Protein AF-0000000080322421 (afdb_homodimer)

Sequence (792 aa):
MDSGDTAWLLVSTAMVMLMVPGVGLFYAGMVRRKNAVSMLSLSFVALAVVSLQWVLLGYTLSFSSDVLGFVGDLSWLGLRGVSGDSGSIPSLLFVAFQLTFAAVTLAILSSGVAERVKLSSFMVFGLLWTTLVYDPLAHWVWGGGWLAKLGALDFAGGTVVHISSGFSALALAFVVGKRLGYEEHSITPHNIPMTMLGTALLWFGWFGFNAGSALSAGESAANALLVTNTAAASGAIAWLIASWLHDKPSALGMVSGAIAGLVAITPAAGYVDSISAMAIGGLAGALCYGAMLFRVRMRWDESLDAWAVHGIGGVWGALATGIFAMESVGGYSGLLYGNTDQFVAQVIATASAILYAFAVTLVLAKAVDMAMGLRVAQEEEYVGLDISQHGERAYAMDSGDTAWLLVSTAMVMLMVPGVGLFYAGMVRRKNAVSMLSLSFVALAVVSLQWVLLGYTLSFSSDVLGFVGDLSWLGLRGVSGDSGSIPSLLFVAFQLTFAAVTLAILSSGVAERVKLSSFMVFGLLWTTLVYDPLAHWVWGGGWLAKLGALDFAGGTVVHISSGFSALALAFVVGKRLGYEEHSITPHNIPMTMLGTALLWFGWFGFNAGSALSAGESAANALLVTNTAAASGAIAWLIASWLHDKPSALGMVSGAIAGLVAITPAAGYVDSISAMAIGGLAGALCYGAMLFRVRMRWDESLDAWAVHGIGGVWGALATGIFAMESVGGYSGLLYGNTDQFVAQVIATASAILYAFAVTLVLAKAVDMAMGLRVAQEEEYVGLDISQHGERAYA

Secondary structure (DSSP, 8-state):
--HHHHHHHHHHHHHHHHHHHHHHHHHHTTS-GGGHHHHHHHHHHHHHHHHHHIIIIIHHHHHSSEETTTEE-STTGGGTT--SEETTEEHHHHHHHHHHHHHHHHHHHGGGGTTTB-HHHHHHHHHHHIIIIIHHHHHHHHSS-HHHHHT---SSSIIIIIIHHHHHHHHHHHHH-PPTTBTTB----S-HHHHHHHHHHHHHHHHHHHHHTT-SSSHHHHHHHHHHHHHHHHHHHHHHHHHHHHSS--HHHHHHHHHHHHHHHGGGTTT--HHHHHHHHHHHHHHHHHHHHHHHHHT---TT-HIIIIIHHHHHHHHHHHHH--HHHHS---GGGT-HHHHHHHHHHHHHHHHHHHHHHHHHHHHHHHHH-SBPPHHHHHH-HIIIIIS--SB-/--HHHHHHHHHHHHHHHHHHHHHHHHHHTTS-GGGHHHHHHHHHHHHHHHHHHIIIIIHHHHHSSEETTTEE-STTGGGTT--SEETTEEHHHHHHHHHHHHHHHHHHHGGGGTTTB-HHHHHHHHHHHIIIIIHHHHHHHTSS-HHHHHT---SSSIIIIIIHHHHHHHHHHHHH-PPTTTTTS----SBHHHHHHHHHHHHHHHHHHHHHTT-SSSHHHHHHHHHHHHHHHHHHHHHHHHHHHHSS--HHHHHHHHHHHHHHHGGGTTT--HHHHHHHHHHHHHHHHHHHHHHHHHT---TT-HIIIIIHHHHHHHHHHHHH--HHHHS---GGGT-HHHHHHHHHHHHHHHHHHHHHHHHHHHHHHHHH-SBPPHHHHHH-HIIIIIS--S--

Organism: NCBI:txid113653

Radius of gyration: 25.95 Å; Cα contacts (8 Å, |Δi|>4): 1899; chains: 2; bounding box: 60×75×65 Å

Foldseek 3Di:
DDPQLAVLLVVLLVLLLLLLLLLLLLLLQFFPQLANVVSSVLSVLLLVLLLVLLQAAQVQQAAADDDQLFTGDCPCGNHPPQFDDDVPYTSVSVSSSVSSLLSSLLSLLCLLQGLWWAPVLSSVLSSVLSRQQLSRLSNNCPRRGDLVVLVAFFLQDLLNRQQLSQLLSLLLNVLQDAAVCLPPDDGGRPHVVSSVSSLVSNLRSLLSRQLVSVSGDDDLSVQLNLLLQLLLQLQLVLQQVVVVVVPNRDPSLSSLRSLLLNSLCRRQSQFAGNVLSSVSSNVSSVQLSVVVVVCVVVSRPSPSSSNSRRNRSSLSSLLSNQAGGDCVGRNDDHVVRPCPSNNVSSVVSSVVSSCRSNVVSNVSSVVSCVPPRTTDDPVCSVSTCQCSNPVHRPDD/DDPQLAVLLVVLLVLLLLLLLLLLLLLLQFFPQLANVVSSVLSVLLLVLLLVLLQAAQVQQQAADDDQLFTGDCPCGNHPPQFDDDVPYTSVSVSSSVSSLLSSLLSLLCLLQGLWWAPVLSSVLSSCLSRQQLSRLSNNCPRVGDLVVLVAFFLQDLLNRQQLSQLLSLLLNVLQDAADCLPPDDGGRPHVVSSVSSLVSNLRSLLSRQLVSVSGDDDLSVQLNLLLQLLLQLQLVLQQVVVVVVPNRDPSLSSLRSLLSNSLCRRQSQFAGNVLSNVSSNVSNVQLSVVVVVCVVVSRPSPSSSNSRRNRSSLSSLLSNQAGGDCVRRNDDHVVRPDPSNNVSSVVSSVVSSCRSNVVSNVSSVVSCVVPRTTDDPVCSVSTCCCSNPVHRPDD

Solvent-accessible surface area (backbone atoms only — not comparable to full-atom values): 34495 Å² total; per-residue (Å²): 113,37,34,48,26,28,21,46,41,55,52,15,32,41,30,30,45,43,24,22,53,13,50,12,32,33,51,21,12,53,34,52,64,50,25,28,50,43,45,33,41,50,14,53,46,26,43,22,53,38,44,53,44,30,50,46,46,33,50,13,26,17,57,32,63,67,45,92,34,49,30,22,40,70,82,27,46,59,48,42,89,68,60,64,64,51,78,44,24,41,31,50,36,53,52,43,39,53,42,30,52,55,16,35,26,53,32,49,25,47,28,15,43,64,71,39,52,28,69,70,39,48,54,53,47,50,56,48,44,46,57,69,42,44,20,28,44,36,4,18,53,73,25,66,9,52,42,30,74,64,56,37,74,55,49,48,29,6,53,54,31,25,22,25,20,5,35,24,9,43,29,39,10,67,72,66,43,68,57,92,54,67,84,76,52,87,84,57,55,62,31,62,70,45,21,53,50,12,46,53,39,34,60,58,10,44,41,21,44,36,13,34,50,53,68,36,72,47,69,54,16,54,48,8,35,53,21,39,53,40,3,17,54,29,0,15,52,32,15,23,51,53,34,32,74,73,65,57,67,35,71,68,41,22,54,50,8,22,51,9,1,38,32,12,31,25,15,23,28,50,20,44,54,57,70,57,22,34,53,45,1,25,49,21,5,44,52,20,50,50,40,44,53,47,36,56,73,69,64,53,51,40,71,67,43,31,34,22,28,28,16,48,8,6,49,50,10,30,45,46,30,14,35,57,21,28,46,93,62,48,69,40,50,2,40,83,71,71,27,55,67,39,31,52,28,21,50,52,49,48,52,50,38,44,52,49,26,25,52,52,36,39,52,51,50,51,52,47,30,74,72,71,38,40,50,51,54,71,69,38,43,71,70,11,37,12,46,64,57,27,68,42,61,40,63,95,115,36,71,19,24,38,52,33,41,55,52,16,31,55,31,30,44,48,25,22,57,14,50,12,34,33,52,21,13,54,34,52,58,51,27,28,51,43,44,34,44,49,15,52,47,25,42,53,55,38,54,53,44,30,49,47,47,33,49,14,24,18,58,31,63,65,45,95,34,49,29,22,39,70,80,24,46,59,49,40,89,69,61,64,64,51,80,41,24,49,32,64,54,52,52,54,39,52,44,31,51,56,17,36,27,53,31,50,24,48,28,13,44,63,72,41,53,28,69,70,38,48,55,52,48,49,56,50,43,46,56,70,42,43,18,28,42,38,4,18,53,72,24,66,8,50,40,29,74,64,56,36,75,55,52,49,30,5,55,51,31,24,23,27,21,6,36,24,9,44,29,39,12,66,71,65,43,69,60,91,53,69,88,77,47,86,85,56,40,20,27,44,63,45,21,53,50,12,44,46,41,33,58,43,10,44,41,21,44,36,14,32,52,54,66,38,32,48,59,57,16,27,46,9,34,38,22,39,54,32,4,17,20,27,0,16,52,31,15,21,51,52,35,32,74,74,65,42,36,27,61,68,41,20,54,50,8,21,50,10,1,40,34,12,32,25,14,22,28,50,19,44,53,57,70,57,22,32,51,47,2,25,50,20,5,44,52,22,51,51,40,43,53,48,36,58,75,69,65,54,51,42,71,69,41,31,32,22,30,27,16,49,8,7,49,50,10,30,46,45,27,15,36,57,22,28,46,93,62,48,70,39,52,1,41,80,68,70,27,58,65,39,31,51,28,20,50,52,48,48,52,51,38,45,52,49,26,25,52,52,37,38,53,52,48,50,51,48,29,72,73,71,38,40,51,51,53,70,69,38,42,72,71,12,38,12,44,66,75,67,72,45,73,75,70,134

InterPro domains:
  IPR001905 Ammonium transporter [PTHR43029] (1-396)
  IPR001905 Ammonium transporter [TIGR00836] (5-395)
  IPR018047 Ammonium transporter, conserved site [PS01219] (154-179)
  IPR024041 Ammonium transporter AmtB-like domain [PF00909] (7-395)
  IPR029020 Ammonium/urea transporter [G3DSA:1.10.3430.10] (1-396)

Nearest PDB structures (foldseek):
  2b2f-assembly1_A  TM=9.946E-01  e=7.815E-42  Archaeoglobus fulgidus
  1u77-assembly1_A  TM=9.416E-01  e=4.172E-27  Escherichia coli
  2npe-assembly1_A  TM=9.314E-01  e=6.016E-25  Escherichia coli
  4nh2-assembly2_E  TM=9.322E-01  e=4.218E-25  Escherichia coli BL21(DE3)
  6eu6-assembly1_A  TM=9.362E-01  e=1.470E-23  Candidatus Kuenenia stuttgartensis

Structure (mmCIF, N/CA/C/O backbone):
data_AF-0000000080322421-model_v1
#
loop_
_entity.id
_entity.type
_entity.pdbx_description
1 polymer 'Ammonium transporter'
#
loop_
_atom_site.group_PDB
_atom_site.id
_atom_site.type_symbol
_atom_site.label_atom_id
_atom_site.label_alt_id
_atom_site.label_comp_id
_atom_site.label_asym_id
_atom_site.label_entity_id
_atom_site.label_seq_id
_atom_site.pdbx_PDB_ins_code
_atom_site.Cartn_x
_atom_site.Cartn_y
_atom_site.Cartn_z
_atom_site.occupancy
_atom_site.B_iso_or_equiv
_atom_site.auth_seq_id
_atom_site.auth_comp_id
_atom_site.auth_asym_id
_atom_site.auth_atom_id
_atom_site.pdbx_PDB_model_num
ATOM 1 N N . MET A 1 1 ? 27.141 7.086 -2.131 1 92 1 MET A N 1
ATOM 2 C CA . MET A 1 1 ? 26.031 6.18 -1.84 1 92 1 MET A CA 1
ATOM 3 C C . MET A 1 1 ? 26.391 5.219 -0.714 1 92 1 MET A C 1
ATOM 5 O O . MET A 1 1 ? 27.484 4.66 -0.7 1 92 1 MET A O 1
ATOM 9 N N . ASP A 1 2 ? 25.594 5.199 0.322 1 96.5 2 ASP A N 1
ATOM 10 C CA . ASP A 1 2 ? 25.75 4.312 1.467 1 96.5 2 ASP A CA 1
ATOM 11 C C . ASP A 1 2 ? 24.641 3.271 1.521 1 96.5 2 ASP A C 1
ATOM 13 O O . ASP A 1 2 ? 23.453 3.621 1.532 1 96.5 2 ASP A O 1
ATOM 17 N N . SER A 1 3 ? 25.062 1.989 1.583 1 97.12 3 SER A N 1
ATOM 18 C CA . SER A 1 3 ? 24.078 0.919 1.509 1 97.12 3 SER A CA 1
ATOM 19 C C . SER A 1 3 ? 23.203 0.885 2.76 1 97.12 3 SER A C 1
ATOM 21 O O . SER A 1 3 ? 22.031 0.519 2.693 1 97.12 3 SER A O 1
ATOM 23 N N . GLY A 1 4 ? 23.75 1.218 3.893 1 98 4 GLY A N 1
ATOM 24 C CA . GLY A 1 4 ? 22.969 1.296 5.113 1 98 4 GLY A CA 1
ATOM 25 C C . GLY A 1 4 ? 21.906 2.379 5.07 1 98 4 GLY A C 1
ATOM 26 O O . GLY A 1 4 ? 20.75 2.139 5.426 1 98 4 GLY A O 1
ATOM 27 N N . ASP A 1 5 ? 22.312 3.598 4.66 1 98.5 5 ASP A N 1
ATOM 28 C CA . ASP A 1 5 ? 21.359 4.703 4.492 1 98.5 5 ASP A CA 1
ATOM 29 C C . ASP A 1 5 ? 20.266 4.34 3.494 1 98.5 5 ASP A C 1
ATOM 31 O O . ASP A 1 5 ? 19.094 4.605 3.738 1 98.5 5 ASP A O 1
ATOM 35 N N . THR A 1 6 ? 20.688 3.729 2.412 1 98.5 6 THR A N 1
ATOM 36 C CA . THR A 1 6 ? 19.766 3.352 1.355 1 98.5 6 THR A CA 1
ATOM 37 C C . THR A 1 6 ? 18.781 2.303 1.854 1 98.5 6 THR A C 1
ATOM 39 O O . THR A 1 6 ? 17.562 2.424 1.632 1 98.5 6 THR A O 1
ATOM 42 N N . ALA A 1 7 ? 19.188 1.301 2.564 1 98.5 7 ALA A N 1
ATOM 43 C CA . ALA A 1 7 ? 18.312 0.269 3.117 1 98.5 7 ALA A CA 1
ATOM 44 C C . ALA A 1 7 ? 17.266 0.874 4.055 1 98.5 7 ALA A C 1
ATOM 46 O O . ALA A 1 7 ? 16.078 0.54 3.975 1 98.5 7 ALA A O 1
ATOM 47 N N . TRP A 1 8 ? 17.672 1.772 4.883 1 98.38 8 TRP A N 1
ATOM 48 C CA . TRP A 1 8 ? 16.766 2.391 5.852 1 98.38 8 TRP A CA 1
ATOM 49 C C . TRP A 1 8 ? 15.68 3.191 5.145 1 98.38 8 TRP A C 1
ATOM 51 O O . TRP A 1 8 ? 14.5 3.102 5.504 1 98.38 8 TRP A O 1
ATOM 61 N N . LEU A 1 9 ? 16.078 3.912 4.125 1 98.69 9 LEU A N 1
ATOM 62 C CA . LEU A 1 9 ? 15.086 4.762 3.471 1 98.69 9 LEU A CA 1
ATOM 63 C C . LEU A 1 9 ? 14.133 3.932 2.619 1 98.69 9 LEU A C 1
ATOM 65 O O . LEU A 1 9 ? 12.961 4.281 2.473 1 98.69 9 LEU A O 1
ATOM 69 N N . LEU A 1 10 ? 14.641 2.787 2.025 1 98.75 10 LEU A N 1
ATOM 70 C CA . LEU A 1 10 ? 13.75 1.866 1.335 1 98.75 10 LEU A CA 1
ATOM 71 C C . LEU A 1 10 ? 12.656 1.362 2.273 1 98.75 10 LEU A C 1
ATOM 73 O O . LEU A 1 10 ? 11.469 1.412 1.936 1 98.75 10 LEU A O 1
ATOM 77 N N . VAL A 1 11 ? 13.039 0.981 3.467 1 98.62 11 VAL A N 1
ATOM 78 C CA . VAL A 1 11 ? 12.102 0.471 4.457 1 98.62 11 VAL A CA 1
ATOM 79 C C . VAL A 1 11 ? 11.156 1.587 4.895 1 98.62 11 VAL A C 1
ATOM 81 O O . VAL A 1 11 ? 9.945 1.378 4.992 1 98.62 11 VAL A O 1
ATOM 84 N N . SER A 1 12 ? 11.711 2.77 5.133 1 98.81 12 SER A N 1
ATOM 85 C CA . SER A 1 12 ? 10.914 3.914 5.57 1 98.81 12 SER A CA 1
ATOM 86 C C . SER A 1 12 ? 9.867 4.281 4.531 1 98.81 12 SER A C 1
ATOM 88 O O . SER A 1 12 ? 8.727 4.598 4.883 1 98.81 12 SER A O 1
ATOM 90 N N . THR A 1 13 ? 10.258 4.23 3.283 1 98.88 13 THR A N 1
ATOM 91 C CA . THR A 1 13 ? 9.328 4.551 2.205 1 98.88 13 THR A CA 1
ATOM 92 C C . THR A 1 13 ? 8.133 3.598 2.221 1 98.88 13 THR A C 1
ATOM 94 O O . THR A 1 13 ? 6.984 4.031 2.113 1 98.88 13 THR A O 1
ATOM 97 N N . ALA A 1 14 ? 8.359 2.357 2.387 1 98.81 14 ALA A N 1
ATOM 98 C CA . ALA A 1 14 ? 7.293 1.362 2.455 1 98.81 14 ALA A CA 1
ATOM 99 C C . ALA A 1 14 ? 6.395 1.603 3.666 1 98.81 14 ALA A C 1
ATOM 101 O O . ALA A 1 14 ? 5.168 1.488 3.572 1 98.81 14 ALA A O 1
ATOM 102 N N . MET A 1 15 ? 7.027 1.905 4.781 1 98.62 15 MET A N 1
ATOM 103 C CA . MET A 1 15 ? 6.281 2.162 6.012 1 98.62 15 MET A CA 1
ATOM 104 C C . MET A 1 15 ? 5.355 3.361 5.848 1 98.62 15 MET A C 1
ATOM 106 O O . MET A 1 15 ? 4.195 3.32 6.266 1 98.62 15 MET A O 1
ATOM 110 N N . VAL A 1 16 ? 5.832 4.414 5.219 1 98.81 16 VAL A N 1
ATOM 111 C CA . VAL A 1 16 ? 5.02 5.613 5.043 1 98.81 16 VAL A CA 1
ATOM 112 C C . VAL A 1 16 ? 3.9 5.336 4.043 1 98.81 16 VAL A C 1
ATOM 114 O O . VAL A 1 16 ? 2.777 5.82 4.211 1 98.81 16 VAL A O 1
ATOM 117 N N . MET A 1 17 ? 4.18 4.57 3.006 1 98.81 17 MET A N 1
ATOM 118 C CA . MET A 1 17 ? 3.115 4.203 2.078 1 98.81 17 MET A CA 1
ATOM 119 C C . MET A 1 17 ? 1.97 3.512 2.809 1 98.81 17 MET A C 1
ATOM 121 O O . MET A 1 17 ? 0.799 3.775 2.527 1 98.81 17 MET A O 1
ATOM 125 N N . LEU A 1 18 ? 2.262 2.693 3.752 1 98.56 18 LEU A N 1
ATOM 126 C CA . LEU A 1 18 ? 1.267 1.934 4.5 1 98.56 18 LEU A CA 1
ATOM 127 C C . LEU A 1 18 ? 0.397 2.859 5.344 1 98.56 18 LEU A C 1
ATOM 129 O O . LEU A 1 18 ? -0.725 2.5 5.711 1 98.56 18 LEU A O 1
ATOM 133 N N . MET A 1 19 ? 0.851 4.055 5.609 1 98.75 19 MET A N 1
ATOM 134 C CA . MET A 1 19 ? 0.07 5.031 6.363 1 98.75 19 MET A CA 1
ATOM 135 C C . MET A 1 19 ? -1.16 5.469 5.578 1 98.75 19 MET A C 1
ATOM 137 O O . MET A 1 19 ? -2.186 5.82 6.164 1 98.75 19 MET A O 1
ATOM 141 N N . VAL A 1 20 ? -1.08 5.438 4.262 1 98.81 20 VAL A N 1
ATOM 142 C CA . VAL A 1 20 ? -2.176 5.961 3.453 1 98.81 20 VAL A CA 1
ATOM 143 C C . VAL A 1 20 ? -3.416 5.09 3.637 1 98.81 20 VAL A C 1
ATOM 145 O O . VAL A 1 20 ? -4.477 5.582 4.031 1 98.81 20 VAL A O 1
ATOM 148 N N . PRO A 1 21 ? -3.301 3.773 3.406 1 98.62 21 PRO A N 1
ATOM 149 C CA . PRO A 1 21 ? -4.465 2.965 3.779 1 98.62 21 PRO A CA 1
ATOM 150 C C . PRO A 1 21 ? -4.719 2.961 5.285 1 98.62 21 PRO A C 1
ATOM 152 O O . PRO A 1 21 ? -5.855 2.754 5.723 1 98.62 21 PRO A O 1
ATOM 155 N N . GLY A 1 22 ? -3.707 3.197 6.133 1 98.69 22 GLY A N 1
ATOM 156 C CA . GLY A 1 22 ? -3.906 3.357 7.562 1 98.69 22 GLY A CA 1
ATOM 157 C C . GLY A 1 22 ? -4.863 4.48 7.91 1 98.69 22 GLY A C 1
ATOM 158 O O . GLY A 1 22 ? -5.754 4.309 8.75 1 98.69 22 GLY A O 1
ATOM 159 N N . VAL A 1 23 ? -4.707 5.609 7.219 1 98.75 23 VAL A N 1
ATOM 160 C CA . VAL A 1 23 ? -5.641 6.719 7.379 1 98.75 23 VAL A CA 1
ATOM 161 C C . VAL A 1 23 ? -7.043 6.285 6.957 1 98.75 23 VAL A C 1
ATOM 163 O O . VAL A 1 23 ? -8.023 6.609 7.625 1 98.75 23 VAL A O 1
ATOM 166 N N . GLY A 1 24 ? -7.105 5.539 5.852 1 98.69 24 GLY A N 1
ATOM 167 C CA . GLY A 1 24 ? -8.383 5.031 5.379 1 98.69 24 GLY A CA 1
ATOM 168 C C . GLY A 1 24 ? -9.117 4.207 6.418 1 98.69 24 GLY A C 1
ATOM 169 O O . GLY A 1 24 ? -10.312 4.406 6.641 1 98.69 24 GLY A O 1
ATOM 170 N N . LEU A 1 25 ? -8.398 3.283 7.062 1 98.56 25 LEU A N 1
ATOM 171 C CA . LEU A 1 25 ? -8.992 2.426 8.078 1 98.56 25 LEU A CA 1
ATOM 172 C C . LEU A 1 25 ? -9.398 3.238 9.305 1 98.56 25 LEU A C 1
ATOM 174 O O . LEU A 1 25 ? -10.484 3.035 9.859 1 98.56 25 LEU A O 1
ATOM 178 N N . PHE A 1 26 ? -8.555 4.176 9.695 1 98.5 26 PHE A N 1
ATOM 179 C CA . PHE A 1 26 ? -8.82 5.047 10.828 1 98.5 26 PHE A CA 1
ATOM 180 C C . PHE A 1 26 ? -10.109 5.832 10.617 1 98.5 26 PHE A C 1
ATOM 182 O O . PHE A 1 26 ? -10.961 5.906 11.508 1 98.5 26 PHE A O 1
ATOM 189 N N . TYR A 1 27 ? -10.32 6.387 9.422 1 98.56 27 TYR A N 1
ATOM 190 C CA . TYR A 1 27 ? -11.484 7.199 9.078 1 98.56 27 TYR A CA 1
ATOM 191 C C . TYR A 1 27 ? -12.711 6.324 8.859 1 98.56 27 TYR A C 1
ATOM 193 O O . TYR A 1 27 ? -13.805 6.652 9.328 1 98.56 27 TYR A O 1
ATOM 201 N N . ALA A 1 28 ? -12.516 5.199 8.18 1 98.5 28 ALA A N 1
ATOM 202 C CA . ALA A 1 28 ? -13.641 4.344 7.809 1 98.5 28 ALA A CA 1
ATOM 203 C C . ALA A 1 28 ? -14.344 3.797 9.047 1 98.5 28 ALA A C 1
ATOM 205 O O . ALA A 1 28 ? -15.57 3.666 9.07 1 98.5 28 ALA A O 1
ATOM 206 N N . GLY A 1 29 ? -13.586 3.48 10.07 1 97.62 29 GLY A N 1
ATOM 207 C CA . GLY A 1 29 ? -14.188 2.963 11.289 1 97.62 29 GLY A CA 1
ATOM 208 C C . GLY A 1 29 ? -15.07 3.973 11.992 1 97.62 29 GLY A C 1
ATOM 209 O O . GLY A 1 29 ? -15.984 3.598 12.734 1 97.62 29 GLY A O 1
ATOM 210 N N . MET A 1 30 ? -14.922 5.254 11.688 1 97 30 MET A N 1
ATOM 211 C CA . MET A 1 30 ? -15.586 6.32 12.438 1 97 30 MET A CA 1
ATOM 212 C C . MET A 1 30 ? -16.797 6.852 11.68 1 97 30 MET A C 1
ATOM 214 O O . MET A 1 30 ? -17.547 7.68 12.203 1 97 30 MET A O 1
ATOM 218 N N . VAL A 1 31 ? -17.031 6.391 10.43 1 97.44 31 VAL A N 1
ATOM 219 C CA . VAL A 1 31 ? -18.203 6.832 9.68 1 97.44 31 VAL A CA 1
ATOM 220 C C . VAL A 1 31 ? -19.328 5.805 9.82 1 97.44 31 VAL A C 1
ATOM 222 O O . VAL A 1 31 ? -19.125 4.723 10.375 1 97.44 31 VAL A O 1
ATOM 225 N N . ARG A 1 32 ? -20.609 6.203 9.328 1 96.5 32 ARG A N 1
ATOM 226 C CA . ARG A 1 32 ? -21.734 5.273 9.312 1 96.5 32 ARG A CA 1
ATOM 227 C C . ARG A 1 32 ? -21.438 4.078 8.414 1 96.5 32 ARG A C 1
ATOM 229 O O . ARG A 1 32 ? -20.781 4.219 7.375 1 96.5 32 ARG A O 1
ATOM 236 N N . ARG A 1 33 ? -21.938 3.023 8.719 1 97.06 33 ARG A N 1
ATOM 237 C CA . ARG A 1 33 ? -21.703 1.733 8.078 1 97.06 33 ARG A CA 1
ATOM 238 C C . ARG A 1 33 ? -21.906 1.83 6.57 1 97.06 33 ARG A C 1
ATOM 240 O O . ARG A 1 33 ? -21.141 1.237 5.801 1 97.06 33 ARG A O 1
ATOM 247 N N . LYS A 1 34 ? -22.828 2.582 6.09 1 97.06 34 LYS A N 1
ATOM 248 C CA . LYS A 1 34 ? -23.234 2.672 4.688 1 97.06 34 LYS A CA 1
ATOM 249 C C . LYS A 1 34 ? -22.219 3.484 3.879 1 97.06 34 LYS A C 1
ATOM 251 O O . LYS A 1 34 ? -22.391 3.66 2.67 1 97.06 34 LYS A O 1
ATOM 256 N N . ASN A 1 35 ? -21.078 3.977 4.57 1 98.12 35 ASN A N 1
ATOM 257 C CA . ASN A 1 35 ? -20.094 4.816 3.908 1 98.12 35 ASN A CA 1
ATOM 258 C C . ASN A 1 35 ? -18.672 4.262 4.086 1 98.12 35 ASN A C 1
ATOM 260 O O . ASN A 1 35 ? -17.703 4.93 3.752 1 98.12 35 ASN A O 1
ATOM 264 N N . ALA A 1 36 ? -18.547 3.055 4.609 1 97.88 36 ALA A N 1
ATOM 265 C CA . ALA A 1 36 ? -17.25 2.49 4.969 1 97.88 36 ALA A CA 1
ATOM 266 C C . ALA A 1 36 ? -16.391 2.268 3.73 1 97.88 36 ALA A C 1
ATOM 268 O O . ALA A 1 36 ? -15.219 2.666 3.701 1 97.88 36 ALA A O 1
ATOM 269 N N . VAL A 1 37 ? -16.938 1.709 2.705 1 98.19 37 VAL A N 1
ATOM 270 C CA . VAL A 1 37 ? -16.203 1.409 1.475 1 98.19 37 VAL A CA 1
ATOM 271 C C . VAL A 1 37 ? -15.781 2.709 0.796 1 98.19 37 VAL A C 1
ATOM 273 O O . VAL A 1 37 ? -14.633 2.84 0.352 1 98.19 37 VAL A O 1
ATOM 276 N N . SER A 1 38 ? -16.672 3.594 0.754 1 98.19 38 SER A N 1
ATOM 277 C CA . SER A 1 38 ? -16.391 4.875 0.118 1 98.19 38 SER A CA 1
ATOM 278 C C . SER A 1 38 ? -15.258 5.613 0.833 1 98.19 38 SER A C 1
ATOM 280 O O . SER A 1 38 ? -14.367 6.168 0.19 1 98.19 38 SER A O 1
ATOM 282 N N . MET A 1 39 ? -15.305 5.633 2.125 1 97.75 39 MET A N 1
ATOM 283 C CA . MET A 1 39 ? -14.281 6.332 2.895 1 97.75 39 MET A CA 1
ATOM 284 C C . MET A 1 39 ? -12.914 5.691 2.68 1 97.75 39 MET A C 1
ATOM 286 O O . MET A 1 39 ? -11.922 6.395 2.473 1 97.75 39 MET A O 1
ATOM 290 N N . LEU A 1 40 ? -12.859 4.379 2.727 1 98.12 40 LEU A N 1
ATOM 291 C CA . LEU A 1 40 ? -11.617 3.652 2.484 1 98.12 40 LEU A CA 1
ATOM 292 C C . LEU A 1 40 ? -11.117 3.895 1.066 1 98.12 40 LEU A C 1
ATOM 294 O O . LEU A 1 40 ? -9.914 4.039 0.847 1 98.12 40 LEU A O 1
ATOM 298 N N . SER A 1 41 ? -11.992 3.953 0.166 1 98.56 41 SER A N 1
ATOM 299 C CA . SER A 1 41 ? -11.656 4.148 -1.24 1 98.56 41 SER A CA 1
ATOM 300 C C . SER A 1 41 ? -10.977 5.492 -1.462 1 98.56 41 SER A C 1
ATOM 302 O O . SER A 1 41 ? -10.094 5.617 -2.316 1 98.56 41 SER A O 1
ATOM 304 N N . LEU A 1 42 ? -11.367 6.48 -0.729 1 98.69 42 LEU A N 1
ATOM 305 C CA . LEU A 1 42 ? -10.766 7.801 -0.899 1 98.69 42 LEU A CA 1
ATOM 306 C C . LEU A 1 42 ? -9.273 7.758 -0.586 1 98.69 42 LEU A C 1
ATOM 308 O O . LEU A 1 42 ? -8.484 8.484 -1.201 1 98.69 42 LEU A O 1
ATOM 312 N N . SER A 1 43 ? -8.844 6.926 0.376 1 98.62 43 SER A N 1
ATOM 313 C CA . SER A 1 43 ? -7.422 6.828 0.689 1 98.62 43 SER A CA 1
ATOM 314 C C . SER A 1 43 ? -6.648 6.164 -0.448 1 98.62 43 SER A C 1
ATOM 316 O O . SER A 1 43 ? -5.539 6.578 -0.777 1 98.62 43 SER A O 1
ATOM 318 N N . PHE A 1 44 ? -7.211 5.129 -1.066 1 98.56 44 PHE A N 1
ATOM 319 C CA . PHE A 1 44 ? -6.555 4.469 -2.189 1 98.56 44 PHE A CA 1
ATOM 320 C C . PHE A 1 44 ? -6.516 5.383 -3.408 1 98.56 44 PHE A C 1
ATOM 322 O O . PHE A 1 44 ? -5.539 5.379 -4.16 1 98.56 44 PHE A O 1
ATOM 329 N N . VAL A 1 45 ? -7.582 6.117 -3.57 1 98.69 45 VAL A N 1
ATOM 330 C CA . VAL A 1 45 ? -7.621 7.094 -4.652 1 98.69 45 VAL A CA 1
ATOM 331 C C . VAL A 1 45 ? -6.539 8.148 -4.438 1 98.69 45 VAL A C 1
ATOM 333 O O . VAL A 1 45 ? -5.848 8.539 -5.379 1 98.69 45 VAL A O 1
ATOM 336 N N . ALA A 1 46 ? -6.414 8.594 -3.209 1 98.81 46 ALA A N 1
ATOM 337 C CA . ALA A 1 46 ? -5.367 9.562 -2.891 1 98.81 46 ALA A CA 1
ATOM 338 C C . ALA A 1 46 ? -3.986 9.008 -3.24 1 98.81 46 ALA A C 1
ATOM 340 O O . ALA A 1 46 ? -3.178 9.695 -3.869 1 98.81 46 ALA A O 1
ATOM 341 N N . LEU A 1 47 ? -3.725 7.758 -2.861 1 98.81 47 LEU A N 1
ATOM 342 C CA . LEU A 1 47 ? -2.445 7.113 -3.135 1 98.81 47 LEU A CA 1
ATOM 343 C C . LEU A 1 47 ? -2.203 7.004 -4.637 1 98.81 47 LEU A C 1
ATOM 345 O O . LEU A 1 47 ? -1.114 7.316 -5.117 1 98.81 47 LEU A O 1
ATOM 349 N N . ALA A 1 48 ? -3.207 6.629 -5.359 1 98.81 48 ALA A N 1
ATOM 350 C CA . ALA A 1 48 ? -3.066 6.383 -6.789 1 98.81 48 ALA A CA 1
ATOM 351 C C . ALA A 1 48 ? -2.91 7.691 -7.559 1 98.81 48 ALA A C 1
ATOM 353 O O . ALA A 1 48 ? -1.98 7.844 -8.352 1 98.81 48 ALA A O 1
ATOM 354 N N . VAL A 1 49 ? -3.768 8.641 -7.281 1 98.75 49 VAL A N 1
ATOM 355 C CA . VAL A 1 49 ? -3.779 9.914 -8.008 1 98.75 49 VAL A CA 1
ATOM 356 C C . VAL A 1 49 ? -2.477 10.664 -7.746 1 98.75 49 VAL A C 1
ATOM 358 O O . VAL A 1 49 ? -1.845 11.164 -8.68 1 98.75 49 VAL A O 1
ATOM 361 N N . VAL A 1 50 ? -2.076 10.688 -6.52 1 98.88 50 VAL A N 1
ATOM 362 C CA . VAL A 1 50 ? -0.889 11.469 -6.176 1 98.88 50 VAL A CA 1
ATOM 363 C C . VAL A 1 50 ? 0.358 10.773 -6.719 1 98.88 50 VAL A C 1
ATOM 365 O O . VAL A 1 50 ? 1.311 11.43 -7.141 1 98.88 50 VAL A O 1
ATOM 368 N N . SER A 1 51 ? 0.373 9.438 -6.699 1 98.88 51 SER A N 1
ATOM 369 C CA . SER A 1 51 ? 1.517 8.711 -7.242 1 98.88 51 SER A CA 1
ATOM 370 C C . SER A 1 51 ? 1.777 9.094 -8.695 1 98.88 51 SER A C 1
ATOM 372 O O . SER A 1 51 ? 2.924 9.328 -9.086 1 98.88 51 SER A O 1
ATOM 374 N N . LEU A 1 52 ? 0.752 9.18 -9.453 1 98.81 52 LEU A N 1
ATOM 375 C CA . LEU A 1 52 ? 0.899 9.531 -10.859 1 98.81 52 LEU A CA 1
ATOM 376 C C . LEU A 1 52 ? 1.22 11.016 -11.016 1 98.81 52 LEU A C 1
ATOM 378 O O . LEU A 1 52 ? 2.1 11.383 -11.797 1 98.81 52 LEU A O 1
ATOM 382 N N . GLN A 1 53 ? 0.516 11.867 -10.234 1 98.88 53 GLN A N 1
ATOM 383 C CA . GLN A 1 53 ? 0.754 13.305 -10.242 1 98.88 53 GLN A CA 1
ATOM 384 C C . GLN A 1 53 ? 2.197 13.625 -9.875 1 98.88 53 GLN A C 1
ATOM 386 O O . GLN A 1 53 ? 2.82 14.508 -10.469 1 98.88 53 GLN A O 1
ATOM 391 N N . TRP A 1 54 ? 2.738 12.922 -8.906 1 98.81 54 TRP A N 1
ATOM 392 C CA . TRP A 1 54 ? 4.07 13.172 -8.367 1 98.81 54 TRP A CA 1
ATOM 393 C C . TRP A 1 54 ? 5.145 12.836 -9.398 1 98.81 54 TRP A C 1
ATOM 395 O O . TRP A 1 54 ? 6.09 13.609 -9.594 1 98.81 54 TRP A O 1
ATOM 405 N N . VAL A 1 55 ? 4.992 11.719 -10.102 1 98.5 55 VAL A N 1
ATOM 406 C CA . VAL A 1 55 ? 5.949 11.273 -11.102 1 98.5 55 VAL A CA 1
ATOM 407 C C . VAL A 1 55 ? 5.914 12.203 -12.305 1 98.5 55 VAL A C 1
ATOM 409 O O . VAL A 1 55 ? 6.961 12.57 -12.852 1 98.5 55 VAL A O 1
ATOM 412 N N . LEU A 1 56 ? 4.789 12.672 -12.672 1 98.56 56 LEU A N 1
ATOM 413 C CA . LEU A 1 56 ? 4.633 13.461 -13.891 1 98.56 56 LEU A CA 1
ATOM 414 C C . LEU A 1 56 ? 4.984 14.922 -13.648 1 98.56 56 LEU A C 1
ATOM 416 O O . LEU A 1 56 ? 5.617 15.562 -14.484 1 98.56 56 LEU A O 1
ATOM 420 N N . LEU A 1 57 ? 4.562 15.43 -12.422 1 98.5 57 LEU A N 1
ATOM 421 C CA . LEU A 1 57 ? 4.59 16.891 -12.297 1 98.5 57 LEU A CA 1
ATOM 422 C C . LEU A 1 57 ? 5.027 17.297 -10.891 1 98.5 57 LEU A C 1
ATOM 424 O O . LEU A 1 57 ? 5.715 18.312 -10.727 1 98.5 57 LEU A O 1
ATOM 428 N N . GLY A 1 58 ? 4.68 16.641 -9.875 1 98.81 58 GLY A N 1
ATOM 429 C CA . GLY A 1 58 ? 4.793 17.078 -8.492 1 98.81 58 GLY A CA 1
ATOM 430 C C . GLY A 1 58 ? 6.23 17.234 -8.031 1 98.81 58 GLY A C 1
ATOM 431 O O . GLY A 1 58 ? 6.582 18.234 -7.398 1 98.81 58 GLY A O 1
ATOM 432 N N . TYR A 1 59 ? 7.059 16.234 -8.406 1 98.75 59 TYR A N 1
ATOM 433 C CA . TYR A 1 59 ? 8.43 16.266 -7.918 1 98.75 59 TYR A CA 1
ATOM 434 C C . TYR A 1 59 ? 9.172 17.484 -8.453 1 98.75 59 TYR A C 1
ATOM 436 O O . TYR A 1 59 ? 9.883 18.172 -7.711 1 98.75 59 TYR A O 1
ATOM 444 N N . THR A 1 60 ? 9.023 17.781 -9.75 1 98.69 60 THR A N 1
ATOM 445 C CA . THR A 1 60 ? 9.734 18.906 -10.344 1 98.69 60 THR A CA 1
ATOM 446 C C . THR A 1 60 ? 9.25 20.234 -9.758 1 98.69 60 THR A C 1
ATOM 448 O O . THR A 1 60 ? 10.047 21.141 -9.531 1 98.69 60 THR A O 1
ATOM 451 N N . LEU A 1 61 ? 8.016 20.328 -9.398 1 98.75 61 LEU A N 1
ATOM 452 C CA . LEU A 1 61 ? 7.465 21.562 -8.836 1 98.75 61 LEU A CA 1
ATOM 453 C C . LEU A 1 61 ? 7.922 21.766 -7.398 1 98.75 61 LEU A C 1
ATOM 455 O O . LEU A 1 61 ? 7.98 22.891 -6.91 1 98.75 61 LEU A O 1
ATOM 459 N N . SER A 1 62 ? 8.273 20.719 -6.754 1 98.69 62 SER A N 1
ATOM 460 C CA . SER A 1 62 ? 8.625 20.781 -5.34 1 98.69 62 SER A CA 1
ATOM 461 C C . SER A 1 62 ? 10.133 20.938 -5.152 1 98.69 62 SER A C 1
ATOM 463 O O . SER A 1 62 ? 10.578 21.594 -4.215 1 98.69 62 SER A O 1
ATOM 465 N N . PHE A 1 63 ? 11.016 20.312 -6.078 1 98.06 63 PHE A N 1
ATOM 466 C CA . PHE A 1 63 ? 12.398 20.156 -5.664 1 98.06 63 PHE A CA 1
ATOM 467 C C . PHE A 1 63 ? 13.352 20.609 -6.766 1 98.06 63 PHE A C 1
ATOM 469 O O . PHE A 1 63 ? 14.57 20.609 -6.578 1 98.06 63 PHE A O 1
ATOM 476 N N . SER A 1 64 ? 12.789 20.953 -7.977 1 97.81 64 SER A N 1
ATOM 477 C CA . SER A 1 64 ? 13.688 21.453 -9.023 1 97.81 64 SER A CA 1
ATOM 478 C C . SER A 1 64 ? 14.141 22.875 -8.742 1 97.81 64 SER A C 1
ATOM 480 O O . SER A 1 64 ? 13.992 23.375 -7.621 1 97.81 64 SER A O 1
ATOM 482 N N . SER A 1 65 ? 14.773 23.531 -9.703 1 97.19 65 SER A N 1
ATOM 483 C CA . SER A 1 65 ? 15.328 24.875 -9.516 1 97.19 65 SER A CA 1
ATOM 484 C C . SER A 1 65 ? 14.25 25.859 -9.109 1 97.19 65 SER A C 1
ATOM 486 O O . SER A 1 65 ? 13.133 25.828 -9.633 1 97.19 65 SER A O 1
ATOM 488 N N . ASP A 1 66 ? 14.57 26.781 -8.195 1 97.06 66 ASP A N 1
ATOM 489 C CA . ASP A 1 66 ? 13.648 27.719 -7.562 1 97.06 66 ASP A CA 1
ATOM 490 C C . ASP A 1 66 ? 13.195 28.797 -8.547 1 97.06 66 ASP A C 1
ATOM 492 O O . ASP A 1 66 ? 14.016 29.375 -9.273 1 97.06 66 ASP A O 1
ATOM 496 N N . VAL A 1 67 ? 11.93 29.016 -8.594 1 97 67 VAL A N 1
ATOM 497 C CA . VAL A 1 67 ? 11.344 30.125 -9.352 1 97 67 VAL A CA 1
ATOM 498 C C . VAL A 1 67 ? 10.75 31.156 -8.391 1 97 67 VAL A C 1
ATOM 500 O O . VAL A 1 67 ? 9.664 30.953 -7.844 1 97 67 VAL A O 1
ATOM 503 N N . LEU A 1 68 ? 11.391 32.312 -8.164 1 96 68 LEU A N 1
ATOM 504 C CA . LEU A 1 68 ? 10.953 33.438 -7.379 1 96 68 LEU A CA 1
ATOM 505 C C . LEU A 1 68 ? 10.672 33.031 -5.938 1 96 68 LEU A C 1
ATOM 507 O O . LEU A 1 68 ? 9.805 33.625 -5.281 1 96 68 LEU A O 1
ATOM 511 N N . GLY A 1 69 ? 11.203 31.906 -5.457 1 95.69 69 GLY A N 1
ATOM 512 C CA . GLY A 1 69 ? 11.008 31.453 -4.09 1 95.69 69 GLY A CA 1
ATOM 513 C C . GLY A 1 69 ? 9.68 30.75 -3.881 1 95.69 69 GLY A C 1
ATOM 514 O O . GLY A 1 69 ? 9.391 30.281 -2.779 1 95.69 69 GLY A O 1
ATOM 515 N N . PHE A 1 70 ? 8.953 30.5 -4.859 1 97.06 70 PHE A N 1
ATOM 516 C CA . PHE A 1 70 ? 7.555 30.125 -4.676 1 97.06 70 PHE A CA 1
ATOM 517 C C . PHE A 1 70 ? 7.32 28.688 -5.145 1 97.06 70 PHE A C 1
ATOM 519 O O . PHE A 1 70 ? 6.492 27.969 -4.578 1 97.06 70 PHE A O 1
ATOM 526 N N . VAL A 1 71 ? 7.973 28.219 -6.219 1 97.81 71 VAL A N 1
ATOM 527 C CA . VAL A 1 71 ? 7.742 26.891 -6.777 1 97.81 71 VAL A CA 1
ATOM 528 C C . VAL A 1 71 ? 8.961 26.453 -7.578 1 97.81 71 VAL A C 1
ATOM 530 O O . VAL A 1 71 ? 9.82 27.266 -7.922 1 97.81 71 VAL A O 1
ATOM 533 N N . GLY A 1 72 ? 9.109 25.156 -7.77 1 98 72 GLY A N 1
ATOM 534 C CA . GLY A 1 72 ? 10.141 24.641 -8.664 1 98 72 GLY A CA 1
ATOM 535 C C . GLY A 1 72 ? 9.781 24.797 -10.133 1 98 72 GLY A C 1
ATOM 536 O O . GLY A 1 72 ? 8.609 24.953 -10.477 1 98 72 GLY A O 1
ATOM 537 N N . ASP A 1 73 ? 10.766 24.734 -11.008 1 97.56 73 ASP A N 1
ATOM 538 C CA . ASP A 1 73 ? 10.5 24.828 -12.438 1 97.56 73 ASP A CA 1
ATOM 539 C C . ASP A 1 73 ? 10.125 23.469 -13.031 1 97.56 73 ASP A C 1
ATOM 541 O O . ASP A 1 73 ? 9.75 22.562 -12.297 1 97.56 73 ASP A O 1
ATOM 545 N N . LEU A 1 74 ? 10.117 23.328 -14.344 1 97.62 74 LEU A N 1
ATOM 546 C CA . LEU A 1 74 ? 9.586 22.125 -14.992 1 97.62 74 LEU A CA 1
ATOM 547 C C . LEU A 1 74 ? 10.711 21.312 -15.625 1 97.62 74 LEU A C 1
ATOM 549 O O . LEU A 1 74 ? 10.461 20.5 -16.516 1 97.62 74 LEU A O 1
ATOM 553 N N . SER A 1 75 ? 11.992 21.469 -15.172 1 97.56 75 SER A N 1
ATOM 554 C CA . SER A 1 75 ? 13.156 20.828 -15.789 1 97.56 75 SER A CA 1
ATOM 555 C C . SER A 1 75 ? 13.133 19.312 -15.578 1 97.56 75 SER A C 1
ATOM 557 O O . SER A 1 75 ? 13.719 18.562 -16.359 1 97.56 75 SER A O 1
ATOM 559 N N . TRP A 1 76 ? 12.445 18.859 -14.5 1 97.94 76 TRP A N 1
ATOM 560 C CA . TRP A 1 76 ? 12.414 17.422 -14.188 1 97.94 76 TRP A CA 1
ATOM 561 C C . TRP A 1 76 ? 11.039 16.844 -14.477 1 97.94 76 TRP A C 1
ATOM 563 O O . TRP A 1 76 ? 10.641 15.859 -13.844 1 97.94 76 TRP A O 1
ATOM 573 N N . LEU A 1 77 ? 10.297 17.422 -15.477 1 97.88 77 LEU A N 1
ATOM 574 C CA . LEU A 1 77 ? 8.992 16.906 -15.883 1 97.88 77 LEU A CA 1
ATOM 575 C C . LEU A 1 77 ? 9.086 15.422 -16.234 1 97.88 77 LEU A C 1
ATOM 577 O O . LEU A 1 77 ? 9.977 15.008 -16.984 1 97.88 77 LEU A O 1
ATOM 581 N N . GLY A 1 78 ? 8.227 14.586 -15.633 1 97.56 78 GLY A N 1
ATOM 582 C CA . GLY A 1 78 ? 8.273 13.148 -15.883 1 97.56 78 GLY A CA 1
ATOM 583 C C . GLY A 1 78 ? 9.516 12.484 -15.328 1 97.56 78 GLY A C 1
ATOM 584 O O . GLY A 1 78 ? 9.961 11.461 -15.844 1 97.56 78 GLY A O 1
ATOM 585 N N . LEU A 1 79 ? 10.234 13.156 -14.375 1 97.94 79 LEU A N 1
ATOM 586 C CA . LEU A 1 79 ? 11.453 12.711 -13.711 1 97.94 79 LEU A CA 1
ATOM 587 C C . LEU A 1 79 ? 12.617 12.656 -14.695 1 97.94 79 LEU A C 1
ATOM 589 O O . LEU A 1 79 ? 13.578 11.922 -14.484 1 97.94 79 LEU A O 1
ATOM 593 N N . ARG A 1 80 ? 12.453 13.383 -15.805 1 95.06 80 ARG A N 1
ATOM 594 C CA . ARG A 1 80 ? 13.555 13.492 -16.75 1 95.06 80 ARG A CA 1
ATOM 595 C C . ARG A 1 80 ? 14.789 14.094 -16.094 1 95.06 80 ARG A C 1
ATOM 597 O O . ARG A 1 80 ? 14.695 15.125 -15.43 1 95.06 80 ARG A O 1
ATOM 604 N N . GLY A 1 81 ? 15.898 13.391 -16.266 1 93.31 81 GLY A N 1
ATOM 605 C CA . GLY A 1 81 ? 17.156 13.938 -15.773 1 93.31 81 GLY A CA 1
ATOM 606 C C . GLY A 1 81 ? 17.391 13.633 -14.305 1 93.31 81 GLY A C 1
ATOM 607 O O . GLY A 1 81 ? 18.453 13.977 -13.758 1 93.31 81 GLY A O 1
ATOM 608 N N . VAL A 1 82 ? 16.453 13.055 -13.594 1 95.69 82 VAL A N 1
ATOM 609 C CA . VAL A 1 82 ? 16.641 12.703 -12.195 1 95.69 82 VAL A CA 1
ATOM 610 C C . VAL A 1 82 ? 17.406 11.383 -12.086 1 95.69 82 VAL A C 1
ATOM 612 O O . VAL A 1 82 ? 16.875 10.32 -12.398 1 95.69 82 VAL A O 1
ATOM 615 N N . SER A 1 83 ? 18.656 11.422 -11.742 1 91.75 83 SER A N 1
ATOM 616 C CA . SER A 1 83 ? 19.531 10.258 -11.633 1 91.75 83 SER A CA 1
ATOM 617 C C . SER A 1 83 ? 20.672 10.523 -10.656 1 91.75 83 SER A C 1
ATOM 619 O O . SER A 1 83 ? 20.797 11.625 -10.125 1 91.75 83 SER A O 1
ATOM 621 N N . GLY A 1 84 ? 21.344 9.523 -10.344 1 92.62 84 GLY A N 1
ATOM 622 C CA . GLY A 1 84 ? 22.484 9.672 -9.445 1 92.62 84 GLY A CA 1
ATOM 623 C C . GLY A 1 84 ? 22.078 9.703 -7.98 1 92.62 84 GLY A C 1
ATOM 624 O O . GLY A 1 84 ? 21.141 9.023 -7.578 1 92.62 84 GLY A O 1
ATOM 625 N N . ASP A 1 85 ? 22.875 10.414 -7.199 1 92.69 85 ASP A N 1
ATOM 626 C CA . ASP A 1 85 ? 22.703 10.344 -5.75 1 92.69 85 ASP A CA 1
ATOM 627 C C . ASP A 1 85 ? 22.141 11.656 -5.203 1 92.69 85 ASP A C 1
ATOM 629 O O . ASP A 1 85 ? 22.375 12.727 -5.777 1 92.69 85 ASP A O 1
ATOM 633 N N . SER A 1 86 ? 21.359 11.594 -4.281 1 93.62 86 SER A N 1
ATOM 634 C CA . SER A 1 86 ? 20.953 12.672 -3.377 1 93.62 86 SER A CA 1
ATOM 635 C C . SER A 1 86 ? 21.562 12.477 -1.987 1 93.62 86 SER A C 1
ATOM 637 O O . SER A 1 86 ? 20.969 11.789 -1.146 1 93.62 86 SER A O 1
ATOM 639 N N . GLY A 1 87 ? 22.766 13.133 -1.745 1 95.19 87 GLY A N 1
ATOM 640 C CA . GLY A 1 87 ? 23.516 12.797 -0.541 1 95.19 87 GLY A CA 1
ATOM 641 C C . GLY A 1 87 ? 24.062 11.391 -0.552 1 95.19 87 GLY A C 1
ATOM 642 O O . GLY A 1 87 ? 24.75 10.992 -1.493 1 95.19 87 GLY A O 1
ATOM 643 N N . SER A 1 88 ? 23.641 10.641 0.467 1 97.12 88 SER A N 1
ATOM 644 C CA . SER A 1 88 ? 24.172 9.289 0.599 1 97.12 88 SER A CA 1
ATOM 645 C C . SER A 1 88 ? 23.188 8.25 0.06 1 97.12 88 SER A C 1
ATOM 647 O O . SER A 1 88 ? 23.422 7.047 0.204 1 97.12 88 SER A O 1
ATOM 649 N N . ILE A 1 89 ? 22.031 8.703 -0.572 1 97.88 89 ILE A N 1
ATOM 650 C CA . ILE A 1 89 ? 21.031 7.762 -1.081 1 97.88 89 ILE A CA 1
ATOM 651 C C . ILE A 1 89 ? 20.766 8.047 -2.559 1 97.88 89 ILE A C 1
ATOM 653 O O . ILE A 1 89 ? 21.047 9.141 -3.047 1 97.88 89 ILE A O 1
ATOM 657 N N . PRO A 1 90 ? 20.188 7.023 -3.316 1 97.81 90 PRO A N 1
ATOM 658 C CA . PRO A 1 90 ? 19.812 7.293 -4.707 1 97.81 90 PRO A CA 1
ATOM 659 C C . PRO A 1 90 ? 18.734 8.375 -4.828 1 97.81 90 PRO A C 1
ATOM 661 O O . PRO A 1 90 ? 17.797 8.414 -4.031 1 97.81 90 PRO A O 1
ATOM 664 N N . SER A 1 91 ? 18.844 9.258 -5.859 1 98.06 91 SER A N 1
ATOM 665 C CA . SER A 1 91 ? 17.875 10.336 -6.074 1 98.06 91 SER A CA 1
ATOM 666 C C . SER A 1 91 ? 16.469 9.789 -6.266 1 98.06 91 SER A C 1
ATOM 668 O O . SER A 1 91 ? 15.5 10.367 -5.766 1 98.06 91 SER A O 1
ATOM 670 N N . LEU A 1 92 ? 16.328 8.656 -6.945 1 98.25 92 LEU A N 1
ATOM 671 C CA . LEU A 1 92 ? 15.016 8.086 -7.215 1 98.25 92 LEU A CA 1
ATOM 672 C C . LEU A 1 92 ? 14.359 7.609 -5.926 1 98.25 92 LEU A C 1
ATOM 674 O O . LEU A 1 92 ? 13.133 7.574 -5.828 1 98.25 92 LEU A O 1
ATOM 678 N N . LEU A 1 93 ? 15.195 7.223 -5.012 1 98.62 93 LEU A N 1
ATOM 679 C CA . LEU A 1 93 ? 14.641 6.816 -3.727 1 98.62 93 LEU A CA 1
ATOM 680 C C . LEU A 1 93 ? 14.062 8.016 -2.98 1 98.62 93 LEU A C 1
ATOM 682 O O . LEU A 1 93 ? 13.031 7.898 -2.32 1 98.62 93 LEU A O 1
ATOM 686 N N . PHE A 1 94 ? 14.734 9.148 -3.051 1 98.69 94 PHE A N 1
ATOM 687 C CA . PHE A 1 94 ? 14.203 10.367 -2.455 1 98.69 94 PHE A CA 1
ATOM 688 C C . PHE A 1 94 ? 12.875 10.75 -3.104 1 98.69 94 PHE A C 1
ATOM 690 O O . PHE A 1 94 ? 11.945 11.188 -2.418 1 98.69 94 PHE A O 1
ATOM 697 N N . VAL A 1 95 ? 12.766 10.555 -4.398 1 98.75 95 VAL A N 1
ATOM 698 C CA . VAL A 1 95 ? 11.516 10.789 -5.117 1 98.75 95 VAL A CA 1
ATOM 699 C C . VAL A 1 95 ? 10.398 9.938 -4.516 1 98.75 95 VAL A C 1
ATOM 701 O O . VAL A 1 95 ? 9.328 10.453 -4.195 1 98.75 95 VAL A O 1
ATOM 704 N N . ALA A 1 96 ? 10.688 8.672 -4.359 1 98.88 96 ALA A N 1
ATOM 705 C CA . ALA A 1 96 ? 9.688 7.734 -3.857 1 98.88 96 ALA A CA 1
ATOM 706 C C . ALA A 1 96 ? 9.289 8.07 -2.424 1 98.88 96 ALA A C 1
ATOM 708 O O . ALA A 1 96 ? 8.109 8.008 -2.068 1 98.88 96 ALA A O 1
ATOM 709 N N . PHE A 1 97 ? 10.312 8.383 -1.626 1 98.81 97 PHE A N 1
ATOM 710 C CA . PHE A 1 97 ? 10.062 8.711 -0.227 1 98.81 97 PHE A CA 1
ATOM 711 C C . PHE A 1 97 ? 9.156 9.922 -0.106 1 98.81 97 PHE A C 1
ATOM 713 O O . PHE A 1 97 ? 8.148 9.883 0.608 1 98.81 97 PHE A O 1
ATOM 720 N N . GLN A 1 98 ? 9.406 10.984 -0.821 1 98.81 98 GLN A N 1
ATOM 721 C CA . GLN A 1 98 ? 8.641 12.219 -0.764 1 98.81 98 GLN A CA 1
ATOM 722 C C . GLN A 1 98 ? 7.262 12.047 -1.386 1 98.81 98 GLN A C 1
ATOM 724 O O . GLN A 1 98 ? 6.301 12.703 -0.977 1 98.81 98 GLN A O 1
ATOM 729 N N . LEU A 1 99 ? 7.164 11.141 -2.318 1 98.88 99 LEU A N 1
ATOM 730 C CA . LEU A 1 99 ? 5.871 10.805 -2.91 1 98.88 99 LEU A CA 1
ATOM 731 C C . LEU A 1 99 ? 4.883 10.359 -1.839 1 98.88 99 LEU A C 1
ATOM 733 O O . LEU A 1 99 ? 3.715 10.766 -1.862 1 98.88 99 LEU A O 1
ATOM 737 N N . THR A 1 100 ? 5.348 9.547 -0.938 1 98.81 100 THR A N 1
ATOM 738 C CA . THR A 1 100 ? 4.461 9 0.083 1 98.81 100 THR A CA 1
ATOM 739 C C . THR A 1 100 ? 3.971 10.102 1.02 1 98.81 100 THR A C 1
ATOM 741 O O . THR A 1 100 ? 2.844 10.039 1.518 1 98.81 100 THR A O 1
ATOM 744 N N . PHE A 1 101 ? 4.777 11.18 1.226 1 98.88 101 PHE A N 1
ATOM 745 C CA . PHE A 1 101 ? 4.352 12.32 2.029 1 98.88 101 PHE A CA 1
ATOM 746 C C . PHE A 1 101 ? 3.184 13.039 1.368 1 98.88 101 PHE A C 1
ATOM 748 O O . PHE A 1 101 ? 2.186 13.352 2.023 1 98.88 101 PHE A O 1
ATOM 755 N N . ALA A 1 102 ? 3.348 13.242 0.12 1 98.88 102 ALA A N 1
ATOM 756 C CA . ALA A 1 102 ? 2.287 13.922 -0.619 1 98.88 102 ALA A CA 1
ATOM 757 C C . ALA A 1 102 ? 0.997 13.109 -0.602 1 98.88 102 ALA A C 1
ATOM 759 O O . ALA A 1 102 ? -0.09 13.656 -0.419 1 98.88 102 ALA A O 1
ATOM 760 N N . ALA A 1 103 ? 1.115 11.805 -0.773 1 98.88 103 ALA A N 1
ATOM 761 C CA . ALA A 1 103 ? -0.052 10.93 -0.833 1 98.88 103 ALA A CA 1
ATOM 762 C C . ALA A 1 103 ? -0.789 10.906 0.503 1 98.88 103 ALA A C 1
ATOM 764 O O . ALA A 1 103 ? -2.018 11.016 0.544 1 98.88 103 ALA A O 1
ATOM 765 N N . VAL A 1 104 ? -0.032 10.781 1.585 1 98.81 104 VAL A N 1
ATOM 766 C CA . VAL A 1 104 ? -0.676 10.703 2.893 1 98.81 104 VAL A CA 1
ATOM 767 C C . VAL A 1 104 ? -1.347 12.039 3.213 1 98.81 104 VAL A C 1
ATOM 769 O O . VAL A 1 104 ? -2.41 12.078 3.836 1 98.81 104 VAL A O 1
ATOM 772 N N . THR A 1 105 ? -0.782 13.125 2.725 1 98.88 105 THR A N 1
ATOM 773 C CA . THR A 1 105 ? -1.333 14.445 2.99 1 98.88 105 THR A CA 1
ATOM 774 C C . THR A 1 105 ? -2.719 14.594 2.367 1 98.88 105 THR A C 1
ATOM 776 O O . THR A 1 105 ? -3.65 15.078 3.018 1 98.88 105 THR A O 1
ATOM 779 N N . LEU A 1 106 ? -2.84 14.156 1.15 1 98.88 106 LEU A N 1
ATOM 780 C CA . LEU A 1 106 ? -4.148 14.211 0.506 1 98.88 106 LEU A CA 1
ATOM 781 C C . LEU A 1 106 ? -5.137 13.289 1.208 1 98.88 106 LEU A C 1
ATOM 783 O O . LEU A 1 106 ? -6.32 13.617 1.331 1 98.88 106 LEU A O 1
ATOM 787 N N . ALA A 1 107 ? -4.68 12.148 1.617 1 98.88 107 ALA A N 1
ATOM 788 C CA . ALA A 1 107 ? -5.566 11.219 2.312 1 98.88 107 ALA A CA 1
ATOM 789 C C . ALA A 1 107 ? -6.121 11.836 3.592 1 98.88 107 ALA A C 1
ATOM 791 O O . ALA A 1 107 ? -7.297 11.656 3.92 1 98.88 107 ALA A O 1
ATOM 792 N N . ILE A 1 108 ? -5.305 12.625 4.309 1 98.81 108 ILE A N 1
ATOM 793 C CA . ILE A 1 108 ? -5.695 13.242 5.574 1 98.81 108 ILE A CA 1
ATOM 794 C C . ILE A 1 108 ? -6.832 14.234 5.336 1 98.81 108 ILE A C 1
ATOM 796 O O . ILE A 1 108 ? -7.809 14.258 6.086 1 98.81 108 ILE A O 1
ATOM 800 N N . LEU A 1 109 ? -6.801 14.977 4.32 1 97.94 109 LEU A N 1
ATOM 801 C CA . LEU A 1 109 ? -7.77 16.047 4.176 1 97.94 109 LEU A CA 1
ATOM 802 C C . LEU A 1 109 ? -9.125 15.508 3.748 1 97.94 109 LEU A C 1
ATOM 804 O O . LEU A 1 109 ? -10.133 16.234 3.787 1 97.94 109 LEU A O 1
ATOM 808 N N . SER A 1 110 ? -9.227 14.148 3.412 1 98.5 110 SER A N 1
ATOM 809 C CA . SER A 1 110 ? -10.508 13.562 3.055 1 98.5 110 SER A CA 1
ATOM 810 C C . SER A 1 110 ? -11.484 13.602 4.227 1 98.5 110 SER A C 1
ATOM 812 O O . SER A 1 110 ? -12.688 13.422 4.051 1 98.5 110 SER A O 1
ATOM 814 N N . SER A 1 111 ? -11.008 13.875 5.441 1 98.31 111 SER A N 1
ATOM 815 C CA . SER A 1 111 ? -11.828 14.062 6.637 1 98.31 111 SER A CA 1
ATOM 816 C C . SER A 1 111 ? -12.914 15.102 6.398 1 98.31 111 SER A C 1
ATOM 818 O O . SER A 1 111 ? -14.047 14.945 6.859 1 98.31 111 SER A O 1
ATOM 820 N N . GLY A 1 112 ? -12.625 16.094 5.656 1 98.12 112 GLY A N 1
ATOM 821 C CA . GLY A 1 112 ? -13.508 17.234 5.484 1 98.12 112 GLY A CA 1
ATOM 822 C C . GLY A 1 112 ? -14.688 16.953 4.574 1 98.12 112 GLY A C 1
ATOM 823 O O . GLY A 1 112 ? -15.672 17.688 4.566 1 98.12 112 GLY A O 1
ATOM 824 N N . VAL A 1 113 ? -14.625 15.797 3.846 1 98.12 113 VAL A N 1
ATOM 825 C CA . VAL A 1 113 ? -15.672 15.547 2.863 1 98.12 113 VAL A CA 1
ATOM 826 C C . VAL A 1 113 ? -16.312 14.188 3.131 1 98.12 113 VAL A C 1
ATOM 828 O O . VAL A 1 113 ? -17.047 13.656 2.289 1 98.12 113 VAL A O 1
ATOM 831 N N . ALA A 1 114 ? -16.125 13.648 4.266 1 97.69 114 ALA A N 1
ATOM 832 C CA . ALA A 1 114 ? -16.594 12.312 4.617 1 97.69 114 ALA A CA 1
ATOM 833 C C . ALA A 1 114 ? -18.109 12.195 4.445 1 97.69 114 ALA A C 1
ATOM 835 O O . ALA A 1 114 ? -18.859 13.078 4.867 1 97.69 114 ALA A O 1
ATOM 836 N N . GLU A 1 115 ? -18.578 11.164 3.791 1 97.75 115 GLU A N 1
ATOM 837 C CA . GLU A 1 115 ? -19.953 10.672 3.699 1 97.75 115 GLU A CA 1
ATOM 838 C C . GLU A 1 115 ? -20.781 11.5 2.715 1 97.75 115 GLU A C 1
ATOM 840 O O . GLU A 1 115 ? -21.969 11.266 2.541 1 97.75 115 GLU A O 1
ATOM 845 N N . ARG A 1 116 ? -20.109 12.492 1.994 1 97.81 116 ARG A N 1
ATOM 846 C CA . ARG A 1 116 ? -21.031 13.266 1.16 1 97.81 116 ARG A CA 1
ATOM 847 C C . ARG A 1 116 ? -20.328 13.773 -0.096 1 97.81 116 ARG A C 1
ATOM 849 O O . ARG A 1 116 ? -20.922 14.5 -0.895 1 97.81 116 ARG A O 1
ATOM 856 N N . VAL A 1 117 ? -19.109 13.359 -0.357 1 98.5 117 VAL A N 1
ATOM 857 C CA . VAL A 1 117 ? -18.375 13.867 -1.514 1 98.5 117 VAL A CA 1
ATOM 858 C C . VAL A 1 117 ? -18.625 12.961 -2.717 1 98.5 117 VAL A C 1
ATOM 860 O O . VAL A 1 117 ? -18.75 11.742 -2.57 1 98.5 117 VAL A O 1
ATOM 863 N N . LYS A 1 118 ? -18.656 13.617 -3.891 1 98.31 118 LYS A N 1
ATOM 864 C CA . LYS A 1 118 ? -18.625 12.859 -5.141 1 98.31 118 LYS A CA 1
ATOM 865 C C . LYS A 1 118 ? -17.234 12.328 -5.434 1 98.31 118 LYS A C 1
ATOM 867 O O . LYS A 1 118 ? -16.25 13.078 -5.363 1 98.31 118 LYS A O 1
ATOM 872 N N . LEU A 1 119 ? -17.156 11.039 -5.801 1 98.12 119 LEU A N 1
ATOM 873 C CA . LEU A 1 119 ? -15.867 10.414 -6.059 1 98.12 119 LEU A CA 1
ATOM 874 C C . LEU A 1 119 ? -15.125 11.141 -7.176 1 98.12 119 LEU A C 1
ATOM 876 O O . LEU A 1 119 ? -13.938 11.445 -7.043 1 98.12 119 LEU A O 1
ATOM 880 N N . SER A 1 120 ? -15.766 11.406 -8.281 1 98 120 SER A N 1
ATOM 881 C CA . SER A 1 120 ? -15.164 12.078 -9.43 1 98 120 SER A CA 1
ATOM 882 C C . SER A 1 120 ? -14.633 13.453 -9.039 1 98 120 SER A C 1
ATOM 884 O O . SER A 1 120 ? -13.539 13.844 -9.453 1 98 120 SER A O 1
ATOM 886 N N . SER A 1 121 ? -15.398 14.18 -8.273 1 98.62 121 SER A N 1
ATOM 887 C CA . SER A 1 121 ? -15.008 15.523 -7.852 1 98.62 121 SER A CA 1
ATOM 888 C C . SER A 1 121 ? -13.789 15.477 -6.934 1 98.62 121 SER A C 1
ATOM 890 O O . SER A 1 121 ? -12.914 16.344 -7.016 1 98.62 121 SER A O 1
ATOM 892 N N . PHE A 1 122 ? -13.758 14.445 -6.055 1 98.62 122 PHE A N 1
ATOM 893 C CA . PHE A 1 122 ? -12.602 14.312 -5.172 1 98.62 122 PHE A CA 1
ATOM 894 C C . PHE A 1 122 ? -11.344 14.023 -5.973 1 98.62 122 PHE A C 1
ATOM 896 O O . PHE A 1 122 ? -10.266 14.523 -5.645 1 98.62 122 PHE A O 1
ATOM 903 N N . MET A 1 123 ? -11.383 13.195 -6.969 1 98.62 123 MET A N 1
ATOM 904 C CA . MET A 1 123 ? -10.227 12.875 -7.801 1 98.62 123 MET A CA 1
ATOM 905 C C . MET A 1 123 ? -9.68 14.125 -8.477 1 98.62 123 MET A C 1
ATOM 907 O O . MET A 1 123 ? -8.469 14.375 -8.438 1 98.62 123 MET A O 1
ATOM 911 N N . VAL A 1 124 ? -10.547 14.914 -9.031 1 98.69 124 VAL A N 1
ATOM 912 C CA . VAL A 1 124 ? -10.125 16.141 -9.711 1 98.69 124 VAL A CA 1
ATOM 913 C C . VAL A 1 124 ? -9.586 17.141 -8.695 1 98.69 124 VAL A C 1
ATOM 915 O O . VAL A 1 124 ? -8.531 17.734 -8.906 1 98.69 124 VAL A O 1
ATOM 918 N N . PHE A 1 125 ? -10.336 17.344 -7.625 1 98.81 125 PHE A N 1
ATOM 919 C CA . PHE A 1 125 ? -9.891 18.219 -6.555 1 98.81 125 PHE A CA 1
ATOM 920 C C . PHE A 1 125 ? -8.516 17.797 -6.047 1 98.81 125 PHE A C 1
ATOM 922 O O . PHE A 1 125 ? -7.641 18.641 -5.836 1 98.81 125 PHE A O 1
ATOM 929 N N . GLY A 1 126 ? -8.344 16.484 -5.754 1 98.75 126 GLY A N 1
ATOM 930 C CA . GLY A 1 126 ? -7.082 15.977 -5.242 1 98.75 126 GLY A CA 1
ATOM 931 C C . GLY A 1 126 ? -5.902 16.297 -6.145 1 98.75 126 GLY A C 1
ATOM 932 O O . GLY A 1 126 ? -4.832 16.672 -5.664 1 98.75 126 GLY A O 1
ATOM 933 N N . LEU A 1 127 ? -6.129 16.062 -7.453 1 98.75 127 LEU A N 1
ATOM 934 C CA . LEU A 1 127 ? -5.094 16.375 -8.43 1 98.75 127 LEU A CA 1
ATOM 935 C C . LEU A 1 127 ? -4.73 17.859 -8.375 1 98.75 127 LEU A C 1
ATOM 937 O O . LEU A 1 127 ? -3.549 18.203 -8.344 1 98.75 127 LEU A O 1
ATOM 941 N N . LEU A 1 128 ? -5.695 18.703 -8.312 1 98.88 128 LEU A N 1
ATOM 942 C CA . LEU A 1 128 ? -5.473 20.141 -8.289 1 98.88 128 LEU A CA 1
ATOM 943 C C . LEU A 1 128 ? -4.848 20.562 -6.969 1 98.88 128 LEU A C 1
ATOM 945 O O . LEU A 1 128 ? -3.914 21.375 -6.949 1 98.88 128 LEU A O 1
ATOM 949 N N . TRP A 1 129 ? -5.383 20.062 -5.895 1 98.88 129 TRP A N 1
ATOM 950 C CA . TRP A 1 129 ? -4.926 20.469 -4.562 1 98.88 129 TRP A CA 1
ATOM 951 C C . TRP A 1 129 ? -3.465 20.078 -4.352 1 98.88 129 TRP A C 1
ATOM 953 O O . TRP A 1 129 ? -2.676 20.875 -3.842 1 98.88 129 TRP A O 1
ATOM 963 N N . THR A 1 130 ? -3.07 18.828 -4.73 1 98.88 130 THR A N 1
ATOM 964 C CA . THR A 1 130 ? -1.685 18.391 -4.57 1 98.88 130 THR A CA 1
ATOM 965 C C . THR A 1 130 ? -0.751 19.266 -5.398 1 98.88 130 THR A C 1
ATOM 967 O O . THR A 1 130 ? 0.347 19.609 -4.953 1 98.88 130 THR A O 1
ATOM 970 N N . THR A 1 131 ? -1.189 19.703 -6.535 1 98.88 131 THR A N 1
ATOM 971 C CA . THR A 1 131 ? -0.373 20.484 -7.461 1 98.88 131 THR A CA 1
ATOM 972 C C . THR A 1 131 ? -0.254 21.938 -6.996 1 98.88 131 THR A C 1
ATOM 974 O O . THR A 1 131 ? 0.829 22.516 -7.051 1 98.88 131 THR A O 1
ATOM 977 N N . LEU A 1 132 ? -1.354 22.453 -6.457 1 98.88 132 LEU A N 1
ATOM 978 C CA . LEU A 1 132 ? -1.398 23.906 -6.266 1 98.88 132 LEU A CA 1
ATOM 979 C C . LEU A 1 132 ? -1.228 24.266 -4.793 1 98.88 132 LEU A C 1
ATOM 981 O O . LEU A 1 132 ? -0.959 25.422 -4.457 1 98.88 132 LEU A O 1
ATOM 985 N N . VAL A 1 133 ? -1.379 23.328 -3.939 1 98.88 133 VAL A N 1
ATOM 986 C CA . VAL A 1 133 ? -1.229 23.625 -2.518 1 98.88 133 VAL A CA 1
ATOM 987 C C . VAL A 1 133 ? -0.022 22.875 -1.958 1 98.88 133 VAL A C 1
ATOM 989 O O . VAL A 1 133 ? 0.927 23.484 -1.467 1 98.88 133 VAL A O 1
ATOM 992 N N . TYR A 1 134 ? 0.025 21.578 -2.102 1 98.88 134 TYR A N 1
ATOM 993 C CA . TYR A 1 134 ? 1.081 20.781 -1.478 1 98.88 134 TYR A CA 1
ATOM 994 C C . TYR A 1 134 ? 2.438 21.094 -2.096 1 98.88 134 TYR A C 1
ATOM 996 O O . TYR A 1 134 ? 3.41 21.344 -1.379 1 98.88 134 TYR A O 1
ATOM 1004 N N . ASP A 1 135 ? 2.537 21.047 -3.473 1 98.88 135 ASP A N 1
ATOM 1005 C CA . ASP A 1 135 ? 3.82 21.172 -4.156 1 98.88 135 ASP A CA 1
ATOM 1006 C C . ASP A 1 135 ? 4.484 22.5 -3.842 1 98.88 135 ASP A C 1
ATOM 1008 O O . ASP A 1 135 ? 5.668 22.547 -3.498 1 98.88 135 ASP A O 1
ATOM 1012 N N . PRO A 1 136 ? 3.729 23.625 -3.885 1 98.81 136 PRO A N 1
ATOM 1013 C CA . PRO A 1 136 ? 4.359 24.891 -3.514 1 98.81 136 PRO A CA 1
ATOM 1014 C C . PRO A 1 136 ? 4.816 24.922 -2.057 1 98.81 136 PRO A C 1
ATOM 1016 O O . PRO A 1 136 ? 5.918 25.391 -1.763 1 98.81 136 PRO A O 1
ATOM 1019 N N . LEU A 1 137 ? 4.008 24.422 -1.153 1 98.88 137 LEU A N 1
ATOM 1020 C CA . LEU A 1 137 ? 4.383 24.422 0.257 1 98.88 137 LEU A CA 1
ATOM 1021 C C . LEU A 1 137 ? 5.637 23.594 0.487 1 98.88 137 LEU A C 1
ATOM 1023 O O . LEU A 1 137 ? 6.512 23.984 1.267 1 98.88 137 LEU A O 1
ATOM 1027 N N . ALA A 1 138 ? 5.684 22.422 -0.171 1 98.81 138 ALA A N 1
ATOM 1028 C CA . ALA A 1 138 ? 6.883 21.594 -0.087 1 98.81 138 ALA A CA 1
ATOM 1029 C C . ALA A 1 138 ? 8.109 22.359 -0.59 1 98.81 138 ALA A C 1
ATOM 1031 O O . ALA A 1 138 ? 9.188 22.266 -0 1 98.81 138 ALA A O 1
ATOM 1032 N N . HIS A 1 139 ? 7.961 23.094 -1.657 1 98.81 139 HIS A N 1
ATOM 1033 C CA . HIS A 1 139 ? 9.062 23.891 -2.195 1 98.81 139 HIS A CA 1
ATOM 1034 C C . HIS A 1 139 ? 9.469 25 -1.227 1 98.81 139 HIS A C 1
ATOM 1036 O O . HIS A 1 139 ? 10.664 25.234 -1.021 1 98.81 139 HIS A O 1
ATOM 1042 N N . TRP A 1 140 ? 8.484 25.688 -0.612 1 98.75 140 TRP A N 1
ATOM 1043 C CA . TRP A 1 140 ? 8.766 26.781 0.311 1 98.75 140 TRP A CA 1
ATOM 1044 C C . TRP A 1 140 ? 9.672 26.312 1.448 1 98.75 140 TRP A C 1
ATOM 1046 O O . TRP A 1 140 ? 10.602 27.031 1.839 1 98.75 140 TRP A O 1
ATOM 1056 N N . VAL A 1 141 ? 9.367 25.109 1.888 1 98.44 141 VAL A N 1
ATOM 1057 C CA . VAL A 1 141 ? 9.953 24.672 3.152 1 98.44 141 VAL A CA 1
ATOM 1058 C C . VAL A 1 141 ? 11.172 23.797 2.883 1 98.44 141 VAL A C 1
ATOM 10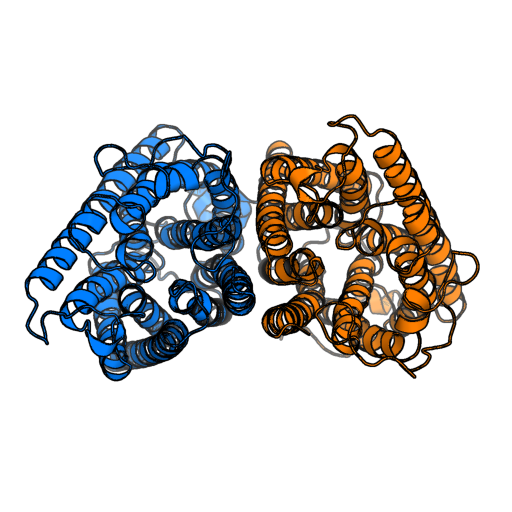60 O O . VAL A 1 141 ? 12.195 23.922 3.555 1 98.44 141 VAL A O 1
ATOM 1063 N N . TRP A 1 142 ? 11.07 22.922 1.857 1 98.12 142 TRP A N 1
ATOM 1064 C CA . TRP A 1 142 ? 12.086 21.875 1.705 1 98.12 142 TRP A CA 1
ATOM 1065 C C . TRP A 1 142 ? 12.828 22.031 0.384 1 98.12 142 TRP A C 1
ATOM 1067 O O . TRP A 1 142 ? 13.93 21.5 0.215 1 98.12 142 TRP A O 1
ATOM 1077 N N . GLY A 1 143 ? 12.25 22.75 -0.558 1 97.81 143 GLY A N 1
ATOM 1078 C CA . GLY A 1 143 ? 12.766 22.766 -1.917 1 97.81 143 GLY A CA 1
ATOM 1079 C C . GLY A 1 143 ? 13.602 23.984 -2.232 1 97.81 143 GLY A C 1
ATOM 1080 O O . GLY A 1 143 ? 13.797 24.328 -3.4 1 97.81 143 GLY A O 1
ATOM 1081 N N . GLY A 1 144 ? 13.992 24.719 -1.156 1 97.25 144 GLY A N 1
ATOM 1082 C CA . GLY A 1 144 ? 14.828 25.906 -1.366 1 97.25 144 GLY A CA 1
ATOM 1083 C C . GLY A 1 144 ? 14.023 27.172 -1.536 1 97.25 144 GLY A C 1
ATOM 1084 O O . GLY A 1 144 ? 14.555 28.188 -1.994 1 97.25 144 GLY A O 1
ATOM 1085 N N . GLY A 1 145 ? 12.789 27.188 -1.167 1 98.25 145 GLY A N 1
ATOM 1086 C CA . GLY A 1 145 ? 11.922 28.344 -1.28 1 98.25 145 GLY A CA 1
ATOM 1087 C C . GLY A 1 145 ? 12.156 29.375 -0.188 1 98.25 145 GLY A C 1
ATOM 1088 O O . GLY A 1 145 ? 13.18 29.344 0.501 1 98.25 145 GLY A O 1
ATOM 1089 N N . TRP A 1 146 ? 11.281 30.297 -0.117 1 98.31 146 TRP A N 1
ATOM 1090 C CA . TRP A 1 146 ? 11.492 31.5 0.692 1 98.31 146 TRP A CA 1
ATOM 1091 C C . TRP A 1 146 ? 11.438 31.156 2.18 1 98.31 146 TRP A C 1
ATOM 1093 O O . TRP A 1 146 ? 12.125 31.797 2.988 1 98.31 146 TRP A O 1
ATOM 1103 N N . LEU A 1 147 ? 10.648 30.203 2.586 1 98.44 147 LEU A N 1
ATOM 1104 C CA . LEU A 1 147 ? 10.609 29.828 3.996 1 98.44 147 LEU A CA 1
ATOM 1105 C C . LEU A 1 147 ? 11.891 29.109 4.406 1 98.44 147 LEU A C 1
ATOM 1107 O O . LEU A 1 147 ? 12.359 29.266 5.535 1 98.44 147 LEU A O 1
ATOM 1111 N N . ALA A 1 148 ? 12.328 28.266 3.506 1 97.31 148 ALA A N 1
ATOM 1112 C CA . ALA A 1 148 ? 13.625 27.641 3.758 1 97.31 148 ALA A CA 1
ATOM 1113 C C . ALA A 1 148 ? 14.711 28.703 3.945 1 97.31 148 ALA A C 1
ATOM 1115 O O . ALA A 1 148 ? 15.539 28.594 4.855 1 97.31 148 ALA A O 1
ATOM 1116 N N . LYS A 1 149 ? 14.766 29.688 3.119 1 97.06 149 LYS A N 1
ATOM 1117 C CA . LYS A 1 149 ? 15.75 30.766 3.172 1 97.06 149 LYS A CA 1
ATOM 1118 C C . LYS A 1 149 ? 15.586 31.594 4.438 1 97.06 149 LYS A C 1
ATOM 1120 O O . LYS A 1 149 ? 16.562 32.125 4.98 1 97.06 149 LYS A O 1
ATOM 1125 N N . LEU A 1 150 ? 14.352 31.641 4.918 1 97.62 150 LEU A N 1
ATOM 1126 C CA . LEU A 1 150 ? 14.062 32.375 6.148 1 97.62 150 LEU A CA 1
ATOM 1127 C C . LEU A 1 150 ? 14.586 31.609 7.363 1 97.62 150 LEU A C 1
ATOM 1129 O O . LEU A 1 150 ? 14.766 32.188 8.438 1 97.62 150 LEU A O 1
ATOM 1133 N N . GLY A 1 151 ? 14.805 30.297 7.168 1 97 151 GLY A N 1
ATOM 1134 C CA . GLY A 1 151 ? 15.344 29.484 8.242 1 97 151 GLY A CA 1
ATOM 1135 C C . GLY A 1 151 ? 14.281 28.703 8.992 1 97 151 GLY A C 1
ATOM 1136 O O . GLY A 1 151 ? 14.523 28.234 10.102 1 97 151 GLY A O 1
ATOM 1137 N N . ALA A 1 152 ? 13.133 28.578 8.43 1 97.44 152 ALA A N 1
ATOM 1138 C CA . ALA A 1 152 ? 12.078 27.797 9.062 1 97.44 152 ALA A CA 1
ATOM 1139 C C . ALA A 1 152 ? 12.461 26.312 9.117 1 97.44 152 ALA A C 1
ATOM 1141 O O . ALA A 1 152 ? 13.031 25.781 8.164 1 97.44 152 ALA A O 1
ATOM 1142 N N . LEU A 1 153 ? 12.164 25.734 10.281 1 98.12 153 LEU A N 1
ATOM 1143 C CA . LEU A 1 153 ? 12.492 24.312 10.484 1 98.12 153 LEU A CA 1
ATOM 1144 C C . LEU A 1 153 ? 11.234 23.453 10.391 1 98.12 153 LEU A C 1
ATOM 1146 O O . LEU A 1 153 ? 10.219 23.766 11.008 1 98.12 153 LEU A O 1
ATOM 1150 N N . ASP A 1 154 ? 11.305 22.453 9.641 1 98.69 154 ASP A N 1
ATOM 1151 C CA . ASP A 1 154 ? 10.289 21.406 9.508 1 98.69 154 ASP A CA 1
ATOM 1152 C C . ASP A 1 154 ? 10.922 20.062 9.141 1 98.69 154 ASP A C 1
ATOM 1154 O O . ASP A 1 154 ? 11.062 19.75 7.961 1 98.69 154 ASP A O 1
ATOM 1158 N N . PHE A 1 155 ? 11.211 19.281 10.117 1 98.62 155 PHE A N 1
ATOM 1159 C CA . PHE A 1 155 ? 12.031 18.078 9.953 1 98.62 155 PHE A CA 1
ATOM 1160 C C . PHE A 1 155 ? 11.344 17.062 9.055 1 98.62 155 PHE A C 1
ATOM 1162 O O . PHE A 1 155 ? 11.992 16.438 8.219 1 98.62 155 PHE A O 1
ATOM 1169 N N . ALA A 1 156 ? 9.992 16.891 9.273 1 98.56 156 ALA A N 1
ATOM 1170 C CA . ALA A 1 156 ? 9.336 15.789 8.562 1 98.56 156 ALA A CA 1
ATOM 1171 C C . ALA A 1 156 ? 7.941 16.203 8.086 1 98.56 156 ALA A C 1
ATOM 1173 O O . ALA A 1 156 ? 7.191 15.383 7.559 1 98.56 156 ALA A O 1
ATOM 1174 N N . GLY A 1 157 ? 7.477 17.391 8.352 1 98.44 157 GLY A N 1
ATOM 1175 C CA . GLY A 1 157 ? 6.262 17.797 7.66 1 98.44 157 GLY A CA 1
ATOM 1176 C C . GLY A 1 157 ? 5.168 18.25 8.602 1 98.44 157 GLY A C 1
ATOM 1177 O O . GLY A 1 157 ? 3.994 17.922 8.398 1 98.44 157 GLY A O 1
ATOM 1178 N N . GLY A 1 158 ? 5.496 18.969 9.664 1 98.12 158 GLY A N 1
ATOM 1179 C CA . GLY A 1 158 ? 4.473 19.641 10.453 1 98.12 158 GLY A CA 1
ATOM 1180 C C . GLY A 1 158 ? 3.734 20.719 9.688 1 98.12 158 GLY A C 1
ATOM 1181 O O . GLY A 1 158 ? 2.502 20.766 9.695 1 98.12 158 GLY A O 1
ATOM 1182 N N . THR A 1 159 ? 4.457 21.516 9.008 1 98 159 THR A N 1
ATOM 1183 C CA . THR A 1 159 ? 3.918 22.609 8.203 1 98 159 THR A CA 1
ATOM 1184 C C . THR A 1 159 ? 3.416 22.094 6.859 1 98 159 THR A C 1
ATOM 1186 O O . THR A 1 159 ? 2.25 22.281 6.512 1 98 159 THR A O 1
ATOM 1189 N N . VAL A 1 160 ? 4.215 21.344 6.156 1 98.75 160 VAL A N 1
ATOM 1190 C CA . VAL A 1 160 ? 3.945 20.953 4.777 1 98.75 160 VAL A CA 1
ATOM 1191 C C . VAL A 1 160 ? 2.818 19.922 4.742 1 98.75 160 VAL A C 1
ATOM 1193 O O . VAL A 1 160 ? 1.963 19.953 3.855 1 98.75 160 VAL A O 1
ATOM 1196 N N . VAL A 1 161 ? 2.766 19.016 5.734 1 98.88 161 VAL A N 1
ATOM 1197 C CA . VAL A 1 161 ? 1.829 17.891 5.68 1 98.88 161 VAL A CA 1
ATOM 1198 C C . VAL A 1 161 ? 0.638 18.172 6.594 1 98.88 161 VAL A C 1
ATOM 1200 O O . VAL A 1 161 ? -0.504 18.234 6.133 1 98.88 161 VAL A O 1
ATOM 1203 N N . HIS A 1 162 ? 0.879 18.453 7.887 1 98.94 162 HIS A N 1
ATOM 1204 C CA . HIS A 1 162 ? -0.192 18.406 8.875 1 98.94 162 HIS A CA 1
ATOM 1205 C C . HIS A 1 162 ? -0.973 19.719 8.898 1 98.94 162 HIS A C 1
ATOM 1207 O O . HIS A 1 162 ? -2.203 19.719 8.805 1 98.94 162 HIS A O 1
ATOM 1213 N N . ILE A 1 163 ? -0.301 20.859 8.93 1 98.94 163 ILE A N 1
ATOM 1214 C CA . ILE A 1 163 ? -1.016 22.125 8.914 1 98.94 163 ILE A CA 1
ATOM 1215 C C . ILE A 1 163 ? -1.786 22.266 7.605 1 98.94 163 ILE A C 1
ATOM 1217 O O . ILE A 1 163 ? -2.967 22.625 7.609 1 98.94 163 ILE A O 1
ATOM 1221 N N . SER A 1 164 ? -1.144 21.953 6.508 1 98.88 164 SER A N 1
ATOM 1222 C CA . SER A 1 164 ? -1.781 22.109 5.207 1 98.88 164 SER A CA 1
ATOM 1223 C C . SER A 1 164 ? -3.016 21.234 5.078 1 98.88 164 SER A C 1
ATOM 1225 O O . SER A 1 164 ? -4.082 21.703 4.676 1 98.88 164 SER A O 1
ATOM 1227 N N . SER A 1 165 ? -2.916 19.969 5.43 1 98.88 165 SER A N 1
ATOM 1228 C CA . SER A 1 165 ? -4.047 19.062 5.277 1 98.88 165 SER A CA 1
ATOM 1229 C C . SER A 1 165 ? -5.152 19.391 6.273 1 98.88 165 SER A C 1
ATOM 1231 O O . SER A 1 165 ? -6.336 19.359 5.93 1 98.88 165 SER A O 1
ATOM 1233 N N . GLY A 1 166 ? -4.801 19.703 7.535 1 98.88 166 GLY A N 1
ATOM 1234 C CA . GLY A 1 166 ? -5.793 20.016 8.555 1 98.88 166 GLY A CA 1
ATOM 1235 C C . GLY A 1 166 ? -6.648 21.219 8.211 1 98.88 166 GLY A C 1
ATOM 1236 O O . GLY A 1 166 ? -7.879 21.156 8.266 1 98.88 166 GLY A O 1
ATOM 1237 N N . PHE A 1 167 ? -6.031 22.25 7.824 1 98.94 167 PHE A N 1
ATOM 1238 C CA . PHE A 1 167 ? -6.773 23.469 7.535 1 98.94 167 PHE A CA 1
ATOM 1239 C C . PHE A 1 167 ? -7.477 23.375 6.188 1 98.94 167 PHE A C 1
ATOM 1241 O O . PHE A 1 167 ? -8.516 24 5.977 1 98.94 167 PHE A O 1
ATOM 1248 N N . SER A 1 168 ? -6.914 22.609 5.258 1 98.94 168 SER A N 1
ATOM 1249 C CA . SER A 1 168 ? -7.621 22.344 4.012 1 98.94 168 SER A CA 1
ATOM 1250 C C . SER A 1 168 ? -8.883 21.516 4.262 1 98.94 168 SER A C 1
ATOM 1252 O O . SER A 1 168 ? -9.906 21.719 3.613 1 98.94 168 SER A O 1
ATOM 1254 N N . ALA A 1 169 ? -8.789 20.547 5.164 1 98.88 169 ALA A N 1
ATOM 1255 C CA . ALA A 1 169 ? -9.969 19.766 5.527 1 98.88 169 ALA A CA 1
ATOM 1256 C C . ALA A 1 169 ? -11.078 20.672 6.059 1 98.88 169 ALA A C 1
ATOM 1258 O O . ALA A 1 169 ? -12.25 20.484 5.734 1 98.88 169 ALA A O 1
ATOM 1259 N N . LEU A 1 170 ? -10.719 21.625 6.883 1 98.75 170 LEU A N 1
ATOM 1260 C CA . LEU A 1 170 ? -11.688 22.562 7.418 1 98.75 170 LEU A CA 1
ATOM 1261 C C . LEU A 1 170 ? -12.32 23.391 6.297 1 98.75 170 LEU A C 1
ATOM 1263 O O . LEU A 1 170 ? -13.539 23.578 6.266 1 98.75 170 LEU A O 1
ATOM 1267 N N . ALA A 1 171 ? -11.477 23.906 5.383 1 98.81 171 ALA A N 1
ATOM 1268 C CA . ALA A 1 171 ? -11.977 24.656 4.238 1 98.81 171 ALA A CA 1
ATOM 1269 C C . ALA A 1 171 ? -12.953 23.828 3.412 1 98.81 171 ALA A C 1
ATOM 1271 O O . ALA A 1 171 ? -14.016 24.328 3.018 1 98.81 171 ALA A O 1
ATOM 1272 N N . LEU A 1 172 ? -12.625 22.625 3.15 1 98.69 172 LEU A N 1
ATOM 1273 C CA . LEU A 1 172 ? -13.484 21.719 2.387 1 98.69 172 LEU A CA 1
ATOM 1274 C C . LEU A 1 172 ? -14.812 21.516 3.096 1 98.69 172 LEU A C 1
ATOM 1276 O O . LEU A 1 172 ? -15.867 21.484 2.453 1 98.69 172 LEU A O 1
ATOM 1280 N N . ALA A 1 173 ? -14.758 21.328 4.418 1 98.38 173 ALA A N 1
ATOM 1281 C CA . ALA A 1 173 ? -15.969 21.109 5.207 1 98.38 173 ALA A CA 1
ATOM 1282 C C . ALA A 1 173 ? -16.906 22.312 5.098 1 98.38 173 ALA A C 1
ATOM 1284 O O . ALA A 1 173 ? -18.125 22.141 5.031 1 98.38 173 ALA A O 1
ATOM 1285 N N . PHE A 1 174 ? -16.391 23.469 5.039 1 98.19 174 PHE A N 1
ATOM 1286 C CA . PHE A 1 174 ? -17.203 24.688 4.949 1 98.19 174 PHE A CA 1
ATOM 1287 C C . PHE A 1 174 ? -17.859 24.797 3.58 1 98.19 174 PHE A C 1
ATOM 1289 O O . PHE A 1 174 ? -18.969 25.297 3.463 1 98.19 174 PHE A O 1
ATOM 1296 N N . VAL A 1 175 ? -17.203 24.297 2.568 1 98.44 175 VAL A N 1
ATOM 1297 C CA . VAL A 1 175 ? -17.734 24.422 1.215 1 98.44 175 VAL A CA 1
ATOM 1298 C C . VAL A 1 175 ? -18.75 23.328 0.961 1 98.44 175 VAL A C 1
ATOM 1300 O O . VAL A 1 175 ? -19.828 23.578 0.412 1 98.44 175 VAL A O 1
ATOM 1303 N N . VAL A 1 176 ? -18.453 22.094 1.418 1 97.88 176 VAL A N 1
ATOM 1304 C CA . VAL A 1 176 ? -19.312 20.953 1.113 1 97.88 176 VAL A CA 1
ATOM 1305 C C . VAL A 1 176 ? -20.547 20.984 2.014 1 97.88 176 VAL A C 1
ATOM 1307 O O . VAL A 1 176 ? -21.609 20.453 1.651 1 97.88 176 VAL A O 1
ATOM 1310 N N . GLY A 1 177 ? -20.453 21.656 3.221 1 97.19 177 GLY A N 1
ATOM 1311 C CA . GLY A 1 177 ? -21.578 21.781 4.129 1 97.19 177 GLY A CA 1
ATOM 1312 C C . GLY A 1 177 ? -21.719 20.609 5.082 1 97.19 177 GLY A C 1
ATOM 1313 O O . GLY A 1 177 ? -20.938 19.656 5.02 1 97.19 177 GLY A O 1
ATOM 1314 N N . LYS A 1 178 ? -22.766 20.672 5.859 1 96.81 178 LYS A N 1
ATOM 1315 C CA . LYS A 1 178 ? -22.953 19.688 6.918 1 96.81 178 LYS A CA 1
ATOM 1316 C C . LYS A 1 178 ? -23.594 18.406 6.371 1 96.81 178 LYS A C 1
ATOM 1318 O O . LYS A 1 178 ? -24.438 18.469 5.469 1 96.81 178 LYS A O 1
ATOM 1323 N N . ARG A 1 179 ? -23.281 17.312 6.992 1 96.62 179 ARG A N 1
ATOM 1324 C CA . ARG A 1 179 ? -23.891 16.031 6.652 1 96.62 179 ARG A CA 1
ATOM 1325 C C . ARG A 1 179 ? -25.375 16.031 6.996 1 96.62 179 ARG A C 1
ATO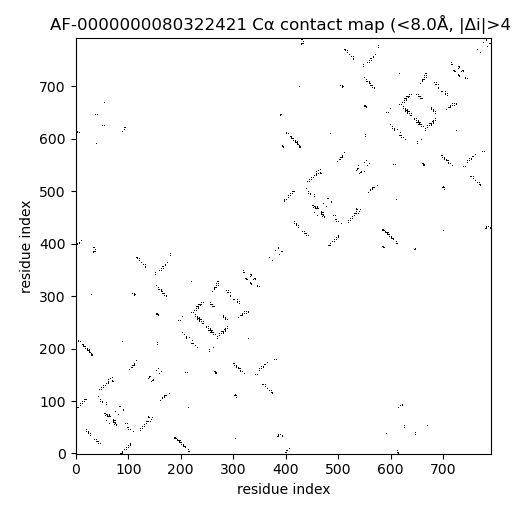M 1327 O O . ARG A 1 179 ? -25.797 16.688 7.949 1 96.62 179 ARG A O 1
ATOM 1334 N N . LEU A 1 180 ? -26 15.195 6.18 1 92.81 180 LEU A N 1
ATOM 1335 C CA . LEU A 1 180 ? -27.406 14.984 6.488 1 92.81 180 LEU A CA 1
ATOM 1336 C C . LEU A 1 180 ? -27.578 14.391 7.883 1 92.81 180 LEU A C 1
ATOM 1338 O O . LEU A 1 180 ? -26.953 13.367 8.203 1 92.81 180 LEU A O 1
ATOM 1342 N N . GLY A 1 181 ? -28.344 15.188 8.672 1 90.06 181 GLY A N 1
ATOM 1343 C CA . GLY A 1 181 ? -28.625 14.688 10.008 1 90.06 181 GLY A CA 1
ATOM 1344 C C . GLY A 1 181 ? -27.625 15.156 11.039 1 90.06 181 GLY A C 1
ATOM 1345 O O . GLY A 1 181 ? -27.766 14.859 12.227 1 90.06 181 GLY A O 1
ATOM 1346 N N . TYR A 1 182 ? -26.719 16.016 10.477 1 87.31 182 TYR A N 1
ATOM 1347 C CA . TYR A 1 182 ? -25.688 16.531 11.383 1 87.31 182 TYR A CA 1
ATOM 1348 C C . TYR A 1 182 ? -26.312 17.438 12.445 1 87.31 182 TYR A C 1
ATOM 1350 O O . TYR A 1 182 ? -27.109 18.312 12.125 1 87.31 182 TYR A O 1
ATOM 1358 N N . GLU A 1 183 ? -26.859 17.281 13.547 1 84.62 183 GLU A N 1
ATOM 1359 C CA . GLU A 1 183 ? -27.375 18 14.703 1 84.62 183 GLU A CA 1
ATOM 1360 C C . GLU A 1 183 ? -28.688 17.391 15.195 1 84.62 183 GLU A C 1
ATOM 1362 O O . GLU A 1 183 ? -29.188 17.75 16.266 1 84.62 183 GLU A O 1
ATOM 1367 N N . GLU A 1 184 ? -29.141 16.578 14.328 1 85.19 184 GLU A N 1
ATOM 1368 C CA . GLU A 1 184 ? -30.422 15.953 14.695 1 85.19 184 GLU A CA 1
ATOM 1369 C C . GLU A 1 184 ? -30.188 14.641 15.43 1 85.19 184 GLU A C 1
ATOM 1371 O O . GLU A 1 184 ? -30.906 14.328 16.391 1 85.19 184 GLU A O 1
ATOM 1376 N N . HIS A 1 185 ? -29.219 13.906 14.922 1 81.5 185 HIS A N 1
ATOM 1377 C CA . HIS A 1 185 ? -28.891 12.625 15.539 1 81.5 185 HIS A CA 1
ATOM 1378 C C . HIS A 1 185 ? -27.391 12.484 15.75 1 81.5 185 HIS A C 1
ATOM 1380 O O . HIS A 1 185 ? -26.594 13.148 15.078 1 81.5 185 HIS A O 1
ATOM 1386 N N . SER A 1 186 ? -27.141 11.68 16.703 1 81.5 186 SER A N 1
ATOM 1387 C CA . SER A 1 186 ? -25.734 11.391 16.938 1 81.5 186 SER A CA 1
ATOM 1388 C C . SER A 1 186 ? -25.172 10.422 15.898 1 81.5 186 SER A C 1
ATOM 1390 O O . SER A 1 186 ? -25.75 9.352 15.68 1 81.5 186 SER A O 1
ATOM 1392 N N . ILE A 1 187 ? -24.188 10.828 15.188 1 85.5 187 ILE A N 1
ATOM 1393 C CA . ILE A 1 187 ? -23.484 9.961 14.242 1 85.5 187 ILE A CA 1
ATOM 1394 C C . ILE A 1 187 ? -22.406 9.164 14.969 1 85.5 187 ILE A C 1
ATOM 1396 O O . ILE A 1 187 ? -21.438 9.734 15.469 1 85.5 187 ILE A O 1
ATOM 1400 N N . THR A 1 188 ? -22.641 7.848 15.062 1 89 188 THR A N 1
ATOM 1401 C CA . THR A 1 188 ? -21.766 6.992 15.852 1 89 188 THR A CA 1
ATOM 1402 C C . THR A 1 188 ? -20.844 6.18 14.953 1 89 188 THR A C 1
ATOM 1404 O O . THR A 1 188 ? -21.25 5.746 13.867 1 89 188 THR A O 1
ATOM 1407 N N . PRO A 1 189 ? -19.547 5.996 15.406 1 93.94 189 PRO A N 1
ATOM 1408 C CA . PRO A 1 189 ? -18.641 5.109 14.68 1 93.94 189 PRO A CA 1
ATOM 1409 C C . PRO A 1 189 ? -19.172 3.689 14.547 1 93.94 189 PRO A C 1
ATOM 1411 O O . PRO A 1 189 ? -19.672 3.119 15.531 1 93.94 189 PRO A O 1
ATOM 1414 N N . HIS A 1 190 ? -19.094 3.096 13.359 1 95.81 190 HIS A N 1
ATOM 1415 C CA . HIS A 1 190 ? -19.719 1.786 13.164 1 95.81 190 HIS A CA 1
ATOM 1416 C C . HIS A 1 190 ? -18.75 0.667 13.539 1 95.81 190 HIS A C 1
ATOM 1418 O O . HIS A 1 190 ? -19.156 -0.469 13.766 1 95.81 190 HIS A O 1
ATOM 1424 N N . ASN A 1 191 ? -17.391 0.932 13.625 1 97.38 191 ASN A N 1
ATOM 1425 C CA . ASN A 1 191 ? -16.406 -0.116 13.828 1 97.38 191 ASN A CA 1
ATOM 1426 C C . ASN A 1 191 ? -15.141 0.426 14.5 1 97.38 191 ASN A C 1
ATOM 1428 O O . ASN A 1 191 ? -14.117 0.634 13.844 1 97.38 191 ASN A O 1
ATOM 1432 N N . ILE A 1 192 ? -15.133 0.554 15.797 1 95.69 192 ILE A N 1
ATOM 1433 C CA . ILE A 1 192 ? -14.062 1.157 16.578 1 95.69 192 ILE A CA 1
ATOM 1434 C C . ILE A 1 192 ? -12.797 0.305 16.469 1 95.69 192 ILE A C 1
ATOM 1436 O O . ILE A 1 192 ? -11.695 0.835 16.328 1 95.69 192 ILE A O 1
ATOM 1440 N N . PRO A 1 193 ? -12.914 -1.058 16.484 1 95.94 193 PRO A N 1
ATOM 1441 C CA . PRO A 1 193 ? -11.719 -1.881 16.281 1 95.94 193 PRO A CA 1
ATOM 1442 C C . PRO A 1 193 ? -11 -1.564 14.969 1 95.94 193 PRO A C 1
ATOM 1444 O O . PRO A 1 193 ? -9.766 -1.581 14.922 1 95.94 193 PRO A O 1
ATOM 1447 N N . MET A 1 194 ? -11.695 -1.254 13.906 1 97.44 194 MET A N 1
ATOM 1448 C CA . MET A 1 194 ? -11.094 -0.862 12.641 1 97.44 194 MET A CA 1
ATOM 1449 C C . MET A 1 194 ? -10.305 0.435 12.789 1 97.44 194 MET A C 1
ATOM 1451 O O . MET A 1 194 ? -9.188 0.552 12.281 1 97.44 194 MET A O 1
ATOM 1455 N N . THR A 1 195 ? -10.844 1.397 13.516 1 97.69 195 THR A N 1
ATOM 1456 C CA . THR A 1 195 ? -10.156 2.654 13.797 1 97.69 195 THR A CA 1
ATOM 1457 C C . THR A 1 195 ? -8.875 2.404 14.586 1 97.69 195 THR A C 1
ATOM 1459 O O . THR A 1 195 ? -7.836 2.994 14.289 1 97.69 195 THR A O 1
ATOM 1462 N N . MET A 1 196 ? -8.93 1.525 15.516 1 96.81 196 MET A N 1
ATOM 1463 C CA . MET A 1 196 ? -7.766 1.213 16.328 1 96.81 196 MET A CA 1
ATOM 1464 C C . MET A 1 196 ? -6.695 0.5 15.516 1 96.81 196 MET A C 1
ATOM 1466 O O . MET A 1 196 ? -5.504 0.718 15.719 1 96.81 196 MET A O 1
ATOM 1470 N N . LEU A 1 197 ? -7.117 -0.325 14.555 1 97.19 197 LEU A N 1
ATOM 1471 C CA . LEU A 1 197 ? -6.172 -0.936 13.625 1 97.19 197 LEU A CA 1
ATOM 1472 C C . LEU A 1 197 ? -5.5 0.124 12.758 1 97.19 197 LEU A C 1
ATOM 1474 O O . LEU A 1 197 ? -4.281 0.088 12.562 1 97.19 197 LEU A O 1
ATOM 1478 N N . GLY A 1 198 ? -6.309 1.027 12.25 1 98.44 198 GLY A N 1
ATOM 1479 C CA . GLY A 1 198 ? -5.738 2.141 11.508 1 98.44 198 GLY A CA 1
ATOM 1480 C C . GLY A 1 198 ? -4.715 2.928 12.305 1 98.44 198 GLY A C 1
ATOM 1481 O O . GLY A 1 198 ? -3.658 3.289 11.781 1 98.44 198 GLY A O 1
ATOM 1482 N N . THR A 1 199 ? -4.98 3.117 13.57 1 98.19 199 THR A N 1
ATOM 1483 C CA . THR A 1 199 ? -4.062 3.826 14.453 1 98.19 199 THR A CA 1
ATOM 1484 C C . THR A 1 199 ? -2.75 3.061 14.602 1 98.19 199 THR A C 1
ATOM 1486 O O . THR A 1 199 ? -1.672 3.654 14.57 1 98.19 199 THR A O 1
ATOM 1489 N N . ALA A 1 200 ? -2.838 1.758 14.773 1 98.06 200 ALA A N 1
ATOM 1490 C CA . ALA A 1 200 ? -1.646 0.921 14.898 1 98.06 200 ALA A CA 1
ATOM 1491 C C . ALA A 1 200 ? -0.768 1.028 13.656 1 98.06 200 ALA A C 1
ATOM 1493 O O . ALA A 1 200 ? 0.454 1.153 13.758 1 98.06 200 ALA A O 1
ATOM 1494 N N . LEU A 1 201 ? -1.361 1.01 12.477 1 98.38 201 LEU A N 1
ATOM 1495 C CA . LEU A 1 201 ? -0.614 1.111 11.234 1 98.38 201 LEU A CA 1
ATOM 1496 C C . LEU A 1 201 ? -0.013 2.504 11.07 1 98.38 201 LEU A C 1
ATOM 1498 O O . LEU A 1 201 ? 1.092 2.648 10.539 1 98.38 201 LEU A O 1
ATOM 1502 N N . LEU A 1 202 ? -0.727 3.514 11.523 1 98.69 202 LEU A N 1
ATOM 1503 C CA . LEU A 1 202 ? -0.21 4.879 11.469 1 98.69 202 LEU A CA 1
ATOM 1504 C C . LEU A 1 202 ? 0.979 5.043 12.406 1 98.69 202 LEU A C 1
ATOM 1506 O O . LEU A 1 202 ? 2.006 5.609 12.023 1 98.69 202 LEU A O 1
ATOM 1510 N N . TRP A 1 203 ? 0.878 4.52 13.648 1 98.25 203 TRP A N 1
ATOM 1511 C CA . TRP A 1 203 ? 1.974 4.578 14.609 1 98.25 203 TRP A CA 1
ATOM 1512 C C . TRP A 1 203 ? 3.211 3.871 14.07 1 98.25 203 TRP A C 1
ATOM 1514 O O . TRP A 1 203 ? 4.309 4.43 14.078 1 98.25 203 TRP A O 1
ATOM 1524 N N . PHE A 1 204 ? 3.016 2.738 13.438 1 98.44 204 PHE A N 1
ATOM 1525 C CA . PHE A 1 204 ? 4.078 1.97 12.797 1 98.44 204 PHE A CA 1
ATOM 1526 C C . PHE A 1 204 ? 4.707 2.76 11.656 1 98.44 204 PHE A C 1
ATOM 1528 O O . PHE A 1 204 ? 5.93 2.906 11.594 1 98.44 204 PHE A O 1
ATOM 1535 N N . GLY A 1 205 ? 3.875 3.301 10.797 1 98.75 205 GLY A N 1
ATOM 1536 C CA . GLY A 1 205 ? 4.359 4.043 9.641 1 98.75 205 GLY A CA 1
ATOM 1537 C C . GLY A 1 205 ? 5.059 5.336 10.023 1 98.75 205 GLY A C 1
ATOM 1538 O O . GLY A 1 205 ? 5.973 5.781 9.328 1 98.75 205 GLY A O 1
ATOM 1539 N N . TRP A 1 206 ? 4.719 5.93 11.164 1 98.81 206 TRP A N 1
ATOM 1540 C CA . TRP A 1 206 ? 5.258 7.223 11.578 1 98.81 206 TRP A CA 1
ATOM 1541 C C . TRP A 1 206 ? 6.734 7.105 11.945 1 98.81 206 TRP A C 1
ATOM 1543 O O . TRP A 1 206 ? 7.465 8.094 11.922 1 98.81 206 TRP A O 1
ATOM 1553 N N . PHE A 1 207 ? 7.18 5.879 12.328 1 98.62 207 PHE A N 1
ATOM 1554 C CA . PHE A 1 207 ? 8.609 5.68 12.555 1 98.62 207 PHE A CA 1
ATOM 1555 C C . PHE A 1 207 ? 9.398 5.934 11.273 1 98.62 207 PHE A C 1
ATOM 1557 O O . PHE A 1 207 ? 10.445 6.59 11.305 1 98.62 207 PHE A O 1
ATOM 1564 N N . GLY A 1 208 ? 8.883 5.387 10.172 1 98.75 208 GLY A N 1
ATOM 1565 C CA . GLY A 1 208 ? 9.523 5.68 8.898 1 98.75 208 GLY A CA 1
ATOM 1566 C C . GLY A 1 208 ? 9.359 7.125 8.469 1 98.75 208 GLY A C 1
ATOM 1567 O O . GLY A 1 208 ? 10.266 7.703 7.871 1 98.75 208 GLY A O 1
ATOM 1568 N N . PHE A 1 209 ? 8.242 7.707 8.805 1 98.75 209 PHE A N 1
ATOM 1569 C CA . PHE A 1 209 ? 7.902 9.078 8.445 1 98.75 209 PHE A CA 1
ATOM 1570 C C . PHE A 1 209 ? 8.891 10.062 9.07 1 98.75 209 PHE A C 1
ATOM 1572 O O . PHE A 1 209 ? 9.555 10.812 8.367 1 98.75 209 PHE A O 1
ATOM 1579 N N . ASN A 1 210 ? 9.047 9.984 10.391 1 98.88 210 ASN A N 1
ATOM 1580 C CA . ASN A 1 210 ? 9.914 10.922 11.102 1 98.88 210 ASN A CA 1
ATOM 1581 C C . ASN A 1 210 ? 11.375 10.492 11.031 1 98.88 210 ASN A C 1
ATOM 1583 O O . ASN A 1 210 ? 12.234 11.258 10.586 1 98.88 210 ASN A O 1
ATOM 1587 N N . ALA A 1 211 ? 11.719 9.266 11.398 1 98.81 211 ALA A N 1
ATOM 1588 C CA . ALA A 1 211 ? 13.109 8.812 11.43 1 98.81 211 ALA A CA 1
ATOM 1589 C C . ALA A 1 211 ? 13.68 8.688 10.023 1 98.81 211 ALA A C 1
ATOM 1591 O O . ALA A 1 211 ? 14.867 8.914 9.805 1 98.81 211 ALA A O 1
ATOM 1592 N N . GLY A 1 212 ? 12.82 8.352 9.078 1 98.81 212 GLY A N 1
ATOM 1593 C CA . GLY A 1 212 ? 13.266 8.32 7.691 1 98.81 212 GLY A CA 1
ATOM 1594 C C . GLY A 1 212 ? 13.664 9.688 7.168 1 98.81 212 GLY A C 1
ATOM 1595 O O . GLY A 1 212 ? 14.516 9.797 6.281 1 98.81 212 GLY A O 1
ATOM 1596 N N . SER A 1 213 ? 13.133 10.734 7.754 1 98.75 213 SER A N 1
ATOM 1597 C CA . SER A 1 213 ? 13.406 12.094 7.301 1 98.75 213 SER A CA 1
ATOM 1598 C C . SER A 1 213 ? 14.797 12.547 7.719 1 98.75 213 SER A C 1
ATOM 1600 O O . SER A 1 213 ? 15.258 13.617 7.312 1 98.75 213 SER A O 1
ATOM 1602 N N . ALA A 1 214 ? 15.516 11.711 8.477 1 98.25 214 ALA A N 1
ATOM 1603 C CA . ALA A 1 214 ? 16.938 11.93 8.703 1 98.25 214 ALA A CA 1
ATOM 1604 C C . ALA A 1 214 ? 17.75 11.641 7.441 1 98.25 214 ALA A C 1
ATOM 1606 O O . ALA A 1 214 ? 18.906 12.031 7.336 1 98.25 214 ALA A O 1
ATOM 1607 N N . LEU A 1 215 ? 17.203 10.844 6.516 1 97.5 215 LEU A N 1
ATOM 1608 C CA . LEU A 1 215 ? 17.766 10.461 5.23 1 97.5 215 LEU A CA 1
ATOM 1609 C C . LEU A 1 215 ? 19.094 9.719 5.422 1 97.5 215 LEU A C 1
ATOM 1611 O O . LEU A 1 215 ? 19.969 9.781 4.562 1 97.5 215 LEU A O 1
ATOM 1615 N N . SER A 1 216 ? 19.312 9.203 6.598 1 97.12 216 SER A N 1
ATOM 1616 C CA . SER A 1 216 ? 20.484 8.391 6.957 1 97.12 216 SER A CA 1
ATOM 1617 C C . SER A 1 216 ? 20.156 7.449 8.109 1 97.12 216 SER A C 1
ATOM 1619 O O . SER A 1 216 ? 19.188 7.664 8.844 1 97.12 216 SER A O 1
ATOM 1621 N N . ALA A 1 217 ? 20.891 6.438 8.18 1 97.75 217 ALA A N 1
ATOM 1622 C CA . ALA A 1 217 ? 20.766 5.488 9.281 1 97.75 217 ALA A CA 1
ATOM 1623 C C . ALA A 1 217 ? 21.75 5.793 10.398 1 97.75 217 ALA A C 1
ATOM 1625 O O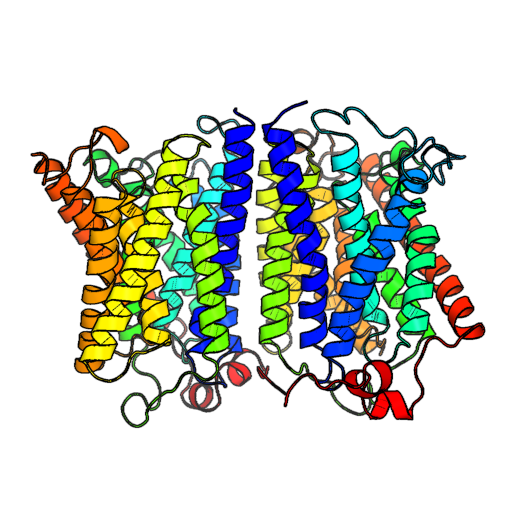 . ALA A 1 217 ? 22.625 4.973 10.703 1 97.75 217 ALA A O 1
ATOM 1626 N N . GLY A 1 218 ? 21.656 6.93 11.07 1 97.25 218 GLY A N 1
ATOM 1627 C CA . GLY A 1 218 ? 22.594 7.387 12.086 1 97.25 218 GLY A CA 1
ATOM 1628 C C . GLY A 1 218 ? 21.922 7.887 13.344 1 97.25 218 GLY A C 1
ATOM 1629 O O . GLY A 1 218 ? 20.812 7.453 13.672 1 97.25 218 GLY A O 1
ATOM 1630 N N . GLU A 1 219 ? 22.594 8.672 13.992 1 96.19 219 GLU A N 1
ATOM 1631 C CA . GLU A 1 219 ? 22.156 9.164 15.297 1 96.19 219 GLU A CA 1
ATOM 1632 C C . GLU A 1 219 ? 20.875 9.984 15.172 1 96.19 219 GLU A C 1
ATOM 1634 O O . GLU A 1 219 ? 19.984 9.891 16.031 1 96.19 219 GLU A O 1
ATOM 1639 N N . SER A 1 220 ? 20.781 10.789 14.164 1 97.44 220 SER A N 1
ATOM 1640 C CA . SER A 1 220 ? 19.594 11.609 13.961 1 97.44 220 SER A CA 1
ATOM 1641 C C . SER A 1 220 ? 18.359 10.742 13.758 1 97.44 220 SER A C 1
ATOM 1643 O O . SER A 1 220 ? 17.281 11.055 14.289 1 97.44 220 SER A O 1
ATOM 1645 N N . ALA A 1 221 ? 18.469 9.703 12.992 1 98.5 221 ALA A N 1
ATOM 1646 C CA . ALA A 1 221 ? 17.359 8.773 12.789 1 98.5 221 ALA A CA 1
ATOM 1647 C C . ALA A 1 221 ? 16.969 8.094 14.094 1 98.5 221 ALA A C 1
ATOM 1649 O O . ALA A 1 221 ? 15.781 7.949 14.398 1 98.5 221 ALA A O 1
ATOM 1650 N N . ALA A 1 222 ? 17.984 7.68 14.883 1 98 222 ALA A N 1
ATOM 1651 C CA . ALA A 1 222 ? 17.734 7.016 16.156 1 98 222 ALA A CA 1
ATOM 1652 C C . ALA A 1 222 ? 16.984 7.938 17.125 1 98 222 ALA A C 1
ATOM 1654 O O . ALA A 1 222 ? 16 7.523 17.75 1 98 222 ALA A O 1
ATOM 1655 N N . ASN A 1 223 ? 17.406 9.125 17.172 1 98.12 223 ASN A N 1
ATOM 1656 C CA . ASN A 1 223 ? 16.75 10.102 18.016 1 98.12 223 ASN A CA 1
ATOM 1657 C C . ASN A 1 223 ? 15.312 10.359 17.562 1 98.12 223 ASN A C 1
ATOM 1659 O O . ASN A 1 223 ? 14.383 10.383 18.375 1 98.12 223 ASN A O 1
ATOM 1663 N N . ALA A 1 224 ? 15.133 10.594 16.266 1 98.75 224 ALA A N 1
ATOM 1664 C CA . ALA A 1 224 ? 13.812 10.883 15.719 1 98.75 224 ALA A CA 1
ATOM 1665 C C . ALA A 1 224 ? 12.836 9.742 16 1 98.75 224 ALA A C 1
ATOM 1667 O O . ALA A 1 224 ? 11.664 9.977 16.297 1 98.75 224 ALA A O 1
ATOM 1668 N N . LEU A 1 225 ? 13.312 8.516 15.922 1 98.69 225 LEU A N 1
ATOM 1669 C CA . LEU A 1 225 ? 12.469 7.359 16.219 1 98.69 225 LEU A CA 1
ATOM 1670 C C . LEU A 1 225 ? 12.016 7.371 17.672 1 98.69 225 LEU A C 1
ATOM 1672 O O . LEU A 1 225 ? 10.828 7.195 17.953 1 98.69 225 LEU A O 1
ATOM 1676 N N . LEU A 1 226 ? 12.938 7.617 18.578 1 98.5 226 LEU A N 1
ATOM 1677 C CA . LEU A 1 226 ? 12.641 7.574 20 1 98.5 226 LEU A CA 1
ATOM 1678 C C . LEU A 1 226 ? 11.672 8.688 20.391 1 98.5 226 LEU A C 1
ATOM 1680 O O . LEU A 1 226 ? 10.688 8.445 21.094 1 98.5 226 LEU A O 1
ATOM 1684 N N . VAL A 1 227 ? 11.898 9.883 19.891 1 98.81 227 VAL A N 1
ATOM 1685 C CA . VAL A 1 227 ? 11.055 11.008 20.297 1 98.81 227 VAL A CA 1
ATOM 1686 C C . VAL A 1 227 ? 9.664 10.852 19.672 1 98.81 227 VAL A C 1
ATOM 1688 O O . VAL A 1 227 ? 8.672 11.273 20.266 1 98.81 227 VAL A O 1
ATOM 1691 N N . THR A 1 228 ? 9.586 10.258 18.5 1 98.81 228 THR A N 1
ATOM 1692 C CA . THR A 1 228 ? 8.305 9.969 17.859 1 98.81 228 THR A CA 1
ATOM 1693 C C . THR A 1 228 ? 7.445 9.078 18.75 1 98.81 228 THR A C 1
ATOM 1695 O O . THR A 1 228 ? 6.289 9.391 19.031 1 98.81 228 THR A O 1
ATOM 1698 N N . ASN A 1 229 ? 8.039 8.016 19.234 1 98.75 229 ASN A N 1
ATOM 1699 C CA . ASN A 1 229 ? 7.324 7.102 20.109 1 98.75 229 ASN A CA 1
ATOM 1700 C C . ASN A 1 229 ? 6.93 7.773 21.422 1 98.75 229 ASN A C 1
ATOM 1702 O O . ASN A 1 229 ? 5.816 7.586 21.906 1 98.75 229 ASN A O 1
ATOM 1706 N N . THR A 1 230 ? 7.824 8.508 21.922 1 98.81 230 THR A N 1
ATOM 1707 C CA . THR A 1 230 ? 7.621 9.172 23.203 1 98.81 230 THR A CA 1
ATOM 1708 C C . THR A 1 230 ? 6.488 10.188 23.109 1 98.81 230 THR A C 1
ATOM 1710 O O . THR A 1 230 ? 5.629 10.25 24 1 98.81 230 THR A O 1
ATOM 1713 N N . ALA A 1 231 ? 6.461 10.945 22.094 1 98.94 231 ALA A N 1
ATOM 1714 C CA . ALA A 1 231 ? 5.418 11.953 21.906 1 98.94 231 ALA A CA 1
ATOM 1715 C C . ALA A 1 231 ? 4.055 11.297 21.703 1 98.94 231 ALA A C 1
ATOM 1717 O O . ALA A 1 231 ? 3.041 11.789 22.203 1 98.94 231 ALA A O 1
ATOM 1718 N N . ALA A 1 232 ? 4.012 10.242 20.938 1 98.81 232 ALA A N 1
ATOM 1719 C CA . ALA A 1 232 ? 2.764 9.516 20.719 1 98.81 232 ALA A CA 1
ATOM 1720 C C . ALA A 1 232 ? 2.176 9.039 22.047 1 98.81 232 ALA A C 1
ATOM 1722 O O . ALA A 1 232 ? 0.978 9.195 22.297 1 98.81 232 ALA A O 1
ATOM 1723 N N . ALA A 1 233 ? 3.002 8.445 22.875 1 98.75 233 ALA A N 1
ATOM 1724 C CA . ALA A 1 233 ? 2.578 7.922 24.172 1 98.75 233 ALA A CA 1
ATOM 1725 C C . ALA A 1 233 ? 2.061 9.039 25.078 1 98.75 233 ALA A C 1
ATOM 1727 O O . ALA A 1 233 ? 1.016 8.898 25.719 1 98.75 233 ALA A O 1
ATOM 1728 N N . SER A 1 234 ? 2.768 10.086 25.047 1 98.75 234 SER A N 1
ATOM 1729 C CA . SER A 1 234 ? 2.387 11.219 25.891 1 98.75 234 SER A CA 1
ATOM 1730 C C . SER A 1 234 ? 1.067 11.828 25.422 1 98.75 234 SER A C 1
ATOM 1732 O O . SER A 1 234 ? 0.224 12.188 26.25 1 98.75 234 SER A O 1
ATOM 1734 N N . GLY A 1 235 ? 0.922 12 24.156 1 98.88 235 GLY A N 1
ATOM 1735 C CA . GLY A 1 235 ? -0.33 12.508 23.609 1 98.88 235 GLY A CA 1
ATOM 1736 C C . GLY A 1 235 ? -1.517 11.609 23.906 1 98.88 235 GLY A C 1
ATOM 1737 O O . GLY A 1 235 ? -2.596 12.094 24.25 1 98.88 235 GLY A O 1
ATOM 1738 N N . ALA A 1 236 ? -1.325 10.297 23.812 1 98.69 236 ALA A N 1
ATOM 1739 C CA . ALA A 1 236 ? -2.375 9.32 24.094 1 98.69 236 ALA A CA 1
ATOM 1740 C C . ALA A 1 236 ? -2.873 9.438 25.531 1 98.69 236 ALA A C 1
ATOM 1742 O O . ALA A 1 236 ? -4.082 9.5 25.766 1 98.69 236 ALA A O 1
ATOM 1743 N N . ILE A 1 237 ? -1.954 9.508 26.438 1 98.25 237 ILE A N 1
ATOM 1744 C CA . ILE A 1 237 ? -2.299 9.57 27.859 1 98.25 237 ILE A CA 1
ATOM 1745 C C . ILE A 1 237 ? -2.963 10.906 28.172 1 98.25 237 ILE A C 1
ATOM 1747 O O . ILE A 1 237 ? -3.961 10.953 28.891 1 98.25 237 ILE A O 1
ATOM 1751 N N . ALA A 1 238 ? -2.453 11.969 27.609 1 98.56 238 ALA A N 1
ATOM 1752 C CA . ALA A 1 238 ? -2.996 13.297 27.875 1 98.56 238 ALA A CA 1
ATOM 1753 C C . ALA A 1 238 ? -4.445 13.398 27.406 1 98.56 238 ALA A C 1
ATOM 1755 O O . ALA A 1 238 ? -5.301 13.93 28.125 1 98.56 238 ALA A O 1
ATOM 1756 N N . TRP A 1 239 ? -4.738 12.953 26.234 1 98.31 239 TRP A N 1
ATOM 1757 C CA . TRP A 1 239 ? -6.105 12.977 25.734 1 98.31 239 TRP A CA 1
ATOM 1758 C C . TRP A 1 239 ? -7.008 12.062 26.562 1 98.31 239 TRP A C 1
ATOM 1760 O O . TRP A 1 239 ? -8.156 12.406 26.844 1 98.31 239 TRP A O 1
ATOM 1770 N N . LEU A 1 240 ? -6.512 10.875 26.891 1 96.75 240 LEU A N 1
ATOM 1771 C CA . LEU A 1 240 ? -7.273 9.953 27.719 1 96.75 240 LEU A CA 1
ATOM 1772 C C . LEU A 1 240 ? -7.676 10.609 29.031 1 96.75 240 LEU A C 1
ATOM 1774 O O . LEU A 1 240 ? -8.828 10.516 29.453 1 96.75 240 LEU A O 1
ATOM 1778 N N . ILE A 1 241 ? -6.777 11.289 29.672 1 97.56 241 ILE A N 1
ATOM 1779 C CA . ILE A 1 241 ? -7.035 11.953 30.938 1 97.56 241 ILE A CA 1
ATOM 1780 C C . ILE A 1 241 ? -8.008 13.109 30.734 1 97.56 241 ILE A C 1
ATOM 1782 O O . ILE A 1 241 ? -8.945 13.289 31.516 1 97.56 241 ILE A O 1
ATOM 1786 N N . ALA A 1 242 ? -7.848 13.875 29.703 1 96.94 242 ALA A N 1
ATOM 1787 C CA . ALA A 1 242 ? -8.742 14.992 29.406 1 96.94 242 ALA A CA 1
ATOM 1788 C C . ALA A 1 242 ? -10.18 14.516 29.219 1 96.94 242 ALA A C 1
ATOM 1790 O O . ALA A 1 242 ? -11.117 15.117 29.75 1 96.94 242 ALA A O 1
ATOM 1791 N N . SER A 1 243 ? -10.336 13.477 28.469 1 95.44 243 SER A N 1
ATOM 1792 C CA . SER A 1 243 ? -11.672 12.93 28.25 1 95.44 243 SER A CA 1
ATOM 1793 C C . SER A 1 243 ? -12.242 12.336 29.531 1 95.44 243 SER A C 1
ATOM 1795 O O . SER A 1 243 ? -13.445 12.414 29.781 1 95.44 243 SER A O 1
ATOM 1797 N N . TRP A 1 244 ? -11.344 11.742 30.312 1 94.94 244 TRP A N 1
ATOM 1798 C CA . TRP A 1 244 ? -11.734 11.148 31.594 1 94.94 244 TRP A CA 1
ATOM 1799 C C . TRP A 1 244 ? -12.281 12.211 32.531 1 94.94 244 TRP A C 1
ATOM 1801 O O . TRP A 1 244 ? -13.266 11.984 33.219 1 94.94 244 TRP A O 1
ATOM 1811 N N . LEU A 1 245 ? -11.711 13.336 32.5 1 95.75 245 LEU A N 1
ATOM 1812 C CA . LEU A 1 245 ? -12.117 14.438 33.375 1 95.75 245 LEU A CA 1
ATOM 1813 C C . LEU A 1 245 ? -13.422 15.062 32.875 1 95.75 245 LEU A C 1
ATOM 1815 O O . LEU A 1 245 ? -14.195 15.609 33.656 1 95.75 245 LEU A O 1
ATOM 1819 N N . HIS A 1 246 ? -13.555 15.023 31.656 1 92.5 246 HIS A N 1
ATOM 1820 C CA . HIS A 1 246 ? -14.75 15.609 31.062 1 92.5 246 HIS A CA 1
ATOM 1821 C C . HIS A 1 246 ? -15.953 14.688 31.234 1 92.5 246 HIS A C 1
ATOM 1823 O O . HIS A 1 246 ? -17.062 15.148 31.469 1 92.5 246 HIS A O 1
ATOM 1829 N N . ASP A 1 247 ? -15.75 13.406 31.047 1 92.19 247 ASP A N 1
ATOM 1830 C CA . ASP A 1 247 ? -16.844 12.438 31.156 1 92.19 247 ASP A CA 1
ATOM 1831 C C . ASP A 1 247 ? -16.297 11.047 31.5 1 92.19 247 ASP A C 1
ATOM 1833 O O . ASP A 1 247 ? -16.047 10.742 32.656 1 92.19 247 ASP A O 1
ATOM 1837 N N . LYS A 1 248 ? -15.969 10.188 30.5 1 94.31 248 LYS A N 1
ATOM 1838 C CA . LYS A 1 248 ? -15.367 8.859 30.609 1 94.31 248 LYS A CA 1
ATOM 1839 C C . LYS A 1 248 ? -14.102 8.75 29.766 1 94.31 248 LYS A C 1
ATOM 1841 O O . LYS A 1 248 ? -13.953 9.453 28.766 1 94.31 248 LYS A O 1
ATOM 1846 N N . PRO A 1 249 ? -13.227 7.918 30.266 1 93.38 249 PRO A N 1
ATOM 1847 C CA . PRO A 1 249 ? -12.07 7.699 29.406 1 93.38 249 PRO A CA 1
ATOM 1848 C C . PRO A 1 249 ? -12.445 7.098 28.047 1 93.38 249 PRO A C 1
ATOM 1850 O O . PRO A 1 249 ? -13.078 6.039 28 1 93.38 249 PRO A O 1
ATOM 1853 N N . SER A 1 250 ? -12.102 7.711 27.078 1 93.12 250 SER A N 1
ATOM 1854 C CA . SER A 1 250 ? -12.508 7.344 25.734 1 93.12 250 SER A CA 1
ATOM 1855 C C . SER A 1 250 ? -11.398 6.586 25.016 1 93.12 250 SER A C 1
ATOM 1857 O O . SER A 1 250 ? -10.281 7.086 24.875 1 93.12 250 SER A O 1
ATOM 1859 N N . ALA A 1 251 ? -11.648 5.383 24.516 1 93.81 251 ALA A N 1
ATOM 1860 C CA . ALA A 1 251 ? -10.688 4.637 23.703 1 93.81 251 ALA A CA 1
ATOM 1861 C C . ALA A 1 251 ? -10.375 5.371 22.406 1 93.81 251 ALA A C 1
ATOM 1863 O O . ALA A 1 251 ? -9.219 5.441 21.984 1 93.81 251 ALA A O 1
ATOM 1864 N N . LEU A 1 252 ? -11.375 5.895 21.828 1 93.5 252 LEU A N 1
ATOM 1865 C CA . LEU A 1 252 ? -11.188 6.684 20.625 1 93.5 252 LEU A CA 1
ATOM 1866 C C . LEU A 1 252 ? -10.375 7.941 20.906 1 93.5 252 LEU A C 1
ATOM 1868 O O . LEU A 1 252 ? -9.57 8.367 20.078 1 93.5 252 LEU A O 1
ATOM 1872 N N . GLY A 1 253 ? -10.664 8.508 22.016 1 94.75 253 GLY A N 1
ATOM 1873 C CA . GLY A 1 253 ? -9.875 9.656 22.438 1 94.75 253 GLY A CA 1
ATOM 1874 C C . GLY A 1 253 ? -8.398 9.328 22.609 1 94.75 253 GLY A C 1
ATOM 1875 O O . GLY A 1 253 ? -7.539 10.102 22.188 1 94.75 253 GLY A O 1
ATOM 1876 N N . MET A 1 254 ? -8.117 8.25 23.234 1 95.94 254 MET A N 1
ATOM 1877 C CA . MET A 1 254 ? -6.746 7.82 23.469 1 95.94 254 MET A CA 1
ATOM 1878 C C . MET A 1 254 ? -5.992 7.668 22.156 1 95.94 254 MET A C 1
ATOM 1880 O O . MET A 1 254 ? -4.871 8.164 22.016 1 95.94 254 MET A O 1
ATOM 1884 N N . VAL A 1 255 ? -6.605 7.035 21.125 1 97.81 255 VAL A N 1
ATOM 1885 C CA . VAL A 1 255 ? -5.898 6.797 19.875 1 97.81 255 VAL A CA 1
ATOM 1886 C C . VAL A 1 255 ? -5.777 8.102 19.094 1 97.81 255 VAL A C 1
ATOM 1888 O O . VAL A 1 255 ? -4.781 8.328 18.406 1 97.81 255 VAL A O 1
ATOM 1891 N N . SER A 1 256 ? -6.73 8.984 19.203 1 98.06 256 SER A N 1
ATOM 1892 C CA . SER A 1 256 ? -6.613 10.312 18.609 1 98.06 256 SER A CA 1
ATOM 1893 C C . SER A 1 256 ? -5.496 11.117 19.266 1 98.06 256 SER A C 1
ATOM 1895 O O . SER A 1 256 ? -4.793 11.875 18.594 1 98.06 256 SER A O 1
ATOM 1897 N N . GLY A 1 257 ? -5.41 10.938 20.547 1 98.69 257 GLY A N 1
ATOM 1898 C CA . GLY A 1 257 ? -4.328 11.578 21.266 1 98.69 257 GLY A CA 1
ATOM 1899 C C . GLY A 1 257 ? -2.953 11.109 20.828 1 98.69 257 GLY A C 1
ATOM 1900 O O . GLY A 1 257 ? -2.016 11.906 20.75 1 98.69 257 GLY A O 1
ATOM 1901 N N . ALA A 1 258 ? -2.824 9.805 20.609 1 98.81 258 ALA A N 1
ATOM 1902 C CA . ALA A 1 258 ? -1.571 9.281 20.062 1 98.81 258 ALA A CA 1
ATOM 1903 C C . ALA A 1 258 ? -1.22 9.945 18.734 1 98.81 258 ALA A C 1
ATOM 1905 O O . ALA A 1 258 ? -0.076 10.359 18.531 1 98.81 258 ALA A O 1
ATOM 1906 N N . ILE A 1 259 ? -2.217 10.078 17.859 1 98.81 259 ILE A N 1
ATOM 1907 C CA . ILE A 1 259 ? -2 10.711 16.562 1 98.81 259 ILE A CA 1
ATOM 1908 C C . ILE A 1 259 ? -1.634 12.18 16.75 1 98.81 259 ILE A C 1
ATOM 1910 O O . ILE A 1 259 ? -0.743 12.703 16.078 1 98.81 259 ILE A O 1
ATOM 1914 N N . ALA A 1 260 ? -2.273 12.82 17.688 1 98.88 260 ALA A N 1
ATOM 1915 C CA . ALA A 1 260 ? -1.95 14.211 17.984 1 98.88 260 ALA A CA 1
ATOM 1916 C C . ALA A 1 260 ? -0.489 14.359 18.406 1 98.88 260 ALA A C 1
ATOM 1918 O O . ALA A 1 260 ? 0.197 15.289 17.953 1 98.88 260 ALA A O 1
ATOM 1919 N N . GLY A 1 261 ? -0.055 13.516 19.297 1 98.94 261 GLY A N 1
ATOM 1920 C CA . GLY A 1 261 ? 1.345 13.523 19.703 1 98.94 261 GLY A CA 1
ATOM 1921 C C . GLY A 1 261 ? 2.295 13.297 18.531 1 98.94 261 GLY A C 1
ATOM 1922 O O . GLY A 1 261 ? 3.316 13.977 18.422 1 98.94 261 GLY A O 1
ATOM 1923 N N . LEU A 1 262 ? 1.994 12.305 17.688 1 98.94 262 LEU A N 1
ATOM 1924 C CA . LEU A 1 262 ? 2.785 12.008 16.5 1 98.94 262 LEU A CA 1
ATOM 1925 C C . LEU A 1 262 ? 2.852 13.219 15.57 1 98.94 262 LEU A C 1
ATOM 1927 O O . LEU A 1 262 ? 3.92 13.562 15.062 1 98.94 262 LEU A O 1
ATOM 1931 N N . VAL A 1 263 ? 1.708 13.898 15.367 1 98.88 263 VAL A N 1
ATOM 1932 C CA . VAL A 1 263 ? 1.605 15.086 14.516 1 98.88 263 VAL A CA 1
ATOM 1933 C C . VAL A 1 263 ? 2.482 16.203 15.078 1 98.88 263 VAL A C 1
ATOM 1935 O O . VAL A 1 263 ? 3.283 16.797 14.344 1 98.88 263 VAL A O 1
ATOM 1938 N N . ALA A 1 264 ? 2.436 16.406 16.312 1 98.94 264 ALA A N 1
ATOM 1939 C CA . ALA A 1 264 ? 3.078 17.562 16.938 1 98.94 264 ALA A CA 1
ATOM 1940 C C . ALA A 1 264 ? 4.594 17.391 16.953 1 98.94 264 ALA A C 1
ATOM 1942 O O . ALA A 1 264 ? 5.328 18.375 16.828 1 98.94 264 ALA A O 1
ATOM 1943 N N . ILE A 1 265 ? 5.082 16.188 17.062 1 98.94 265 ILE A N 1
ATOM 1944 C CA . ILE A 1 265 ? 6.523 15.977 17.203 1 98.94 265 ILE A CA 1
ATOM 1945 C C . ILE A 1 265 ? 7.168 15.984 15.812 1 98.94 265 ILE A C 1
ATOM 1947 O O . ILE A 1 265 ? 8.391 16.109 15.688 1 98.94 265 ILE A O 1
ATOM 1951 N N . THR A 1 266 ? 6.41 15.875 14.773 1 98.88 266 THR A N 1
ATOM 1952 C CA . THR A 1 266 ? 6.863 15.633 13.406 1 98.88 266 THR A CA 1
ATOM 1953 C C . THR A 1 266 ? 7.805 16.734 12.945 1 98.88 266 THR A C 1
ATOM 1955 O O . THR A 1 266 ? 8.906 16.469 12.469 1 98.88 266 THR A O 1
ATOM 1958 N N . PRO A 1 267 ? 7.492 18.031 13.109 1 98.81 267 PRO A N 1
ATOM 1959 C CA . PRO A 1 267 ? 8.43 19.062 12.656 1 98.81 267 PRO A CA 1
ATOM 1960 C C . PRO A 1 267 ? 9.656 19.188 13.555 1 98.81 267 PRO A C 1
ATOM 1962 O O . PRO A 1 267 ? 10.68 19.734 13.133 1 98.81 267 PRO A O 1
ATOM 1965 N N . ALA A 1 268 ? 9.664 18.641 14.742 1 98.81 268 ALA A N 1
ATOM 1966 C CA . ALA A 1 268 ? 10.719 18.844 15.727 1 98.81 268 ALA A CA 1
ATOM 1967 C C . ALA A 1 268 ? 11.555 17.578 15.914 1 98.81 268 ALA A C 1
ATOM 1969 O O . ALA A 1 268 ? 12.57 17.594 16.609 1 98.81 268 ALA A O 1
ATOM 1970 N N . ALA A 1 269 ? 11.203 16.484 15.273 1 98.81 269 ALA A N 1
ATOM 1971 C CA . ALA A 1 269 ? 11.711 15.148 15.594 1 98.81 269 ALA A CA 1
ATOM 1972 C C . ALA A 1 269 ? 13.227 15.094 15.453 1 98.81 269 ALA A C 1
ATOM 1974 O O . ALA A 1 269 ? 13.891 14.312 16.141 1 98.81 269 ALA A O 1
ATOM 1975 N N . GLY A 1 270 ? 13.797 15.914 14.656 1 98.44 270 GLY A N 1
ATOM 1976 C CA . GLY A 1 270 ? 15.234 15.93 14.461 1 98.44 270 GLY A CA 1
ATOM 1977 C C . GLY A 1 270 ? 15.938 17 15.266 1 98.44 270 GLY A C 1
ATOM 1978 O O . GLY A 1 270 ? 17.156 17.172 15.164 1 98.44 270 GLY A O 1
ATOM 1979 N N . TYR A 1 271 ? 15.195 17.719 16.141 1 98.56 271 TYR A N 1
ATOM 1980 C CA . TYR A 1 271 ? 15.781 18.938 16.719 1 98.56 271 TYR A CA 1
ATOM 1981 C C . TYR A 1 271 ? 15.656 18.938 18.234 1 98.56 271 TYR A C 1
ATOM 1983 O O . TYR A 1 271 ? 16.203 19.812 18.906 1 98.56 271 TYR A O 1
ATOM 1991 N N . VAL A 1 272 ? 14.945 17.953 18.797 1 98.62 272 VAL A N 1
ATOM 1992 C CA . VAL A 1 272 ? 14.672 18.031 20.219 1 98.62 272 VAL A CA 1
ATOM 1993 C C . VAL A 1 272 ? 14.984 16.688 20.875 1 98.62 272 VAL A C 1
ATOM 1995 O O . VAL A 1 272 ? 15.102 15.664 20.188 1 98.62 272 VAL A O 1
ATOM 1998 N N . ASP A 1 273 ? 15.078 16.656 22.219 1 97.56 273 ASP A N 1
ATOM 1999 C CA . ASP A 1 273 ? 15.344 15.43 22.953 1 97.56 273 ASP A CA 1
ATOM 2000 C C . ASP A 1 273 ? 14.055 14.805 23.469 1 97.56 273 ASP A C 1
ATOM 2002 O O . ASP A 1 273 ? 12.961 15.281 23.156 1 97.56 273 ASP A O 1
ATOM 2006 N N . SER A 1 274 ? 14.148 13.711 24.188 1 98 274 SER A N 1
ATOM 2007 C CA . SER A 1 274 ? 13 12.906 24.609 1 98 274 SER A CA 1
ATOM 2008 C C . SER A 1 274 ? 12.156 13.641 25.641 1 98 274 SER A C 1
ATOM 2010 O O . SER A 1 274 ? 10.938 13.5 25.672 1 98 274 SER A O 1
ATOM 2012 N N . ILE A 1 275 ? 12.758 14.406 26.484 1 98.12 275 ILE A N 1
ATOM 2013 C CA . ILE A 1 275 ? 12.016 15.133 27.5 1 98.12 275 ILE A CA 1
ATOM 2014 C C . ILE A 1 275 ? 11.156 16.219 26.844 1 98.12 275 ILE A C 1
ATOM 2016 O O . ILE A 1 275 ? 9.984 16.375 27.188 1 98.12 275 ILE A O 1
ATOM 2020 N N . SER A 1 276 ? 11.773 16.938 25.938 1 98.62 276 SER A N 1
ATOM 2021 C CA . SER A 1 276 ? 11.008 17.922 25.172 1 98.62 276 SER A CA 1
ATOM 2022 C C . SER A 1 276 ? 9.867 17.25 24.406 1 98.62 276 SER A C 1
ATOM 2024 O O . SER A 1 276 ? 8.773 17.812 24.297 1 98.62 276 SER A O 1
ATOM 2026 N N . ALA A 1 277 ? 10.117 16.047 23.875 1 98.81 277 ALA A N 1
ATOM 2027 C CA . ALA A 1 277 ? 9.102 15.32 23.109 1 98.81 277 ALA A CA 1
ATOM 2028 C C . ALA A 1 277 ? 7.91 14.969 24 1 98.81 277 ALA A C 1
ATOM 2030 O O . ALA A 1 277 ? 6.766 14.961 23.531 1 98.81 277 ALA A O 1
ATOM 2031 N N . MET A 1 278 ? 8.148 14.594 25.266 1 98.5 278 MET A N 1
ATOM 2032 C CA . MET A 1 278 ? 7.07 14.312 26.203 1 98.5 278 MET A CA 1
ATOM 2033 C C . MET A 1 278 ? 6.164 15.523 26.375 1 98.5 278 MET A C 1
ATOM 2035 O O . MET A 1 278 ? 4.941 15.398 26.359 1 98.5 278 MET A O 1
ATOM 2039 N N . ALA A 1 279 ? 6.777 16.672 26.5 1 98.75 279 ALA A N 1
ATOM 2040 C CA . ALA A 1 279 ? 6.02 17.906 26.672 1 98.75 279 ALA A CA 1
ATOM 2041 C C . ALA A 1 279 ? 5.242 18.25 25.406 1 98.75 279 ALA A C 1
ATOM 2043 O O . ALA A 1 279 ? 4.07 18.625 25.469 1 98.75 279 ALA A O 1
ATOM 2044 N N . ILE A 1 280 ? 5.906 18.141 24.297 1 98.88 280 ILE A N 1
ATOM 2045 C CA . ILE A 1 280 ? 5.297 18.484 23.016 1 98.88 280 ILE A CA 1
ATOM 2046 C C . ILE A 1 280 ? 4.098 17.578 22.75 1 98.88 280 ILE A C 1
ATOM 2048 O O . ILE A 1 280 ? 3.012 18.047 22.406 1 98.88 280 ILE A O 1
ATOM 2052 N N . GLY A 1 281 ? 4.266 16.266 22.953 1 98.88 281 GLY A N 1
ATOM 2053 C CA . GLY A 1 281 ? 3.189 15.305 22.75 1 98.88 281 GLY A CA 1
ATOM 2054 C C . GLY A 1 281 ? 2.055 15.461 23.75 1 98.88 281 GLY A C 1
ATOM 2055 O O . GLY A 1 281 ? 0.882 15.422 23.375 1 98.88 281 GLY A O 1
ATOM 2056 N N . GLY A 1 282 ? 2.383 15.609 25.016 1 98.81 282 GLY A N 1
ATOM 2057 C CA . GLY A 1 282 ? 1.372 15.758 26.047 1 98.81 282 GLY A CA 1
ATOM 2058 C C . GLY A 1 282 ? 0.494 16.984 25.844 1 98.81 282 GLY A C 1
ATOM 2059 O O . GLY A 1 282 ? -0.733 16.891 25.922 1 98.81 282 GLY A O 1
ATOM 2060 N N . LEU A 1 283 ? 1.092 18.094 25.547 1 98.88 283 LEU A N 1
ATOM 2061 C CA . LEU A 1 283 ? 0.324 19.312 25.328 1 98.88 283 LEU A CA 1
ATOM 2062 C C . LEU A 1 283 ? -0.512 19.203 24.047 1 98.88 283 LEU A C 1
ATOM 2064 O O . LEU A 1 283 ? -1.612 19.766 23.984 1 98.88 283 LEU A O 1
ATOM 2068 N N . ALA A 1 284 ? 0.038 18.516 23.078 1 98.88 284 ALA A N 1
ATOM 2069 C CA . ALA A 1 284 ? -0.73 18.297 21.859 1 98.88 284 ALA A CA 1
ATOM 2070 C C . ALA A 1 284 ? -2.029 17.547 22.156 1 98.88 284 ALA A C 1
ATOM 2072 O O . ALA A 1 284 ? -3.088 17.906 21.625 1 98.88 284 ALA A O 1
ATOM 2073 N N . GLY A 1 285 ? -1.922 16.469 23 1 98.56 285 GLY A N 1
ATOM 2074 C CA . GLY A 1 285 ? -3.121 15.727 23.375 1 98.56 285 GLY A CA 1
ATOM 2075 C C . GLY A 1 285 ? -4.195 16.594 23.984 1 98.56 285 GLY A C 1
ATOM 2076 O O . GLY A 1 285 ? -5.367 16.516 23.625 1 98.56 285 GLY A O 1
ATOM 2077 N N . ALA A 1 286 ? -3.83 17.484 24.828 1 98.19 286 ALA A N 1
ATOM 2078 C CA . ALA A 1 286 ? -4.762 18.375 25.516 1 98.19 286 ALA A CA 1
ATOM 2079 C C . ALA A 1 286 ? -5.305 19.438 24.578 1 98.19 286 ALA A C 1
ATOM 2081 O O . ALA A 1 286 ? -6.512 19.688 24.547 1 98.19 286 ALA A O 1
ATOM 2082 N N . LEU A 1 287 ? -4.438 20.062 23.812 1 98.62 287 LEU A N 1
ATOM 2083 C CA . LEU A 1 287 ? -4.828 21.141 22.906 1 98.62 287 LEU A CA 1
ATOM 2084 C C . LEU A 1 287 ? -5.777 20.625 21.828 1 98.62 287 LEU A C 1
ATOM 2086 O O . LEU A 1 287 ? -6.762 21.297 21.5 1 98.62 287 LEU A O 1
ATOM 2090 N N . CYS A 1 288 ? -5.441 19.484 21.266 1 98.69 288 CYS A N 1
ATOM 2091 C CA . CYS A 1 288 ? -6.273 18.922 20.203 1 98.69 288 CYS A CA 1
ATOM 2092 C C . CYS A 1 288 ? -7.629 18.484 20.75 1 98.69 288 CYS A C 1
ATOM 2094 O O . CYS A 1 288 ? -8.648 18.609 20.062 1 98.69 288 CYS A O 1
ATOM 2096 N N . TYR A 1 289 ? -7.66 17.922 21.984 1 98.12 289 TYR A N 1
ATOM 2097 C CA . TYR A 1 289 ? -8.93 17.625 22.641 1 98.12 289 TYR A CA 1
ATOM 2098 C C . TYR A 1 289 ? -9.781 18.891 22.766 1 98.12 289 TYR A C 1
ATOM 2100 O O . TYR A 1 289 ? -10.977 18.875 22.438 1 98.12 289 TYR A O 1
ATOM 2108 N N . GLY A 1 290 ? -9.172 19.953 23.234 1 97.94 290 GLY A N 1
ATOM 2109 C CA . GLY A 1 290 ? -9.859 21.234 23.328 1 97.94 290 GLY A CA 1
ATOM 2110 C C . GLY A 1 290 ? -10.352 21.75 21.984 1 97.94 290 GLY A C 1
ATOM 2111 O O . GLY A 1 290 ? -11.453 22.281 21.875 1 97.94 290 GLY A O 1
ATOM 2112 N N . ALA A 1 291 ? -9.531 21.594 20.984 1 98.5 291 ALA A N 1
ATOM 2113 C CA . ALA A 1 291 ? -9.914 22.016 19.641 1 98.5 291 ALA A CA 1
ATOM 2114 C C . ALA A 1 291 ? -11.109 21.203 19.125 1 98.5 291 ALA A C 1
ATOM 2116 O O . ALA A 1 291 ? -11.984 21.75 18.453 1 98.5 291 ALA A O 1
ATOM 2117 N N . MET A 1 292 ? -11.055 19.922 19.391 1 97.25 292 MET A N 1
ATOM 2118 C CA . MET A 1 292 ? -12.188 19.078 19.016 1 97.25 292 MET A CA 1
ATOM 2119 C C . MET A 1 292 ? -13.469 19.562 19.672 1 97.25 292 MET A C 1
ATOM 2121 O O . MET A 1 292 ? -14.5 19.703 19.016 1 97.25 292 MET A O 1
ATOM 2125 N N . LEU A 1 293 ? -13.453 19.844 21 1 96.69 293 LEU A N 1
ATOM 2126 C CA . LEU A 1 293 ? -14.617 20.344 21.734 1 96.69 293 LEU A CA 1
ATOM 2127 C C . LEU A 1 293 ? -15.078 21.672 21.156 1 96.69 293 LEU A C 1
ATOM 2129 O O . LEU A 1 293 ? -16.281 21.922 21.062 1 96.69 293 LEU A O 1
ATOM 2133 N N . PHE A 1 294 ? -14.133 22.469 20.828 1 97.62 294 PHE A N 1
ATOM 2134 C CA . PHE A 1 294 ? -14.453 23.781 20.25 1 97.62 294 PHE A CA 1
ATOM 2135 C C . PHE A 1 294 ? -15.203 23.609 18.922 1 97.62 294 PHE A C 1
ATOM 2137 O O . PHE A 1 294 ? -16.219 24.266 18.703 1 97.62 294 PHE A O 1
ATOM 2144 N N . ARG A 1 295 ? -14.695 22.812 18.047 1 95.94 295 ARG A N 1
ATOM 2145 C CA . ARG A 1 295 ? -15.336 22.578 16.75 1 95.94 295 ARG A CA 1
ATOM 2146 C C . ARG A 1 295 ? -16.75 22.062 16.922 1 95.94 295 ARG A C 1
ATOM 2148 O O . ARG A 1 295 ? -17.656 22.438 16.188 1 95.94 295 ARG A O 1
ATOM 2155 N N . VAL A 1 296 ? -16.906 21.172 17.938 1 93.81 296 VAL A N 1
ATOM 2156 C CA . VAL A 1 296 ? -18.234 20.625 18.219 1 93.81 296 VAL A CA 1
ATOM 2157 C C . VAL A 1 296 ? -19.156 21.734 18.703 1 93.81 296 VAL A C 1
ATOM 2159 O O . VAL A 1 296 ? -20.312 21.812 18.281 1 93.81 296 VAL A O 1
ATOM 2162 N N . ARG A 1 297 ? -18.656 22.562 19.531 1 95.5 297 ARG A N 1
ATOM 2163 C CA . ARG A 1 297 ? -19.438 23.688 20.047 1 95.5 297 ARG A CA 1
ATOM 2164 C C . ARG A 1 297 ? -19.828 24.641 18.938 1 95.5 297 ARG A C 1
ATOM 2166 O O . ARG A 1 297 ? -20.953 25.172 18.922 1 95.5 297 ARG A O 1
ATOM 2173 N N . MET A 1 298 ? -18.953 24.812 17.984 1 96.69 298 MET A N 1
ATOM 2174 C CA . MET A 1 298 ? -19.219 25.719 16.875 1 96.69 298 MET A CA 1
ATOM 2175 C C . MET A 1 298 ? -20.078 25.047 15.812 1 96.69 298 MET A C 1
ATOM 2177 O O . MET A 1 298 ? -20.5 25.703 14.852 1 96.69 298 MET A O 1
ATOM 2181 N N . ARG A 1 299 ? -20.25 23.797 15.914 1 95.38 299 ARG A N 1
ATOM 2182 C CA . ARG A 1 299 ? -21.078 22.984 15.039 1 95.38 299 ARG A CA 1
ATOM 2183 C C . ARG A 1 299 ? -20.484 22.891 13.641 1 95.38 299 ARG A C 1
ATOM 2185 O O . ARG A 1 299 ? -21.203 22.953 12.641 1 95.38 299 ARG A O 1
ATOM 2192 N N . TRP A 1 300 ? -19.109 22.922 13.617 1 96.5 300 TRP A N 1
ATOM 2193 C CA . TRP A 1 300 ? -18.422 22.641 12.359 1 96.5 300 TRP A CA 1
ATOM 2194 C C . TRP A 1 300 ? -18.406 21.156 12.055 1 96.5 300 TRP A C 1
ATOM 2196 O O . TRP A 1 300 ? -17.938 20.344 12.867 1 96.5 300 TRP A O 1
ATOM 2206 N N . ASP A 1 301 ? -18.938 20.766 10.883 1 96.25 301 ASP A N 1
ATOM 2207 C CA . ASP A 1 301 ? -18.953 19.359 10.523 1 96.25 301 ASP A CA 1
ATOM 2208 C C . ASP A 1 301 ? -17.703 18.969 9.727 1 96.25 301 ASP A C 1
ATOM 2210 O O . ASP A 1 301 ? -17.812 18.469 8.609 1 96.25 301 ASP A O 1
ATOM 2214 N N . GLU A 1 302 ? -16.562 19.312 10.273 1 94.88 302 GLU A N 1
ATOM 2215 C CA . GLU A 1 302 ? -15.328 18.641 9.875 1 94.88 302 GLU A CA 1
ATOM 2216 C C . GLU A 1 302 ? -15.234 17.25 10.484 1 94.88 302 GLU A C 1
ATOM 2218 O O . GLU A 1 302 ? -14.781 17.094 11.617 1 94.88 302 GLU A O 1
ATOM 2223 N N . SER A 1 303 ? -15.656 16.281 9.914 1 92.88 303 SER A N 1
ATOM 2224 C CA . SER A 1 303 ? -16.328 15.047 10.32 1 92.88 303 SER A CA 1
ATOM 2225 C C . SER A 1 303 ? -15.414 14.172 11.172 1 92.88 303 SER A C 1
ATOM 2227 O O . SER A 1 303 ? -15.883 13.438 12.039 1 92.88 303 SER A O 1
ATOM 2229 N N . LEU A 1 304 ? -14.109 14.188 10.844 1 96.69 304 LEU A N 1
ATOM 2230 C CA . LEU A 1 304 ? -13.273 13.18 11.484 1 96.69 304 LEU A CA 1
ATOM 2231 C C . LEU A 1 304 ? -12.086 13.828 12.195 1 96.69 304 LEU A C 1
ATOM 2233 O O . LEU A 1 304 ? -11.07 13.172 12.445 1 96.69 304 LEU A O 1
ATOM 2237 N N . ASP A 1 305 ? -12.117 15.164 12.391 1 97.38 305 ASP A N 1
ATOM 2238 C CA . ASP A 1 305 ? -11.289 15.945 13.305 1 97.38 305 ASP A CA 1
ATOM 2239 C C . ASP A 1 305 ? -9.891 16.156 12.734 1 97.38 305 ASP A C 1
ATOM 2241 O O . ASP A 1 305 ? -8.906 16.172 13.477 1 97.38 305 ASP A O 1
ATOM 2245 N N . ALA A 1 306 ? -9.711 16.156 11.406 1 98.62 306 ALA A N 1
ATOM 2246 C CA . ALA A 1 306 ? -8.406 16.453 10.812 1 98.62 306 ALA A CA 1
ATOM 2247 C C . ALA A 1 306 ? -7.926 17.844 11.211 1 98.62 306 ALA A C 1
ATOM 2249 O O . ALA A 1 306 ? -6.734 18.062 11.461 1 98.62 306 ALA A O 1
ATOM 2250 N N . TRP A 1 307 ? -8.852 18.797 11.297 1 98.81 307 TRP A N 1
ATOM 2251 C CA . TRP A 1 307 ? -8.453 20.141 11.695 1 98.81 307 TRP A CA 1
ATOM 2252 C C . TRP A 1 307 ? -7.961 20.156 13.133 1 98.81 307 TRP A C 1
ATOM 2254 O O . TRP A 1 307 ? -6.91 20.734 13.43 1 98.81 307 TRP A O 1
ATOM 2264 N N . ALA A 1 308 ? -8.672 19.562 14.023 1 98.75 308 ALA A N 1
ATOM 2265 C CA . ALA A 1 308 ? -8.328 19.562 15.445 1 98.75 308 ALA A CA 1
ATOM 2266 C C . ALA A 1 308 ? -7.016 18.828 15.688 1 98.75 308 ALA A C 1
ATOM 2268 O O . ALA A 1 308 ? -6.18 19.281 16.484 1 98.75 308 ALA A O 1
ATOM 2269 N N . VAL A 1 309 ? -6.828 17.703 15.008 1 98.75 309 VAL A N 1
ATOM 2270 C CA . VAL A 1 309 ? -5.711 16.812 15.32 1 98.75 309 VAL A CA 1
ATOM 2271 C C . VAL A 1 309 ? -4.5 17.203 14.469 1 98.75 309 VAL A C 1
ATOM 2273 O O . VAL A 1 309 ? -3.428 17.5 15 1 98.75 309 VAL A O 1
ATOM 2276 N N . HIS A 1 310 ? -4.641 17.25 13.141 1 98.88 310 HIS A N 1
ATOM 2277 C CA . HIS A 1 310 ? -3.523 17.562 12.258 1 98.88 310 HIS A CA 1
ATOM 2278 C C . HIS A 1 310 ? -3.316 19.078 12.141 1 98.88 310 HIS A C 1
ATOM 2280 O O . HIS A 1 310 ? -2.18 19.547 12.156 1 98.88 310 HIS A O 1
ATOM 2286 N N . GLY A 1 311 ? -4.402 19.844 12.016 1 98.88 311 GLY A N 1
ATOM 2287 C CA . GLY A 1 311 ? -4.277 21.297 11.922 1 98.88 311 GLY A CA 1
ATOM 2288 C C . GLY A 1 311 ? -3.707 21.938 13.172 1 98.88 311 GLY A C 1
ATOM 2289 O O . GLY A 1 311 ? -2.578 22.422 13.164 1 98.88 311 GLY A O 1
ATOM 2290 N N . ILE A 1 312 ? -4.453 21.797 14.219 1 98.88 312 ILE A N 1
ATOM 2291 C CA . ILE A 1 312 ? -4.059 22.422 15.469 1 98.88 312 ILE A CA 1
ATOM 2292 C C . ILE A 1 312 ? -2.832 21.719 16.047 1 98.88 312 ILE A C 1
ATOM 2294 O O . ILE A 1 312 ? -1.938 22.359 16.594 1 98.88 312 ILE A O 1
ATOM 2298 N N . GLY A 1 313 ? -2.77 20.406 15.93 1 98.88 313 GLY A N 1
ATOM 2299 C CA . GLY A 1 313 ? -1.569 19.688 16.312 1 98.88 313 GLY A CA 1
ATOM 2300 C C . GLY A 1 313 ? -0.335 20.125 15.555 1 98.88 313 GLY A C 1
ATOM 2301 O O . GLY A 1 313 ? 0.739 20.281 16.141 1 98.88 313 GLY A O 1
ATOM 2302 N N . GLY A 1 314 ? -0.503 20.312 14.242 1 98.88 314 GLY A N 1
ATOM 2303 C CA . GLY A 1 314 ? 0.581 20.812 13.414 1 98.88 314 GLY A CA 1
ATOM 2304 C C . GLY A 1 314 ? 1.035 22.203 13.805 1 98.88 314 GLY A C 1
ATOM 2305 O O . GLY A 1 314 ? 2.234 22.484 13.812 1 98.88 314 GLY A O 1
ATOM 2306 N N . VAL A 1 315 ? 0.069 23.062 14.125 1 98.88 315 VAL A N 1
ATOM 2307 C CA . VAL A 1 315 ? 0.379 24.422 14.562 1 98.88 315 VAL A CA 1
ATOM 2308 C C . VAL A 1 315 ? 1.21 24.375 15.844 1 98.88 315 VAL A C 1
ATOM 2310 O O . VAL A 1 315 ? 2.273 25 15.922 1 98.88 315 VAL A O 1
ATOM 2313 N N . TRP A 1 316 ? 0.736 23.656 16.766 1 98.88 316 TRP A N 1
ATOM 2314 C CA . TRP A 1 316 ? 1.482 23.516 18.016 1 98.88 316 TRP A CA 1
ATOM 2315 C C . TRP A 1 316 ? 2.869 22.938 17.75 1 98.88 316 TRP A C 1
ATOM 2317 O O . TRP A 1 316 ? 3.865 23.438 18.281 1 98.88 316 TRP A O 1
ATOM 2327 N N . GLY A 1 317 ? 2.969 21.875 16.969 1 98.88 317 GLY A N 1
ATOM 2328 C CA . GLY A 1 317 ? 4.246 21.25 16.656 1 98.88 317 GLY A CA 1
ATOM 2329 C C . GLY A 1 317 ? 5.242 22.203 16.031 1 98.88 317 GLY A C 1
ATOM 2330 O O . GLY A 1 317 ? 6.414 22.219 16.406 1 98.88 317 GLY A O 1
ATOM 2331 N N . ALA A 1 318 ? 4.789 23 15.078 1 98.81 318 ALA A N 1
ATOM 2332 C CA . ALA A 1 318 ? 5.652 23.953 14.383 1 98.81 318 ALA A CA 1
ATOM 2333 C C 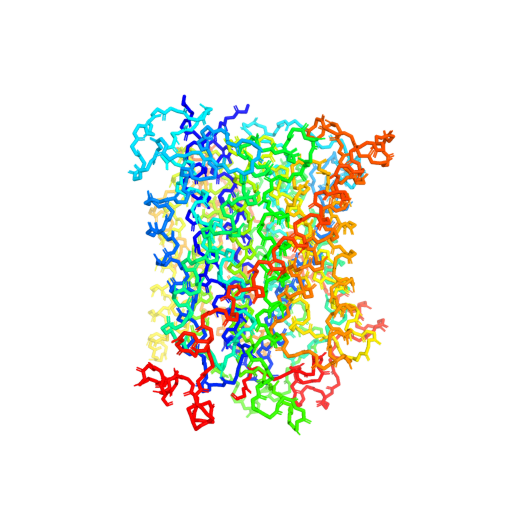. ALA A 1 318 ? 6.168 25.016 15.344 1 98.81 318 ALA A C 1
ATOM 2335 O O . ALA A 1 318 ? 7.359 25.344 15.352 1 98.81 318 ALA A O 1
ATOM 2336 N N . LEU A 1 319 ? 5.289 25.547 16.141 1 98.81 319 LEU A N 1
ATOM 2337 C CA . LEU A 1 319 ? 5.695 26.562 17.109 1 98.81 319 LEU A CA 1
ATOM 2338 C C . LEU A 1 319 ? 6.609 25.969 18.172 1 98.81 319 LEU A C 1
ATOM 2340 O O . LEU A 1 319 ? 7.602 26.594 18.562 1 98.81 319 LEU A O 1
ATOM 2344 N N . ALA A 1 320 ? 6.277 24.766 18.641 1 98.88 320 ALA A N 1
ATOM 2345 C CA . ALA A 1 320 ? 7.09 24.078 19.641 1 98.88 320 ALA A CA 1
ATOM 2346 C C . ALA A 1 320 ? 8.492 23.812 19.109 1 98.88 320 ALA A C 1
ATOM 2348 O O . ALA A 1 320 ? 9.469 23.828 19.875 1 98.88 320 ALA A O 1
ATOM 2349 N N . THR A 1 321 ? 8.633 23.531 17.828 1 98.75 321 THR A N 1
ATOM 2350 C CA . THR A 1 321 ? 9.953 23.375 17.219 1 98.75 321 THR A CA 1
ATOM 2351 C C . THR A 1 321 ? 10.812 24.609 17.438 1 98.75 321 THR A C 1
ATOM 2353 O O . THR A 1 321 ? 11.977 24.5 17.828 1 98.75 321 THR A O 1
ATOM 2356 N N . GLY A 1 322 ? 10.242 25.812 17.266 1 98.56 322 GLY A N 1
ATOM 2357 C CA . GLY A 1 322 ? 10.961 27.062 17.469 1 98.56 322 GLY A CA 1
ATOM 2358 C C . GLY A 1 322 ? 11.258 27.344 18.938 1 98.56 322 GLY A C 1
ATOM 2359 O O . GLY A 1 322 ? 12.172 28.109 19.25 1 98.56 322 GLY A O 1
ATOM 2360 N N . ILE A 1 323 ? 10.5 26.703 19.781 1 98.62 323 ILE A N 1
ATOM 2361 C CA . ILE A 1 323 ? 10.664 26.938 21.219 1 98.62 323 ILE A CA 1
ATOM 2362 C C . ILE A 1 323 ? 11.711 25.969 21.781 1 98.62 323 ILE A C 1
ATOM 2364 O O . ILE A 1 323 ? 12.617 26.375 22.5 1 98.62 323 ILE A O 1
ATOM 2368 N N . PHE A 1 324 ? 11.727 24.641 21.359 1 98.62 324 PHE A N 1
ATOM 2369 C CA . PHE A 1 324 ? 12.422 23.594 22.094 1 98.62 324 PHE A CA 1
ATOM 2370 C C . PHE A 1 324 ? 13.648 23.125 21.328 1 98.62 324 PHE A C 1
ATOM 2372 O O . PHE A 1 324 ? 14.438 22.328 21.844 1 98.62 324 PHE A O 1
ATOM 2379 N N . ALA A 1 325 ? 13.836 23.578 20.094 1 98.44 325 ALA A N 1
ATOM 2380 C CA . ALA A 1 325 ? 14.984 23.109 19.312 1 98.44 325 ALA A CA 1
ATOM 2381 C C . ALA A 1 325 ? 16.281 23.266 20.094 1 98.44 325 ALA A C 1
ATOM 2383 O O . ALA A 1 325 ? 16.484 24.281 20.781 1 98.44 325 ALA A O 1
ATOM 2384 N N . MET A 1 326 ? 17.156 22.219 19.906 1 97.31 326 MET A N 1
ATOM 2385 C CA . MET A 1 326 ? 18.422 22.188 20.641 1 97.31 326 MET A CA 1
ATOM 2386 C C . MET A 1 326 ? 19.609 22.047 19.688 1 97.31 326 MET A C 1
ATOM 2388 O O . MET A 1 326 ? 19.625 21.125 18.859 1 97.31 326 MET A O 1
ATOM 2392 N N . GLU A 1 327 ? 20.594 22.828 19.875 1 96.5 327 GLU A N 1
ATOM 2393 C CA . GLU A 1 327 ? 21.781 22.766 19.047 1 96.5 327 GLU A CA 1
ATOM 2394 C C . GLU A 1 327 ? 22.469 21.406 19.156 1 96.5 327 GLU A C 1
ATOM 2396 O O . GLU A 1 327 ? 23.031 20.906 18.172 1 96.5 327 GLU A O 1
ATOM 2401 N N . SER A 1 328 ? 22.469 20.828 20.266 1 95.44 328 SER A N 1
ATOM 2402 C CA . SER A 1 328 ? 23.156 19.562 20.516 1 95.44 328 SER A CA 1
ATOM 2403 C C . SER A 1 328 ? 22.484 18.406 19.781 1 95.44 328 SER A C 1
ATOM 2405 O O . SER A 1 328 ? 23.078 17.344 19.594 1 95.44 328 SER A O 1
ATOM 2407 N N . VAL A 1 329 ? 21.266 18.625 19.344 1 95.06 329 VAL A N 1
ATOM 2408 C CA . VAL A 1 329 ? 20.531 17.547 18.703 1 95.06 329 VAL A CA 1
ATOM 2409 C C . VAL A 1 329 ? 20.5 17.766 17.188 1 95.06 329 VAL A C 1
ATOM 2411 O O . VAL A 1 329 ? 20.875 16.875 16.422 1 95.06 329 VAL A O 1
ATOM 2414 N N . GLY A 1 330 ? 20.078 18.969 16.844 1 95.19 330 GLY A N 1
ATOM 2415 C CA . GLY A 1 330 ? 19.844 19.188 15.43 1 95.19 330 GLY A CA 1
ATOM 2416 C C . GLY A 1 330 ? 20.609 20.375 14.875 1 95.19 330 GLY A C 1
ATOM 2417 O O . GLY A 1 330 ? 20.438 20.75 13.711 1 95.19 330 GLY A O 1
ATOM 2418 N N . GLY A 1 331 ? 21.406 21 15.727 1 94.56 331 GLY A N 1
ATOM 2419 C CA . GLY A 1 331 ? 22.266 22.078 15.242 1 94.56 331 GLY A CA 1
ATOM 2420 C C . GLY A 1 331 ? 21.578 23.438 15.258 1 94.56 331 GLY A C 1
ATOM 2421 O O . GLY A 1 331 ? 22.125 24.422 14.75 1 94.56 331 GLY A O 1
ATOM 2422 N N . TYR A 1 332 ? 20.344 23.484 15.781 1 95.75 332 TYR A N 1
ATOM 2423 C CA . TYR A 1 332 ? 19.578 24.734 15.883 1 95.75 332 TYR A CA 1
ATOM 2424 C C . TYR A 1 332 ? 19.109 24.969 17.312 1 95.75 332 TYR A C 1
ATOM 2426 O O . TYR A 1 332 ? 18.781 24.016 18.031 1 95.75 332 TYR A O 1
ATOM 2434 N N . SER A 1 333 ? 19.094 26.266 17.703 1 97.12 333 SER A N 1
ATOM 2435 C CA . SER A 1 333 ? 18.578 26.625 19.016 1 97.12 333 SER A CA 1
ATOM 2436 C C . SER A 1 333 ? 17.234 27.312 18.922 1 97.12 333 SER A C 1
ATOM 2438 O O . SER A 1 333 ? 17 28.125 18 1 97.12 333 SER A O 1
ATOM 2440 N N . GLY A 1 334 ? 16.359 26.969 19.906 1 97.56 334 GLY A N 1
ATOM 2441 C CA . GLY A 1 334 ? 15.039 27.578 19.969 1 97.56 334 GLY A CA 1
ATOM 2442 C C . GLY A 1 334 ? 14.953 28.703 20.984 1 97.56 334 GLY A C 1
ATOM 2443 O O . GLY A 1 334 ? 15.977 29.172 21.5 1 97.56 334 GLY A O 1
ATOM 2444 N N . LEU A 1 335 ? 13.781 29.094 21.234 1 97.56 335 LEU A N 1
ATOM 2445 C CA . LEU A 1 335 ? 13.484 30.219 22.109 1 97.56 335 LEU A CA 1
ATOM 2446 C C . LEU A 1 335 ? 13.984 29.969 23.531 1 97.56 335 LEU A C 1
ATOM 2448 O O . LEU A 1 335 ? 14.539 30.859 24.172 1 97.56 335 LEU A O 1
ATOM 2452 N N . LEU A 1 336 ? 13.812 28.734 24.047 1 97.25 336 LEU A N 1
ATOM 2453 C CA . LEU A 1 336 ? 14.203 28.375 25.406 1 97.25 336 LEU A CA 1
ATOM 2454 C C . LEU A 1 336 ? 15.711 28.438 25.578 1 97.25 336 LEU A C 1
ATOM 2456 O O . LEU A 1 336 ? 16.219 28.531 26.688 1 97.25 336 LEU A O 1
ATOM 2460 N N . TYR A 1 337 ? 16.375 28.469 24.5 1 96.62 337 TYR A N 1
ATOM 2461 C CA . TYR A 1 337 ? 17.828 28.5 24.547 1 96.62 337 TYR A CA 1
ATOM 2462 C C . TYR A 1 337 ? 18.375 29.797 23.969 1 96.62 337 TYR A C 1
ATOM 2464 O O . TYR A 1 337 ? 19.531 29.875 23.531 1 96.62 337 TYR A O 1
ATOM 2472 N N . GLY A 1 338 ? 17.5 30.781 23.75 1 95.94 338 GLY A N 1
ATOM 2473 C CA . GLY A 1 338 ? 17.938 32.156 23.5 1 95.94 338 GLY A CA 1
ATOM 2474 C C . GLY A 1 338 ? 17.781 32.594 22.062 1 95.94 338 GLY A C 1
ATOM 2475 O O . GLY A 1 338 ? 18.141 33.719 21.703 1 95.94 338 GLY A O 1
ATOM 2476 N N . ASN A 1 339 ? 17.312 31.812 21.172 1 97.19 339 ASN A N 1
ATOM 2477 C CA . ASN A 1 339 ? 17.203 32.156 19.75 1 97.19 339 ASN A CA 1
ATOM 2478 C C . ASN A 1 339 ? 15.781 32.594 19.391 1 97.19 339 ASN A C 1
ATOM 2480 O O . ASN A 1 339 ? 14.992 31.797 18.891 1 97.19 339 ASN A O 1
ATOM 2484 N N . THR A 1 340 ? 15.484 33.812 19.5 1 97.38 340 THR A N 1
ATOM 2485 C CA . THR A 1 340 ? 14.172 34.375 19.234 1 97.38 340 THR A CA 1
ATOM 2486 C C . THR A 1 340 ? 13.875 34.375 17.734 1 97.38 340 THR A C 1
ATOM 2488 O O . THR A 1 340 ? 12.727 34.219 17.328 1 97.38 340 THR A O 1
ATOM 2491 N N . ASP A 1 341 ? 14.875 34.531 16.953 1 97.06 341 ASP A N 1
ATOM 2492 C CA . ASP A 1 341 ? 14.711 34.594 15.5 1 97.06 341 ASP A CA 1
ATOM 2493 C C . ASP A 1 341 ? 14.141 33.281 14.961 1 97.06 341 ASP A C 1
ATOM 2495 O O . ASP A 1 341 ? 13.336 33.281 14.023 1 97.06 341 ASP A O 1
ATOM 2499 N N . GLN A 1 342 ? 14.609 32.219 15.547 1 97.69 342 GLN A N 1
ATOM 2500 C CA . GLN A 1 342 ? 14.078 30.922 15.117 1 97.69 342 GLN A CA 1
ATOM 2501 C C . GLN A 1 342 ? 12.578 30.828 15.383 1 97.69 342 GLN A C 1
ATOM 2503 O O . GLN A 1 342 ? 11.828 30.312 14.562 1 97.69 342 GLN A O 1
ATOM 2508 N N . PHE A 1 343 ? 12.141 31.234 16.5 1 98.25 343 PHE A N 1
ATOM 2509 C CA . PHE A 1 343 ? 10.727 31.203 16.844 1 98.25 343 PHE A CA 1
ATOM 2510 C C . PHE A 1 343 ? 9.922 32.094 15.906 1 98.25 343 PHE A C 1
ATOM 2512 O O . PHE A 1 343 ? 8.828 31.734 15.477 1 98.25 343 PHE A O 1
ATOM 2519 N N . VAL A 1 344 ? 10.406 33.281 15.602 1 98.38 344 VAL A N 1
ATOM 2520 C CA . VAL A 1 344 ? 9.734 34.188 14.688 1 98.38 344 VAL A CA 1
ATOM 2521 C C . VAL A 1 344 ? 9.586 33.562 13.312 1 98.38 344 VAL A C 1
ATOM 2523 O O . VAL A 1 344 ? 8.531 33.656 12.68 1 98.38 344 VAL A O 1
ATOM 2526 N N . ALA A 1 345 ? 10.672 32.906 12.828 1 98.38 345 ALA A N 1
ATOM 2527 C CA . ALA A 1 345 ? 10.602 32.188 11.555 1 98.38 345 ALA A CA 1
ATOM 2528 C C . ALA A 1 345 ? 9.492 31.156 11.57 1 98.38 345 ALA A C 1
ATOM 2530 O O . ALA A 1 345 ? 8.766 31 10.578 1 98.38 345 ALA A O 1
ATOM 2531 N N . GLN A 1 346 ? 9.391 30.438 12.703 1 98.75 346 GLN A N 1
ATOM 2532 C CA . GLN A 1 346 ? 8.344 29.422 12.836 1 98.75 346 GLN A CA 1
ATOM 2533 C C . GLN A 1 346 ? 6.957 30.062 12.805 1 98.75 346 GLN A C 1
ATOM 2535 O O . GLN A 1 346 ? 6.027 29.5 12.219 1 98.75 346 GLN A O 1
ATOM 2540 N N . VAL A 1 347 ? 6.758 31.141 13.445 1 98.75 347 VAL A N 1
ATOM 2541 C CA . VAL A 1 347 ? 5.48 31.844 13.461 1 98.75 347 VAL A CA 1
ATOM 2542 C C . VAL A 1 347 ? 5.094 32.25 12.039 1 98.75 347 VAL A C 1
ATOM 2544 O O . VAL A 1 347 ? 3.949 32.062 11.617 1 98.75 347 VAL A O 1
ATOM 2547 N N . ILE A 1 348 ? 6.027 32.812 11.305 1 98.75 348 ILE A N 1
ATOM 2548 C CA . ILE A 1 348 ? 5.781 33.25 9.938 1 98.75 348 ILE A CA 1
ATOM 2549 C C . ILE A 1 348 ? 5.438 32.062 9.055 1 98.75 348 ILE A C 1
ATOM 2551 O O . ILE A 1 348 ? 4.48 32.094 8.281 1 98.75 348 ILE A O 1
ATOM 2555 N N . ALA A 1 349 ? 6.223 30.984 9.211 1 98.81 349 ALA A N 1
ATOM 2556 C CA . ALA A 1 349 ? 5.98 29.781 8.422 1 98.81 349 ALA A CA 1
ATOM 2557 C C . ALA A 1 349 ? 4.594 29.219 8.703 1 98.81 349 ALA A C 1
ATOM 2559 O O . ALA A 1 349 ? 3.861 28.859 7.777 1 98.81 349 ALA A O 1
ATOM 2560 N N . THR A 1 350 ? 4.254 29.141 9.961 1 98.81 350 THR A N 1
ATOM 2561 C CA . THR A 1 350 ? 2.969 28.609 10.383 1 98.81 350 THR A CA 1
ATOM 2562 C C . THR A 1 350 ? 1.819 29.453 9.852 1 98.81 350 THR A C 1
ATOM 2564 O O . THR A 1 350 ? 0.879 28.922 9.25 1 98.81 350 THR A O 1
ATOM 2567 N N . ALA A 1 351 ? 1.878 30.719 10.016 1 98.88 351 ALA A N 1
ATOM 2568 C CA . ALA A 1 351 ? 0.825 31.625 9.57 1 98.88 351 ALA A CA 1
ATOM 2569 C C . ALA A 1 351 ? 0.669 31.578 8.055 1 98.88 351 ALA A C 1
ATOM 2571 O O . ALA A 1 351 ? -0.451 31.562 7.535 1 98.88 351 ALA A O 1
ATOM 2572 N N . SER A 1 352 ? 1.762 31.594 7.344 1 98.81 352 SER A N 1
ATOM 2573 C CA . SER A 1 352 ? 1.727 31.562 5.887 1 98.81 352 SER A CA 1
ATOM 2574 C C . SER A 1 352 ? 1.117 30.266 5.375 1 98.81 352 SER A C 1
ATOM 2576 O O . SER A 1 352 ? 0.345 30.266 4.414 1 98.81 352 SER A O 1
ATOM 2578 N N . ALA A 1 353 ? 1.521 29.125 6.012 1 98.81 353 ALA A N 1
ATOM 2579 C CA . ALA A 1 353 ? 0.981 27.828 5.602 1 98.81 353 ALA A CA 1
ATOM 2580 C C . ALA A 1 353 ? -0.524 27.766 5.844 1 98.81 353 ALA A C 1
ATOM 2582 O O . ALA A 1 353 ? -1.271 27.25 5.004 1 98.81 353 ALA A O 1
ATOM 2583 N N . ILE A 1 354 ? -0.99 28.25 7.012 1 98.88 354 ILE A N 1
ATOM 2584 C CA . ILE A 1 354 ? -2.41 28.266 7.344 1 98.88 354 ILE A CA 1
ATOM 2585 C C . ILE A 1 354 ? -3.174 29.078 6.301 1 98.88 354 ILE A C 1
ATOM 2587 O O . ILE A 1 354 ? -4.145 28.594 5.715 1 98.88 354 ILE A O 1
ATOM 2591 N N . LEU A 1 355 ? -2.709 30.266 6.082 1 98.88 355 LEU A N 1
ATOM 2592 C CA . LEU A 1 355 ? -3.404 31.188 5.195 1 98.88 355 LEU A CA 1
ATOM 2593 C C . LEU A 1 355 ? -3.432 30.656 3.766 1 98.88 355 LEU A C 1
ATOM 2595 O O . LEU A 1 355 ? -4.477 30.672 3.109 1 98.88 355 LEU A O 1
ATOM 2599 N N . TYR A 1 356 ? -2.334 30.172 3.309 1 98.81 356 TYR A N 1
ATOM 2600 C CA . TYR A 1 356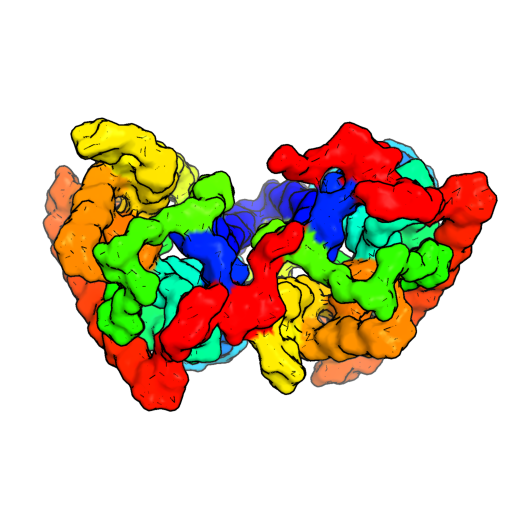 ? -2.221 29.688 1.939 1 98.81 356 TYR A CA 1
ATOM 2601 C C . TYR A 1 356 ? -3.07 28.438 1.734 1 98.81 356 TYR A C 1
ATOM 2603 O O . TYR A 1 356 ? -3.883 28.375 0.809 1 98.81 356 TYR A O 1
ATOM 2611 N N . ALA A 1 357 ? -2.869 27.422 2.613 1 98.88 357 ALA A N 1
ATOM 2612 C CA . ALA A 1 357 ? -3.588 26.156 2.467 1 98.88 357 ALA A CA 1
ATOM 2613 C C . ALA A 1 357 ? -5.094 26.375 2.578 1 98.88 357 ALA A C 1
ATOM 2615 O O . ALA A 1 357 ? -5.863 25.828 1.777 1 98.88 357 ALA A O 1
ATOM 2616 N N . PHE A 1 358 ? -5.527 27.188 3.559 1 98.88 358 PHE A N 1
ATOM 2617 C CA . PHE A 1 358 ? -6.949 27.422 3.768 1 98.88 358 PHE A CA 1
ATOM 2618 C C . PHE A 1 358 ? -7.551 28.188 2.6 1 98.88 358 PHE A C 1
ATOM 2620 O O . PHE A 1 358 ? -8.57 27.781 2.037 1 98.88 358 PHE A O 1
ATOM 2627 N N . ALA A 1 359 ? -6.93 29.266 2.174 1 98.88 359 ALA A N 1
ATOM 2628 C CA . ALA A 1 359 ? -7.477 30.156 1.151 1 98.88 359 ALA A CA 1
ATOM 2629 C C . ALA A 1 359 ? -7.504 29.469 -0.212 1 98.88 359 ALA A C 1
ATOM 2631 O O . ALA A 1 359 ? -8.516 29.516 -0.918 1 98.88 359 ALA A O 1
ATOM 2632 N N . VAL A 1 360 ? -6.395 28.859 -0.606 1 98.88 360 VAL A N 1
ATOM 2633 C CA . VAL A 1 360 ? -6.332 28.219 -1.921 1 98.88 360 VAL A CA 1
ATOM 2634 C C . VAL A 1 360 ? -7.277 27.031 -1.966 1 98.88 360 VAL A C 1
ATOM 2636 O O . VAL A 1 360 ? -7.906 26.766 -2.992 1 98.88 360 VAL A O 1
ATOM 2639 N N . THR A 1 361 ? -7.375 26.281 -0.854 1 98.88 361 THR A N 1
ATOM 2640 C CA . THR A 1 361 ? -8.305 25.156 -0.81 1 98.88 361 THR A CA 1
ATOM 2641 C C . THR A 1 361 ? -9.742 25.641 -0.971 1 98.88 361 THR A C 1
ATOM 2643 O O . THR A 1 361 ? -10.539 25.016 -1.67 1 98.88 361 THR A O 1
ATOM 2646 N N . LEU A 1 362 ? -10.094 26.797 -0.289 1 98.75 362 LEU A N 1
ATOM 2647 C CA . LEU A 1 362 ? -11.43 27.375 -0.432 1 98.75 362 LEU A CA 1
ATOM 2648 C C . LEU A 1 362 ? -11.734 27.688 -1.894 1 98.75 362 LEU A C 1
ATOM 2650 O O . LEU A 1 362 ? -12.812 27.359 -2.391 1 98.75 362 LEU A O 1
ATOM 2654 N N . VAL A 1 363 ? -10.797 28.25 -2.58 1 98.88 363 VAL A N 1
ATOM 2655 C CA . VAL A 1 363 ? -10.977 28.641 -3.975 1 98.88 363 VAL A CA 1
ATOM 2656 C C . VAL A 1 363 ? -11.117 27.406 -4.848 1 98.88 363 VAL A C 1
ATOM 2658 O O . VAL A 1 363 ? -12 27.328 -5.703 1 98.88 363 VAL A O 1
ATOM 2661 N N . LEU A 1 364 ? -10.242 26.406 -4.648 1 98.88 364 LEU A N 1
ATOM 2662 C CA . LEU A 1 364 ? -10.266 25.188 -5.445 1 98.88 364 LEU A CA 1
ATOM 2663 C C . LEU A 1 364 ? -11.562 24.406 -5.223 1 98.88 364 LEU A C 1
ATOM 2665 O O . LEU A 1 364 ? -12.156 23.906 -6.172 1 98.88 364 LEU A O 1
ATOM 2669 N N . ALA A 1 365 ? -11.961 24.312 -3.951 1 98.81 365 ALA A N 1
ATOM 2670 C CA . ALA A 1 365 ? -13.195 23.594 -3.625 1 98.81 365 ALA A CA 1
ATOM 2671 C C . ALA A 1 365 ? -14.398 24.25 -4.285 1 98.81 365 ALA A C 1
ATOM 2673 O O . ALA A 1 365 ? -15.258 23.562 -4.844 1 98.81 365 ALA A O 1
ATOM 2674 N N . LYS A 1 366 ? -14.5 25.562 -4.242 1 98.75 366 LYS A N 1
ATOM 2675 C CA . LYS A 1 366 ? -15.602 26.297 -4.863 1 98.75 366 LYS A CA 1
ATOM 2676 C C . LYS A 1 366 ? -15.57 26.141 -6.383 1 98.75 366 LYS A C 1
ATOM 2678 O O . LYS A 1 366 ? -16.625 26.016 -7.02 1 98.75 366 LYS A O 1
ATOM 2683 N N . ALA A 1 367 ? -14.398 26.188 -6.969 1 98.75 367 ALA A N 1
ATOM 2684 C CA . ALA A 1 367 ? -14.25 26.031 -8.414 1 98.75 367 ALA A CA 1
ATOM 2685 C C . ALA A 1 367 ? -14.742 24.656 -8.867 1 98.75 367 ALA A C 1
ATOM 2687 O O . ALA A 1 367 ? -15.461 24.531 -9.859 1 98.75 367 ALA A O 1
ATOM 2688 N N . VAL A 1 368 ? -14.352 23.578 -8.172 1 98.75 368 VAL A N 1
ATOM 2689 C CA . VAL A 1 368 ? -14.773 22.219 -8.508 1 98.75 368 VAL A CA 1
ATOM 2690 C C . VAL A 1 368 ? -16.281 22.078 -8.297 1 98.75 368 VAL A C 1
ATOM 2692 O O . VAL A 1 368 ? -16.969 21.453 -9.102 1 98.75 368 VAL A O 1
ATOM 2695 N N . ASP A 1 369 ? -16.781 22.688 -7.215 1 98.56 369 ASP A N 1
ATOM 2696 C CA . ASP A 1 369 ? -18.203 22.641 -6.934 1 98.56 369 ASP A CA 1
ATOM 2697 C C . ASP A 1 369 ? -19 23.297 -8.062 1 98.56 369 ASP A C 1
ATOM 2699 O O . ASP A 1 369 ? -20.031 22.75 -8.492 1 98.56 369 ASP A O 1
ATOM 2703 N N . MET A 1 370 ? -18.578 24.406 -8.539 1 98.44 370 MET A N 1
ATOM 2704 C CA . MET A 1 370 ? -19.266 25.141 -9.602 1 98.44 370 MET A CA 1
ATOM 2705 C C . MET A 1 370 ? -19.203 24.375 -10.914 1 98.44 370 MET A C 1
ATOM 2707 O O . MET A 1 370 ? -20.172 24.375 -11.688 1 98.44 370 MET A O 1
ATOM 2711 N N . ALA A 1 371 ? -18.094 23.672 -11.133 1 98.38 371 ALA A N 1
ATOM 2712 C CA . ALA A 1 371 ? -17.859 23.031 -12.422 1 98.38 371 ALA A CA 1
ATOM 2713 C C . ALA A 1 371 ? -18.578 21.688 -12.5 1 98.38 371 ALA A C 1
ATOM 2715 O O . ALA A 1 371 ? -19.125 21.328 -13.547 1 98.38 371 ALA A O 1
ATOM 2716 N N . MET A 1 372 ? -18.578 20.922 -11.367 1 97.56 372 MET A N 1
ATOM 2717 C CA . MET A 1 372 ? -19.078 19.562 -11.516 1 97.56 372 MET A CA 1
ATOM 2718 C C . MET A 1 372 ? -19.828 19.109 -10.258 1 97.56 372 MET A C 1
ATOM 2720 O O . MET A 1 372 ? -20.281 17.969 -10.172 1 97.56 372 MET A O 1
ATOM 2724 N N . GLY A 1 373 ? -20.016 20.031 -9.328 1 98.19 373 GLY A N 1
ATOM 2725 C CA . GLY A 1 373 ? -20.594 19.625 -8.055 1 98.19 373 GLY A CA 1
ATOM 2726 C C . GLY A 1 373 ? -19.625 18.875 -7.164 1 98.19 373 GLY A C 1
ATOM 2727 O O . GLY A 1 373 ? -18.953 17.938 -7.613 1 98.19 373 GLY A O 1
ATOM 2728 N N . LEU A 1 374 ? -19.5 19.234 -5.949 1 98.31 374 LEU A N 1
ATOM 2729 C CA . LEU A 1 374 ? -18.594 18.609 -4.996 1 98.31 374 LEU A CA 1
ATOM 2730 C C . LEU A 1 374 ? -19.328 17.578 -4.148 1 98.31 374 LEU A C 1
ATOM 2732 O O . LEU A 1 374 ? -18.781 16.516 -3.861 1 98.31 374 LEU A O 1
ATOM 2736 N N . ARG A 1 375 ? -20.578 17.875 -3.764 1 98.44 375 ARG A N 1
ATOM 2737 C CA . ARG A 1 375 ? -21.406 17.062 -2.891 1 98.44 375 ARG A CA 1
ATOM 2738 C C . ARG A 1 375 ? -22.344 16.172 -3.703 1 98.44 375 ARG A C 1
ATOM 2740 O O . ARG A 1 375 ? -22.828 16.562 -4.766 1 98.44 375 ARG A O 1
ATOM 2747 N N . VAL A 1 376 ? -22.625 15.008 -3.236 1 98.31 376 VAL A N 1
ATOM 2748 C CA . VAL A 1 376 ? -23.594 14.117 -3.871 1 98.31 376 VAL A CA 1
ATOM 2749 C C . VAL A 1 376 ? -25 14.641 -3.641 1 98.31 376 VAL A C 1
ATOM 2751 O O . VAL A 1 376 ? -25.219 15.5 -2.779 1 98.31 376 VAL A O 1
ATOM 2754 N N . ALA A 1 377 ? -25.984 14.047 -4.375 1 97.75 377 ALA A N 1
ATOM 2755 C CA . ALA A 1 377 ? -27.391 14.398 -4.172 1 97.75 377 ALA A CA 1
ATOM 2756 C C . ALA A 1 377 ? -27.891 13.891 -2.824 1 97.75 377 ALA A C 1
ATOM 2758 O O . ALA A 1 377 ? -27.359 12.914 -2.287 1 97.75 377 ALA A O 1
ATOM 2759 N N . GLN A 1 378 ? -28.859 14.539 -2.326 1 97 378 GLN A N 1
ATOM 2760 C CA . GLN A 1 378 ? -29.391 14.203 -1.01 1 97 378 GLN A CA 1
ATOM 2761 C C . GLN A 1 378 ? -29.828 12.742 -0.949 1 97 378 GLN A C 1
ATOM 2763 O O . GLN A 1 378 ? -29.625 12.07 0.062 1 97 378 GLN A O 1
ATOM 2768 N N . GLU A 1 379 ? -30.406 12.297 -1.998 1 97.44 379 GLU A N 1
ATOM 2769 C CA . GLU A 1 379 ? -30.875 10.914 -2.045 1 97.44 379 GLU A CA 1
ATOM 2770 C C . GLU A 1 379 ? -29.703 9.938 -1.99 1 97.44 379 GLU A C 1
ATOM 2772 O O . GLU A 1 379 ? -29.797 8.898 -1.334 1 97.44 379 GLU A O 1
ATOM 2777 N N . GLU A 1 380 ? -28.672 10.281 -2.625 1 97.62 380 GLU A N 1
ATOM 2778 C CA . GLU A 1 380 ? -27.469 9.453 -2.627 1 97.62 380 GLU A CA 1
ATOM 2779 C C . GLU A 1 380 ? -26.812 9.438 -1.253 1 97.62 380 GLU A C 1
ATOM 2781 O O . GLU A 1 380 ? -26.328 8.391 -0.805 1 97.62 380 GLU A O 1
ATOM 2786 N N . GLU A 1 381 ? -26.797 10.578 -0.648 1 97.38 381 GLU A N 1
ATOM 2787 C CA . GLU A 1 381 ? -26.234 10.672 0.7 1 97.38 381 GLU A CA 1
ATOM 2788 C C . GLU A 1 381 ? -27.062 9.852 1.691 1 97.38 381 GLU A C 1
ATOM 2790 O O . GLU A 1 381 ? -26.5 9.211 2.588 1 97.38 381 GLU A O 1
ATOM 2795 N N . TYR A 1 382 ? -28.359 9.844 1.512 1 95.94 382 TYR A N 1
ATOM 2796 C CA . TYR A 1 382 ? -29.266 9.125 2.396 1 95.94 382 TYR A CA 1
ATOM 2797 C C . TYR A 1 382 ? -29.047 7.621 2.291 1 95.94 382 TYR A C 1
ATOM 2799 O O . TYR A 1 382 ? -29.016 6.922 3.305 1 95.94 382 TYR A O 1
ATOM 2807 N N . VAL A 1 383 ? -28.891 7.168 1.118 1 96.5 383 VAL A N 1
ATOM 2808 C CA . VAL A 1 383 ? -28.734 5.734 0.891 1 96.5 383 VAL A CA 1
ATOM 2809 C C . VAL A 1 383 ? -27.344 5.293 1.316 1 96.5 383 VAL A C 1
ATOM 2811 O O . VAL A 1 383 ? -27.141 4.156 1.748 1 96.5 383 VAL A O 1
ATOM 2814 N N . GLY A 1 384 ? -26.375 6.199 1.172 1 97.12 384 GLY A N 1
ATOM 2815 C CA . GLY A 1 384 ? -24.984 5.902 1.472 1 97.12 384 GLY A CA 1
ATOM 2816 C C . GLY A 1 384 ? -24.094 5.871 0.239 1 97.12 384 GLY A C 1
ATOM 2817 O O . GLY A 1 384 ? -24.531 5.426 -0.827 1 97.12 384 GLY A O 1
ATOM 2818 N N . LEU A 1 385 ? -22.938 6.242 0.418 1 98.12 385 LEU A N 1
ATOM 2819 C CA . LEU A 1 385 ? -22.047 6.41 -0.726 1 98.12 385 LEU A CA 1
ATOM 2820 C C . LEU A 1 385 ? -21.5 5.066 -1.19 1 98.12 385 LEU A C 1
ATOM 2822 O O . LEU A 1 385 ? -21.047 4.934 -2.33 1 98.12 385 LEU A O 1
ATOM 2826 N N . ASP A 1 386 ? -21.5 4.055 -0.298 1 97.94 386 ASP A N 1
ATOM 2827 C CA . ASP A 1 386 ? -21.078 2.725 -0.725 1 97.94 386 ASP A CA 1
ATOM 2828 C C . ASP A 1 386 ? -21.906 2.238 -1.911 1 97.94 386 ASP A C 1
ATOM 2830 O O . ASP A 1 386 ? -21.359 1.875 -2.953 1 97.94 386 ASP A O 1
ATOM 2834 N N . ILE A 1 387 ? -23.172 2.355 -1.753 1 96.62 387 ILE A N 1
ATOM 2835 C CA . ILE A 1 387 ? -24.078 1.885 -2.795 1 96.62 387 ILE A CA 1
ATOM 2836 C C . ILE A 1 387 ? -24.172 2.93 -3.902 1 96.62 387 ILE A C 1
ATOM 2838 O O . ILE A 1 387 ? -24.062 2.604 -5.086 1 96.62 387 ILE A O 1
ATOM 2842 N N . SER A 1 388 ? -24.328 4.133 -3.549 1 96.88 388 SER A N 1
ATOM 2843 C CA . SER A 1 388 ? -24.641 5.156 -4.539 1 96.88 388 SER A CA 1
ATOM 2844 C C . SER A 1 388 ? -23.438 5.449 -5.434 1 96.88 388 SER A C 1
ATOM 2846 O O . SER A 1 388 ? -23.594 5.715 -6.625 1 96.88 388 SER A O 1
ATOM 2848 N N . GLN A 1 389 ? -22.219 5.43 -4.883 1 96.44 389 GLN A N 1
ATOM 2849 C CA . GLN A 1 389 ? -21.047 5.805 -5.656 1 96.44 389 GLN A CA 1
ATOM 2850 C C . GLN A 1 389 ? -20.328 4.57 -6.199 1 96.44 389 GLN A C 1
ATOM 2852 O O . GLN A 1 389 ? -19.719 4.621 -7.27 1 96.44 389 GLN A O 1
ATOM 2857 N N . HIS A 1 390 ? -20.422 3.416 -5.488 1 96.56 390 HIS A N 1
ATOM 2858 C CA . HIS A 1 390 ? -19.578 2.277 -5.852 1 96.56 390 HIS A CA 1
ATOM 2859 C C . HIS A 1 390 ? -20.422 1.065 -6.223 1 96.56 390 HIS A C 1
ATOM 2861 O O . HIS A 1 390 ? -19.922 0.115 -6.828 1 96.56 390 HIS A O 1
ATOM 2867 N N . GLY A 1 391 ? -21.688 1.056 -5.836 1 95.31 391 GLY A N 1
ATOM 2868 C CA . GLY A 1 391 ? -22.531 -0.097 -6.082 1 95.31 391 GLY A CA 1
ATOM 2869 C C . GLY A 1 391 ? -22.172 -1.304 -5.242 1 95.31 391 GLY A C 1
ATOM 2870 O O . GLY A 1 391 ? -22.391 -2.445 -5.652 1 95.31 391 GLY A O 1
ATOM 2871 N N . GLU A 1 392 ? -21.531 -1.066 -4.156 1 95.25 392 GLU A N 1
ATOM 2872 C CA . GLU A 1 392 ? -21.031 -2.129 -3.291 1 95.25 392 GLU A CA 1
ATOM 2873 C C . GLU A 1 392 ? -21.422 -1.896 -1.838 1 95.25 392 GLU A C 1
ATOM 2875 O O . GLU A 1 392 ? -21.594 -0.753 -1.407 1 95.25 392 GLU A O 1
ATOM 2880 N N . ARG A 1 393 ? -21.625 -3.016 -1.053 1 94.81 393 ARG A N 1
ATOM 2881 C CA . ARG A 1 393 ? -21.891 -2.949 0.381 1 94.81 393 ARG A CA 1
ATOM 2882 C C . ARG A 1 393 ? -20.688 -3.449 1.183 1 94.81 393 ARG A C 1
ATOM 2884 O O . ARG A 1 393 ? -20.094 -4.477 0.843 1 94.81 393 ARG A O 1
ATOM 2891 N N . ALA A 1 394 ? -20.438 -2.805 2.221 1 95.56 394 ALA A N 1
ATOM 2892 C CA . ALA A 1 394 ? -19.266 -3.125 3.02 1 95.56 394 ALA A CA 1
ATOM 2893 C C . ALA A 1 394 ? -19.344 -4.543 3.576 1 95.56 394 ALA A C 1
ATOM 2895 O O . ALA A 1 394 ? -18.328 -5.242 3.664 1 95.56 394 ALA A O 1
ATOM 2896 N N . TYR A 1 395 ? -20.562 -4.922 4.016 1 94.19 395 TYR A N 1
ATOM 2897 C CA . TYR A 1 395 ? -20.766 -6.191 4.703 1 94.19 395 TYR A CA 1
ATOM 2898 C C . TYR A 1 395 ? -22 -6.902 4.184 1 94.19 395 TYR A C 1
ATOM 2900 O O . TYR A 1 395 ? -23 -6.254 3.84 1 94.19 395 TYR A O 1
ATOM 2908 N N . ALA A 1 396 ? -21.828 -8.25 4.07 1 88.88 396 ALA A N 1
ATOM 2909 C CA . ALA A 1 396 ? -22.984 -9.086 3.723 1 88.88 396 ALA A CA 1
ATOM 2910 C C . ALA A 1 396 ? -23.078 -10.297 4.648 1 88.88 396 ALA A C 1
ATOM 2912 O O . ALA A 1 396 ? -22.062 -10.758 5.191 1 88.88 396 ALA A O 1
ATOM 2913 N N . MET B 1 1 ? 30.438 -9.555 1.675 1 90.62 1 MET B N 1
ATOM 2914 C CA . MET B 1 1 ? 29.188 -9.336 2.379 1 90.62 1 MET B CA 1
ATOM 2915 C C . MET B 1 1 ? 29 -7.859 2.723 1 90.62 1 MET B C 1
ATOM 2917 O O . MET B 1 1 ? 29.953 -7.199 3.152 1 90.62 1 MET B O 1
ATOM 2921 N N . ASP B 1 2 ? 27.875 -7.301 2.389 1 96.62 2 ASP B N 1
ATOM 2922 C CA . ASP B 1 2 ? 27.531 -5.918 2.705 1 96.62 2 ASP B CA 1
ATOM 2923 C C . ASP B 1 2 ? 26.391 -5.852 3.705 1 96.62 2 ASP B C 1
ATOM 2925 O O . ASP B 1 2 ? 25.312 -6.414 3.465 1 96.62 2 ASP B O 1
ATOM 2929 N N . SER B 1 3 ? 26.641 -5.141 4.82 1 96.25 3 SER B N 1
ATOM 2930 C CA . SER B 1 3 ? 25.656 -5.117 5.895 1 96.25 3 SER B CA 1
ATOM 2931 C C . SER B 1 3 ? 24.391 -4.387 5.465 1 96.25 3 SER B C 1
ATOM 2933 O O . SER B 1 3 ? 23.281 -4.727 5.91 1 96.25 3 SER B O 1
ATOM 2935 N N . GLY B 1 4 ? 24.469 -3.334 4.691 1 98 4 GLY B N 1
ATOM 2936 C CA . GLY B 1 4 ? 23.297 -2.639 4.172 1 98 4 GLY B CA 1
ATOM 2937 C C . GLY B 1 4 ? 22.453 -3.496 3.246 1 98 4 GLY B C 1
ATOM 2938 O O . GLY B 1 4 ? 21.234 -3.525 3.363 1 98 4 GLY B O 1
ATOM 2939 N N . ASP B 1 5 ? 23.156 -4.246 2.352 1 98.12 5 ASP B N 1
ATOM 2940 C CA . ASP B 1 5 ? 22.469 -5.188 1.471 1 98.12 5 ASP B CA 1
ATOM 2941 C C . ASP B 1 5 ? 21.766 -6.277 2.275 1 98.12 5 ASP B C 1
ATOM 2943 O O . ASP B 1 5 ? 20.609 -6.609 1.999 1 98.12 5 ASP B O 1
ATOM 2947 N N . THR B 1 6 ? 22.469 -6.77 3.256 1 97.75 6 THR B N 1
ATOM 2948 C CA . THR B 1 6 ? 21.938 -7.836 4.098 1 97.75 6 THR B CA 1
ATOM 2949 C C . THR B 1 6 ? 20.734 -7.352 4.891 1 97.75 6 THR B C 1
ATOM 2951 O O . THR B 1 6 ? 19.703 -8.031 4.949 1 97.75 6 THR B O 1
ATOM 2954 N N . ALA B 1 7 ? 20.797 -6.133 5.457 1 97.88 7 ALA B N 1
ATOM 2955 C CA . ALA B 1 7 ? 19.688 -5.57 6.227 1 97.88 7 ALA B CA 1
ATOM 2956 C C . ALA B 1 7 ? 18.453 -5.379 5.348 1 97.88 7 ALA B C 1
ATOM 2958 O O . ALA B 1 7 ? 17.328 -5.73 5.746 1 97.88 7 ALA B O 1
ATOM 2959 N N . TRP B 1 8 ? 18.609 -4.871 4.184 1 98.38 8 TRP B N 1
ATOM 2960 C CA . TRP B 1 8 ? 17.5 -4.641 3.266 1 98.38 8 TRP B CA 1
ATOM 2961 C C . TRP B 1 8 ? 16.812 -5.953 2.908 1 98.38 8 TRP B C 1
ATOM 2963 O O . TRP B 1 8 ? 15.586 -6.035 2.926 1 98.38 8 TRP B O 1
ATOM 2973 N N . LEU B 1 9 ? 17.578 -7.004 2.633 1 98.38 9 LEU B N 1
ATOM 2974 C CA . LEU B 1 9 ? 16.984 -8.258 2.205 1 98.38 9 LEU B CA 1
ATOM 2975 C C . LEU B 1 9 ? 16.297 -8.961 3.377 1 98.38 9 LEU B C 1
ATOM 2977 O O . LEU B 1 9 ? 15.289 -9.641 3.197 1 98.38 9 LEU B O 1
ATOM 2981 N N . LEU B 1 10 ? 16.875 -8.82 4.637 1 98.06 10 LEU B N 1
ATOM 2982 C CA . LEU B 1 10 ? 16.203 -9.344 5.812 1 98.06 10 LEU B CA 1
ATOM 2983 C C . LEU B 1 10 ? 14.797 -8.75 5.941 1 98.06 10 LEU B C 1
ATOM 2985 O O . LEU B 1 10 ? 13.82 -9.477 6.125 1 98.06 10 LEU B O 1
ATOM 2989 N N . VAL B 1 11 ? 14.68 -7.43 5.754 1 98.5 11 VAL B N 1
ATOM 2990 C CA . VAL B 1 11 ? 13.391 -6.754 5.887 1 98.5 11 VAL B CA 1
ATOM 2991 C C . VAL B 1 11 ? 12.492 -7.133 4.715 1 98.5 11 VAL B C 1
ATOM 2993 O O . VAL B 1 11 ? 11.297 -7.371 4.895 1 98.5 11 VAL B O 1
ATOM 2996 N N . SER B 1 12 ? 13.094 -7.188 3.516 1 98.75 12 SER B N 1
ATOM 2997 C CA . SER B 1 12 ? 12.328 -7.586 2.342 1 98.75 12 SER B CA 1
ATOM 2998 C C . SER B 1 12 ? 11.727 -8.977 2.521 1 98.75 12 SER B C 1
ATOM 3000 O O . SER B 1 12 ? 10.57 -9.211 2.152 1 98.75 12 SER B O 1
ATOM 3002 N N . THR B 1 13 ? 12.484 -9.891 3.064 1 98.62 13 THR B N 1
ATOM 3003 C CA . THR B 1 13 ? 12.008 -11.242 3.312 1 98.62 13 THR B CA 1
ATOM 3004 C C . THR B 1 13 ? 10.781 -11.227 4.23 1 98.62 13 THR B C 1
ATOM 3006 O O . THR B 1 13 ? 9.781 -11.891 3.951 1 98.62 13 THR B O 1
ATOM 3009 N N . ALA B 1 14 ? 10.883 -10.445 5.273 1 98.5 14 ALA B N 1
ATOM 3010 C CA . ALA B 1 14 ? 9.766 -10.32 6.207 1 98.5 14 ALA B CA 1
ATOM 3011 C C . ALA B 1 14 ? 8.547 -9.711 5.523 1 98.5 14 ALA B C 1
ATOM 3013 O O . ALA B 1 14 ? 7.414 -10.141 5.754 1 98.5 14 ALA B O 1
ATOM 3014 N N . MET B 1 15 ? 8.734 -8.688 4.695 1 98.69 15 MET B N 1
ATOM 3015 C CA . MET B 1 15 ? 7.652 -8.023 3.975 1 98.69 15 MET B CA 1
ATOM 3016 C C . MET B 1 15 ? 6.965 -8.984 3.012 1 98.69 15 MET B C 1
ATOM 3018 O O . MET B 1 15 ? 5.738 -9.008 2.922 1 98.69 15 MET B O 1
ATOM 3022 N N . VAL B 1 16 ? 7.734 -9.797 2.27 1 98.69 16 VAL B N 1
ATOM 3023 C CA . VAL B 1 16 ? 7.156 -10.742 1.324 1 98.69 16 VAL B CA 1
ATOM 3024 C C . VAL B 1 16 ? 6.406 -11.836 2.084 1 98.69 16 VAL B C 1
ATOM 3026 O O . VAL B 1 16 ? 5.34 -12.281 1.65 1 98.69 16 VAL B O 1
ATOM 3029 N N . MET B 1 17 ? 6.941 -12.312 3.223 1 98.44 17 MET B N 1
ATOM 3030 C CA . MET B 1 17 ? 6.227 -13.289 4.039 1 98.44 17 MET B CA 1
ATOM 3031 C C . MET B 1 17 ? 4.844 -12.766 4.426 1 98.44 17 MET B C 1
ATOM 3033 O O . MET B 1 17 ? 3.867 -13.523 4.406 1 98.44 17 MET B O 1
ATOM 3037 N N . LEU B 1 18 ? 4.719 -11.492 4.695 1 98.44 18 LEU B N 1
ATOM 3038 C CA . LEU B 1 18 ? 3.463 -10.867 5.098 1 98.44 18 LEU B CA 1
ATOM 3039 C C . LEU B 1 18 ? 2.455 -10.891 3.953 1 98.44 18 LEU B C 1
ATOM 3041 O O . LEU B 1 18 ? 1.246 -10.844 4.184 1 98.44 18 LEU B O 1
ATOM 3045 N N . MET B 1 19 ? 2.904 -11.023 2.754 1 98.69 19 MET B N 1
ATOM 3046 C CA . MET B 1 19 ? 2.016 -11.086 1.597 1 98.69 19 MET B CA 1
ATOM 3047 C C . MET B 1 19 ? 1.171 -12.352 1.628 1 98.69 19 MET B C 1
ATOM 3049 O O . MET B 1 19 ? 0.051 -12.375 1.112 1 98.69 19 MET B O 1
ATOM 3053 N N . VAL B 1 20 ? 1.689 -13.406 2.24 1 98.5 20 VAL B N 1
ATOM 3054 C CA . VAL B 1 20 ? 0.972 -14.68 2.223 1 98.5 20 VAL B CA 1
ATOM 3055 C C . VAL B 1 20 ? -0.336 -14.547 3 1 98.5 20 VAL B C 1
ATOM 3057 O O . VAL B 1 20 ? -1.418 -14.766 2.449 1 98.5 20 VAL B O 1
ATOM 3060 N N . PRO B 1 21 ? -0.293 -14.117 4.27 1 98 21 PRO B N 1
ATOM 3061 C CA . PRO B 1 21 ? -1.583 -13.836 4.902 1 98 21 PRO B CA 1
ATOM 3062 C C . PRO B 1 21 ? -2.314 -12.664 4.258 1 98 21 PRO B C 1
ATOM 3064 O O . PRO B 1 21 ? -3.543 -12.578 4.336 1 98 21 PRO B O 1
ATOM 3067 N N . GLY B 1 22 ? -1.624 -11.688 3.594 1 98.62 22 GLY B N 1
ATOM 3068 C CA . GLY B 1 22 ? -2.266 -10.633 2.824 1 98.62 22 GLY B CA 1
ATOM 3069 C C . GLY B 1 22 ? -3.172 -11.164 1.728 1 98.62 22 GLY B C 1
ATOM 3070 O O . GLY B 1 22 ? -4.301 -10.695 1.565 1 98.62 22 GLY B O 1
ATOM 3071 N N . VAL B 1 23 ? -2.668 -12.211 1.03 1 98.62 23 VAL B N 1
ATOM 3072 C CA . VAL B 1 23 ? -3.49 -12.891 0.035 1 98.62 23 VAL B CA 1
ATOM 3073 C C . VAL B 1 23 ? -4.707 -13.516 0.711 1 98.62 23 VAL B C 1
ATOM 3075 O O . VAL B 1 23 ? -5.824 -13.438 0.196 1 98.62 23 VAL B O 1
ATOM 3078 N N . GLY B 1 24 ? -4.477 -14.117 1.864 1 98.5 24 GLY B N 1
ATOM 3079 C CA . GLY B 1 24 ? -5.566 -14.711 2.629 1 98.5 24 GLY B CA 1
ATOM 3080 C C . GLY B 1 24 ? -6.672 -13.719 2.947 1 98.5 24 GLY B C 1
ATOM 3081 O O . GLY B 1 24 ? -7.852 -14.016 2.748 1 98.5 24 GLY B O 1
ATOM 3082 N N . LEU B 1 25 ? -6.316 -12.531 3.408 1 98.5 25 LEU B N 1
ATOM 3083 C CA . LEU B 1 25 ? -7.289 -11.492 3.748 1 98.5 25 LEU B CA 1
ATOM 3084 C C . LEU B 1 25 ? -7.992 -10.984 2.498 1 98.5 25 LEU B C 1
ATOM 3086 O O . LEU B 1 25 ? -9.211 -10.805 2.498 1 98.5 25 LEU B O 1
ATOM 3090 N N . PHE B 1 26 ? -7.27 -10.805 1.438 1 98.62 26 PHE B N 1
ATOM 3091 C CA . PHE B 1 26 ? -7.812 -10.344 0.167 1 98.62 26 PHE B CA 1
ATOM 3092 C C . PHE B 1 26 ? -8.867 -11.312 -0.354 1 98.62 26 PHE B C 1
ATOM 3094 O O . PHE B 1 26 ? -9.945 -10.891 -0.788 1 98.62 26 PHE B O 1
ATOM 3101 N N . TYR B 1 27 ? -8.578 -12.609 -0.268 1 98.56 27 TYR B N 1
ATOM 3102 C CA . TYR B 1 27 ? -9.477 -13.648 -0.75 1 98.56 27 TYR B CA 1
ATOM 3103 C C . TYR B 1 27 ? -10.633 -13.859 0.218 1 98.56 27 TYR B C 1
ATOM 3105 O O . TYR B 1 27 ? -11.789 -13.977 -0.201 1 98.56 27 TYR B O 1
ATOM 3113 N N . ALA B 1 28 ? -10.367 -13.836 1.512 1 98.31 28 ALA B N 1
ATOM 3114 C CA . ALA B 1 28 ? -11.383 -14.133 2.52 1 98.31 28 ALA B CA 1
ATOM 3115 C C . ALA B 1 28 ? -12.508 -13.102 2.494 1 98.31 28 ALA B C 1
ATOM 3117 O O . ALA B 1 28 ? -13.68 -13.445 2.678 1 98.31 28 ALA B O 1
ATOM 3118 N N . GLY B 1 29 ? -12.156 -11.859 2.26 1 97.94 29 GLY B N 1
ATOM 3119 C CA . GLY B 1 29 ? -13.172 -10.828 2.215 1 97.94 29 GLY B CA 1
ATOM 3120 C C . GLY B 1 29 ? -14.148 -11 1.061 1 97.94 29 GLY B C 1
ATOM 3121 O O . GLY B 1 29 ? -15.281 -10.531 1.126 1 97.94 29 GLY B O 1
ATOM 3122 N N . MET B 1 30 ? -13.789 -11.766 0.042 1 97.25 30 MET B N 1
ATOM 3123 C CA . MET B 1 30 ? -14.555 -11.836 -1.199 1 97.25 30 MET B CA 1
ATOM 3124 C C . MET B 1 30 ? -15.398 -13.109 -1.248 1 97.25 30 MET B C 1
ATOM 3126 O O . MET B 1 30 ? -16.188 -13.305 -2.174 1 97.25 30 MET B O 1
ATOM 3130 N N . VAL B 1 31 ? -15.258 -14 -0.26 1 97.25 31 VAL B N 1
ATOM 3131 C CA . VAL B 1 31 ? -16.062 -15.219 -0.235 1 97.25 31 VAL B CA 1
ATOM 3132 C C . VAL B 1 31 ? -17.266 -15.023 0.694 1 97.25 31 VAL B C 1
ATOM 3134 O O . VAL B 1 31 ? -17.359 -14.008 1.392 1 97.25 31 VAL B O 1
ATOM 3137 N N . ARG B 1 32 ? -18.25 -16.078 0.67 1 96.44 32 ARG B N 1
ATOM 3138 C CA . ARG B 1 32 ? -19.391 -16.062 1.584 1 96.44 32 ARG B CA 1
ATOM 3139 C C . ARG B 1 32 ? -18.922 -16.172 3.033 1 96.44 32 ARG B C 1
ATOM 3141 O O . ARG B 1 32 ? -17.922 -16.828 3.326 1 96.44 32 ARG B O 1
ATOM 3148 N N . ARG B 1 33 ? -19.562 -15.578 3.875 1 96.62 33 ARG B N 1
ATOM 3149 C CA . ARG B 1 33 ? -19.25 -15.461 5.293 1 96.62 33 ARG B CA 1
ATOM 3150 C C . ARG B 1 33 ? -18.906 -16.812 5.898 1 96.62 33 ARG B C 1
ATOM 3152 O O . ARG B 1 33 ? -18 -16.922 6.727 1 96.62 33 ARG B O 1
ATOM 3159 N N . LYS B 1 34 ? -19.578 -17.875 5.48 1 96.19 34 LYS B N 1
ATOM 3160 C CA . LYS B 1 34 ? -19.469 -19.219 6.062 1 96.19 34 LYS B CA 1
ATOM 3161 C C . LYS B 1 34 ? -18.188 -19.891 5.629 1 96.19 34 LYS B C 1
ATOM 3163 O O . LYS B 1 34 ? -17.906 -21.031 6.023 1 96.19 34 LYS B O 1
ATOM 3168 N N . ASN B 1 35 ? -17.281 -19.172 4.836 1 97.81 35 ASN B N 1
ATOM 3169 C CA . ASN B 1 35 ? -16.047 -19.766 4.312 1 97.81 35 ASN B CA 1
ATOM 3170 C C . ASN B 1 35 ? -14.836 -18.906 4.625 1 97.81 35 ASN B C 1
ATOM 3172 O O . ASN B 1 35 ? -13.742 -19.156 4.113 1 97.81 35 ASN B O 1
ATOM 3176 N N . ALA B 1 36 ? -14.984 -17.859 5.426 1 97.38 36 ALA B N 1
ATOM 3177 C CA . ALA B 1 36 ? -13.938 -16.875 5.684 1 97.38 36 ALA B CA 1
ATOM 3178 C C . ALA B 1 36 ? -12.742 -17.531 6.379 1 97.38 36 ALA B C 1
ATOM 3180 O O . ALA B 1 36 ? -11.594 -17.328 5.965 1 97.38 36 ALA B O 1
ATOM 3181 N N . VAL B 1 37 ? -12.969 -18.328 7.375 1 96.75 37 VAL B N 1
ATOM 3182 C CA . VAL B 1 37 ? -11.914 -18.984 8.148 1 96.75 37 VAL B CA 1
ATOM 3183 C C . VAL B 1 37 ? -11.156 -19.969 7.258 1 96.75 37 VAL B C 1
ATOM 3185 O O . VAL B 1 37 ? -9.922 -19.984 7.262 1 96.75 37 VAL B O 1
ATOM 3188 N N . SER B 1 38 ? -11.883 -20.703 6.566 1 97.5 38 SER B N 1
ATOM 3189 C CA . SER B 1 38 ? -11.281 -21.703 5.691 1 97.5 38 SER B CA 1
ATOM 3190 C C . SER B 1 38 ? -10.398 -21.047 4.633 1 97.5 38 SER B C 1
ATOM 3192 O O . SER B 1 38 ? -9.289 -21.516 4.367 1 97.5 38 SER B O 1
ATOM 3194 N N . MET B 1 39 ? -10.875 -20.016 4.055 1 97.25 39 MET B N 1
ATOM 3195 C CA . MET B 1 39 ? -10.094 -19.344 3.018 1 97.25 39 MET B CA 1
ATOM 3196 C C . MET B 1 39 ? -8.805 -18.766 3.594 1 97.25 39 MET B C 1
ATOM 3198 O O . MET B 1 39 ? -7.738 -18.906 2.986 1 97.25 39 MET B O 1
ATOM 3202 N N . LEU B 1 40 ? -8.867 -18.109 4.75 1 97.56 40 LEU B N 1
ATOM 3203 C CA . LEU B 1 40 ? -7.691 -17.578 5.422 1 97.56 40 LEU B CA 1
ATOM 3204 C C . LEU B 1 40 ? -6.719 -18.688 5.785 1 97.56 40 LEU B C 1
ATOM 3206 O O . LEU B 1 40 ? -5.504 -18.531 5.652 1 97.56 40 LEU B O 1
ATOM 3210 N N . SER B 1 41 ? -7.25 -19.797 6.188 1 97.31 41 SER B N 1
ATOM 3211 C CA . SER B 1 41 ? -6.438 -20.922 6.613 1 97.31 41 SER B CA 1
ATOM 3212 C C . SER B 1 41 ? -5.613 -21.484 5.453 1 97.31 41 SER B C 1
ATOM 3214 O O . SER B 1 41 ? -4.488 -21.938 5.652 1 97.31 41 SER B O 1
ATOM 3216 N N . LEU B 1 42 ? -6.117 -21.484 4.262 1 98.12 42 LEU B N 1
ATOM 3217 C CA . LEU B 1 42 ? -5.387 -22 3.111 1 98.12 42 LEU B CA 1
ATOM 3218 C C . LEU B 1 42 ? -4.094 -21.219 2.893 1 98.12 42 LEU B C 1
ATOM 3220 O O . LEU B 1 42 ? -3.086 -21.797 2.465 1 98.12 42 LEU B O 1
ATOM 3224 N N . SER B 1 43 ? -4.086 -19.922 3.141 1 98.31 43 SER B N 1
ATOM 3225 C CA . SER B 1 43 ? -2.867 -19.125 2.992 1 98.31 43 SER B CA 1
ATOM 3226 C C . SER B 1 43 ? -1.824 -19.531 4.031 1 98.31 43 SER B C 1
ATOM 3228 O O . SER B 1 43 ? -0.633 -19.609 3.727 1 98.31 43 SER B O 1
ATOM 3230 N N . PHE B 1 44 ? -2.273 -19.797 5.285 1 97.06 44 PHE B N 1
ATOM 3231 C CA . PHE B 1 44 ? -1.345 -20.219 6.328 1 97.06 44 PHE B CA 1
ATOM 3232 C C . PHE B 1 44 ? -0.826 -21.625 6.059 1 97.06 44 PHE B C 1
ATOM 3234 O O . PHE B 1 44 ? 0.336 -21.922 6.34 1 97.06 44 PHE B O 1
ATOM 3241 N N . VAL B 1 45 ? -1.658 -22.422 5.531 1 97.62 45 VAL B N 1
ATOM 3242 C CA . VAL B 1 45 ? -1.247 -23.766 5.137 1 97.62 45 VAL B CA 1
ATOM 3243 C C . VAL B 1 45 ? -0.209 -23.688 4.023 1 97.62 45 VAL B C 1
ATOM 3245 O O . VAL B 1 45 ? 0.798 -24.391 4.047 1 97.62 45 VAL B O 1
ATOM 3248 N N . ALA B 1 46 ? -0.467 -22.859 3.055 1 98.62 46 ALA B N 1
ATOM 3249 C CA . ALA B 1 46 ? 0.502 -22.656 1.979 1 98.62 46 ALA B CA 1
ATOM 3250 C C . ALA B 1 46 ? 1.862 -22.25 2.535 1 98.62 46 ALA B C 1
ATOM 3252 O O . ALA B 1 46 ? 2.895 -22.781 2.133 1 98.62 46 ALA B O 1
ATOM 3253 N N . LEU B 1 47 ? 1.881 -21.297 3.488 1 98.44 47 LEU B N 1
ATOM 3254 C CA . LEU B 1 47 ? 3.115 -20.812 4.094 1 98.44 47 LEU B CA 1
ATOM 3255 C C . LEU B 1 47 ? 3.834 -21.938 4.84 1 98.44 47 LEU B C 1
ATOM 3257 O O . LEU B 1 47 ? 5.043 -22.109 4.688 1 98.44 47 LEU B O 1
ATOM 3261 N N . ALA B 1 48 ? 3.078 -22.703 5.582 1 98.06 48 ALA B N 1
ATOM 3262 C CA . ALA B 1 48 ? 3.662 -23.766 6.406 1 98.06 48 ALA B CA 1
ATOM 3263 C C . ALA B 1 48 ? 4.195 -24.906 5.547 1 98.06 48 ALA B C 1
ATOM 3265 O O . ALA B 1 48 ? 5.34 -25.328 5.703 1 98.06 48 ALA B O 1
ATOM 3266 N N . VAL B 1 49 ? 3.387 -25.375 4.59 1 98.19 49 VAL B N 1
ATOM 3267 C CA . VAL B 1 49 ? 3.736 -26.516 3.754 1 98.19 49 VAL B CA 1
ATOM 3268 C C . VAL B 1 49 ? 4.941 -26.172 2.883 1 98.19 49 VAL B C 1
ATOM 3270 O O . VAL B 1 49 ? 5.898 -26.953 2.805 1 98.19 49 VAL B O 1
ATOM 3273 N N . VAL B 1 50 ? 4.938 -25.047 2.289 1 98.75 50 VAL B N 1
ATOM 3274 C CA . VAL B 1 50 ? 6.004 -24.672 1.365 1 98.75 50 VAL B CA 1
ATOM 3275 C C . VAL B 1 50 ? 7.293 -24.406 2.143 1 98.75 50 VAL B C 1
ATOM 3277 O O . VAL B 1 50 ? 8.391 -24.703 1.664 1 98.75 50 VAL B O 1
ATOM 3280 N N . SER B 1 51 ? 7.176 -23.828 3.379 1 98.56 51 SER B N 1
ATOM 3281 C CA . SER B 1 51 ? 8.359 -23.562 4.188 1 98.56 51 SER B CA 1
ATOM 3282 C C . SER B 1 51 ? 9.141 -24.859 4.453 1 98.56 51 SER B C 1
ATOM 3284 O O . SER B 1 51 ? 10.367 -24.875 4.348 1 98.56 51 SER B O 1
ATOM 3286 N N . LEU B 1 52 ? 8.422 -25.891 4.75 1 98.25 52 LEU B N 1
ATOM 3287 C CA . LEU B 1 52 ? 9.078 -27.172 5.004 1 98.25 52 LEU B CA 1
ATOM 3288 C C . LEU B 1 52 ? 9.555 -27.797 3.703 1 98.25 52 LEU B C 1
ATOM 3290 O O . LEU B 1 52 ? 10.68 -28.297 3.627 1 98.25 52 LEU B O 1
ATOM 3294 N N . GLN B 1 53 ? 8.742 -27.797 2.682 1 98.75 53 GLN B N 1
ATOM 3295 C CA . GLN B 1 53 ? 9.078 -28.344 1.372 1 98.75 53 GLN B CA 1
ATOM 3296 C C . GLN B 1 53 ? 10.328 -27.672 0.801 1 98.75 53 GLN B C 1
ATOM 3298 O O . GLN B 1 53 ? 11.188 -28.328 0.219 1 98.75 53 GLN B O 1
ATOM 3303 N N . TRP B 1 54 ? 10.43 -26.359 0.957 1 98.69 54 TRP B N 1
ATOM 3304 C CA . TRP B 1 54 ? 11.516 -25.562 0.392 1 98.69 54 TRP B CA 1
A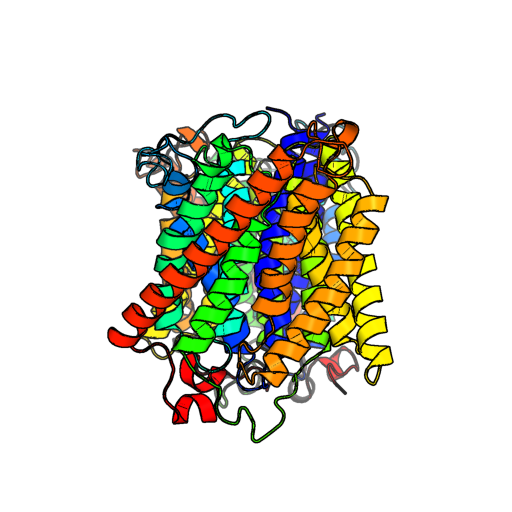TOM 3305 C C . TRP B 1 54 ? 12.852 -25.938 1.031 1 98.69 54 TRP B C 1
ATOM 3307 O O . TRP B 1 54 ? 13.852 -26.094 0.335 1 98.69 54 TRP B O 1
ATOM 3317 N N . VAL B 1 55 ? 12.844 -26.141 2.361 1 97.75 55 VAL B N 1
ATOM 3318 C CA . VAL B 1 55 ? 14.055 -26.469 3.105 1 97.75 55 VAL B CA 1
ATOM 3319 C C . VAL B 1 55 ? 14.5 -27.891 2.768 1 97.75 55 VAL B C 1
ATOM 3321 O O . VAL B 1 55 ? 15.688 -28.156 2.582 1 97.75 55 VAL B O 1
ATOM 3324 N N . LEU B 1 56 ? 13.602 -28.75 2.586 1 97.88 56 LEU B N 1
ATOM 3325 C CA . LEU B 1 56 ? 13.922 -30.156 2.398 1 97.88 56 LEU B CA 1
ATOM 3326 C C . LEU B 1 56 ? 14.273 -30.453 0.944 1 97.88 56 LEU B C 1
ATOM 3328 O O . LEU B 1 56 ? 15.211 -31.203 0.667 1 97.88 56 LEU B O 1
ATOM 3332 N N . LEU B 1 57 ? 13.547 -29.797 -0.009 1 98.19 57 LEU B N 1
ATOM 3333 C CA . LEU B 1 57 ? 13.648 -30.281 -1.381 1 98.19 57 LEU B CA 1
ATOM 3334 C C . LEU B 1 57 ? 13.617 -29.125 -2.371 1 98.19 57 LEU B C 1
ATOM 3336 O O . LEU B 1 57 ? 14.289 -29.172 -3.404 1 98.19 57 LEU B O 1
ATOM 3340 N N . GLY B 1 58 ? 12.898 -28.094 -2.154 1 98.75 58 GLY B N 1
ATOM 3341 C CA . GLY B 1 58 ? 12.578 -27.062 -3.129 1 98.75 58 GLY B CA 1
ATOM 3342 C C . GLY B 1 58 ? 13.781 -26.25 -3.568 1 98.75 58 GLY B C 1
ATOM 3343 O O . GLY B 1 58 ? 13.977 -26.016 -4.762 1 98.75 58 GLY B O 1
ATOM 3344 N N . TYR B 1 59 ? 14.578 -25.875 -2.561 1 98.56 59 TYR B N 1
ATOM 3345 C CA . TYR B 1 59 ? 15.703 -25 -2.895 1 98.56 59 TYR B CA 1
ATOM 3346 C C . TYR B 1 59 ? 16.688 -25.734 -3.809 1 98.56 59 TYR B C 1
ATOM 3348 O O . TYR B 1 59 ? 17.172 -25.156 -4.793 1 98.56 59 TYR B O 1
ATOM 3356 N N . THR B 1 60 ? 17.031 -27 -3.496 1 98.38 60 THR B N 1
ATOM 3357 C CA . THR B 1 60 ? 18 -27.734 -4.297 1 98.38 60 THR B CA 1
ATOM 3358 C C . THR B 1 60 ? 17.453 -27.984 -5.703 1 98.38 60 THR B C 1
ATOM 3360 O O . THR B 1 60 ? 18.203 -27.922 -6.68 1 98.38 60 THR B O 1
ATOM 3363 N N . LEU B 1 61 ? 16.172 -28.141 -5.891 1 98.62 61 LEU B N 1
ATOM 3364 C CA . LEU B 1 61 ? 15.578 -28.406 -7.199 1 98.62 61 LEU B CA 1
ATOM 3365 C C . LEU B 1 61 ? 15.531 -27.125 -8.031 1 98.62 61 LEU B C 1
ATOM 3367 O O . LEU B 1 61 ? 15.516 -27.172 -9.258 1 98.62 61 LEU B O 1
ATOM 3371 N N . SER B 1 62 ? 15.547 -26.016 -7.391 1 98.62 62 SER B N 1
ATOM 3372 C CA . SER B 1 62 ? 15.406 -24.734 -8.078 1 98.62 62 SER B CA 1
ATOM 3373 C C . SER B 1 62 ? 16.766 -24.125 -8.406 1 98.62 62 SER B C 1
ATOM 3375 O O . SER B 1 62 ? 16.938 -23.469 -9.438 1 98.62 62 SER B O 1
ATOM 3377 N N . PHE B 1 63 ? 17.844 -24.328 -7.508 1 97.75 63 PHE B N 1
ATOM 3378 C CA . PHE B 1 63 ? 18.984 -23.438 -7.648 1 97.75 63 PHE B CA 1
ATOM 3379 C C . PHE B 1 63 ? 20.297 -24.234 -7.645 1 97.75 63 PHE B C 1
ATOM 3381 O O . PHE B 1 63 ? 21.375 -23.672 -7.84 1 97.75 63 PHE B O 1
ATOM 3388 N N . SER B 1 64 ? 20.234 -25.594 -7.398 1 97.38 64 SER B N 1
ATOM 3389 C CA . SER B 1 64 ? 21.469 -26.375 -7.449 1 97.38 64 SER B CA 1
ATOM 3390 C C . SER B 1 64 ? 21.922 -26.609 -8.891 1 97.38 64 SER B C 1
ATOM 3392 O O . SER B 1 64 ? 21.453 -25.938 -9.805 1 97.38 64 SER B O 1
ATOM 3394 N N . SER B 1 65 ? 22.875 -27.469 -9.07 1 96.94 65 SER B N 1
ATOM 3395 C CA . SER B 1 65 ? 23.438 -27.688 -10.391 1 96.94 65 SER B CA 1
ATOM 3396 C C . SER B 1 65 ? 22.375 -28.172 -11.375 1 96.94 65 SER B C 1
ATOM 3398 O O . SER B 1 65 ? 21.516 -28.969 -11.031 1 96.94 65 SER B O 1
ATOM 3400 N N . ASP B 1 66 ? 22.469 -27.703 -12.609 1 96.69 66 ASP B N 1
ATOM 3401 C CA . ASP B 1 66 ? 21.469 -27.891 -13.656 1 96.69 66 ASP B CA 1
ATOM 3402 C C . ASP B 1 66 ? 21.469 -29.344 -14.164 1 96.69 66 ASP B C 1
ATOM 3404 O O . ASP B 1 66 ? 22.531 -29.922 -14.406 1 96.69 66 ASP B O 1
ATOM 3408 N N . VAL B 1 67 ? 20.312 -29.891 -14.258 1 96.56 67 VAL B N 1
ATOM 3409 C CA . VAL B 1 67 ? 20.125 -31.203 -14.875 1 96.56 67 VAL B CA 1
ATOM 3410 C C . VAL B 1 67 ? 19.328 -31.031 -16.172 1 96.56 67 VAL B C 1
ATOM 3412 O O . VAL B 1 67 ? 18.109 -30.875 -16.156 1 96.56 67 VAL B O 1
ATOM 3415 N N . LEU B 1 68 ? 19.953 -31.141 -17.344 1 95.69 68 LEU B N 1
ATOM 3416 C CA . LEU B 1 68 ? 19.391 -31.125 -18.688 1 95.69 68 LEU B CA 1
ATOM 3417 C C . LEU B 1 68 ? 18.594 -29.844 -18.938 1 95.69 68 LEU B C 1
ATOM 3419 O O . LEU B 1 68 ? 17.625 -29.844 -19.688 1 95.69 68 LEU B O 1
ATOM 3423 N N . GLY B 1 69 ? 18.844 -28.781 -18.141 1 95.31 69 GLY B N 1
ATOM 3424 C CA . GLY B 1 69 ? 18.156 -27.5 -18.312 1 95.31 69 GLY B CA 1
ATOM 3425 C C . GLY B 1 69 ? 16.781 -27.484 -17.672 1 95.31 69 GLY B C 1
ATOM 3426 O O . GLY B 1 69 ? 16.094 -26.453 -17.719 1 95.31 69 GLY B O 1
ATOM 3427 N N . PHE B 1 70 ? 16.406 -28.453 -17 1 96.81 70 PHE B N 1
ATOM 3428 C CA . PHE B 1 70 ? 15 -28.609 -16.641 1 96.81 70 PHE B CA 1
ATOM 3429 C C . PHE B 1 70 ? 14.82 -28.453 -15.125 1 96.81 70 PHE B C 1
ATOM 3431 O O . PHE B 1 70 ? 13.789 -27.953 -14.672 1 96.81 70 PHE B O 1
ATOM 3438 N N . VAL B 1 71 ? 15.758 -28.922 -14.328 1 97.69 71 VAL B N 1
ATOM 3439 C CA . VAL B 1 71 ? 15.617 -28.891 -12.875 1 97.69 71 VAL B CA 1
ATOM 3440 C C . VAL B 1 71 ? 17 -28.953 -12.219 1 97.69 71 VAL B C 1
ATOM 3442 O O . VAL B 1 71 ? 17.984 -29.297 -12.867 1 97.69 71 VAL B O 1
ATOM 3445 N N . GLY B 1 72 ? 17.078 -28.484 -11 1 97.62 72 GLY B N 1
ATOM 3446 C CA . GLY B 1 72 ? 18.312 -28.672 -10.234 1 97.62 72 GLY B CA 1
ATOM 3447 C C . GLY B 1 72 ? 18.484 -30.078 -9.711 1 97.62 72 GLY B C 1
ATOM 3448 O O . GLY B 1 72 ? 17.516 -30.828 -9.617 1 97.62 72 GLY B O 1
ATOM 3449 N N . ASP B 1 73 ? 19.688 -30.422 -9.359 1 97 73 ASP B N 1
ATOM 3450 C CA . ASP B 1 73 ? 19.922 -31.75 -8.82 1 97 73 ASP B CA 1
ATOM 3451 C C . ASP B 1 73 ? 19.672 -31.797 -7.312 1 97 73 ASP B C 1
ATOM 3453 O O . ASP B 1 73 ? 19.016 -30.906 -6.77 1 97 73 ASP B O 1
ATOM 3457 N N . LEU B 1 74 ? 20.062 -32.875 -6.652 1 97.31 74 LEU B N 1
ATOM 3458 C CA . LEU B 1 74 ? 19.703 -33.062 -5.254 1 97.31 74 LEU B CA 1
ATOM 3459 C C . LEU B 1 74 ? 20.906 -32.875 -4.34 1 97.31 74 LEU B C 1
ATOM 3461 O O . LEU B 1 74 ? 20.906 -33.344 -3.199 1 97.31 74 LEU B O 1
ATOM 3465 N N . SER B 1 75 ? 21.953 -32.094 -4.781 1 96.94 75 SER B N 1
ATOM 3466 C CA . SER B 1 75 ? 23.188 -31.938 -4.035 1 96.94 75 SER B CA 1
ATOM 3467 C C . SER B 1 75 ? 22.969 -31.141 -2.762 1 96.94 75 SER B C 1
ATOM 3469 O O . SER B 1 75 ? 23.734 -31.266 -1.798 1 96.94 75 SER B O 1
ATOM 3471 N N . TRP B 1 76 ? 21.953 -30.281 -2.762 1 97.69 76 TRP B N 1
ATOM 3472 C CA . TRP B 1 76 ? 21.719 -29.438 -1.603 1 97.69 76 TRP B CA 1
ATOM 3473 C C . TRP B 1 76 ? 20.469 -29.891 -0.841 1 97.69 76 TRP B C 1
ATOM 3475 O O . TRP B 1 76 ? 19.797 -29.094 -0.19 1 97.69 76 TRP B O 1
ATOM 3485 N N . LEU B 1 77 ? 20.156 -31.219 -0.933 1 97.38 77 LEU B N 1
ATOM 3486 C CA . LEU B 1 77 ? 19.031 -31.781 -0.196 1 97.38 77 LEU B CA 1
ATOM 3487 C C . LEU B 1 77 ? 19.109 -31.422 1.282 1 97.38 77 LEU B C 1
ATOM 3489 O O . LEU B 1 77 ? 20.172 -31.562 1.908 1 97.38 77 LEU B O 1
ATOM 3493 N N . GLY B 1 78 ? 18.031 -30.844 1.869 1 96.81 78 GLY B N 1
ATOM 3494 C CA . GLY B 1 78 ? 18.031 -30.406 3.258 1 96.81 78 GLY B CA 1
ATOM 3495 C C . GLY B 1 78 ? 18.969 -29.234 3.52 1 96.81 78 GLY B C 1
ATOM 3496 O O . GLY B 1 78 ? 19.484 -29.094 4.625 1 96.81 78 GLY B O 1
ATOM 3497 N N . LEU B 1 79 ? 19.391 -28.484 2.465 1 97.44 79 LEU B N 1
ATOM 3498 C CA . LEU B 1 79 ? 20.266 -27.328 2.482 1 97.44 79 LEU B CA 1
ATOM 3499 C C . LEU B 1 79 ? 21.703 -27.734 2.838 1 97.44 79 LEU B C 1
ATOM 3501 O O . LEU B 1 79 ? 22.469 -26.906 3.332 1 97.44 79 LEU B O 1
ATOM 3505 N N . ARG B 1 80 ? 21.938 -28.984 2.646 1 95.69 80 ARG B N 1
ATOM 3506 C CA . ARG B 1 80 ? 23.312 -29.453 2.863 1 95.69 80 ARG B CA 1
ATOM 3507 C C . ARG B 1 80 ? 24.281 -28.734 1.935 1 95.69 80 ARG B C 1
ATOM 3509 O O . ARG B 1 80 ? 24.047 -28.656 0.728 1 95.69 80 ARG B O 1
ATOM 3516 N N . GLY B 1 81 ? 25.328 -28.188 2.584 1 93.69 81 GLY B N 1
ATOM 3517 C CA . GLY B 1 81 ? 26.391 -27.578 1.788 1 93.69 81 GLY B CA 1
ATOM 3518 C C . GLY B 1 81 ? 26.094 -26.141 1.421 1 93.69 81 GLY B C 1
ATOM 3519 O O . GLY B 1 81 ? 26.922 -25.469 0.804 1 93.69 81 GLY B O 1
ATOM 3520 N N . VAL B 1 82 ? 24.922 -25.625 1.669 1 95.12 82 VAL B N 1
ATOM 3521 C CA . VAL B 1 82 ? 24.594 -24.234 1.379 1 95.12 82 VAL B CA 1
ATOM 3522 C C . VAL B 1 82 ? 25.172 -23.328 2.455 1 95.12 82 VAL B C 1
ATOM 3524 O O . VAL B 1 82 ? 24.734 -23.344 3.605 1 95.12 82 VAL B O 1
ATOM 3527 N N . SER B 1 83 ? 26.188 -22.641 2.215 1 91.81 83 SER B N 1
ATOM 3528 C CA . SER B 1 83 ? 26.891 -21.75 3.146 1 91.81 83 SER B CA 1
ATOM 3529 C C . SER B 1 83 ? 27.625 -20.641 2.408 1 91.81 83 SER B C 1
ATOM 3531 O O . SER B 1 83 ? 27.594 -20.578 1.178 1 91.81 83 SER B O 1
ATOM 3533 N N . GLY B 1 84 ? 28.078 -19.703 3.154 1 92.56 84 GLY B N 1
ATOM 3534 C CA . GLY B 1 84 ? 28.844 -18.609 2.557 1 92.56 84 GLY B CA 1
ATOM 3535 C C . GLY B 1 84 ? 27.969 -17.5 2.006 1 92.56 84 GLY B C 1
ATOM 3536 O O . GLY B 1 84 ? 26.906 -17.219 2.557 1 92.56 84 GLY B O 1
ATOM 3537 N N . ASP B 1 85 ? 28.531 -16.844 0.977 1 90.69 85 ASP B N 1
ATOM 3538 C CA . ASP B 1 85 ? 27.859 -15.656 0.465 1 90.69 85 ASP B CA 1
ATOM 3539 C C . ASP B 1 85 ? 27.281 -15.914 -0.923 1 90.69 85 ASP B C 1
ATOM 3541 O O . ASP B 1 85 ? 27.781 -16.75 -1.674 1 90.69 85 ASP B O 1
ATOM 3545 N N . SER B 1 86 ? 26.219 -15.391 -1.215 1 91.62 86 SER B N 1
ATOM 3546 C CA . SER B 1 86 ? 25.625 -15.219 -2.537 1 91.62 86 SER B CA 1
ATOM 3547 C C . SER B 1 86 ? 25.672 -13.758 -2.979 1 91.62 86 SER B C 1
ATOM 3549 O O . SER B 1 86 ? 24.766 -12.977 -2.67 1 91.62 86 SER B O 1
ATOM 3551 N N . GLY B 1 87 ? 26.75 -13.398 -3.717 1 94.12 87 GLY B N 1
ATOM 3552 C CA . GLY B 1 87 ? 26.984 -11.984 -3.973 1 94.12 87 GLY B CA 1
ATOM 3553 C C . GLY B 1 87 ? 27.359 -11.203 -2.725 1 94.12 87 GLY B C 1
ATOM 3554 O O . GLY B 1 87 ? 28.281 -11.578 -2.002 1 94.12 87 GLY B O 1
ATOM 3555 N N . SER B 1 88 ? 26.531 -10.203 -2.441 1 96.62 88 SER B N 1
ATOM 3556 C CA . SER B 1 88 ? 26.844 -9.336 -1.308 1 96.62 88 SER B CA 1
ATOM 3557 C C . SER B 1 88 ? 26 -9.711 -0.084 1 96.62 88 SER B C 1
ATOM 3559 O O . SER B 1 88 ? 26.031 -9 0.926 1 96.62 88 SER B O 1
ATOM 3561 N N . ILE B 1 89 ? 25.219 -10.906 -0.151 1 97.44 89 ILE B N 1
ATOM 3562 C CA . ILE B 1 89 ? 24.375 -11.312 0.971 1 97.44 89 ILE B CA 1
ATOM 3563 C C . ILE B 1 89 ? 24.688 -12.758 1.351 1 97.44 89 ILE B C 1
ATOM 3565 O O . ILE B 1 89 ? 25.234 -13.516 0.546 1 97.44 89 ILE B O 1
ATOM 3569 N N . PRO B 1 90 ? 24.328 -13.203 2.623 1 96.31 90 PRO B N 1
ATOM 3570 C CA . PRO B 1 90 ? 24.5 -14.609 2.982 1 96.31 90 PRO B CA 1
ATOM 3571 C C . PRO B 1 90 ? 23.625 -15.547 2.143 1 96.31 90 PRO B C 1
ATOM 3573 O O . PRO B 1 90 ? 22.469 -15.227 1.868 1 96.31 90 PRO B O 1
ATOM 3576 N N . SER B 1 91 ? 24.172 -16.688 1.774 1 96.62 91 SER B N 1
ATOM 3577 C CA . SER B 1 91 ? 23.438 -17.656 0.963 1 96.62 91 SER B CA 1
ATOM 3578 C C . SER B 1 91 ? 22.141 -18.078 1.646 1 96.62 91 SER B C 1
ATOM 3580 O O . SER B 1 91 ? 21.125 -18.266 0.984 1 96.62 91 SER B O 1
ATOM 3582 N N . LEU B 1 92 ? 22.156 -18.219 2.945 1 96.88 92 LEU B N 1
ATOM 3583 C CA . LEU B 1 92 ? 20.984 -18.672 3.686 1 96.88 92 LEU B CA 1
ATOM 3584 C C . LEU B 1 92 ? 19.875 -17.625 3.637 1 96.88 92 LEU B C 1
ATOM 3586 O O . LEU B 1 92 ? 18.688 -17.953 3.715 1 96.88 92 LEU B O 1
ATOM 3590 N N . LEU B 1 93 ? 20.281 -16.344 3.523 1 98.06 93 LEU B N 1
ATOM 3591 C CA . LEU B 1 93 ? 19.281 -15.297 3.379 1 98.06 93 LEU B CA 1
ATOM 3592 C C . LEU B 1 93 ? 18.609 -15.375 2.02 1 98.06 93 LEU B C 1
ATOM 3594 O O . LEU B 1 93 ? 17.391 -15.148 1.914 1 98.06 93 LEU B O 1
ATOM 3598 N N . PHE B 1 94 ? 19.344 -15.711 1.013 1 98.19 94 PHE B N 1
ATOM 3599 C CA . PHE B 1 94 ? 18.75 -15.914 -0.302 1 98.19 94 PHE B CA 1
ATOM 3600 C C . PHE B 1 94 ? 17.766 -17.078 -0.277 1 98.19 94 PHE B C 1
ATOM 3602 O O . PHE B 1 94 ? 16.703 -17.016 -0.89 1 98.19 94 PHE B O 1
ATOM 3609 N N . VAL B 1 95 ? 18.078 -18.125 0.457 1 98.38 95 VAL B N 1
ATOM 3610 C CA . VAL B 1 95 ? 17.188 -19.266 0.634 1 98.38 95 VAL B CA 1
ATOM 3611 C C . VAL B 1 95 ? 15.859 -18.797 1.232 1 98.38 95 VAL B C 1
ATOM 3613 O O . VAL B 1 95 ? 14.789 -19.109 0.709 1 98.38 95 VAL B O 1
ATOM 3616 N N . ALA B 1 96 ? 15.969 -18.031 2.297 1 98.5 96 ALA B N 1
ATOM 3617 C CA . ALA B 1 96 ? 14.781 -17.562 3.01 1 98.5 96 ALA B CA 1
ATOM 3618 C C . ALA B 1 96 ? 13.945 -16.641 2.131 1 98.5 96 ALA B C 1
ATOM 3620 O O . ALA B 1 96 ? 12.719 -16.719 2.121 1 98.5 96 ALA B O 1
ATOM 3621 N N . PHE B 1 97 ? 14.641 -15.734 1.436 1 98.62 97 PHE B N 1
ATOM 3622 C CA . PHE B 1 97 ? 13.961 -14.789 0.562 1 98.62 97 PHE B CA 1
ATOM 3623 C C . PHE B 1 97 ? 13.18 -15.523 -0.524 1 98.62 97 PHE B C 1
ATOM 3625 O O . PHE B 1 97 ? 11.992 -15.25 -0.731 1 98.62 97 PHE B O 1
ATOM 3632 N N . GLN B 1 98 ? 13.758 -16.469 -1.205 1 98.69 98 GLN B N 1
ATOM 3633 C CA . GLN B 1 98 ? 13.133 -17.219 -2.295 1 98.69 98 GLN B CA 1
ATOM 3634 C C . GLN B 1 98 ? 12.039 -18.141 -1.774 1 98.69 98 GLN B C 1
ATOM 3636 O O . GLN B 1 98 ? 11.055 -18.391 -2.475 1 98.69 98 GLN B O 1
ATOM 3641 N N . LEU B 1 99 ? 12.148 -18.562 -0.559 1 98.69 99 LEU B N 1
ATOM 3642 C CA . LEU B 1 99 ? 11.117 -19.359 0.088 1 98.69 99 LEU B CA 1
ATOM 3643 C C . LEU B 1 99 ? 9.781 -18.625 0.098 1 98.69 99 LEU B C 1
ATOM 3645 O O . LEU B 1 99 ? 8.734 -19.203 -0.179 1 98.69 99 LEU B O 1
ATOM 3649 N N . THR B 1 100 ? 9.859 -17.328 0.4 1 98.75 100 THR B N 1
ATOM 3650 C CA . THR B 1 100 ? 8.641 -16.547 0.512 1 98.75 100 THR B CA 1
ATOM 3651 C C . THR B 1 100 ? 7.965 -16.391 -0.849 1 98.75 100 THR B C 1
ATOM 3653 O O . THR B 1 100 ? 6.734 -16.344 -0.936 1 98.75 100 THR B O 1
ATOM 3656 N N . PHE B 1 101 ? 8.742 -16.438 -1.946 1 98.81 101 PHE B N 1
ATOM 3657 C CA . PHE B 1 101 ? 8.18 -16.406 -3.291 1 98.81 101 PHE B CA 1
ATOM 3658 C C . PHE B 1 101 ? 7.371 -17.672 -3.576 1 98.81 101 PHE B C 1
ATOM 3660 O O . PHE B 1 101 ? 6.246 -17.594 -4.078 1 98.81 101 PHE B O 1
ATOM 3667 N N . ALA B 1 102 ? 7.965 -18.734 -3.23 1 98.81 102 ALA B N 1
ATOM 3668 C CA . ALA B 1 102 ? 7.281 -20.016 -3.449 1 98.81 102 ALA B CA 1
ATOM 3669 C C . ALA B 1 102 ? 5.992 -20.078 -2.639 1 98.81 102 ALA B C 1
ATOM 3671 O O . ALA B 1 102 ? 4.961 -20.531 -3.145 1 98.81 102 ALA B O 1
ATOM 3672 N N . ALA B 1 103 ? 6.047 -19.641 -1.401 1 98.81 103 ALA B N 1
ATOM 3673 C CA . ALA B 1 103 ? 4.895 -19.703 -0.507 1 98.81 103 ALA B CA 1
ATOM 3674 C C . ALA B 1 103 ? 3.75 -18.828 -1.015 1 98.81 103 ALA B C 1
ATOM 3676 O O . ALA B 1 103 ? 2.596 -19.266 -1.045 1 98.81 103 ALA B O 1
ATOM 3677 N N . VAL B 1 104 ? 4.09 -17.625 -1.404 1 98.75 104 VAL B N 1
ATOM 3678 C CA . VAL B 1 104 ? 3.037 -16.719 -1.868 1 98.75 104 VAL B CA 1
ATOM 3679 C C . VAL B 1 104 ? 2.436 -17.266 -3.164 1 98.75 104 VAL B C 1
ATOM 3681 O O . VAL B 1 104 ? 1.232 -17.125 -3.4 1 98.75 104 VAL B O 1
ATOM 3684 N N . THR B 1 105 ? 3.211 -17.906 -3.965 1 98.88 105 THR B N 1
ATOM 3685 C CA . THR B 1 105 ? 2.734 -18.453 -5.23 1 98.88 105 THR B CA 1
ATOM 3686 C C . THR B 1 105 ? 1.655 -19.5 -4.992 1 98.88 105 THR B C 1
ATOM 3688 O O . THR B 1 105 ? 0.613 -19.484 -5.652 1 98.88 105 THR B O 1
ATOM 3691 N N . LEU B 1 106 ? 1.905 -20.375 -4.066 1 98.88 106 LEU B N 1
ATOM 3692 C CA . LEU B 1 106 ? 0.903 -21.391 -3.748 1 98.88 106 LEU B CA 1
ATOM 3693 C C . LEU B 1 106 ? -0.348 -20.75 -3.158 1 98.88 106 LEU B C 1
ATOM 3695 O O . LEU B 1 106 ? -1.467 -21.188 -3.434 1 98.88 106 LEU B O 1
ATOM 3699 N N . ALA B 1 107 ? -0.149 -19.75 -2.336 1 98.81 107 ALA B N 1
ATOM 3700 C CA . ALA B 1 107 ? -1.299 -19.078 -1.75 1 98.81 107 ALA B CA 1
ATOM 3701 C C . ALA B 1 107 ? -2.186 -18.469 -2.834 1 98.81 107 ALA B C 1
ATOM 3703 O O . ALA B 1 107 ? -3.414 -18.516 -2.736 1 98.81 107 ALA B O 1
ATOM 3704 N N . ILE B 1 108 ? -1.607 -17.922 -3.898 1 98.81 108 ILE B N 1
ATOM 3705 C CA . ILE B 1 108 ? -2.338 -17.266 -4.98 1 98.81 108 ILE B CA 1
ATOM 3706 C C . ILE B 1 108 ? -3.23 -18.281 -5.688 1 98.81 108 ILE B C 1
ATOM 3708 O O . ILE B 1 108 ? -4.395 -18 -5.98 1 98.81 108 ILE B O 1
ATOM 3712 N N . LEU B 1 109 ? -2.814 -19.438 -5.938 1 97.62 109 LEU B N 1
ATOM 3713 C CA . LEU B 1 109 ? -3.578 -20.375 -6.766 1 97.62 109 LEU B CA 1
ATOM 3714 C C . LEU B 1 109 ? -4.754 -20.953 -5.992 1 97.62 109 LEU B C 1
ATOM 3716 O O . LEU B 1 109 ? -5.641 -21.578 -6.578 1 97.62 109 LEU B O 1
ATOM 3720 N N . SER B 1 110 ? -4.848 -20.672 -4.613 1 98.44 110 SER B N 1
ATOM 3721 C CA . SER B 1 110 ? -5.988 -21.156 -3.834 1 98.44 110 SER B CA 1
ATOM 3722 C C . SER B 1 110 ? -7.289 -20.516 -4.32 1 98.44 110 SER B C 1
ATOM 3724 O O . SER B 1 110 ? -8.375 -21 -3.984 1 98.44 110 SER B O 1
ATOM 3726 N N . SER B 1 111 ? -7.211 -19.453 -5.098 1 98.25 111 SER B N 1
ATOM 3727 C CA . SER B 1 111 ? -8.359 -18.828 -5.738 1 98.25 111 SER B CA 1
ATOM 3728 C C . SER B 1 111 ? -9.203 -19.844 -6.488 1 98.25 111 SER B C 1
ATOM 3730 O O . SER B 1 111 ? -10.438 -19.781 -6.473 1 98.25 111 SER B O 1
ATOM 3732 N N . GLY B 1 112 ? -8.594 -20.812 -7.066 1 98.06 112 GLY B N 1
ATOM 3733 C CA . GLY B 1 112 ? -9.25 -21.766 -7.945 1 98.06 112 GLY B CA 1
ATOM 3734 C C . GLY B 1 112 ? -10.086 -22.781 -7.199 1 98.06 112 GLY B C 1
ATOM 3735 O O . GLY B 1 112 ? -10.938 -23.453 -7.793 1 98.06 112 GLY B O 1
ATOM 3736 N N . VAL B 1 113 ? -9.922 -22.875 -5.875 1 98 113 VAL B N 1
ATOM 3737 C CA . VAL B 1 113 ? -10.609 -23.938 -5.137 1 98 113 VAL B CA 1
ATOM 3738 C C . VAL B 1 113 ? -11.422 -23.328 -3.994 1 98 113 VAL B C 1
ATOM 3740 O O . VAL B 1 113 ? -11.875 -24.047 -3.1 1 98 113 VAL B O 1
ATOM 3743 N N . ALA B 1 114 ? -11.648 -22.078 -4.02 1 97.56 114 ALA B N 1
ATOM 3744 C CA . ALA B 1 114 ? -12.32 -21.359 -2.947 1 97.56 114 ALA B CA 1
ATOM 3745 C C . ALA B 1 114 ? -13.695 -21.953 -2.662 1 97.56 114 ALA B C 1
ATOM 3747 O O . ALA B 1 114 ? -14.461 -22.234 -3.586 1 97.56 114 ALA B O 1
ATOM 3748 N N . GLU B 1 115 ? -14.016 -22.203 -1.407 1 97.44 115 GLU B N 1
ATOM 3749 C CA . GLU B 1 115 ? -15.312 -22.516 -0.824 1 97.44 115 GLU B CA 1
ATOM 3750 C C . GLU B 1 115 ? -15.68 -23.969 -1.067 1 97.44 115 GLU B C 1
ATOM 3752 O O . GLU B 1 115 ? -16.781 -24.406 -0.697 1 97.44 115 GLU B O 1
ATOM 3757 N N . ARG B 1 116 ? -14.75 -24.781 -1.684 1 97.62 116 ARG B N 1
ATOM 3758 C CA . ARG B 1 116 ? -15.258 -26.125 -1.932 1 97.62 116 ARG B CA 1
ATOM 3759 C C . ARG B 1 116 ? -14.133 -27.156 -1.882 1 97.62 116 ARG B C 1
ATOM 3761 O O . ARG B 1 116 ? -14.359 -28.344 -2.145 1 97.62 116 ARG B O 1
ATOM 3768 N N . VAL B 1 117 ? -12.922 -26.812 -1.53 1 98.38 117 VAL B N 1
ATOM 3769 C CA . VAL B 1 117 ? -11.797 -27.75 -1.529 1 98.38 117 VAL B CA 1
ATOM 3770 C C . VAL B 1 117 ? -11.711 -28.438 -0.173 1 98.38 117 VAL B C 1
ATOM 3772 O O . VAL B 1 117 ? -11.977 -27.828 0.864 1 98.38 117 VAL B O 1
ATOM 3775 N N . LYS B 1 118 ? -11.312 -29.719 -0.223 1 98.19 118 LYS B N 1
ATOM 3776 C CA . LYS B 1 118 ? -10.945 -30.438 0.995 1 98.19 118 LYS B CA 1
ATOM 3777 C C . LYS B 1 118 ? -9.578 -29.984 1.501 1 98.19 118 LYS B C 1
ATOM 3779 O O . LYS B 1 118 ? -8.609 -29.938 0.736 1 98.19 118 LYS B O 1
ATOM 3784 N N . LEU B 1 119 ? -9.477 -29.688 2.814 1 97.75 119 LEU B N 1
ATOM 3785 C CA . LEU B 1 119 ? -8.242 -29.188 3.393 1 97.75 119 LEU B CA 1
ATOM 3786 C C . LEU B 1 119 ? -7.102 -30.188 3.201 1 97.75 119 LEU B C 1
ATOM 3788 O O . LEU B 1 119 ? -6 -29.812 2.797 1 97.75 119 LEU B O 1
ATOM 3792 N N . SER B 1 120 ? -7.316 -31.422 3.475 1 98.12 120 SER B N 1
ATOM 3793 C CA . SER B 1 120 ? -6.305 -32.469 3.342 1 98.12 120 SER B CA 1
ATOM 3794 C C . SER B 1 120 ? -5.816 -32.594 1.903 1 98.12 120 SER B C 1
ATOM 3796 O O . SER B 1 120 ? -4.617 -32.719 1.661 1 98.12 120 SER B O 1
ATOM 3798 N N . SER B 1 121 ? -6.723 -32.531 0.978 1 98.44 121 SER B N 1
ATOM 3799 C CA . SER B 1 121 ? -6.375 -32.625 -0.436 1 98.44 121 SER B CA 1
ATOM 3800 C C . SER B 1 121 ? -5.539 -31.453 -0.895 1 98.44 121 SER B C 1
ATOM 3802 O O . SER B 1 121 ? -4.617 -31.594 -1.694 1 98.44 121 SER B O 1
ATOM 3804 N N . PHE B 1 122 ? -5.852 -30.25 -0.375 1 98.38 122 PHE B N 1
ATOM 3805 C CA . PHE B 1 122 ? -5.082 -29.078 -0.731 1 98.38 122 PHE B CA 1
ATOM 3806 C C . PHE B 1 122 ? -3.65 -29.172 -0.217 1 98.38 122 PHE B C 1
ATOM 3808 O O . PHE B 1 122 ? -2.711 -28.75 -0.887 1 98.38 122 PHE B O 1
ATOM 3815 N N . MET B 1 123 ? -3.447 -29.688 0.979 1 98.31 123 MET B N 1
ATOM 3816 C CA . MET B 1 123 ? -2.111 -29.844 1.545 1 98.31 123 MET B CA 1
ATOM 3817 C C . MET B 1 123 ? -1.257 -30.75 0.669 1 98.31 123 MET B C 1
ATOM 3819 O O . MET B 1 123 ? -0.117 -30.422 0.344 1 98.31 123 MET B O 1
ATOM 3823 N N . VAL B 1 124 ? -1.837 -31.828 0.249 1 98.62 124 VAL B N 1
ATOM 3824 C CA . VAL B 1 124 ? -1.112 -32.781 -0.583 1 98.62 124 VAL B CA 1
ATOM 3825 C C . VAL B 1 124 ? -0.862 -32.188 -1.963 1 98.62 124 VAL B C 1
ATOM 3827 O O . VAL B 1 124 ? 0.252 -32.25 -2.486 1 98.62 124 VAL B O 1
ATOM 3830 N N . PHE B 1 125 ? -1.883 -31.672 -2.553 1 98.69 125 PHE B N 1
ATOM 3831 C CA . PHE B 1 125 ? -1.747 -31 -3.846 1 98.69 125 PHE B CA 1
ATOM 3832 C C . PHE B 1 125 ? -0.669 -29.922 -3.793 1 98.69 125 PHE B C 1
ATOM 3834 O O . PHE B 1 125 ? 0.159 -29.828 -4.699 1 98.69 125 PHE B O 1
ATOM 3841 N N . GLY B 1 126 ? -0.712 -29.047 -2.754 1 98.69 126 GLY B N 1
ATOM 3842 C CA . GLY B 1 126 ? 0.251 -27.969 -2.611 1 98.69 126 GLY B CA 1
ATOM 3843 C C . GLY B 1 126 ? 1.688 -28.453 -2.582 1 98.69 126 GLY B C 1
ATOM 3844 O O . GLY B 1 126 ? 2.564 -27.844 -3.203 1 98.69 126 GLY B O 1
ATOM 3845 N N . LEU B 1 127 ? 1.893 -29.516 -1.796 1 98.62 127 LEU B N 1
ATOM 3846 C CA . LEU B 1 127 ? 3.221 -30.125 -1.733 1 98.62 127 LEU B CA 1
ATOM 3847 C C . LEU B 1 127 ? 3.672 -30.578 -3.113 1 98.62 127 LEU B C 1
ATOM 3849 O O . LEU B 1 127 ? 4.797 -30.297 -3.533 1 98.62 127 LEU B O 1
ATOM 3853 N N . LEU B 1 128 ? 2.83 -31.234 -3.84 1 98.88 128 LEU B N 1
ATOM 3854 C CA . LEU B 1 128 ? 3.156 -31.766 -5.16 1 98.88 128 LEU B CA 1
ATOM 3855 C C . LEU B 1 128 ? 3.334 -30.625 -6.168 1 98.88 128 LEU B C 1
ATOM 3857 O O . LEU B 1 128 ? 4.27 -30.641 -6.973 1 98.88 128 LEU B O 1
ATOM 3861 N N . TRP B 1 129 ? 2.441 -29.703 -6.117 1 98.88 129 TRP B N 1
ATOM 3862 C CA . TRP B 1 129 ? 2.453 -28.609 -7.082 1 98.88 129 TRP B CA 1
ATOM 3863 C C . TRP B 1 129 ? 3.715 -27.766 -6.934 1 98.88 129 TRP B C 1
ATOM 3865 O O . TRP B 1 129 ? 4.355 -27.406 -7.93 1 98.88 129 TRP B O 1
ATOM 3875 N N . THR B 1 130 ? 4.094 -27.391 -5.676 1 98.88 130 THR B N 1
ATOM 3876 C CA . THR B 1 130 ? 5.297 -26.594 -5.465 1 98.88 130 THR B CA 1
ATOM 3877 C C . THR B 1 130 ? 6.531 -27.344 -5.961 1 98.88 130 THR B C 1
ATOM 3879 O O . THR B 1 130 ? 7.441 -26.75 -6.539 1 98.88 130 THR B O 1
ATOM 3882 N N . THR B 1 131 ? 6.523 -28.625 -5.844 1 98.81 131 THR B N 1
ATOM 3883 C CA . THR B 1 131 ? 7.672 -29.453 -6.199 1 98.81 131 THR B CA 1
ATOM 3884 C C . THR B 1 131 ? 7.746 -29.641 -7.711 1 98.81 131 THR B C 1
ATOM 3886 O O . THR B 1 131 ? 8.828 -29.562 -8.305 1 98.81 131 THR B O 1
ATOM 3889 N N . LEU B 1 132 ? 6.621 -29.812 -8.32 1 98.88 132 LEU B N 1
ATOM 3890 C CA . LEU B 1 132 ? 6.641 -30.297 -9.695 1 98.88 132 LEU B CA 1
ATOM 3891 C C . LEU B 1 132 ? 6.332 -29.172 -10.672 1 98.88 132 LEU B C 1
ATOM 3893 O O . LEU B 1 132 ? 6.574 -29.297 -11.875 1 98.88 132 LEU B O 1
ATOM 3897 N N . VAL B 1 133 ? 5.82 -28.109 -10.195 1 98.88 133 VAL B N 1
ATOM 3898 C CA . VAL B 1 133 ? 5.504 -27 -11.086 1 98.88 133 VAL B CA 1
ATOM 3899 C C . VAL B 1 133 ? 6.375 -25.797 -10.742 1 98.88 133 VAL B C 1
ATOM 3901 O O . VAL B 1 133 ? 7.148 -25.328 -11.578 1 98.88 133 VAL B O 1
ATOM 3904 N N . TYR B 1 134 ? 6.336 -25.328 -9.5 1 98.88 134 TYR B N 1
ATOM 3905 C CA . TYR B 1 134 ? 7.043 -24.094 -9.133 1 98.88 134 TYR B CA 1
ATOM 3906 C C . TYR B 1 134 ? 8.555 -24.297 -9.25 1 98.88 134 TYR B C 1
ATOM 3908 O O . TYR B 1 134 ? 9.242 -23.469 -9.859 1 98.88 134 TYR B O 1
ATOM 3916 N N . ASP B 1 135 ? 9.109 -25.391 -8.633 1 98.88 135 ASP B N 1
ATOM 3917 C CA . ASP B 1 135 ? 10.555 -25.578 -8.547 1 98.88 135 ASP B CA 1
ATOM 3918 C C . ASP B 1 135 ? 11.18 -25.672 -9.93 1 98.88 135 ASP B C 1
ATOM 3920 O O . ASP B 1 135 ? 12.18 -25 -10.219 1 98.88 135 ASP B O 1
ATOM 3924 N N . PRO B 1 136 ? 10.594 -26.453 -10.852 1 98.75 136 PRO B N 1
ATOM 3925 C CA . PRO B 1 136 ? 11.164 -26.484 -12.203 1 98.75 136 PRO B CA 1
ATOM 3926 C C . PRO B 1 136 ? 11.109 -25.125 -12.891 1 98.75 136 PRO B C 1
ATOM 3928 O O . PRO B 1 136 ? 12.078 -24.703 -13.531 1 98.75 136 PRO B O 1
ATOM 3931 N N . LEU B 1 137 ? 10.016 -24.422 -12.789 1 98.81 137 LEU B N 1
ATOM 3932 C CA . LEU B 1 137 ? 9.891 -23.109 -13.422 1 98.81 137 LEU B CA 1
ATOM 3933 C C . LEU B 1 137 ? 10.914 -22.141 -12.859 1 98.81 137 LEU B C 1
ATOM 3935 O O . LEU B 1 137 ? 11.5 -21.344 -13.609 1 98.81 137 LEU B O 1
ATOM 3939 N N . ALA B 1 138 ? 11.062 -22.156 -11.516 1 98.81 138 ALA B N 1
ATOM 3940 C CA . ALA B 1 138 ? 12.078 -21.328 -10.898 1 98.81 138 ALA B CA 1
ATOM 3941 C C . ALA B 1 138 ? 13.469 -21.641 -11.445 1 98.81 138 ALA B C 1
ATOM 3943 O O . ALA B 1 138 ? 14.266 -20.75 -11.703 1 98.81 138 ALA B O 1
ATOM 3944 N N . HIS B 1 139 ? 13.766 -22.922 -11.672 1 98.81 139 HIS B N 1
ATOM 3945 C CA . HIS B 1 139 ? 15.047 -23.344 -12.227 1 98.81 139 HIS B CA 1
ATOM 3946 C C . HIS B 1 139 ? 15.195 -22.859 -13.672 1 98.81 139 HIS B C 1
ATOM 3948 O O . HIS B 1 139 ? 16.266 -22.391 -14.07 1 98.81 139 HIS B O 1
ATOM 3954 N N . TRP B 1 140 ? 14.133 -23.016 -14.453 1 98.75 140 TRP B N 1
ATOM 3955 C CA . TRP B 1 140 ? 14.172 -22.625 -15.859 1 98.75 140 TRP B CA 1
ATOM 3956 C C . TRP B 1 140 ? 14.594 -21.156 -16 1 98.75 140 TRP B C 1
ATOM 3958 O O . TRP B 1 140 ? 15.383 -20.828 -16.891 1 98.75 140 TRP B O 1
ATOM 3968 N N . VAL B 1 141 ? 14.062 -20.328 -15.094 1 98.44 141 VAL B N 1
ATOM 3969 C CA . VAL B 1 141 ? 14.141 -18.891 -15.297 1 98.44 141 VAL B CA 1
ATOM 3970 C C . VAL B 1 141 ? 15.297 -18.312 -14.477 1 98.44 141 VAL B C 1
ATOM 3972 O O . VAL B 1 141 ? 16.031 -17.453 -14.961 1 98.44 141 VAL B O 1
ATOM 3975 N N . TRP B 1 142 ? 15.453 -18.828 -13.227 1 98 142 TRP B N 1
ATOM 3976 C CA . TRP B 1 142 ? 16.359 -18.156 -12.312 1 98 142 TRP B CA 1
ATOM 3977 C C . TRP B 1 142 ? 17.531 -19.062 -11.93 1 98 142 TRP B C 1
ATOM 3979 O O . TRP B 1 142 ? 18.562 -18.594 -11.453 1 98 142 TRP B O 1
ATOM 3989 N N . GLY B 1 143 ? 17.359 -20.359 -12.117 1 97.75 143 GLY B N 1
ATOM 3990 C CA . GLY B 1 143 ? 18.312 -21.328 -11.578 1 97.75 143 GLY B CA 1
ATOM 3991 C C . GLY B 1 143 ? 19.297 -21.828 -12.609 1 97.75 143 GLY B C 1
ATOM 3992 O O . GLY B 1 143 ? 19.906 -22.891 -12.438 1 97.75 143 GLY B O 1
ATOM 3993 N N . GLY B 1 144 ? 19.391 -21.125 -13.75 1 97.19 144 GLY B N 1
ATOM 3994 C CA . GLY B 1 144 ? 20.344 -21.531 -14.773 1 97.19 144 GLY B CA 1
ATOM 3995 C C . GLY B 1 144 ? 19.766 -22.5 -15.789 1 97.19 144 GLY B C 1
ATOM 3996 O O . GLY B 1 144 ? 20.5 -23.125 -16.531 1 97.19 144 GLY B O 1
ATOM 3997 N N . GLY B 1 145 ? 18.5 -22.609 -15.852 1 98.25 145 GLY B N 1
ATOM 3998 C CA . GLY B 1 145 ? 17.828 -23.5 -16.781 1 98.25 145 GLY B CA 1
ATOM 3999 C C . GLY B 1 145 ? 17.766 -22.969 -18.188 1 98.25 145 GLY B C 1
ATOM 4000 O O . GLY B 1 145 ? 18.484 -22.031 -18.531 1 98.25 145 GLY B O 1
ATOM 4001 N N . TRP B 1 146 ? 16.984 -23.594 -18.969 1 98.25 146 TRP B N 1
ATOM 4002 C CA . TRP B 1 146 ? 17.016 -23.375 -20.406 1 98.25 146 TRP B CA 1
ATOM 4003 C C . TRP B 1 146 ? 16.438 -22.016 -20.766 1 98.25 146 TRP B C 1
ATOM 4005 O O . TRP B 1 146 ? 16.859 -21.375 -21.734 1 98.25 146 TRP B O 1
ATOM 4015 N N . LEU B 1 147 ? 15.477 -21.516 -20.047 1 98.44 147 LEU B N 1
ATOM 4016 C CA . LEU B 1 147 ? 14.938 -20.188 -20.328 1 98.44 147 LEU B CA 1
ATOM 4017 C C . LEU B 1 147 ? 15.93 -19.094 -19.938 1 98.44 147 LEU B C 1
ATOM 4019 O O . LEU B 1 147 ? 16.016 -18.062 -20.609 1 98.44 147 LEU B O 1
ATOM 4023 N N . ALA B 1 148 ? 16.594 -19.344 -18.828 1 97.5 148 ALA B N 1
ATOM 4024 C CA . ALA B 1 148 ? 17.672 -18.422 -18.469 1 97.5 148 ALA B CA 1
ATOM 4025 C C . ALA B 1 148 ? 18.719 -18.344 -19.578 1 97.5 148 ALA B C 1
ATOM 4027 O O . ALA B 1 148 ? 19.172 -17.266 -19.938 1 97.5 148 ALA B O 1
ATOM 4028 N N . LYS B 1 149 ? 19.109 -19.453 -20.109 1 97.19 149 LYS B N 1
ATOM 4029 C CA . LYS B 1 149 ? 20.109 -19.531 -21.156 1 97.19 149 LYS B CA 1
ATOM 4030 C C . LYS B 1 149 ? 19.609 -18.891 -22.453 1 97.19 149 LYS B C 1
ATOM 4032 O O . LYS B 1 149 ? 20.391 -18.328 -23.219 1 97.19 149 LYS B O 1
ATOM 4037 N N . LEU B 1 150 ? 18.312 -18.938 -22.625 1 97.75 150 LEU B N 1
ATOM 4038 C CA . LEU B 1 150 ? 17.688 -18.312 -23.781 1 97.75 150 LEU B CA 1
ATOM 4039 C C . LEU B 1 150 ? 17.703 -16.797 -23.672 1 97.75 150 LEU B C 1
ATOM 4041 O O . LEU B 1 150 ? 17.562 -16.078 -24.672 1 97.75 150 LEU B O 1
ATOM 4045 N N . GLY B 1 151 ? 17.844 -16.297 -22.438 1 97.19 151 GLY B N 1
ATOM 4046 C CA . GLY B 1 151 ? 17.922 -14.867 -22.203 1 97.19 151 GLY B CA 1
ATOM 4047 C C . GLY B 1 151 ? 16.609 -14.266 -21.734 1 97.19 151 GLY B C 1
ATOM 4048 O O . GLY B 1 151 ? 16.422 -13.047 -21.812 1 97.19 151 GLY B O 1
ATOM 4049 N N . ALA B 1 152 ? 15.711 -15.078 -21.297 1 97.62 152 ALA B N 1
ATOM 4050 C CA . ALA B 1 152 ? 14.438 -14.57 -20.797 1 97.62 152 ALA B CA 1
ATOM 4051 C C . ALA B 1 152 ? 14.641 -13.75 -19.516 1 97.62 152 ALA B C 1
ATOM 4053 O O . ALA B 1 152 ? 15.453 -14.117 -18.656 1 97.62 152 ALA B O 1
ATOM 4054 N N . LEU B 1 153 ? 13.945 -12.609 -19.484 1 98.19 153 LEU B N 1
ATOM 4055 C CA . LEU B 1 153 ? 14.039 -11.719 -18.328 1 98.19 153 LEU B CA 1
ATOM 4056 C C . LEU B 1 153 ? 12.82 -11.859 -17.438 1 98.19 153 LEU B C 1
ATOM 4058 O O . LEU B 1 153 ? 11.688 -11.828 -17.906 1 98.19 153 LEU B O 1
ATOM 4062 N N . ASP B 1 154 ? 13.055 -12.031 -16.188 1 98.69 154 ASP B N 1
ATOM 4063 C CA . ASP B 1 154 ? 12.047 -12.047 -15.133 1 98.69 154 ASP B CA 1
ATOM 4064 C C . ASP B 1 154 ? 12.641 -11.562 -13.812 1 98.69 154 ASP B C 1
ATOM 4066 O O . ASP B 1 154 ? 13.133 -12.359 -13.016 1 98.69 154 ASP B O 1
ATOM 4070 N N . PHE B 1 155 ? 12.516 -10.297 -13.547 1 98.62 155 PHE B N 1
ATOM 4071 C CA . PHE B 1 155 ? 13.234 -9.625 -12.469 1 98.62 155 PHE B CA 1
ATOM 4072 C C . PHE B 1 155 ? 12.797 -10.18 -11.117 1 98.62 155 PHE B C 1
ATOM 4074 O O . PHE B 1 155 ? 13.633 -10.375 -10.219 1 98.62 155 PHE B O 1
ATOM 4081 N N . ALA B 1 156 ? 11.43 -10.359 -10.961 1 98.56 156 ALA B N 1
ATOM 4082 C CA . ALA B 1 156 ? 10.953 -10.719 -9.625 1 98.56 156 ALA B CA 1
ATOM 4083 C C . ALA B 1 156 ? 9.852 -11.766 -9.695 1 98.56 156 ALA B C 1
ATOM 4085 O O . ALA B 1 156 ? 9.273 -12.141 -8.672 1 98.56 156 ALA B O 1
ATOM 4086 N N . GLY B 1 157 ? 9.422 -12.227 -10.844 1 98.38 157 GLY B N 1
ATOM 4087 C CA . GLY B 1 157 ? 8.547 -13.391 -10.82 1 98.38 157 GLY B CA 1
ATOM 4088 C C . GLY B 1 157 ? 7.25 -13.18 -11.578 1 98.38 157 GLY B C 1
ATOM 4089 O O . GLY B 1 157 ? 6.184 -13.586 -11.109 1 98.38 157 GLY B O 1
ATOM 4090 N N . GLY B 1 158 ? 7.262 -12.508 -12.695 1 98 158 GLY B N 1
ATOM 4091 C CA . GLY B 1 158 ? 6.102 -12.484 -13.578 1 98 158 GLY B CA 1
ATOM 4092 C C . GLY B 1 158 ? 5.77 -13.852 -14.156 1 98 158 GLY B C 1
ATOM 4093 O O . GLY B 1 158 ? 4.613 -14.281 -14.117 1 98 158 GLY B O 1
ATOM 4094 N N . THR B 1 159 ? 6.762 -14.531 -14.617 1 98 159 THR B N 1
ATOM 4095 C CA . THR B 1 159 ? 6.625 -15.859 -15.211 1 98 159 THR B CA 1
ATOM 4096 C C . THR B 1 159 ? 6.559 -16.938 -14.125 1 98 159 THR B C 1
ATOM 4098 O O . THR B 1 159 ? 5.59 -17.688 -14.062 1 98 159 THR B O 1
ATOM 4101 N N . VAL B 1 160 ? 7.477 -16.906 -13.219 1 98.69 160 VAL B N 1
ATOM 4102 C CA . VAL B 1 160 ? 7.648 -17.984 -12.242 1 98.69 160 VAL B CA 1
ATOM 4103 C C . VAL B 1 160 ? 6.508 -17.938 -11.227 1 98.69 160 VAL B C 1
ATOM 4105 O O . VAL B 1 160 ? 6 -18.984 -10.812 1 98.69 160 VAL B O 1
ATOM 4108 N N . VAL B 1 161 ? 6.07 -16.75 -10.828 1 98.81 161 VAL B N 1
ATOM 4109 C CA . VAL B 1 161 ? 5.109 -16.625 -9.734 1 98.81 161 VAL B CA 1
ATOM 4110 C C . VAL B 1 161 ? 3.711 -16.391 -10.297 1 98.81 161 VAL B C 1
ATOM 4112 O O . VAL B 1 161 ? 2.799 -17.188 -10.07 1 98.81 161 VAL B O 1
ATOM 4115 N N . HIS B 1 162 ? 3.531 -15.359 -11.133 1 98.94 162 HIS B N 1
ATOM 4116 C CA . HIS B 1 162 ? 2.191 -14.891 -11.453 1 98.94 162 HIS B CA 1
ATOM 4117 C C . HIS B 1 162 ? 1.57 -15.711 -12.578 1 98.94 162 HIS B C 1
ATOM 4119 O O . HIS B 1 162 ? 0.446 -16.203 -12.445 1 98.94 162 HIS B O 1
ATOM 4125 N N . ILE B 1 163 ? 2.275 -15.953 -13.648 1 98.88 163 ILE B N 1
ATOM 4126 C CA . ILE B 1 163 ? 1.727 -16.766 -14.727 1 98.88 163 ILE B CA 1
ATOM 4127 C C . ILE B 1 163 ? 1.456 -18.188 -14.227 1 98.88 163 ILE B C 1
ATOM 4129 O O . ILE B 1 163 ? 0.379 -18.734 -14.453 1 98.88 163 ILE B O 1
ATOM 4133 N N . SER B 1 164 ? 2.383 -18.734 -13.523 1 98.88 164 SER B N 1
ATOM 4134 C CA . SER B 1 164 ? 2.236 -20.109 -13.062 1 98.88 164 SER B CA 1
ATOM 4135 C C . SER B 1 164 ? 1.04 -20.25 -12.125 1 98.88 164 SER B C 1
ATOM 4137 O O . SER B 1 164 ? 0.214 -21.156 -12.297 1 98.88 164 SER B O 1
ATOM 4139 N N . SER B 1 165 ? 0.92 -19.375 -11.148 1 98.88 165 SER B N 1
ATOM 4140 C CA . SER B 1 165 ? -0.175 -19.484 -10.188 1 98.88 165 SER B CA 1
ATOM 4141 C C . SER B 1 165 ? -1.517 -19.172 -10.844 1 98.88 165 SER B C 1
ATOM 4143 O O . SER B 1 165 ? -2.514 -19.859 -10.578 1 98.88 165 SER B O 1
ATOM 4145 N N . GLY B 1 166 ? -1.568 -18.141 -11.703 1 98.88 166 GLY B N 1
ATOM 4146 C CA . GLY B 1 166 ? -2.811 -17.766 -12.352 1 98.88 166 GLY B CA 1
ATOM 4147 C C . GLY B 1 166 ? -3.389 -18.859 -13.219 1 98.88 166 GLY B C 1
ATOM 4148 O O . GLY B 1 166 ? -4.566 -19.203 -13.102 1 98.88 166 GLY B O 1
ATOM 4149 N N . PHE B 1 167 ? -2.596 -19.453 -14.016 1 98.88 167 PHE B N 1
ATOM 4150 C CA . PHE B 1 167 ? -3.082 -20.484 -14.93 1 98.88 167 PHE B CA 1
ATOM 4151 C C . PHE B 1 167 ? -3.297 -21.797 -14.195 1 98.88 167 PHE B C 1
ATOM 4153 O O . PHE B 1 167 ? -4.148 -22.594 -14.586 1 98.88 167 PHE B O 1
ATOM 4160 N N . SER B 1 168 ? -2.539 -22.062 -13.156 1 98.94 168 SER B N 1
ATOM 4161 C CA . SER B 1 168 ? -2.807 -23.219 -12.312 1 98.94 168 SER B CA 1
ATOM 4162 C C . SER B 1 168 ? -4.145 -23.078 -11.594 1 98.94 168 SER B C 1
ATOM 4164 O O . SER B 1 168 ? -4.871 -24.062 -11.43 1 98.94 168 SER B O 1
ATOM 4166 N N . ALA B 1 169 ? -4.434 -21.875 -11.125 1 98.88 169 ALA B N 1
ATOM 4167 C CA . ALA B 1 169 ? -5.734 -21.625 -10.5 1 98.88 169 ALA B CA 1
ATOM 4168 C C . ALA B 1 169 ? -6.871 -21.969 -11.461 1 98.88 169 ALA B C 1
ATOM 4170 O O . ALA B 1 169 ? -7.879 -22.547 -11.062 1 98.88 169 ALA B O 1
ATOM 4171 N N . LEU B 1 170 ? -6.727 -21.562 -12.68 1 98.75 170 LEU B N 1
ATOM 4172 C CA . LEU B 1 170 ? -7.73 -21.859 -13.695 1 98.75 170 LEU B CA 1
ATOM 4173 C C . LEU B 1 170 ? -7.871 -23.375 -13.891 1 98.75 170 LEU B C 1
ATOM 4175 O O . LEU B 1 170 ? -8.992 -23.891 -13.961 1 98.75 170 LEU B O 1
ATOM 4179 N N . ALA B 1 171 ? -6.742 -24.078 -14.008 1 98.81 171 ALA B N 1
ATOM 4180 C CA . ALA B 1 171 ? -6.758 -25.531 -14.156 1 98.81 171 ALA B CA 1
ATOM 4181 C C . ALA B 1 171 ? -7.473 -26.188 -12.977 1 98.81 171 ALA B C 1
ATOM 4183 O O . ALA B 1 171 ? -8.297 -27.094 -13.164 1 98.81 171 ALA B O 1
ATOM 4184 N N . LEU B 1 172 ? -7.152 -25.766 -11.805 1 98.62 172 LEU B N 1
ATOM 4185 C CA . LEU B 1 172 ? -7.777 -26.297 -10.602 1 98.62 172 LEU B CA 1
ATOM 4186 C C . LEU B 1 172 ? -9.281 -26.062 -10.625 1 98.62 172 LEU B C 1
ATOM 4188 O O . LEU B 1 172 ? -10.055 -26.953 -10.242 1 98.62 172 LEU B O 1
ATOM 4192 N N . ALA B 1 173 ? -9.688 -24.875 -11.023 1 98.44 173 ALA B N 1
ATOM 4193 C CA . ALA B 1 173 ? -11.109 -24.531 -11.094 1 98.44 173 ALA B CA 1
ATOM 4194 C C . ALA B 1 173 ? -11.852 -25.469 -12.047 1 98.44 173 ALA B C 1
ATOM 4196 O O . ALA B 1 173 ? -12.984 -25.859 -11.773 1 98.44 173 ALA B O 1
ATOM 4197 N N . PHE B 1 174 ? -11.242 -25.859 -13.117 1 98.12 174 PHE B N 1
ATOM 4198 C CA . PHE B 1 174 ? -11.859 -26.734 -14.102 1 98.12 174 PHE B CA 1
ATOM 4199 C C . PHE B 1 174 ? -12.008 -28.156 -13.547 1 98.12 174 PHE B C 1
ATOM 4201 O O . PHE B 1 174 ? -12.969 -28.859 -13.867 1 98.12 174 PHE B O 1
ATOM 4208 N N . VAL B 1 175 ? -11.102 -28.547 -12.719 1 98.38 175 VAL B N 1
ATOM 4209 C CA . VAL B 1 175 ? -11.125 -29.906 -12.195 1 98.38 175 VAL B CA 1
ATOM 4210 C C . VAL B 1 175 ? -12.109 -30 -11.023 1 98.38 175 VAL B C 1
ATOM 4212 O O . VAL B 1 175 ? -12.914 -30.922 -10.945 1 98.38 175 VAL B O 1
ATOM 4215 N N . VAL B 1 176 ? -12.078 -28.984 -10.141 1 97.88 176 VAL B N 1
ATOM 4216 C CA . VAL B 1 176 ? -12.891 -29.031 -8.93 1 97.88 176 VAL B CA 1
ATOM 4217 C C . VAL B 1 176 ? -14.344 -28.719 -9.266 1 97.88 176 VAL B C 1
ATOM 4219 O O . VAL B 1 176 ? -15.258 -29.141 -8.555 1 97.88 176 VAL B O 1
ATOM 4222 N N . GLY B 1 177 ? -14.578 -27.953 -10.375 1 97.12 177 GLY B N 1
ATOM 4223 C CA . GLY B 1 177 ? -15.93 -27.641 -10.812 1 97.12 177 GLY B CA 1
ATOM 4224 C C . GLY B 1 177 ? -16.484 -26.375 -10.18 1 97.12 177 GLY B C 1
ATOM 4225 O O . GLY B 1 177 ? -15.82 -25.734 -9.359 1 97.12 177 GLY B O 1
ATOM 4226 N N . LYS B 1 178 ? -17.719 -26.109 -10.5 1 96.88 178 LYS B N 1
ATOM 4227 C CA . LYS B 1 178 ? -18.344 -24.859 -10.078 1 96.88 178 LYS B CA 1
ATOM 4228 C C . LYS B 1 178 ? -18.875 -24.969 -8.648 1 96.88 178 LYS B C 1
ATOM 4230 O O . LYS B 1 178 ? -19.344 -26.031 -8.234 1 96.88 178 LYS B O 1
ATOM 4235 N N . ARG B 1 179 ? -18.906 -23.891 -7.895 1 96.38 179 ARG B N 1
ATOM 4236 C CA . ARG B 1 179 ? -19.484 -23.812 -6.555 1 96.38 179 ARG B CA 1
ATOM 4237 C C . ARG B 1 179 ? -21 -24.031 -6.594 1 96.38 179 ARG B C 1
ATOM 4239 O O . ARG B 1 179 ? -21.656 -23.656 -7.57 1 96.38 179 ARG B O 1
ATOM 4246 N N . LEU B 1 180 ? -21.391 -24.469 -5.508 1 92.56 180 LEU B N 1
ATOM 4247 C CA . LEU B 1 180 ? -22.828 -24.609 -5.355 1 92.56 180 LEU B CA 1
ATOM 4248 C C . LEU B 1 180 ? -23.516 -23.25 -5.445 1 92.56 180 LEU B C 1
ATOM 4250 O O . LEU B 1 180 ? -23.141 -22.312 -4.727 1 92.56 180 LEU B O 1
ATOM 4254 N N . GLY B 1 181 ? -24.406 -23.125 -6.484 1 90.31 181 GLY B N 1
ATOM 4255 C CA . GLY B 1 181 ? -25.172 -21.891 -6.605 1 90.31 181 GLY B CA 1
ATOM 4256 C C . GLY B 1 181 ? -24.547 -20.875 -7.543 1 90.31 181 GLY B C 1
ATOM 4257 O O . GLY B 1 181 ? -25.125 -19.828 -7.797 1 90.31 181 GLY B O 1
ATOM 4258 N N . TYR B 1 182 ? -23.328 -20.891 -8.102 1 89 182 TYR B N 1
ATOM 4259 C CA . TYR B 1 182 ? -22.562 -19.938 -8.906 1 89 182 TYR B CA 1
ATOM 4260 C C . TYR B 1 182 ? -23.391 -19.422 -10.078 1 89 182 TYR B C 1
ATOM 4262 O O . TYR B 1 182 ? -23.328 -18.25 -10.414 1 89 182 TYR B O 1
ATOM 4270 N N . GLU B 1 183 ? -24.516 -19.969 -10.586 1 85 183 GLU B N 1
ATOM 4271 C CA . GLU B 1 183 ? -25.312 -19.5 -11.711 1 85 183 GLU B CA 1
ATOM 4272 C C . GLU B 1 183 ? -26.75 -19.219 -11.289 1 85 183 GLU B C 1
ATOM 4274 O O . GLU B 1 183 ? -27.547 -18.672 -12.062 1 85 183 GLU B O 1
ATOM 4279 N N . GLU B 1 184 ? -26.984 -19.484 -10.109 1 85.25 184 GLU B N 1
ATOM 4280 C CA . GLU B 1 184 ? -28.344 -19.328 -9.625 1 85.25 184 GLU B CA 1
ATOM 4281 C C . GLU B 1 184 ? -28.484 -18.031 -8.82 1 85.25 184 GLU B C 1
ATOM 4283 O O . GLU B 1 184 ? -29.5 -17.328 -8.945 1 85.25 184 GLU B O 1
ATOM 4288 N N . HIS B 1 185 ? -27.484 -17.719 -8.023 1 82.62 185 HIS B N 1
ATOM 4289 C CA . HIS B 1 185 ? -27.516 -16.516 -7.203 1 82.62 185 HIS B CA 1
ATOM 4290 C C . HIS B 1 185 ? -26.188 -15.773 -7.285 1 82.62 185 HIS B C 1
ATOM 4292 O O . HIS B 1 185 ? -25.156 -16.359 -7.617 1 82.62 185 HIS B O 1
ATOM 4298 N N . SER B 1 186 ? -26.312 -14.508 -7.02 1 82.31 186 SER B N 1
ATOM 4299 C CA . SER B 1 186 ? -25.094 -13.711 -6.984 1 82.31 186 SER B CA 1
ATOM 4300 C C . SER B 1 186 ? -24.328 -13.945 -5.691 1 82.31 186 SER B C 1
ATOM 4302 O O . SER B 1 186 ? -24.891 -13.852 -4.598 1 82.31 186 SER B O 1
ATOM 4304 N N . ILE B 1 187 ? -23.125 -14.398 -5.816 1 86.25 187 ILE B N 1
ATOM 4305 C CA . ILE B 1 187 ? -22.25 -14.547 -4.66 1 86.25 187 ILE B CA 1
ATOM 4306 C C . ILE B 1 187 ? -21.578 -13.211 -4.355 1 86.25 187 ILE B C 1
ATOM 4308 O O . ILE B 1 187 ? -20.781 -12.711 -5.16 1 86.25 187 ILE B O 1
ATOM 4312 N N . THR B 1 188 ? -21.922 -12.617 -3.195 1 89.75 188 THR B N 1
ATOM 4313 C CA . THR B 1 188 ? -21.469 -11.281 -2.85 1 89.75 188 THR B CA 1
ATOM 4314 C C . THR B 1 188 ? -20.359 -11.344 -1.801 1 89.75 188 THR B C 1
ATOM 4316 O O . THR B 1 188 ? -20.406 -12.172 -0.886 1 89.75 188 THR B O 1
ATOM 4319 N N . PRO B 1 189 ? -19.359 -10.492 -1.918 1 94.81 189 PRO B N 1
ATOM 4320 C CA . PRO B 1 189 ? -18.344 -10.406 -0.877 1 94.81 189 PRO B CA 1
ATOM 4321 C C . PRO B 1 189 ? -18.922 -10.078 0.498 1 94.81 189 PRO B C 1
ATOM 4323 O O . PRO B 1 189 ? -19.75 -9.18 0.623 1 94.81 189 PRO B O 1
ATOM 4326 N N . HIS B 1 190 ? -18.484 -10.789 1.534 1 96.31 190 HIS B N 1
ATOM 4327 C CA . HIS B 1 190 ? -19.109 -10.594 2.834 1 96.31 190 HIS B CA 1
ATOM 4328 C C . HIS B 1 190 ? -18.469 -9.445 3.596 1 96.31 190 HIS B C 1
ATOM 4330 O O . HIS B 1 190 ? -19.062 -8.906 4.535 1 96.31 190 HIS B O 1
ATOM 4336 N N . ASN B 1 191 ? -17.219 -9.055 3.201 1 98 191 ASN B N 1
ATOM 4337 C CA . ASN B 1 191 ? -16.453 -8.078 3.967 1 98 191 ASN B CA 1
ATOM 4338 C C . ASN B 1 191 ? -15.438 -7.344 3.088 1 98 191 ASN B C 1
ATOM 4340 O O . ASN B 1 191 ? -14.25 -7.668 3.096 1 98 191 ASN B O 1
ATOM 4344 N N . ILE B 1 192 ? -15.844 -6.305 2.416 1 97.75 192 ILE B N 1
ATOM 4345 C CA . ILE B 1 192 ? -15.023 -5.594 1.439 1 97.75 192 ILE B CA 1
ATOM 4346 C C . ILE B 1 192 ? -13.883 -4.875 2.152 1 97.75 192 ILE B C 1
ATOM 4348 O O . ILE B 1 192 ? -12.742 -4.879 1.678 1 97.75 192 ILE B O 1
ATOM 4352 N N . PRO B 1 193 ? -14.078 -4.258 3.354 1 97.75 193 PRO B N 1
ATOM 4353 C CA . PRO B 1 193 ? -12.969 -3.654 4.09 1 97.75 193 PRO B CA 1
ATOM 4354 C C . PRO B 1 193 ? -11.844 -4.641 4.371 1 97.75 193 PRO B C 1
ATOM 4356 O O . PRO B 1 193 ? -10.664 -4.266 4.344 1 97.75 193 PRO B O 1
ATOM 4359 N N . MET B 1 194 ? -12.141 -5.898 4.613 1 97.88 194 MET B N 1
ATOM 4360 C CA . MET B 1 194 ? -11.117 -6.922 4.805 1 97.88 194 MET B CA 1
ATOM 4361 C C . MET B 1 194 ? -10.281 -7.102 3.543 1 97.88 194 MET B C 1
ATOM 4363 O O . MET B 1 194 ? -9.055 -7.191 3.611 1 97.88 194 MET B O 1
ATOM 4367 N N . THR B 1 195 ? -10.945 -7.152 2.41 1 98.44 195 THR B N 1
ATOM 4368 C CA . THR B 1 195 ? -10.258 -7.25 1.126 1 98.44 195 THR B CA 1
ATOM 4369 C C . THR B 1 195 ? -9.344 -6.047 0.908 1 98.44 195 THR B C 1
ATOM 4371 O O . THR B 1 195 ? -8.219 -6.199 0.436 1 98.44 195 THR B O 1
ATOM 4374 N N . MET B 1 196 ? -9.805 -4.895 1.281 1 98.38 196 MET B N 1
ATOM 4375 C CA . MET B 1 196 ? -9.023 -3.674 1.09 1 98.38 196 MET B CA 1
ATOM 4376 C C . MET B 1 196 ? -7.832 -3.637 2.039 1 98.38 196 MET B C 1
ATOM 4378 O O . MET B 1 196 ? -6.758 -3.15 1.676 1 98.38 196 MET B O 1
ATOM 4382 N N . LEU B 1 197 ? -7.988 -4.16 3.234 1 97.88 197 LEU B N 1
ATOM 4383 C CA . LEU B 1 197 ? -6.848 -4.336 4.129 1 97.88 197 LEU B CA 1
ATOM 4384 C C . LEU B 1 197 ? -5.824 -5.293 3.525 1 97.88 197 LEU B C 1
ATOM 4386 O O . LEU B 1 197 ? -4.621 -5.023 3.553 1 97.88 197 LEU B O 1
ATOM 4390 N N . GLY B 1 198 ? -6.297 -6.438 3.012 1 98.69 198 GLY B N 1
ATOM 4391 C CA . GLY B 1 198 ? -5.414 -7.359 2.311 1 98.69 198 GLY B CA 1
ATOM 4392 C C . GLY B 1 198 ? -4.645 -6.699 1.178 1 98.69 198 GLY B C 1
ATOM 4393 O O . GLY B 1 198 ? -3.447 -6.941 1.013 1 98.69 198 GLY B O 1
ATOM 4394 N N . THR B 1 199 ? -5.332 -5.844 0.442 1 98.69 199 THR B N 1
ATOM 4395 C CA . THR B 1 199 ? -4.699 -5.125 -0.657 1 98.69 199 THR B CA 1
ATOM 4396 C C . THR B 1 199 ? -3.59 -4.215 -0.139 1 98.69 199 THR B C 1
ATOM 4398 O O . THR B 1 199 ? -2.512 -4.145 -0.732 1 98.69 199 THR B O 1
ATOM 4401 N N . ALA B 1 200 ? -3.826 -3.514 0.943 1 98.69 200 ALA B N 1
ATOM 4402 C CA . ALA B 1 200 ? -2.832 -2.627 1.541 1 98.69 200 ALA B CA 1
ATOM 4403 C C . ALA B 1 200 ? -1.577 -3.396 1.938 1 98.69 200 ALA B C 1
ATOM 4405 O O . ALA B 1 200 ? -0.458 -2.951 1.676 1 98.69 200 ALA B O 1
ATOM 4406 N N . LEU B 1 201 ? -1.733 -4.535 2.51 1 98.38 201 LEU B N 1
ATOM 4407 C CA . LEU B 1 201 ? -0.61 -5.355 2.955 1 98.38 201 LEU B CA 1
ATOM 4408 C C . LEU B 1 201 ? 0.14 -5.941 1.764 1 98.38 201 LEU B C 1
ATOM 4410 O O . LEU B 1 201 ? 1.365 -6.074 1.8 1 98.38 201 LEU B O 1
ATOM 4414 N N . LEU B 1 202 ? -0.593 -6.297 0.757 1 98.75 202 LEU B N 1
ATOM 4415 C CA . LEU B 1 202 ? 0.044 -6.781 -0.463 1 98.75 202 LEU B CA 1
ATOM 4416 C C . LEU B 1 202 ? 0.862 -5.676 -1.125 1 98.75 202 LEU B C 1
ATOM 4418 O O . LEU B 1 202 ? 2.004 -5.906 -1.533 1 98.75 202 LEU B O 1
ATOM 4422 N N . TRP B 1 203 ? 0.3 -4.477 -1.227 1 98.75 203 TRP B N 1
ATOM 4423 C CA . TRP B 1 203 ? 1.009 -3.332 -1.789 1 98.75 203 TRP B CA 1
ATOM 4424 C C . TRP B 1 203 ? 2.289 -3.049 -1.01 1 98.75 203 TRP B C 1
ATOM 4426 O O . TRP B 1 203 ? 3.367 -2.936 -1.597 1 98.75 203 TRP B O 1
ATOM 4436 N N . PHE B 1 204 ? 2.215 -3.117 0.302 1 98.69 204 PHE B N 1
ATOM 4437 C CA . PHE B 1 204 ? 3.352 -2.947 1.197 1 98.69 204 PHE B CA 1
ATOM 4438 C C . PHE B 1 204 ? 4.387 -4.043 0.971 1 98.69 204 PHE B C 1
ATOM 4440 O O . PHE B 1 204 ? 5.578 -3.754 0.808 1 98.69 204 PHE B O 1
ATOM 4447 N N . GLY B 1 205 ? 3.967 -5.281 0.954 1 98.81 205 GLY B N 1
ATOM 4448 C CA . GLY B 1 205 ? 4.863 -6.406 0.765 1 98.81 205 GLY B CA 1
ATOM 4449 C C . GLY B 1 205 ? 5.516 -6.43 -0.604 1 98.81 205 GLY B C 1
ATOM 4450 O O . GLY B 1 205 ? 6.652 -6.883 -0.75 1 98.81 205 GLY B O 1
ATOM 4451 N N . TRP B 1 206 ? 4.832 -5.883 -1.615 1 98.88 206 TRP B N 1
ATOM 4452 C CA . TRP B 1 206 ? 5.312 -5.926 -2.99 1 98.88 206 TRP B CA 1
ATOM 4453 C C . TRP B 1 206 ? 6.559 -5.062 -3.16 1 98.88 206 TRP B C 1
ATOM 4455 O O . TRP B 1 206 ? 7.344 -5.266 -4.09 1 98.88 206 TRP B O 1
ATOM 4465 N N . PHE B 1 207 ? 6.734 -4.035 -2.273 1 98.81 207 PHE B N 1
ATOM 4466 C CA . PHE B 1 207 ? 7.977 -3.271 -2.297 1 98.81 207 PHE B CA 1
ATOM 4467 C C . PHE B 1 207 ? 9.172 -4.172 -2.004 1 98.81 207 PHE B C 1
ATOM 4469 O O . PHE B 1 207 ? 10.211 -4.07 -2.662 1 98.81 207 PHE B O 1
ATOM 4476 N N . GLY B 1 208 ? 9 -5.043 -0.978 1 98.75 208 GLY B N 1
ATOM 4477 C CA . GLY B 1 208 ? 10.055 -6.012 -0.706 1 98.75 208 GLY B CA 1
ATOM 4478 C C . GLY B 1 208 ? 10.195 -7.055 -1.798 1 98.75 208 GLY B C 1
ATOM 4479 O O . GLY B 1 208 ? 11.305 -7.5 -2.096 1 98.75 208 GLY B O 1
ATOM 4480 N N . PHE B 1 209 ? 9.078 -7.402 -2.385 1 98.75 209 PHE B N 1
ATOM 4481 C CA . PHE B 1 209 ? 9.031 -8.422 -3.432 1 98.75 209 PHE B CA 1
ATOM 4482 C C . PHE B 1 209 ? 9.828 -7.977 -4.652 1 98.75 209 PHE B C 1
ATOM 4484 O O . PHE B 1 209 ? 10.773 -8.656 -5.059 1 98.75 209 PHE B O 1
ATOM 4491 N N . ASN B 1 210 ? 9.531 -6.801 -5.176 1 98.88 210 ASN B N 1
ATOM 4492 C CA . ASN B 1 210 ? 10.188 -6.312 -6.383 1 98.88 210 ASN B CA 1
ATOM 4493 C C . ASN B 1 210 ? 11.539 -5.672 -6.062 1 98.88 210 ASN B C 1
ATOM 4495 O O . ASN B 1 210 ? 12.57 -6.074 -6.609 1 98.88 210 ASN B O 1
ATOM 4499 N N . ALA B 1 211 ? 11.594 -4.695 -5.16 1 98.88 211 ALA B N 1
ATOM 4500 C CA . ALA B 1 211 ? 12.844 -3.992 -4.859 1 98.88 211 ALA B CA 1
ATOM 4501 C C . ALA B 1 211 ? 13.844 -4.914 -4.168 1 98.88 211 ALA B C 1
ATOM 4503 O O . ALA B 1 211 ? 15.055 -4.777 -4.359 1 98.88 211 ALA B O 1
ATOM 4504 N N . GLY B 1 212 ? 13.336 -5.875 -3.389 1 98.81 212 GLY B N 1
ATOM 4505 C CA . GLY B 1 212 ? 14.227 -6.852 -2.779 1 98.81 212 GLY B CA 1
ATOM 4506 C C . GLY B 1 212 ? 14.922 -7.738 -3.795 1 98.81 212 GLY B C 1
ATOM 4507 O O . GLY B 1 212 ? 16.031 -8.219 -3.547 1 98.81 212 GLY B O 1
ATOM 4508 N N . SER B 1 213 ? 14.344 -7.898 -4.93 1 98.75 213 SER B N 1
ATOM 4509 C CA . SER B 1 213 ? 14.891 -8.773 -5.961 1 98.75 213 SER B CA 1
ATOM 4510 C C . SER B 1 213 ? 16.094 -8.125 -6.645 1 98.75 213 SER B C 1
ATOM 4512 O O . SER B 1 213 ? 16.766 -8.766 -7.461 1 98.75 213 SER B O 1
ATOM 4514 N N . ALA B 1 214 ? 16.375 -6.855 -6.285 1 98.31 214 ALA B N 1
ATOM 4515 C CA . ALA B 1 214 ? 17.656 -6.266 -6.68 1 98.31 214 ALA B CA 1
ATOM 4516 C C . ALA B 1 214 ? 18.812 -6.906 -5.918 1 98.31 214 ALA B C 1
ATOM 4518 O O . ALA B 1 214 ? 19.969 -6.777 -6.316 1 98.31 214 ALA B O 1
ATOM 4519 N N . LEU B 1 215 ? 18.547 -7.523 -4.758 1 97.56 215 LEU B N 1
ATOM 4520 C CA . LEU B 1 215 ? 19.484 -8.242 -3.898 1 97.56 215 LEU B CA 1
ATOM 4521 C C . LEU B 1 215 ? 20.562 -7.305 -3.381 1 97.56 215 LEU B C 1
ATOM 4523 O O . LEU B 1 215 ? 21.672 -7.746 -3.078 1 97.56 215 LEU B O 1
ATOM 4527 N N . SER B 1 216 ? 20.344 -6.016 -3.439 1 97.56 216 SER B N 1
ATOM 4528 C CA . SER B 1 216 ? 21.219 -4.969 -2.928 1 97.56 216 SER B CA 1
ATOM 4529 C C . SER B 1 216 ? 20.438 -3.701 -2.604 1 97.56 216 SER B C 1
ATOM 4531 O O . SER B 1 216 ? 19.328 -3.5 -3.113 1 97.56 216 SER B O 1
ATOM 4533 N N . ALA B 1 217 ? 20.953 -2.961 -1.722 1 98.06 217 ALA B N 1
ATOM 4534 C CA . ALA B 1 217 ? 20.391 -1.656 -1.388 1 98.06 217 ALA B CA 1
ATOM 4535 C C . ALA B 1 217 ? 21.062 -0.547 -2.199 1 98.06 217 ALA B C 1
ATOM 4537 O O . ALA B 1 217 ? 21.906 0.186 -1.683 1 98.06 217 ALA B O 1
ATOM 4538 N N . GLY B 1 218 ? 20.641 -0.366 -3.447 1 97.38 218 GLY B N 1
ATOM 4539 C CA . GLY B 1 218 ? 21.234 0.603 -4.355 1 97.38 218 GLY B CA 1
ATOM 4540 C C . GLY B 1 218 ? 20.25 1.178 -5.344 1 97.38 218 GLY B C 1
ATOM 4541 O O . GLY B 1 218 ? 19.047 1.245 -5.059 1 97.38 218 GLY B O 1
ATOM 4542 N N . GLU B 1 219 ? 20.75 1.62 -6.379 1 96.56 219 GLU B N 1
ATOM 4543 C CA . GLU B 1 219 ? 19.938 2.316 -7.375 1 96.56 219 GLU B CA 1
ATOM 4544 C C . GLU B 1 219 ? 18.891 1.392 -7.977 1 96.56 219 GLU B C 1
ATOM 4546 O O . GLU B 1 219 ? 17.766 1.817 -8.25 1 96.56 219 GLU B O 1
ATOM 4551 N N . SER B 1 220 ? 19.266 0.162 -8.219 1 97.69 220 SER B N 1
ATOM 4552 C CA . SER B 1 220 ? 18.328 -0.788 -8.805 1 97.69 220 SER B CA 1
ATOM 4553 C C . SER B 1 220 ? 17.141 -1.022 -7.883 1 97.69 220 SER B C 1
ATOM 4555 O O . SER B 1 220 ? 15.992 -1.081 -8.336 1 97.69 220 SER B O 1
ATOM 4557 N N . ALA B 1 221 ? 17.391 -1.163 -6.617 1 98.56 221 ALA B N 1
ATOM 4558 C CA . ALA B 1 221 ? 16.312 -1.327 -5.641 1 98.56 221 ALA B CA 1
ATOM 4559 C C . ALA B 1 221 ? 15.438 -0.081 -5.574 1 98.56 221 ALA B C 1
ATOM 4561 O O . ALA B 1 221 ? 14.211 -0.182 -5.5 1 98.56 221 ALA B O 1
ATOM 4562 N N . ALA B 1 222 ? 16.078 1.084 -5.602 1 98.56 222 ALA B N 1
ATOM 4563 C CA . ALA B 1 222 ? 15.352 2.348 -5.562 1 98.56 222 ALA B CA 1
ATOM 4564 C C . ALA B 1 222 ? 14.414 2.48 -6.762 1 98.56 222 ALA B C 1
ATOM 4566 O O . ALA B 1 222 ? 13.242 2.834 -6.609 1 98.56 222 ALA B O 1
ATOM 4567 N N . ASN B 1 223 ? 14.93 2.188 -7.902 1 98.38 223 ASN B N 1
ATOM 4568 C CA . ASN B 1 223 ? 14.117 2.229 -9.117 1 98.38 223 ASN B CA 1
ATOM 4569 C C . ASN B 1 223 ? 12.961 1.231 -9.055 1 98.38 223 ASN B C 1
ATOM 4571 O O . ASN B 1 223 ? 11.828 1.568 -9.391 1 98.38 223 ASN B O 1
ATOM 4575 N N . ALA B 1 224 ? 13.273 0.024 -8.664 1 98.88 224 ALA B N 1
ATOM 4576 C CA . ALA B 1 224 ? 12.25 -1.021 -8.586 1 98.88 224 ALA B CA 1
ATOM 4577 C C . ALA B 1 224 ? 11.125 -0.625 -7.637 1 98.88 224 ALA B C 1
ATOM 4579 O O . ALA B 1 224 ? 9.953 -0.897 -7.902 1 98.88 224 ALA B O 1
ATOM 4580 N N . LEU B 1 225 ? 11.484 -0.004 -6.543 1 98.88 225 LEU B N 1
ATOM 4581 C CA . LEU B 1 225 ? 10.477 0.445 -5.586 1 98.88 225 LEU B CA 1
ATOM 4582 C C . LEU B 1 225 ? 9.57 1.497 -6.211 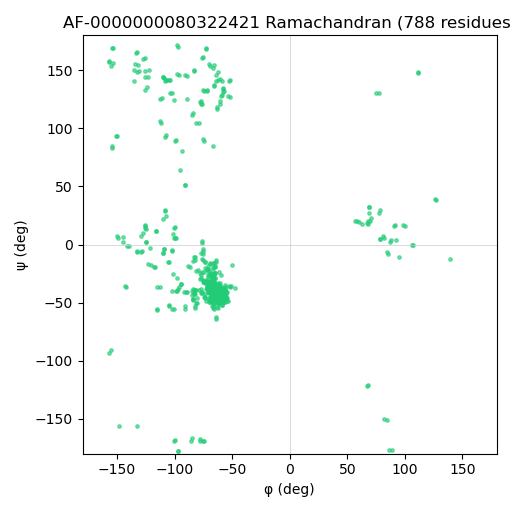1 98.88 225 LEU B C 1
ATOM 4584 O O . LEU B 1 225 ? 8.344 1.41 -6.098 1 98.88 225 LEU B O 1
ATOM 4588 N N . LEU B 1 226 ? 10.141 2.455 -6.855 1 98.81 226 LEU B N 1
ATOM 4589 C CA . LEU B 1 226 ? 9.383 3.566 -7.426 1 98.81 226 LEU B CA 1
ATOM 4590 C C . LEU B 1 226 ? 8.461 3.082 -8.547 1 98.81 226 LEU B C 1
ATOM 4592 O O . LEU B 1 226 ? 7.289 3.453 -8.594 1 98.81 226 LEU B O 1
ATOM 4596 N N . VAL B 1 227 ? 8.953 2.227 -9.43 1 98.88 227 VAL B N 1
ATOM 4597 C CA . VAL B 1 227 ? 8.148 1.773 -10.555 1 98.88 227 VAL B CA 1
ATOM 4598 C C . VAL B 1 227 ? 7.047 0.84 -10.055 1 98.88 227 VAL B C 1
ATOM 4600 O O . VAL B 1 227 ? 5.949 0.806 -10.625 1 98.88 227 VAL B O 1
ATOM 4603 N N . THR B 1 228 ? 7.312 0.069 -9.008 1 98.94 228 THR B N 1
ATOM 4604 C CA . THR B 1 228 ? 6.301 -0.78 -8.391 1 98.94 228 THR B CA 1
ATOM 4605 C C . THR B 1 228 ? 5.109 0.051 -7.918 1 98.94 228 THR B C 1
ATOM 4607 O O . THR B 1 228 ? 3.961 -0.258 -8.242 1 98.94 228 THR B O 1
ATOM 4610 N N . ASN B 1 229 ? 5.414 1.095 -7.199 1 98.94 229 ASN B N 1
ATOM 4611 C CA . ASN B 1 229 ? 4.355 1.978 -6.723 1 98.94 229 ASN B CA 1
ATOM 4612 C C . ASN B 1 229 ? 3.602 2.627 -7.883 1 98.94 229 ASN B C 1
ATOM 4614 O O . ASN B 1 229 ? 2.373 2.701 -7.863 1 98.94 229 ASN B O 1
ATOM 4618 N N . THR B 1 230 ? 4.324 3.098 -8.844 1 98.88 230 THR B N 1
ATOM 4619 C CA . THR B 1 230 ? 3.752 3.814 -9.977 1 98.88 230 THR B CA 1
ATOM 4620 C C . THR B 1 230 ? 2.828 2.904 -10.781 1 98.88 230 THR B C 1
ATOM 4622 O O . THR B 1 230 ? 1.733 3.312 -11.172 1 98.88 230 THR B O 1
ATOM 4625 N N . ALA B 1 231 ? 3.268 1.688 -10.992 1 98.94 231 ALA B N 1
ATOM 4626 C CA . ALA B 1 231 ? 2.455 0.738 -11.75 1 98.94 231 ALA B CA 1
ATOM 4627 C C . ALA B 1 231 ? 1.188 0.37 -10.984 1 98.94 231 ALA B C 1
ATOM 4629 O O . ALA B 1 231 ? 0.115 0.232 -11.578 1 98.94 231 ALA B O 1
ATOM 4630 N N . ALA B 1 232 ? 1.315 0.146 -9.703 1 98.94 232 ALA B N 1
ATOM 4631 C CA . ALA B 1 232 ? 0.146 -0.14 -8.883 1 98.94 232 ALA B CA 1
ATOM 4632 C C . ALA B 1 232 ? -0.894 0.971 -9 1 98.94 232 ALA B C 1
ATOM 4634 O O . ALA B 1 232 ? -2.082 0.7 -9.18 1 98.94 232 ALA B O 1
ATOM 4635 N N . ALA B 1 233 ? -0.428 2.184 -8.891 1 98.94 233 ALA B N 1
ATOM 4636 C CA . ALA B 1 233 ? -1.307 3.35 -8.953 1 98.94 233 ALA B CA 1
ATOM 4637 C C . ALA B 1 233 ? -1.992 3.445 -10.312 1 98.94 233 ALA B C 1
ATOM 4639 O O . ALA B 1 233 ? -3.199 3.686 -10.391 1 98.94 233 ALA B O 1
ATOM 4640 N N . SER B 1 234 ? -1.241 3.236 -11.336 1 98.88 234 SER B N 1
ATOM 4641 C CA . SER B 1 234 ? -1.778 3.311 -12.688 1 98.88 234 SER B CA 1
ATOM 4642 C C . SER B 1 234 ? -2.807 2.213 -12.938 1 98.88 234 SER B C 1
ATOM 4644 O O . SER B 1 234 ? -3.84 2.453 -13.57 1 98.88 234 SER B O 1
ATOM 4646 N N . GLY B 1 235 ? -2.473 1.032 -12.523 1 98.94 235 GLY B N 1
ATOM 4647 C CA . GLY B 1 235 ? -3.426 -0.058 -12.648 1 98.94 235 GLY B CA 1
ATOM 4648 C C . GLY B 1 235 ? -4.719 0.188 -11.891 1 98.94 235 GLY B C 1
ATOM 4649 O O . GLY B 1 235 ? -5.805 -0.109 -12.391 1 98.94 235 GLY B O 1
ATOM 4650 N N . ALA B 1 236 ? -4.648 0.727 -10.688 1 98.88 236 ALA B N 1
ATOM 4651 C CA . ALA B 1 236 ? -5.816 1.041 -9.867 1 98.88 236 ALA B CA 1
ATOM 4652 C C . ALA B 1 236 ? -6.738 2.02 -10.586 1 98.88 236 ALA B C 1
ATOM 4654 O O . ALA B 1 236 ? -7.945 1.786 -10.68 1 98.88 236 ALA B O 1
ATOM 4655 N N . ILE B 1 237 ? -6.164 3.059 -11.125 1 98.81 237 ILE B N 1
ATOM 4656 C CA . ILE B 1 237 ? -6.945 4.098 -11.781 1 98.81 237 ILE B CA 1
ATOM 4657 C C . ILE B 1 237 ? -7.559 3.539 -13.07 1 98.81 237 ILE B C 1
ATOM 4659 O O . ILE B 1 237 ? -8.727 3.803 -13.367 1 98.81 237 ILE B O 1
ATOM 4663 N N . ALA B 1 238 ? -6.793 2.75 -13.828 1 98.81 238 ALA B N 1
ATOM 4664 C CA . ALA B 1 238 ? -7.273 2.195 -15.094 1 98.81 238 ALA B CA 1
ATOM 4665 C C . ALA B 1 238 ? -8.469 1.271 -14.867 1 98.81 238 ALA B C 1
ATOM 4667 O O . ALA B 1 238 ? -9.469 1.351 -15.586 1 98.81 238 ALA B O 1
ATOM 4668 N N . TRP B 1 239 ? -8.406 0.387 -13.906 1 98.69 239 TRP B N 1
ATOM 4669 C CA . TRP B 1 239 ? -9.523 -0.51 -13.609 1 98.69 239 TRP B CA 1
ATOM 4670 C C . TRP B 1 239 ? -10.719 0.266 -13.078 1 98.69 239 TRP B C 1
ATOM 4672 O O . TRP B 1 239 ? -11.867 -0.038 -13.422 1 98.69 239 TRP B O 1
ATOM 4682 N N . LEU B 1 240 ? -10.469 1.232 -12.195 1 98.5 240 LEU B N 1
ATOM 4683 C CA . LEU B 1 240 ? -11.547 2.078 -11.695 1 98.5 240 LEU B CA 1
ATOM 4684 C C . LEU B 1 240 ? -12.305 2.734 -12.844 1 98.5 240 LEU B C 1
ATOM 4686 O O . LEU B 1 240 ? -13.531 2.705 -12.875 1 98.5 240 LEU B O 1
ATOM 4690 N N . ILE B 1 241 ? -11.594 3.283 -13.82 1 98.12 241 ILE B N 1
ATOM 4691 C CA . ILE B 1 241 ? -12.203 3.963 -14.961 1 98.12 241 ILE B CA 1
ATOM 4692 C C . ILE B 1 241 ? -12.938 2.947 -15.836 1 98.12 241 ILE B C 1
ATOM 4694 O O . ILE B 1 241 ? -14.047 3.207 -16.297 1 98.12 241 ILE B O 1
ATOM 4698 N N . ALA B 1 242 ? -12.367 1.777 -16.047 1 97.81 242 ALA B N 1
ATOM 4699 C CA . ALA B 1 242 ? -13 0.743 -16.859 1 97.81 242 ALA B CA 1
ATOM 4700 C C . ALA B 1 242 ? -14.328 0.303 -16.25 1 97.81 242 ALA B C 1
ATOM 4702 O O . ALA B 1 242 ? -15.336 0.182 -16.969 1 97.81 242 ALA B O 1
ATOM 4703 N N . SER B 1 243 ? -14.336 0.05 -14.969 1 96.81 243 SER B N 1
ATOM 4704 C CA . SER B 1 243 ? -15.57 -0.346 -14.305 1 96.81 243 SER B CA 1
ATOM 4705 C C . SER B 1 243 ? -16.594 0.791 -14.305 1 96.81 243 SER B C 1
ATOM 4707 O O . SER B 1 243 ? -17.797 0.551 -14.406 1 96.81 243 SER B O 1
ATOM 4709 N N . TRP B 1 244 ? -16.031 1.98 -14.164 1 96.31 244 TRP B N 1
ATOM 4710 C CA . TRP B 1 244 ? -16.875 3.178 -14.172 1 96.31 244 TRP B CA 1
ATOM 4711 C C . TRP B 1 244 ? -17.609 3.324 -15.5 1 96.31 244 TRP B C 1
ATOM 4713 O O . TRP B 1 244 ? -18.797 3.68 -15.523 1 96.31 244 TRP B O 1
ATOM 4723 N N . LEU B 1 245 ? -16.953 3.062 -16.609 1 96.19 245 LEU B N 1
ATOM 4724 C CA . LEU B 1 245 ? -17.531 3.158 -17.953 1 96.19 245 LEU B CA 1
ATOM 4725 C C . LEU B 1 245 ? -18.531 2.035 -18.188 1 96.19 245 LEU B C 1
ATOM 4727 O O . LEU B 1 245 ? -19.469 2.191 -18.969 1 96.19 245 LEU B O 1
ATOM 4731 N N . HIS B 1 246 ? -18.328 1.005 -17.5 1 93.25 246 HIS B N 1
ATOM 4732 C CA . HIS B 1 246 ? -19.203 -0.144 -17.672 1 93.25 246 HIS B CA 1
ATOM 4733 C C . HIS B 1 246 ? -20.469 -0.001 -16.812 1 93.25 246 HIS B C 1
ATOM 4735 O O . HIS B 1 246 ? -21.562 -0.395 -17.234 1 93.25 246 HIS B O 1
ATOM 4741 N N . ASP B 1 247 ? -20.328 0.516 -15.57 1 92.94 247 ASP B N 1
ATOM 4742 C CA . ASP B 1 247 ? -21.438 0.664 -14.641 1 92.94 247 ASP B CA 1
ATOM 4743 C C . ASP B 1 247 ? -21.141 1.732 -13.594 1 92.94 247 ASP B C 1
ATOM 4745 O O . ASP B 1 247 ? -21.312 2.926 -13.844 1 92.94 247 ASP B O 1
ATOM 4749 N N . LYS B 1 248 ? -20.625 1.356 -12.469 1 95.38 248 LYS B N 1
ATOM 4750 C CA . LYS B 1 248 ? -20.188 2.225 -11.375 1 95.38 248 LYS B CA 1
ATOM 4751 C C . LYS B 1 248 ? -18.719 2.004 -11.055 1 95.38 248 LYS B C 1
ATOM 4753 O O . LYS B 1 248 ? -18.172 0.924 -11.305 1 95.38 248 LYS B O 1
ATOM 4758 N N . PRO B 1 249 ? -18.109 3.066 -10.586 1 96.44 249 PRO B N 1
ATOM 4759 C CA . PRO B 1 249 ? -16.734 2.836 -10.148 1 96.44 249 PRO B CA 1
ATOM 4760 C C . PRO B 1 249 ? -16.641 1.856 -8.977 1 96.44 249 PRO B C 1
ATOM 4762 O O . PRO B 1 249 ? -17.109 2.156 -7.879 1 96.44 249 PRO B O 1
ATOM 4765 N N . SER B 1 250 ? -16.031 0.776 -9.203 1 96 250 SER B N 1
ATOM 4766 C CA . SER B 1 250 ? -15.953 -0.308 -8.234 1 96 250 SER B CA 1
ATOM 4767 C C . SER B 1 250 ? -14.742 -0.145 -7.324 1 96 250 SER B C 1
ATOM 4769 O O . SER B 1 250 ? -13.609 -0.024 -7.805 1 96 250 SER B O 1
ATOM 4771 N N . ALA B 1 251 ? -14.992 -0.137 -6.012 1 97 251 ALA B N 1
ATOM 4772 C CA . ALA B 1 251 ? -13.883 -0.138 -5.062 1 97 251 ALA B CA 1
ATOM 4773 C C . ALA B 1 251 ? -13.086 -1.437 -5.152 1 97 251 ALA B C 1
ATOM 4775 O O . ALA B 1 251 ? -11.852 -1.418 -5.141 1 97 251 ALA B O 1
ATOM 4776 N N . LEU B 1 252 ? -13.797 -2.506 -5.277 1 96.31 252 LEU B N 1
ATOM 4777 C CA . LEU B 1 252 ? -13.141 -3.799 -5.465 1 96.31 252 LEU B CA 1
ATOM 4778 C C . LEU B 1 252 ? -12.359 -3.832 -6.773 1 96.31 252 LEU B C 1
ATOM 4780 O O . LEU B 1 252 ? -11.281 -4.426 -6.844 1 96.31 252 LEU B O 1
ATOM 4784 N N . GLY B 1 253 ? -12.945 -3.236 -7.742 1 97.12 253 GLY B N 1
ATOM 4785 C CA . GLY B 1 253 ? -12.234 -3.117 -9.008 1 97.12 253 GLY B CA 1
ATOM 4786 C C . GLY B 1 253 ? -10.953 -2.318 -8.906 1 97.12 253 GLY B C 1
ATOM 4787 O O . GLY B 1 253 ? -9.922 -2.709 -9.469 1 97.12 253 GLY B O 1
ATOM 4788 N N . MET B 1 254 ? -10.969 -1.217 -8.219 1 98.25 254 MET B N 1
ATOM 4789 C CA . MET B 1 254 ? -9.805 -0.363 -8.039 1 98.25 254 MET B CA 1
ATOM 4790 C C . MET B 1 254 ? -8.664 -1.13 -7.363 1 98.25 254 MET B C 1
ATOM 4792 O O . MET B 1 254 ? -7.523 -1.087 -7.824 1 98.25 254 MET B O 1
ATOM 4796 N N . VAL B 1 255 ? -8.984 -1.874 -6.301 1 98.25 255 VAL B N 1
ATOM 4797 C CA . VAL B 1 255 ? -7.922 -2.553 -5.566 1 98.25 255 VAL B CA 1
ATOM 4798 C C . VAL B 1 255 ? -7.426 -3.756 -6.367 1 98.25 255 VAL B C 1
ATOM 4800 O O . VAL B 1 255 ? -6.242 -4.098 -6.32 1 98.25 255 VAL B O 1
ATOM 4803 N N . SER B 1 256 ? -8.281 -4.418 -7.141 1 98.56 256 SER B N 1
ATOM 4804 C CA . SER B 1 256 ? -7.84 -5.461 -8.062 1 98.56 256 SER B CA 1
ATOM 4805 C C . SER B 1 256 ? -6.938 -4.887 -9.156 1 98.56 256 SER B C 1
ATOM 4807 O O . SER B 1 256 ? -5.973 -5.535 -9.57 1 98.56 256 SER B O 1
ATOM 4809 N N . GLY B 1 257 ? -7.324 -3.711 -9.578 1 98.88 257 GLY B N 1
ATOM 4810 C CA . GLY B 1 257 ? -6.488 -3.025 -10.555 1 98.88 257 GLY B CA 1
ATOM 4811 C C . GLY B 1 257 ? -5.102 -2.703 -10.031 1 98.88 257 GLY B C 1
ATOM 4812 O O . GLY B 1 257 ? -4.121 -2.787 -10.773 1 98.88 257 GLY B O 1
ATOM 4813 N N . ALA B 1 258 ? -5.043 -2.277 -8.766 1 98.94 258 ALA B N 1
ATOM 4814 C CA . ALA B 1 258 ? -3.738 -2.055 -8.141 1 98.94 258 ALA B CA 1
ATOM 4815 C C . ALA B 1 258 ? -2.896 -3.328 -8.164 1 98.94 258 ALA B C 1
ATOM 4817 O O . ALA B 1 258 ? -1.715 -3.291 -8.523 1 98.94 258 ALA B O 1
ATOM 4818 N N . ILE B 1 259 ? -3.51 -4.484 -7.84 1 98.88 259 ILE B N 1
ATOM 4819 C CA . ILE B 1 259 ? -2.809 -5.762 -7.844 1 98.88 259 ILE B CA 1
ATOM 4820 C C . ILE B 1 259 ? -2.385 -6.113 -9.273 1 98.88 259 ILE B C 1
ATOM 4822 O O . ILE B 1 259 ? -1.266 -6.582 -9.492 1 98.88 259 ILE B O 1
ATOM 4826 N N . ALA B 1 260 ? -3.26 -5.828 -10.211 1 98.94 260 ALA B N 1
ATOM 4827 C CA . ALA B 1 260 ? -2.918 -6.086 -11.609 1 98.94 260 ALA B CA 1
ATOM 4828 C C . ALA B 1 260 ? -1.675 -5.301 -12.023 1 98.94 260 ALA B C 1
ATOM 4830 O O . ALA B 1 260 ? -0.793 -5.836 -12.695 1 98.94 260 ALA B O 1
ATOM 4831 N N . GLY B 1 261 ? -1.64 -4.039 -11.672 1 98.94 261 GLY B N 1
ATOM 4832 C CA . GLY B 1 261 ? -0.459 -3.236 -11.953 1 98.94 261 GLY B CA 1
ATOM 4833 C C . GLY B 1 261 ? 0.797 -3.777 -11.297 1 98.94 261 GLY B C 1
ATOM 4834 O O . GLY B 1 261 ? 1.862 -3.809 -11.914 1 98.94 261 GLY B O 1
ATOM 4835 N N . LEU B 1 262 ? 0.687 -4.172 -10.016 1 98.94 262 LEU B N 1
ATOM 4836 C CA . LEU B 1 262 ? 1.799 -4.754 -9.266 1 98.94 262 LEU B CA 1
ATOM 4837 C C . LEU B 1 262 ? 2.295 -6.027 -9.945 1 98.94 262 LEU B C 1
ATOM 4839 O O . LEU B 1 262 ? 3.504 -6.234 -10.086 1 98.94 262 LEU B O 1
ATOM 4843 N N . VAL B 1 263 ? 1.349 -6.875 -10.398 1 98.94 263 VAL B N 1
ATOM 4844 C CA . VAL B 1 263 ? 1.66 -8.133 -11.078 1 98.94 263 VAL B CA 1
ATOM 4845 C C . VAL B 1 263 ? 2.402 -7.848 -12.383 1 98.94 263 VAL B C 1
ATOM 4847 O O . VAL B 1 263 ? 3.461 -8.422 -12.641 1 98.94 263 VAL B O 1
ATOM 4850 N N . ALA B 1 264 ? 1.957 -6.922 -13.102 1 98.94 264 ALA B N 1
ATOM 4851 C CA . ALA B 1 264 ? 2.457 -6.68 -14.453 1 98.94 264 ALA B CA 1
ATOM 4852 C C . ALA B 1 264 ? 3.855 -6.07 -14.422 1 98.94 264 ALA B C 1
ATOM 4854 O O . ALA B 1 264 ? 4.676 -6.332 -15.297 1 98.94 264 ALA B O 1
ATOM 4855 N N . ILE B 1 265 ? 4.148 -5.266 -13.391 1 98.94 265 ILE B N 1
ATOM 4856 C CA . ILE B 1 265 ? 5.43 -4.578 -13.359 1 98.94 265 ILE B CA 1
ATOM 4857 C C . ILE B 1 265 ? 6.504 -5.512 -12.812 1 98.94 265 ILE B C 1
ATOM 4859 O O . ILE B 1 265 ? 7.703 -5.25 -12.953 1 98.94 265 ILE B O 1
ATOM 4863 N N . THR B 1 266 ? 6.133 -6.629 -12.211 1 98.94 266 THR B N 1
ATOM 4864 C CA . THR B 1 266 ? 6.996 -7.504 -11.43 1 98.94 266 THR B CA 1
ATOM 4865 C C . THR B 1 266 ? 8.141 -8.039 -12.281 1 98.94 266 THR B C 1
ATOM 4867 O O . THR B 1 266 ? 9.312 -7.938 -11.898 1 98.94 266 THR B O 1
ATOM 4870 N N . PRO B 1 267 ? 7.918 -8.555 -13.5 1 98.88 267 PRO B N 1
ATOM 4871 C CA . PRO B 1 267 ? 9.047 -9.047 -14.289 1 98.88 267 PRO B CA 1
ATOM 4872 C C . PRO B 1 267 ? 9.898 -7.922 -14.867 1 98.88 267 PRO B C 1
ATOM 4874 O O . PRO B 1 267 ? 11.055 -8.148 -15.258 1 98.88 267 PRO B O 1
ATOM 4877 N N . ALA B 1 268 ? 9.422 -6.688 -14.883 1 98.88 268 ALA B N 1
ATOM 4878 C CA . ALA B 1 268 ? 10.086 -5.586 -15.57 1 98.88 268 ALA B CA 1
ATOM 4879 C C . ALA B 1 268 ? 10.688 -4.598 -14.578 1 98.88 268 ALA B C 1
ATOM 4881 O O . ALA B 1 268 ? 11.391 -3.664 -14.961 1 98.88 268 ALA B O 1
ATOM 4882 N N . ALA B 1 269 ? 10.492 -4.766 -13.273 1 98.81 269 ALA B N 1
ATOM 4883 C CA . ALA B 1 269 ? 10.719 -3.744 -12.258 1 98.81 269 ALA B CA 1
ATOM 4884 C C . ALA B 1 269 ? 12.188 -3.311 -12.234 1 98.81 269 ALA B C 1
ATOM 4886 O O . ALA B 1 269 ? 12.5 -2.176 -11.867 1 98.81 269 ALA B O 1
ATOM 4887 N N . GLY B 1 270 ? 13.109 -4.121 -12.68 1 98.5 270 GLY B N 1
ATOM 4888 C CA . GLY B 1 270 ? 14.523 -3.785 -12.703 1 98.5 270 GLY B CA 1
ATOM 4889 C C . GLY B 1 270 ? 15.008 -3.34 -14.07 1 98.5 270 GLY B C 1
ATOM 4890 O O . GLY B 1 270 ? 16.203 -3.08 -14.258 1 98.5 270 GLY B O 1
ATOM 4891 N N . TYR B 1 271 ? 14.031 -3.201 -15.039 1 98.69 271 TYR B N 1
ATOM 4892 C CA . TYR B 1 271 ? 14.508 -3.037 -16.406 1 98.69 271 TYR B CA 1
ATOM 4893 C C . TYR B 1 271 ? 13.867 -1.822 -17.062 1 98.69 271 TYR B C 1
ATOM 4895 O O . TYR B 1 271 ? 14.219 -1.458 -18.188 1 98.69 271 TYR B O 1
ATOM 4903 N N . VAL B 1 272 ? 12.914 -1.16 -16.391 1 98.62 272 VAL B N 1
ATOM 4904 C CA . VAL B 1 272 ? 12.172 -0.096 -17.062 1 98.62 272 VAL B CA 1
ATOM 4905 C C . VAL B 1 272 ? 12.102 1.134 -16.156 1 98.62 272 VAL B C 1
ATOM 4907 O O . VAL B 1 272 ? 12.352 1.041 -14.945 1 98.62 272 VAL B O 1
ATOM 4910 N N . ASP B 1 273 ? 11.75 2.307 -16.688 1 98.12 273 ASP B N 1
ATOM 4911 C CA . ASP B 1 273 ? 11.633 3.541 -15.922 1 98.12 273 ASP B CA 1
ATOM 4912 C C . ASP B 1 273 ? 10.188 3.803 -15.516 1 98.12 273 ASP B C 1
ATOM 4914 O O . ASP B 1 273 ? 9.312 2.967 -15.75 1 98.12 273 ASP B O 1
ATOM 4918 N N . SER B 1 274 ? 9.953 4.898 -14.875 1 98.31 274 SER B N 1
ATOM 4919 C CA . SER B 1 274 ? 8.664 5.191 -14.258 1 98.31 274 SER B CA 1
ATOM 4920 C C . SER B 1 274 ? 7.586 5.434 -15.32 1 98.31 274 SER B C 1
ATOM 4922 O O . SER B 1 274 ? 6.426 5.062 -15.125 1 98.31 274 SER B O 1
ATOM 4924 N N . ILE B 1 275 ? 7.898 6.074 -16.406 1 98.19 275 ILE B N 1
ATOM 4925 C CA . ILE B 1 275 ? 6.922 6.355 -17.453 1 98.19 275 ILE B CA 1
ATOM 4926 C C . ILE B 1 275 ? 6.461 5.051 -18.094 1 98.19 275 ILE B C 1
ATOM 4928 O O . ILE B 1 275 ? 5.266 4.852 -18.312 1 98.19 275 ILE B O 1
ATOM 4932 N N . SER B 1 276 ? 7.453 4.18 -18.375 1 98.62 276 SER B N 1
ATOM 4933 C CA . SER B 1 276 ? 7.098 2.852 -18.875 1 98.62 276 SER B CA 1
ATOM 4934 C C . SER B 1 276 ? 6.227 2.104 -17.875 1 98.62 276 SER B C 1
ATOM 4936 O O . SER B 1 276 ? 5.301 1.387 -18.25 1 98.62 276 SER B O 1
ATOM 4938 N N . ALA B 1 277 ? 6.574 2.252 -16.578 1 98.88 277 ALA B N 1
ATOM 4939 C CA . ALA B 1 277 ? 5.809 1.584 -15.531 1 98.88 277 ALA B CA 1
ATOM 4940 C C . ALA B 1 277 ? 4.359 2.059 -15.523 1 98.88 277 ALA B C 1
ATOM 4942 O O . ALA B 1 277 ? 3.445 1.279 -15.242 1 98.88 277 ALA B O 1
ATOM 4943 N N . MET B 1 278 ? 4.082 3.352 -15.781 1 98.75 278 MET B N 1
ATOM 4944 C CA . MET B 1 278 ? 2.723 3.879 -15.875 1 98.75 278 MET B CA 1
ATOM 4945 C C . MET B 1 278 ? 1.941 3.186 -16.984 1 98.75 278 MET B C 1
ATOM 4947 O O . MET B 1 278 ? 0.786 2.803 -16.797 1 98.75 278 MET B O 1
ATOM 4951 N N . ALA B 1 279 ? 2.582 2.996 -18.109 1 98.81 279 ALA B N 1
ATOM 4952 C CA . ALA B 1 279 ? 1.941 2.332 -19.234 1 98.81 279 ALA B CA 1
ATOM 4953 C C . ALA B 1 279 ? 1.68 0.86 -18.938 1 98.81 279 ALA B C 1
ATOM 4955 O O . ALA B 1 279 ? 0.593 0.346 -19.219 1 98.81 279 ALA B O 1
ATOM 4956 N N . ILE B 1 280 ? 2.682 0.2 -18.406 1 98.94 280 ILE B N 1
ATOM 4957 C CA . ILE B 1 280 ? 2.578 -1.225 -18.109 1 98.94 280 ILE B CA 1
ATOM 4958 C C . ILE B 1 280 ? 1.458 -1.464 -17.094 1 98.94 280 ILE B C 1
ATOM 4960 O O . ILE B 1 280 ? 0.603 -2.328 -17.312 1 98.94 280 ILE B O 1
ATOM 4964 N N . GLY B 1 281 ? 1.432 -0.648 -16.016 1 98.94 281 GLY B N 1
ATOM 4965 C CA . GLY B 1 281 ? 0.396 -0.786 -15 1 98.94 281 GLY B CA 1
ATOM 4966 C C . GLY B 1 281 ? -0.987 -0.422 -15.508 1 98.94 281 GLY B C 1
ATOM 4967 O O . GLY B 1 281 ? -1.96 -1.128 -15.234 1 98.94 281 GLY B O 1
ATOM 4968 N N . GLY B 1 282 ? -1.088 0.69 -16.234 1 98.88 282 GLY B N 1
ATOM 4969 C CA . GLY B 1 282 ? -2.369 1.133 -16.766 1 98.88 282 GLY B CA 1
ATOM 4970 C C . GLY B 1 282 ? -3.004 0.131 -17.719 1 98.88 282 GLY B C 1
ATOM 4971 O O . GLY B 1 282 ? -4.188 -0.185 -17.578 1 98.88 282 GLY B O 1
ATOM 4972 N N . LEU B 1 283 ? -2.234 -0.407 -18.609 1 98.88 283 LEU B N 1
ATOM 4973 C CA . LEU B 1 283 ? -2.754 -1.395 -19.547 1 98.88 283 LEU B CA 1
ATOM 4974 C C . LEU B 1 283 ? -3.111 -2.691 -18.844 1 98.88 283 LEU B C 1
ATOM 4976 O O . LEU B 1 283 ? -4.062 -3.375 -19.219 1 98.88 283 LEU B O 1
ATOM 4980 N N . ALA B 1 284 ? -2.32 -3.01 -17.812 1 98.88 284 ALA B N 1
ATOM 4981 C CA . ALA B 1 284 ? -2.652 -4.191 -17.031 1 98.88 284 ALA B CA 1
ATOM 4982 C C . ALA B 1 284 ? -4.039 -4.062 -16.406 1 98.88 284 ALA B C 1
ATOM 4984 O O . ALA B 1 284 ? -4.82 -5.016 -16.406 1 98.88 284 ALA B O 1
ATOM 4985 N N . GLY B 1 285 ? -4.332 -2.848 -15.828 1 98.81 285 GLY B N 1
ATOM 4986 C CA . GLY B 1 285 ? -5.648 -2.637 -15.242 1 98.81 285 GLY B CA 1
ATOM 4987 C C . GLY B 1 285 ? -6.777 -2.863 -16.234 1 98.81 285 GLY B C 1
ATOM 4988 O O . GLY B 1 285 ? -7.766 -3.529 -15.906 1 98.81 285 GLY B O 1
ATOM 4989 N N . ALA B 1 286 ? -6.637 -2.438 -17.406 1 98.5 286 ALA B N 1
ATOM 4990 C CA . ALA B 1 286 ? -7.656 -2.562 -18.438 1 98.5 286 ALA B CA 1
ATOM 4991 C C . ALA B 1 286 ? -7.754 -4 -18.938 1 98.5 286 ALA B C 1
ATOM 4993 O O . ALA B 1 286 ? -8.852 -4.543 -19.078 1 98.5 286 ALA B O 1
ATOM 4994 N N . LEU B 1 287 ? -6.617 -4.648 -19.203 1 98.75 287 LEU B N 1
ATOM 4995 C CA . LEU B 1 287 ? -6.582 -6.004 -19.75 1 98.75 287 LEU B CA 1
ATOM 4996 C C . LEU B 1 287 ? -7.156 -7.004 -18.75 1 98.75 287 LEU B C 1
ATOM 4998 O O . LEU B 1 287 ? -7.91 -7.902 -19.125 1 98.75 287 LEU B O 1
ATOM 5002 N N . CYS B 1 288 ? -6.77 -6.887 -17.516 1 98.75 288 CYS B N 1
ATOM 5003 C CA . CYS B 1 288 ? -7.246 -7.809 -16.5 1 98.75 288 CYS B CA 1
ATOM 5004 C C . CYS B 1 288 ? -8.734 -7.625 -16.25 1 98.75 288 CYS B C 1
ATOM 5006 O O . CYS B 1 288 ? -9.453 -8.594 -15.992 1 98.75 288 CYS B O 1
ATOM 5008 N N . TYR B 1 289 ? -9.234 -6.355 -16.297 1 98.56 289 TYR B N 1
ATOM 5009 C CA . TYR B 1 289 ? -10.672 -6.129 -16.219 1 98.56 289 TYR B CA 1
ATOM 5010 C C . TYR B 1 289 ? -11.398 -6.855 -17.344 1 98.56 289 TYR B C 1
ATOM 5012 O O . TYR B 1 289 ? -12.406 -7.527 -17.109 1 98.56 289 TYR B O 1
ATOM 5020 N N . GLY B 1 290 ? -10.859 -6.707 -18.562 1 98.38 290 GLY B N 1
ATOM 5021 C CA . GLY B 1 290 ? -11.422 -7.422 -19.703 1 98.38 290 GLY B CA 1
ATOM 5022 C C . GLY B 1 290 ? -11.383 -8.93 -19.531 1 98.38 290 GLY B C 1
ATOM 5023 O O . GLY B 1 290 ? -12.336 -9.625 -19.891 1 98.38 290 GLY B O 1
ATOM 5024 N N . ALA B 1 291 ? -10.305 -9.438 -19 1 98.69 291 ALA B N 1
ATOM 5025 C CA . ALA B 1 291 ? -10.172 -10.875 -18.75 1 98.69 291 ALA B CA 1
ATOM 5026 C C . ALA B 1 291 ? -11.195 -11.352 -17.734 1 98.69 291 ALA B C 1
ATOM 5028 O O . ALA B 1 291 ? -11.742 -12.453 -17.859 1 98.69 291 ALA B O 1
ATOM 5029 N N . MET B 1 292 ? -11.367 -10.562 -16.688 1 97.69 292 MET B N 1
ATOM 5030 C CA . MET B 1 292 ? -12.375 -10.898 -15.688 1 97.69 292 MET B CA 1
ATOM 5031 C C . MET B 1 292 ? -13.758 -10.992 -16.328 1 97.69 292 MET B C 1
ATOM 5033 O O . MET B 1 292 ? -14.492 -11.953 -16.094 1 97.69 292 MET B O 1
ATOM 5037 N N . LEU B 1 293 ? -14.156 -9.992 -17.156 1 97.31 293 LEU B N 1
ATOM 5038 C CA . LEU B 1 293 ? -15.453 -10.008 -17.844 1 97.31 293 LEU B CA 1
ATOM 5039 C C . LEU B 1 293 ? -15.57 -11.227 -18.75 1 97.31 293 LEU B C 1
ATOM 5041 O O . LEU B 1 293 ? -16.641 -11.82 -18.859 1 97.31 293 LEU B O 1
ATOM 5045 N N . PHE B 1 294 ? -14.469 -11.586 -19.406 1 97.81 294 PHE B N 1
ATOM 5046 C CA . PHE B 1 294 ? -14.461 -12.75 -20.281 1 97.81 294 PHE B CA 1
ATOM 5047 C C . PHE B 1 294 ? -14.734 -14.031 -19.5 1 97.81 294 PHE B C 1
ATOM 5049 O O . PHE B 1 294 ? -15.555 -14.852 -19.906 1 97.81 294 PHE B O 1
ATOM 5056 N N . ARG B 1 295 ? -14.07 -14.188 -18.406 1 96.06 295 ARG B N 1
ATOM 5057 C CA . ARG B 1 295 ? -14.266 -15.383 -17.594 1 96.06 295 ARG B CA 1
ATOM 5058 C C . ARG B 1 295 ? -15.703 -15.477 -17.094 1 96.06 295 ARG B C 1
ATOM 5060 O O . ARG B 1 295 ? -16.281 -16.578 -17.047 1 96.06 295 ARG B O 1
ATOM 5067 N N . VAL B 1 296 ? -16.281 -14.32 -16.734 1 94.31 296 VAL B N 1
ATOM 5068 C CA . VAL B 1 296 ? -17.672 -14.289 -16.281 1 94.31 296 VAL B CA 1
ATOM 5069 C C . VAL B 1 296 ? -18.594 -14.688 -17.438 1 94.31 296 VAL B C 1
ATOM 5071 O O . VAL B 1 296 ? -19.531 -15.461 -17.234 1 94.31 296 VAL B O 1
ATOM 5074 N N . ARG B 1 297 ? -18.344 -14.203 -18.609 1 95.69 297 ARG B N 1
ATOM 5075 C CA . ARG B 1 297 ? -19.141 -14.523 -19.781 1 95.69 297 ARG B CA 1
ATOM 5076 C C . ARG B 1 297 ? -19.062 -16.016 -20.109 1 95.69 297 ARG B C 1
ATOM 5078 O O . ARG B 1 297 ? -20.062 -16.625 -20.5 1 95.69 297 ARG B O 1
ATOM 5085 N N . MET B 1 298 ? -17.891 -16.594 -19.875 1 96.81 298 MET B N 1
ATOM 5086 C CA . MET B 1 298 ? -17.688 -18 -20.172 1 96.81 298 MET B CA 1
ATOM 5087 C C . MET B 1 298 ? -18.188 -18.875 -19.031 1 96.81 298 MET B C 1
ATOM 5089 O O . MET B 1 298 ? -18.203 -20.109 -19.156 1 96.81 298 MET B O 1
ATOM 5093 N N . ARG B 1 299 ? -18.5 -18.281 -17.922 1 95.56 299 ARG B N 1
ATOM 5094 C CA . ARG B 1 299 ? -19.047 -18.938 -16.75 1 95.56 299 ARG B CA 1
ATOM 5095 C C . ARG B 1 299 ? -18.016 -19.844 -16.094 1 95.56 299 ARG B C 1
ATOM 5097 O O . ARG B 1 299 ? -18.359 -20.953 -15.641 1 95.56 299 ARG B O 1
ATOM 5104 N N . TRP B 1 300 ? -16.734 -19.422 -16.188 1 96.75 300 TRP B N 1
ATOM 5105 C CA . TRP B 1 300 ? -15.688 -20.109 -15.445 1 96.75 300 TRP B CA 1
ATOM 5106 C C . TRP B 1 300 ? -15.703 -19.703 -13.977 1 96.75 300 TRP B C 1
ATOM 5108 O O . TRP B 1 300 ? -15.602 -18.516 -13.656 1 96.75 300 TRP B O 1
ATOM 5118 N N . ASP B 1 301 ? -15.852 -20.672 -13.086 1 96.56 301 ASP B N 1
ATOM 5119 C CA . ASP B 1 301 ? -15.875 -20.359 -11.664 1 96.56 301 ASP B CA 1
ATOM 5120 C C . ASP B 1 301 ? -14.469 -20.422 -11.062 1 96.56 301 ASP B C 1
ATOM 5122 O O . ASP B 1 301 ? -14.234 -21.156 -10.102 1 96.56 301 ASP B O 1
ATOM 5126 N N . GLU B 1 302 ? -13.539 -19.734 -11.703 1 95.25 302 GLU B N 1
ATOM 5127 C CA . GLU B 1 302 ? -12.312 -19.344 -11.008 1 95.25 302 GLU B CA 1
ATOM 5128 C C . GLU B 1 302 ? -12.57 -18.203 -10.031 1 95.25 302 GLU B C 1
ATOM 5130 O O . GLU B 1 302 ? -12.547 -17.031 -10.43 1 95.25 302 GLU B O 1
ATOM 5135 N N . SER B 1 303 ? -12.883 -18.406 -8.914 1 93.38 303 SER B N 1
ATOM 5136 C CA . SER B 1 303 ? -13.758 -17.75 -7.949 1 93.38 303 SER B CA 1
ATOM 5137 C C . SER B 1 303 ? -13.266 -16.344 -7.621 1 93.38 303 SER B C 1
ATOM 5139 O O . SER B 1 303 ? -14.062 -15.453 -7.324 1 93.38 303 SER B O 1
ATOM 5141 N N . LEU B 1 304 ? -11.922 -16.156 -7.543 1 97 304 LEU B N 1
ATOM 5142 C CA . LEU B 1 304 ? -11.453 -14.891 -6.988 1 97 304 LEU B CA 1
ATOM 5143 C C . LEU B 1 304 ? -10.516 -14.18 -7.965 1 97 304 LEU B C 1
ATOM 5145 O O . LEU B 1 304 ? -9.711 -13.344 -7.559 1 97 304 LEU B O 1
ATOM 5149 N N . ASP B 1 305 ? -10.469 -14.609 -9.234 1 97.62 305 ASP B N 1
ATOM 5150 C CA . ASP B 1 305 ? -9.922 -13.914 -10.398 1 97.62 305 ASP B CA 1
ATOM 5151 C C . ASP B 1 305 ? -8.398 -14 -10.43 1 97.62 305 ASP B C 1
ATOM 5153 O O . ASP B 1 305 ? -7.727 -13.07 -10.875 1 97.62 305 ASP B O 1
ATOM 5157 N N . ALA B 1 306 ? -7.801 -15.062 -9.898 1 98.69 306 ALA B N 1
ATOM 5158 C CA . ALA B 1 306 ? -6.352 -15.242 -9.992 1 98.69 306 ALA B CA 1
ATOM 5159 C C . ALA B 1 306 ? -5.906 -15.359 -11.445 1 98.69 306 ALA B C 1
ATOM 5161 O O . ALA B 1 306 ? -4.859 -14.836 -11.828 1 98.69 306 ALA B O 1
ATOM 5162 N N . TRP B 1 307 ? -6.711 -16.047 -12.242 1 98.81 307 TRP B N 1
ATOM 5163 C CA . TRP B 1 307 ? -6.348 -16.172 -13.648 1 98.81 307 TRP B CA 1
ATOM 5164 C C . TRP B 1 307 ? -6.367 -14.812 -14.344 1 98.81 307 TRP B C 1
ATOM 5166 O O . TRP B 1 307 ? -5.426 -14.469 -15.062 1 98.81 307 TRP B O 1
ATOM 5176 N N . ALA B 1 308 ? -7.387 -14.031 -14.164 1 98.81 308 ALA B N 1
ATOM 5177 C CA . ALA B 1 308 ? -7.535 -12.734 -14.82 1 98.81 308 ALA B CA 1
ATOM 5178 C C . ALA B 1 308 ? -6.457 -11.758 -14.359 1 98.81 308 ALA B C 1
ATOM 5180 O O . ALA B 1 308 ? -5.895 -11.016 -15.164 1 98.81 308 ALA B O 1
ATOM 5181 N N . VAL B 1 309 ? -6.152 -11.758 -13.055 1 98.81 309 VAL B N 1
ATOM 5182 C CA . VAL B 1 309 ? -5.293 -10.734 -12.477 1 98.81 309 VAL B CA 1
ATOM 5183 C C . VAL B 1 309 ? -3.836 -11.188 -12.523 1 98.81 309 VAL B C 1
ATOM 5185 O O . VAL B 1 309 ? -2.982 -10.516 -13.102 1 98.81 309 VAL B O 1
ATOM 5188 N N . HIS B 1 310 ? -3.535 -12.383 -12 1 98.94 310 HIS B N 1
ATOM 5189 C CA . HIS B 1 310 ? -2.162 -12.875 -11.961 1 98.94 310 HIS B CA 1
ATOM 5190 C C . HIS B 1 310 ? -1.787 -13.555 -13.273 1 98.94 310 HIS B C 1
ATOM 5192 O O . HIS B 1 310 ? -0.685 -13.352 -13.789 1 98.94 310 HIS B O 1
ATOM 5198 N N . GLY B 1 311 ? -2.688 -14.383 -13.828 1 98.88 311 GLY B N 1
ATOM 5199 C CA . GLY B 1 311 ? -2.398 -15.055 -15.086 1 98.88 311 GLY B CA 1
ATOM 5200 C C . GLY B 1 311 ? -2.232 -14.094 -16.25 1 98.88 311 GLY B C 1
ATOM 5201 O O . GLY B 1 311 ? -1.129 -13.922 -16.766 1 98.88 311 GLY B O 1
ATOM 5202 N N . ILE B 1 312 ? -3.297 -13.383 -16.547 1 98.88 312 ILE B N 1
ATOM 5203 C CA . ILE B 1 312 ? -3.293 -12.477 -17.688 1 98.88 312 ILE B CA 1
ATOM 5204 C C . ILE B 1 312 ? -2.402 -11.273 -17.391 1 98.88 312 ILE B C 1
ATOM 5206 O O . ILE B 1 312 ? -1.698 -10.773 -18.266 1 98.88 312 ILE B O 1
ATOM 5210 N N . GLY B 1 313 ? -2.432 -10.766 -16.172 1 98.88 313 GLY B N 1
ATOM 5211 C CA . GLY B 1 313 ? -1.507 -9.719 -15.773 1 98.88 313 GLY B CA 1
ATOM 5212 C C . GLY B 1 313 ? -0.051 -10.117 -15.922 1 98.88 313 GLY B C 1
ATOM 5213 O O . GLY B 1 313 ? 0.771 -9.328 -16.391 1 98.88 313 GLY B O 1
ATOM 5214 N N . GLY B 1 314 ? 0.245 -11.367 -15.484 1 98.88 314 GLY B N 1
ATOM 5215 C CA . GLY B 1 314 ? 1.589 -11.898 -15.641 1 98.88 314 GLY B CA 1
ATOM 5216 C C . GLY B 1 314 ? 2.016 -12.023 -17.094 1 98.88 314 GLY B C 1
ATOM 5217 O O . GLY B 1 314 ? 3.162 -11.719 -17.438 1 98.88 314 GLY B O 1
ATOM 5218 N N . VAL B 1 315 ? 1.091 -12.461 -17.922 1 98.88 315 VAL B N 1
ATOM 5219 C CA . VAL B 1 315 ? 1.365 -12.586 -19.359 1 98.88 315 VAL B CA 1
ATOM 5220 C C . VAL B 1 315 ? 1.708 -11.219 -19.938 1 98.88 315 VAL B C 1
ATOM 5222 O O . VAL B 1 315 ? 2.736 -11.055 -20.609 1 98.88 315 VAL B O 1
ATOM 5225 N N . TRP B 1 316 ? 0.885 -10.25 -19.656 1 98.88 316 TRP B N 1
ATOM 5226 C CA . TRP B 1 316 ? 1.151 -8.898 -20.125 1 98.88 316 TRP B CA 1
ATOM 5227 C C . TRP B 1 316 ? 2.48 -8.383 -19.594 1 98.88 316 TRP B C 1
ATOM 5229 O O . TRP B 1 316 ? 3.283 -7.816 -20.328 1 98.88 316 TRP B O 1
ATOM 5239 N N . GLY B 1 317 ? 2.717 -8.57 -18.312 1 98.94 317 GLY B N 1
ATOM 5240 C CA . GLY B 1 317 ? 3.957 -8.117 -17.703 1 98.94 317 GLY B CA 1
ATOM 5241 C C . GLY B 1 317 ? 5.195 -8.703 -18.359 1 98.94 317 GLY B C 1
ATOM 5242 O O . GLY B 1 317 ? 6.164 -7.992 -18.609 1 98.94 317 GLY B O 1
ATOM 5243 N N . ALA B 1 318 ? 5.156 -10.016 -18.625 1 98.81 318 ALA B N 1
ATOM 5244 C CA . ALA B 1 318 ? 6.289 -10.703 -19.234 1 98.81 318 ALA B CA 1
ATOM 5245 C C . ALA B 1 318 ? 6.543 -10.188 -20.641 1 98.81 318 ALA B C 1
ATOM 5247 O O . ALA B 1 318 ? 7.688 -9.906 -21.016 1 98.81 318 ALA B O 1
ATOM 5248 N N . LEU B 1 31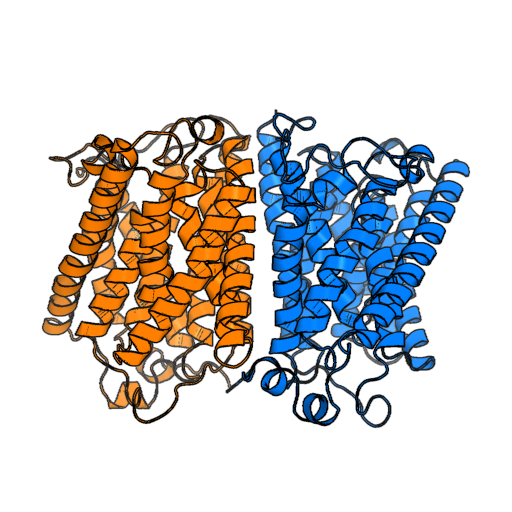9 ? 5.504 -10.039 -21.406 1 98.88 319 LEU B N 1
ATOM 5249 C CA . LEU B 1 319 ? 5.652 -9.531 -22.766 1 98.88 319 LEU B CA 1
ATOM 5250 C C . LEU B 1 319 ? 6.094 -8.07 -22.75 1 98.88 319 LEU B C 1
ATOM 5252 O O . LEU B 1 319 ? 6.945 -7.676 -23.547 1 98.88 319 LEU B O 1
ATOM 5256 N N . ALA B 1 320 ? 5.52 -7.27 -21.844 1 98.94 320 ALA B N 1
ATOM 5257 C CA . ALA B 1 320 ? 5.871 -5.859 -21.734 1 98.94 320 ALA B CA 1
ATOM 5258 C C . ALA B 1 320 ? 7.344 -5.691 -21.359 1 98.94 320 ALA B C 1
ATOM 5260 O O . ALA B 1 320 ? 7.992 -4.727 -21.781 1 98.94 320 ALA B O 1
ATOM 5261 N N . THR B 1 321 ? 7.879 -6.633 -20.562 1 98.81 321 THR B N 1
ATOM 5262 C CA . THR B 1 321 ? 9.305 -6.605 -20.234 1 98.81 321 THR B CA 1
ATOM 5263 C C . THR B 1 321 ? 10.148 -6.648 -21.5 1 98.81 321 THR B C 1
ATOM 5265 O O . THR B 1 321 ? 11.086 -5.863 -21.656 1 98.81 321 THR B O 1
ATOM 5268 N N . GLY B 1 322 ? 9.789 -7.512 -22.453 1 98.69 322 GLY B N 1
ATOM 5269 C CA . GLY B 1 322 ? 10.516 -7.621 -23.703 1 98.69 322 GLY B CA 1
ATOM 5270 C C . GLY B 1 322 ? 10.312 -6.43 -24.625 1 98.69 322 GLY B C 1
ATOM 5271 O O . GLY B 1 322 ? 11.125 -6.176 -25.516 1 98.69 322 GLY B O 1
ATOM 5272 N N . ILE B 1 323 ? 9.242 -5.664 -24.375 1 98.81 323 ILE B N 1
ATOM 5273 C CA . ILE B 1 323 ? 8.93 -4.504 -25.219 1 98.81 323 ILE B CA 1
ATOM 5274 C C . ILE B 1 323 ? 9.625 -3.266 -24.656 1 98.81 323 ILE B C 1
ATOM 5276 O O . ILE B 1 323 ? 10.258 -2.512 -25.406 1 98.81 323 ILE B O 1
ATOM 5280 N N . PHE B 1 324 ? 9.672 -3.035 -23.25 1 98.75 324 PHE B N 1
ATOM 5281 C CA . PHE B 1 324 ? 9.969 -1.732 -22.672 1 98.75 324 PHE B CA 1
ATOM 5282 C C . PHE B 1 324 ? 11.336 -1.737 -22 1 98.75 324 PHE B C 1
ATOM 5284 O O . PHE B 1 324 ? 11.82 -0.695 -21.562 1 98.75 324 PHE B O 1
ATOM 5291 N N . ALA B 1 325 ? 11.984 -2.91 -21.891 1 98.69 325 ALA B N 1
ATOM 5292 C CA . ALA B 1 325 ? 13.273 -2.957 -21.203 1 98.69 325 ALA B CA 1
ATOM 5293 C C . ALA B 1 325 ? 14.234 -1.924 -21.781 1 98.69 325 ALA B C 1
ATOM 5295 O O . ALA B 1 325 ? 14.273 -1.71 -23 1 98.69 325 ALA B O 1
ATOM 5296 N N . MET B 1 326 ? 15.008 -1.304 -20.828 1 97.69 326 MET B N 1
ATOM 5297 C CA . MET B 1 326 ? 15.938 -0.237 -21.188 1 97.69 326 MET B CA 1
ATOM 5298 C C . MET B 1 326 ? 17.344 -0.567 -20.734 1 97.69 326 MET B C 1
ATOM 5300 O O . MET B 1 326 ? 17.562 -0.89 -19.562 1 97.69 326 MET B O 1
ATOM 5304 N N . GLU B 1 327 ? 18.281 -0.351 -21.562 1 96.94 327 GLU B N 1
ATOM 5305 C CA . GLU B 1 327 ? 19.672 -0.606 -21.219 1 96.94 327 GLU B CA 1
ATOM 5306 C C . GLU B 1 327 ? 20.141 0.307 -20.094 1 96.94 327 GLU B C 1
ATOM 5308 O O . GLU B 1 327 ? 20.938 -0.105 -19.234 1 96.94 327 GLU B O 1
ATOM 5313 N N . SER B 1 328 ? 19.703 1.52 -20.031 1 94.69 328 SER B N 1
ATOM 5314 C CA . SER B 1 328 ? 20.125 2.512 -19.047 1 94.69 328 SER B CA 1
ATOM 5315 C C . SER B 1 328 ? 19.625 2.154 -17.656 1 94.69 328 SER B C 1
ATOM 5317 O O . SER B 1 328 ? 20.125 2.674 -16.656 1 94.69 328 SER B O 1
ATOM 5319 N N . VAL B 1 329 ? 18.672 1.251 -17.594 1 95 329 VAL B N 1
ATOM 5320 C CA . VAL B 1 329 ? 18.078 0.912 -16.297 1 95 329 VAL B CA 1
ATOM 5321 C C . VAL B 1 329 ? 18.609 -0.447 -15.836 1 95 329 VAL B C 1
ATOM 5323 O O . VAL B 1 329 ? 19.141 -0.573 -14.727 1 95 329 VAL B O 1
ATOM 5326 N N . GLY B 1 330 ? 18.453 -1.411 -16.75 1 95.62 330 GLY B N 1
ATOM 5327 C CA . GLY B 1 330 ? 18.75 -2.768 -16.328 1 95.62 330 GLY B CA 1
ATOM 5328 C C . GLY B 1 330 ? 19.766 -3.473 -17.203 1 95.62 330 GLY B C 1
ATOM 5329 O O . GLY B 1 330 ? 20.031 -4.664 -17.031 1 95.62 330 GLY B O 1
ATOM 5330 N N . GLY B 1 331 ? 20.297 -2.775 -18.203 1 95.44 331 GLY B N 1
ATOM 5331 C CA . GLY B 1 331 ? 21.359 -3.344 -19.031 1 95.44 331 GLY B CA 1
ATOM 5332 C C . GLY B 1 331 ? 20.844 -4.145 -20.203 1 95.44 331 GLY B C 1
ATOM 5333 O O . GLY B 1 331 ? 21.609 -4.805 -20.906 1 95.44 331 GLY B O 1
ATOM 5334 N N . TYR B 1 332 ? 19.5 -4.203 -20.359 1 96.5 332 TYR B N 1
ATOM 5335 C CA . TYR B 1 332 ? 18.875 -4.914 -21.469 1 96.5 332 TYR B CA 1
ATOM 5336 C C . TYR B 1 332 ? 17.969 -3.986 -22.266 1 96.5 332 TYR B C 1
ATOM 5338 O O . TYR B 1 332 ? 17.328 -3.09 -21.703 1 96.5 332 TYR B O 1
ATOM 5346 N N . SER B 1 333 ? 17.953 -4.219 -23.641 1 97.75 333 SER B N 1
ATOM 5347 C CA . SER B 1 333 ? 17.062 -3.451 -24.5 1 97.75 333 SER B CA 1
ATOM 5348 C C . SER B 1 333 ? 15.891 -4.301 -24.984 1 97.75 333 SER B C 1
ATOM 5350 O O . SER B 1 333 ? 16.062 -5.484 -25.281 1 97.75 333 SER B O 1
ATOM 5352 N N . GLY B 1 334 ? 14.703 -3.66 -25.047 1 98.12 334 GLY B N 1
ATOM 5353 C CA . GLY B 1 334 ? 13.516 -4.332 -25.531 1 98.12 334 GLY B CA 1
ATOM 5354 C C . GLY B 1 334 ? 13.18 -3.98 -26.969 1 98.12 334 GLY B C 1
ATOM 5355 O O . GLY B 1 334 ? 14.008 -3.402 -27.688 1 98.12 334 GLY B O 1
ATOM 5356 N N . LEU B 1 335 ? 12.039 -4.359 -27.391 1 98.25 335 LEU B N 1
ATOM 5357 C CA . LEU B 1 335 ? 11.57 -4.211 -28.766 1 98.25 335 LEU B CA 1
ATOM 5358 C C . LEU B 1 335 ? 11.531 -2.742 -29.172 1 98.25 335 LEU B C 1
ATOM 5360 O O . LEU B 1 335 ? 11.914 -2.395 -30.297 1 98.25 335 LEU B O 1
ATOM 5364 N N . LEU B 1 336 ? 11.109 -1.81 -28.281 1 97.88 336 LEU B N 1
ATOM 5365 C CA . LEU B 1 336 ? 10.984 -0.385 -28.562 1 97.88 336 LEU B CA 1
ATOM 5366 C C . LEU B 1 336 ? 12.352 0.243 -28.812 1 97.88 336 LEU B C 1
ATOM 5368 O O . LEU B 1 336 ? 12.445 1.322 -29.391 1 97.88 336 LEU B O 1
ATOM 5372 N N . TYR B 1 337 ? 13.336 -0.465 -28.422 1 97.31 337 TYR B N 1
ATOM 5373 C CA . TYR B 1 337 ? 14.688 0.06 -28.547 1 97.31 337 TYR B CA 1
ATOM 5374 C C . TYR B 1 337 ? 15.508 -0.793 -29.516 1 97.31 337 TYR B C 1
ATOM 5376 O O . TYR B 1 337 ? 16.734 -0.781 -29.469 1 97.31 337 TYR B O 1
ATOM 5384 N N . GLY B 1 338 ? 14.867 -1.679 -30.25 1 96.81 338 GLY B N 1
ATOM 5385 C CA . GLY B 1 338 ? 15.477 -2.32 -31.406 1 96.81 338 GLY B CA 1
ATOM 5386 C C . GLY B 1 338 ? 15.852 -3.77 -31.156 1 96.81 338 GLY B C 1
ATOM 5387 O O . GLY B 1 338 ? 16.406 -4.43 -32.031 1 96.81 338 GLY B O 1
ATOM 5388 N N . ASN B 1 339 ? 15.648 -4.371 -30.016 1 97.56 339 ASN B N 1
ATOM 5389 C CA . ASN B 1 339 ? 16.047 -5.742 -29.703 1 97.56 339 ASN B CA 1
ATOM 5390 C C . ASN B 1 339 ? 14.883 -6.715 -29.844 1 97.56 339 ASN B C 1
ATOM 5392 O O . ASN B 1 339 ? 14.242 -7.074 -28.859 1 97.56 339 ASN B O 1
ATOM 5396 N N . THR B 1 340 ? 14.688 -7.281 -30.984 1 97.81 340 THR B N 1
ATOM 5397 C CA . THR B 1 340 ? 13.602 -8.203 -31.281 1 97.81 340 THR B CA 1
ATOM 5398 C C . THR B 1 340 ? 13.828 -9.555 -30.609 1 97.81 340 THR B C 1
ATOM 5400 O O . THR B 1 340 ? 12.867 -10.211 -30.203 1 97.81 340 THR B O 1
ATOM 5403 N N . ASP B 1 341 ? 15.039 -9.945 -30.438 1 97.56 341 ASP B N 1
ATOM 5404 C CA . ASP B 1 341 ? 15.375 -11.242 -29.859 1 97.56 341 ASP B CA 1
ATOM 5405 C C . ASP B 1 341 ? 14.906 -11.328 -28.406 1 97.56 341 ASP B C 1
ATOM 5407 O O . ASP B 1 341 ? 14.469 -12.383 -27.953 1 97.56 341 ASP B O 1
ATOM 5411 N N . GLN B 1 342 ? 15.055 -10.234 -27.75 1 97.94 342 GLN B N 1
ATOM 5412 C CA . GLN B 1 342 ? 14.586 -10.219 -26.375 1 97.94 342 GLN B CA 1
ATOM 5413 C C . GLN B 1 342 ? 13.086 -10.477 -26.312 1 97.94 342 GLN B C 1
ATOM 5415 O O . GLN B 1 342 ? 12.609 -11.188 -25.422 1 97.94 342 GLN B O 1
ATOM 5420 N N . PHE B 1 343 ? 12.328 -9.852 -27.125 1 98.38 343 PHE B N 1
ATOM 5421 C CA . PHE B 1 343 ? 10.883 -10.031 -27.156 1 98.38 343 PHE B CA 1
ATOM 5422 C C . PHE B 1 343 ? 10.523 -11.477 -27.484 1 98.38 343 PHE B C 1
ATOM 5424 O O . PHE B 1 343 ? 9.609 -12.047 -26.906 1 98.38 343 PHE B O 1
ATOM 5431 N N . VAL B 1 344 ? 11.203 -12.086 -28.438 1 98.5 344 VAL B N 1
ATOM 5432 C CA . VAL B 1 344 ? 10.969 -13.469 -28.812 1 98.5 344 VAL B CA 1
ATOM 5433 C C . VAL B 1 344 ? 11.227 -14.391 -27.625 1 98.5 344 VAL B C 1
ATOM 5435 O O . VAL B 1 344 ? 10.453 -15.32 -27.359 1 98.5 344 VAL B O 1
ATOM 5438 N N . ALA B 1 345 ? 12.352 -14.164 -26.906 1 98.5 345 ALA B N 1
ATOM 5439 C CA . ALA B 1 345 ? 12.648 -14.938 -25.703 1 98.5 345 ALA B CA 1
ATOM 5440 C C . ALA B 1 345 ? 11.5 -14.852 -24.703 1 98.5 345 ALA B C 1
ATOM 5442 O O . ALA B 1 345 ? 11.141 -15.852 -24.078 1 98.5 345 ALA B O 1
ATOM 5443 N N . GLN B 1 346 ? 10.938 -13.633 -24.578 1 98.81 346 GLN B N 1
ATOM 5444 C CA . GLN B 1 346 ? 9.82 -13.438 -23.656 1 98.81 346 GLN B CA 1
ATOM 5445 C C . GLN B 1 346 ? 8.586 -14.211 -24.109 1 98.81 346 GLN B C 1
ATOM 5447 O O . GLN B 1 346 ? 7.855 -14.773 -23.297 1 98.81 346 GLN B O 1
ATOM 5452 N N . VAL B 1 347 ? 8.312 -14.219 -25.359 1 98.75 347 VAL B N 1
ATOM 5453 C CA . VAL B 1 347 ? 7.168 -14.953 -25.906 1 98.75 347 VAL B CA 1
ATOM 5454 C C . VAL B 1 347 ? 7.32 -16.438 -25.609 1 98.75 347 VAL B C 1
ATOM 5456 O O . VAL B 1 347 ? 6.371 -17.094 -25.172 1 98.75 347 VAL B O 1
ATOM 5459 N N . ILE B 1 348 ? 8.484 -16.984 -25.844 1 98.75 348 ILE B N 1
ATOM 5460 C CA . ILE B 1 348 ? 8.75 -18.391 -25.625 1 98.75 348 ILE B CA 1
ATOM 5461 C C . ILE B 1 348 ? 8.617 -18.734 -24.141 1 98.75 348 ILE B C 1
ATOM 5463 O O . ILE B 1 348 ? 7.98 -19.719 -23.766 1 98.75 348 ILE B O 1
ATOM 5467 N N . ALA B 1 349 ? 9.211 -17.891 -23.328 1 98.81 349 ALA B N 1
ATOM 5468 C CA . ALA B 1 349 ? 9.141 -18.094 -21.891 1 98.81 349 ALA B CA 1
ATOM 5469 C C . ALA B 1 349 ? 7.695 -18.094 -21.406 1 98.81 349 ALA B C 1
ATOM 5471 O O . ALA B 1 349 ? 7.289 -18.953 -20.625 1 98.81 349 ALA B O 1
ATOM 5472 N N . THR B 1 350 ? 6.926 -17.141 -21.875 1 98.88 350 THR B N 1
ATOM 5473 C CA . THR B 1 350 ? 5.527 -16.984 -21.469 1 98.88 350 THR B CA 1
ATOM 5474 C C . THR B 1 350 ? 4.707 -18.188 -21.922 1 98.88 350 THR B C 1
ATOM 5476 O O . THR B 1 350 ? 3.975 -18.781 -21.125 1 98.88 350 THR B O 1
ATOM 5479 N N . ALA B 1 351 ? 4.84 -18.594 -23.125 1 98.88 351 ALA B N 1
ATOM 5480 C CA . ALA B 1 351 ? 4.09 -19.719 -23.672 1 98.88 351 ALA B CA 1
ATOM 5481 C C . ALA B 1 351 ? 4.445 -21.016 -22.938 1 98.88 351 ALA B C 1
ATOM 5483 O O . ALA B 1 351 ? 3.568 -21.812 -22.625 1 98.88 351 ALA B O 1
ATOM 5484 N N . SER B 1 352 ? 5.707 -21.234 -22.719 1 98.81 352 SER B N 1
ATOM 5485 C CA . SER B 1 352 ? 6.16 -22.453 -22.062 1 98.81 352 SER B CA 1
ATOM 5486 C C . SER B 1 352 ? 5.641 -22.516 -20.625 1 98.81 352 SER B C 1
ATOM 5488 O O . SER B 1 352 ? 5.242 -23.594 -20.156 1 98.81 352 SER B O 1
ATOM 5490 N N . ALA B 1 353 ? 5.703 -21.359 -19.922 1 98.81 353 ALA B N 1
ATOM 5491 C CA . ALA B 1 353 ? 5.219 -21.328 -18.547 1 98.81 353 ALA B CA 1
ATOM 5492 C C . ALA B 1 353 ? 3.721 -21.609 -18.484 1 98.81 353 ALA B C 1
ATOM 5494 O O . ALA B 1 353 ? 3.258 -22.344 -17.609 1 98.81 353 ALA B O 1
ATOM 5495 N N . ILE B 1 354 ? 2.936 -21 -19.391 1 98.88 354 ILE B N 1
ATOM 5496 C CA . ILE B 1 354 ? 1.494 -21.219 -19.453 1 98.88 354 ILE B CA 1
ATOM 5497 C C . ILE B 1 354 ? 1.2 -22.703 -19.672 1 98.88 354 ILE B C 1
ATOM 5499 O O . ILE B 1 354 ? 0.447 -23.312 -18.906 1 98.88 354 ILE B O 1
ATOM 5503 N N . LEU B 1 355 ? 1.811 -23.25 -20.672 1 98.88 355 LEU B N 1
ATOM 5504 C CA . LEU B 1 355 ? 1.543 -24.641 -21.047 1 98.88 355 LEU B CA 1
ATOM 5505 C C . LEU B 1 355 ? 1.951 -25.594 -19.938 1 98.88 355 LEU B C 1
ATOM 5507 O O . LEU B 1 355 ? 1.195 -26.516 -19.594 1 98.88 355 LEU B O 1
ATOM 5511 N N . TYR B 1 356 ? 3.1 -25.391 -19.406 1 98.81 356 TYR B N 1
ATOM 5512 C CA . TYR B 1 356 ? 3.627 -26.281 -18.375 1 98.81 356 TYR B CA 1
ATOM 5513 C C . TYR B 1 356 ? 2.789 -26.203 -17.109 1 98.81 356 TYR B C 1
ATOM 5515 O O . TYR B 1 356 ? 2.336 -27.219 -16.594 1 98.81 356 TYR B O 1
ATOM 5523 N N . ALA B 1 357 ? 2.584 -24.969 -16.594 1 98.88 357 ALA B N 1
ATOM 5524 C CA . ALA B 1 357 ? 1.847 -24.781 -15.352 1 98.88 357 ALA B CA 1
ATOM 5525 C C . ALA B 1 357 ? 0.417 -25.297 -15.477 1 98.88 357 ALA B C 1
ATOM 5527 O O . ALA B 1 357 ? -0.078 -26 -14.594 1 98.88 357 ALA B O 1
ATOM 5528 N N . PHE B 1 358 ? -0.253 -24.984 -16.594 1 98.88 358 PHE B N 1
ATOM 5529 C CA . PHE B 1 358 ? -1.637 -25.391 -16.781 1 98.88 358 PHE B CA 1
ATOM 5530 C C . PHE B 1 358 ? -1.734 -26.906 -16.922 1 98.88 358 PHE B C 1
ATOM 5532 O O . PHE B 1 358 ? -2.537 -27.547 -16.234 1 98.88 358 PHE B O 1
ATOM 5539 N N . ALA B 1 359 ? -0.914 -27.516 -17.734 1 98.88 359 ALA B N 1
ATOM 5540 C CA . ALA B 1 359 ? -0.999 -28.938 -18.047 1 98.88 359 ALA B CA 1
ATOM 5541 C C . ALA B 1 359 ? -0.625 -29.781 -16.828 1 98.88 359 ALA B C 1
ATOM 5543 O O . ALA B 1 359 ? -1.326 -30.734 -16.484 1 98.88 359 ALA B O 1
ATOM 5544 N N . VAL B 1 360 ? 0.49 -29.484 -16.203 1 98.88 360 VAL B N 1
ATOM 5545 C CA . VAL B 1 360 ? 0.939 -30.281 -15.07 1 98.88 360 VAL B CA 1
ATOM 5546 C C . VAL B 1 360 ? -0.038 -30.125 -13.914 1 98.88 360 VAL B C 1
ATOM 5548 O O . VAL B 1 360 ? -0.301 -31.078 -13.18 1 98.88 360 VAL B O 1
ATOM 5551 N N . THR B 1 361 ? -0.575 -28.891 -13.703 1 98.88 361 THR B N 1
ATOM 5552 C CA . THR B 1 361 ? -1.562 -28.688 -12.648 1 98.88 361 THR B CA 1
ATOM 5553 C C . THR B 1 361 ? -2.812 -29.516 -12.914 1 98.88 361 THR B C 1
ATOM 5555 O O . THR B 1 361 ? -3.379 -30.094 -11.984 1 98.88 361 THR B O 1
ATOM 5558 N N . LEU B 1 362 ? -3.248 -29.594 -14.195 1 98.75 362 LEU B N 1
ATOM 5559 C CA . LEU B 1 362 ? -4.402 -30.422 -14.547 1 98.75 362 LEU B CA 1
ATOM 5560 C C . LEU B 1 362 ? -4.172 -31.875 -14.156 1 98.75 362 LEU B C 1
ATOM 5562 O O . LEU B 1 362 ? -5.047 -32.5 -13.57 1 98.75 362 LEU B O 1
ATOM 5566 N N . VAL B 1 363 ? -3.037 -32.344 -14.469 1 98.81 363 VAL B N 1
ATOM 5567 C CA . VAL B 1 363 ? -2.697 -33.75 -14.195 1 98.81 363 VAL B CA 1
ATOM 5568 C C . VAL B 1 363 ? -2.645 -34 -12.688 1 98.81 363 VAL B C 1
ATOM 5570 O O . VAL B 1 363 ? -3.199 -34.969 -12.188 1 98.81 363 VAL B O 1
ATOM 5573 N N . LEU B 1 364 ? -1.979 -33.094 -11.953 1 98.81 364 LEU B N 1
ATOM 5574 C CA . LEU B 1 364 ? -1.836 -33.25 -10.508 1 98.81 364 LEU B CA 1
ATOM 5575 C C . LEU B 1 364 ? -3.193 -33.156 -9.82 1 98.81 364 LEU B C 1
ATOM 5577 O O . LEU B 1 364 ? -3.471 -33.938 -8.898 1 98.81 364 LEU B O 1
ATOM 5581 N N . ALA B 1 365 ? -4.004 -32.188 -10.234 1 98.81 365 ALA B N 1
ATOM 5582 C CA . ALA B 1 365 ? -5.328 -32.031 -9.648 1 98.81 365 ALA B CA 1
ATOM 5583 C C . ALA B 1 365 ? -6.184 -33.281 -9.852 1 98.81 365 ALA B C 1
ATOM 5585 O O . ALA B 1 365 ? -6.863 -33.75 -8.93 1 98.81 365 ALA B O 1
ATOM 5586 N N . LYS B 1 366 ? -6.16 -33.844 -11.047 1 98.69 366 LYS B N 1
ATOM 5587 C CA . LYS B 1 366 ? -6.922 -35.062 -11.344 1 98.69 366 LYS B CA 1
ATOM 5588 C C . LYS B 1 366 ? -6.398 -36.25 -10.539 1 98.69 366 LYS B C 1
ATOM 5590 O O . LYS B 1 366 ? -7.18 -37.094 -10.062 1 98.69 366 LYS B O 1
ATOM 5595 N N . ALA B 1 367 ? -5.137 -36.312 -10.43 1 98.75 367 ALA B N 1
ATOM 5596 C CA . ALA B 1 367 ? -4.531 -37.406 -9.664 1 98.75 367 ALA B CA 1
ATOM 5597 C C . ALA B 1 367 ? -4.961 -37.344 -8.195 1 98.75 367 ALA B C 1
ATOM 5599 O O . ALA B 1 367 ? -5.316 -38.375 -7.609 1 98.75 367 ALA B O 1
ATOM 5600 N N . VAL B 1 368 ? -4.906 -36.188 -7.566 1 98.62 368 VAL B N 1
ATOM 5601 C CA . VAL B 1 368 ? -5.301 -36 -6.172 1 98.62 368 VAL B CA 1
ATOM 5602 C C . VAL B 1 368 ? -6.793 -36.281 -6.023 1 98.62 368 VAL B C 1
ATOM 5604 O O . VAL B 1 368 ? -7.223 -36.906 -5.055 1 98.62 368 VAL B O 1
ATOM 5607 N N . ASP B 1 369 ? -7.574 -35.844 -6.984 1 98.5 369 ASP B N 1
ATOM 5608 C CA . ASP B 1 369 ? -9.016 -36.062 -6.965 1 98.5 369 ASP B CA 1
ATOM 5609 C C . ASP B 1 369 ? -9.328 -37.562 -6.992 1 98.5 369 ASP B C 1
ATOM 5611 O O . ASP B 1 369 ? -10.188 -38.031 -6.246 1 98.5 369 ASP B O 1
ATOM 5615 N N . MET B 1 370 ? -8.68 -38.25 -7.836 1 98.31 370 MET B N 1
ATOM 5616 C CA . MET B 1 370 ? -8.906 -39.688 -7.973 1 98.31 370 MET B CA 1
ATOM 5617 C C . MET B 1 370 ? -8.477 -40.438 -6.715 1 98.31 370 MET B C 1
ATOM 5619 O O . MET B 1 370 ? -9.125 -41.406 -6.305 1 98.31 370 MET B O 1
ATOM 5623 N N . ALA B 1 371 ? -7.453 -39.969 -6.113 1 98.31 371 ALA B N 1
ATOM 5624 C CA . ALA B 1 371 ? -6.859 -40.688 -4.988 1 98.31 371 ALA B CA 1
ATOM 5625 C C . ALA B 1 371 ? -7.621 -40.406 -3.695 1 98.31 371 ALA B C 1
ATOM 5627 O O . ALA B 1 371 ? -7.812 -41.312 -2.875 1 98.31 371 ALA B O 1
ATOM 5628 N N . MET B 1 372 ? -8.07 -39.156 -3.482 1 97.44 372 MET B N 1
ATOM 5629 C CA . MET B 1 372 ? -8.602 -38.844 -2.156 1 97.44 372 MET B CA 1
ATOM 5630 C C . MET B 1 372 ? -9.758 -37.875 -2.246 1 97.44 372 MET B C 1
ATOM 5632 O O . MET B 1 372 ? -10.305 -37.438 -1.223 1 97.44 372 MET B O 1
ATOM 5636 N N . GLY B 1 373 ? -10.141 -37.5 -3.436 1 97.94 373 GLY B N 1
ATOM 5637 C CA . GLY B 1 373 ? -11.156 -36.469 -3.588 1 97.94 373 GLY B CA 1
ATOM 5638 C C . GLY B 1 373 ? -10.617 -35.094 -3.369 1 97.94 373 GLY B C 1
ATOM 5639 O O . GLY B 1 373 ? -9.93 -34.812 -2.381 1 97.94 373 GLY B O 1
ATOM 5640 N N . LEU B 1 374 ? -10.883 -34.188 -4.262 1 98.19 374 LEU B N 1
ATOM 5641 C CA . LEU B 1 374 ? -10.406 -32.812 -4.18 1 98.19 374 LEU B CA 1
ATOM 5642 C C . LEU B 1 374 ? -11.461 -31.906 -3.574 1 98.19 374 LEU B C 1
ATOM 5644 O O . LEU B 1 374 ? -11.141 -31.016 -2.785 1 98.19 374 LEU B O 1
ATOM 5648 N N . ARG B 1 375 ? -12.734 -32.156 -3.885 1 98.44 375 ARG B N 1
ATOM 5649 C CA . ARG B 1 375 ? -13.875 -31.359 -3.473 1 98.44 375 ARG B CA 1
ATOM 5650 C C . ARG B 1 375 ? -14.562 -31.953 -2.25 1 98.44 375 ARG B C 1
ATOM 5652 O O . ARG B 1 375 ? -14.609 -33.188 -2.1 1 98.44 375 ARG B O 1
ATOM 5659 N N . VAL B 1 376 ? -15.094 -31.109 -1.414 1 98.19 376 VAL B N 1
ATOM 5660 C CA . VAL B 1 376 ? -15.875 -31.562 -0.272 1 98.19 376 VAL B CA 1
ATOM 5661 C C . VAL B 1 376 ? -17.234 -32.094 -0.748 1 98.19 376 VAL B C 1
ATOM 5663 O O . VAL B 1 376 ? -17.641 -31.812 -1.879 1 98.19 376 VAL B O 1
ATOM 5666 N N . ALA B 1 377 ? -17.922 -32.75 0.207 1 97.56 377 ALA B N 1
ATOM 5667 C CA . ALA B 1 377 ? -19.266 -33.188 -0.099 1 97.56 377 ALA B CA 1
ATOM 5668 C C . ALA B 1 377 ? -20.234 -32.031 -0.216 1 97.56 377 ALA B C 1
ATOM 5670 O O . ALA B 1 377 ? -20.016 -30.969 0.375 1 97.56 377 ALA B O 1
ATOM 5671 N N . GLN B 1 378 ? -21.266 -32.25 -0.925 1 96.81 378 GLN B N 1
ATOM 5672 C CA . GLN B 1 378 ? -22.234 -31.203 -1.18 1 96.81 378 GLN B CA 1
ATOM 5673 C C . GLN B 1 378 ? -22.797 -30.656 0.126 1 96.81 378 GLN B C 1
ATOM 5675 O O . GLN B 1 378 ? -23 -29.438 0.254 1 96.81 378 GLN B O 1
ATOM 5680 N N . GLU B 1 379 ? -23.031 -31.5 1.048 1 97.12 379 GLU B N 1
ATOM 5681 C CA . GLU B 1 379 ? -23.578 -31.078 2.336 1 97.12 379 GLU B CA 1
ATOM 5682 C C . GLU B 1 379 ? -22.594 -30.188 3.094 1 97.12 379 GLU B C 1
ATOM 5684 O O . GLU B 1 379 ? -22.984 -29.219 3.725 1 97.12 379 GLU B O 1
ATOM 5689 N N . GLU B 1 380 ? -21.375 -30.531 2.992 1 97.25 380 GLU B N 1
ATOM 5690 C CA . GLU B 1 380 ? -20.328 -29.766 3.645 1 97.25 380 GLU B CA 1
ATOM 5691 C C . GLU B 1 380 ? -20.156 -28.391 2.994 1 97.25 380 GLU B C 1
ATOM 5693 O O . GLU B 1 380 ? -19.953 -27.391 3.686 1 97.25 380 GLU B O 1
ATOM 5698 N N . GLU B 1 381 ? -20.25 -28.391 1.714 1 96.88 381 GLU B N 1
ATOM 5699 C CA . GLU B 1 381 ? -20.172 -27.141 0.978 1 96.88 381 GLU B CA 1
ATOM 5700 C C . GLU B 1 381 ? -21.344 -26.219 1.32 1 96.88 381 GLU B C 1
ATOM 5702 O O . GLU B 1 381 ? -21.188 -25.016 1.444 1 96.88 381 GLU B O 1
ATOM 5707 N N . TYR B 1 382 ? -22.5 -26.812 1.48 1 95.12 382 TYR B N 1
ATOM 5708 C CA . TYR B 1 382 ? -23.719 -26.078 1.784 1 95.12 382 TYR B CA 1
ATOM 5709 C C . TYR B 1 382 ? -23.625 -25.422 3.154 1 95.12 382 TYR B C 1
ATOM 5711 O O . TYR B 1 382 ? -24 -24.25 3.314 1 95.12 382 TYR B O 1
ATOM 5719 N N . VAL B 1 383 ? -23.109 -26.141 4.074 1 95.69 383 VAL B N 1
ATOM 5720 C CA . VAL B 1 383 ? -23.031 -25.641 5.441 1 95.69 383 VAL B CA 1
ATOM 5721 C C . VAL B 1 383 ? -21.906 -24.609 5.551 1 95.69 383 VAL B C 1
ATOM 5723 O O . VAL B 1 383 ? -21.984 -23.688 6.371 1 95.69 383 VAL B O 1
ATOM 5726 N N . GLY B 1 384 ? -20.875 -24.812 4.715 1 96.31 384 GLY B N 1
ATOM 5727 C CA . GLY B 1 384 ? -19.703 -23.953 4.758 1 96.31 384 GLY B CA 1
ATOM 5728 C C . GLY B 1 384 ? -18.453 -24.656 5.273 1 96.31 384 GLY B C 1
ATOM 5729 O O . GLY B 1 384 ? -18.547 -25.5 6.172 1 96.31 384 GLY B O 1
ATOM 5730 N N . LEU B 1 385 ? -17.406 -24.266 4.809 1 97.5 385 LEU B N 1
ATOM 5731 C CA . LEU B 1 385 ? -16.172 -24.984 5.105 1 97.5 385 LEU B CA 1
ATOM 5732 C C . LEU B 1 385 ? -15.617 -24.594 6.469 1 97.5 385 LEU B C 1
ATOM 5734 O O . LEU B 1 385 ? -14.805 -25.312 7.051 1 97.5 385 LEU B O 1
ATOM 5738 N N . ASP B 1 386 ? -15.992 -23.391 6.988 1 97 386 ASP B N 1
ATOM 5739 C CA . ASP B 1 386 ? -15.57 -23.016 8.336 1 97 386 ASP B CA 1
ATOM 5740 C C . ASP B 1 386 ? -15.992 -24.062 9.359 1 97 386 ASP B C 1
ATOM 5742 O O . ASP B 1 386 ? -15.164 -24.562 10.125 1 97 386 ASP B O 1
ATOM 5746 N N . ILE B 1 387 ? -17.203 -24.453 9.203 1 95.62 387 ILE B N 1
ATOM 5747 C CA . ILE B 1 387 ? -17.734 -25.422 10.156 1 95.62 387 ILE B CA 1
ATOM 5748 C C . ILE B 1 387 ? -17.344 -26.828 9.727 1 95.62 387 ILE B C 1
ATOM 5750 O O . ILE B 1 387 ? -16.844 -27.609 10.531 1 95.62 387 ILE B O 1
ATOM 5754 N N . SER B 1 388 ? -17.531 -27.156 8.516 1 96 388 SER B N 1
ATOM 5755 C CA . SER B 1 388 ? -17.406 -28.531 8.062 1 96 388 SER B CA 1
ATOM 5756 C C . SER B 1 388 ? -15.953 -29 8.102 1 96 388 SER B C 1
ATOM 5758 O O . SER B 1 388 ? -15.68 -30.172 8.352 1 96 388 SER B O 1
ATOM 5760 N N . GLN B 1 389 ? -15 -28.109 7.828 1 95.25 389 GLN B N 1
ATOM 5761 C CA . GLN B 1 389 ? -13.602 -28.516 7.758 1 95.25 389 GLN B CA 1
ATOM 5762 C C . GLN B 1 389 ? -12.852 -28.141 9.031 1 95.25 389 GLN B C 1
ATOM 5764 O O . GLN B 1 389 ? -11.875 -28.797 9.398 1 95.25 389 GLN B O 1
ATOM 5769 N N . HIS B 1 390 ? -13.344 -27.047 9.812 1 95.88 390 HIS B N 1
ATOM 5770 C CA . HIS B 1 390 ? -12.547 -26.547 10.93 1 95.88 390 HIS B CA 1
ATOM 5771 C C . HIS B 1 390 ? -13.336 -26.594 12.234 1 95.88 390 HIS B C 1
ATOM 5773 O O . HIS B 1 390 ? -12.758 -26.516 13.32 1 95.88 390 HIS B O 1
ATOM 5779 N N . GLY B 1 391 ? -14.656 -26.719 12.172 1 95.06 391 GLY B N 1
ATOM 5780 C CA . GLY B 1 391 ? -15.477 -26.688 13.375 1 95.06 391 GLY B CA 1
ATOM 5781 C C . GLY B 1 391 ? -15.516 -25.328 14.039 1 95.06 391 GLY B C 1
ATOM 5782 O O . GLY B 1 391 ? -15.688 -25.234 15.25 1 95.06 391 GLY B O 1
ATOM 5783 N N . GLU B 1 392 ? -15.328 -24.219 13.273 1 94.56 392 GLU B N 1
ATOM 5784 C CA . GLU B 1 392 ? -15.242 -22.859 13.781 1 94.56 392 GLU B CA 1
ATOM 5785 C C . GLU B 1 392 ? -16.078 -21.906 12.938 1 94.56 392 GLU B C 1
ATOM 5787 O O . GLU B 1 392 ? -16.312 -22.156 11.75 1 94.56 392 GLU B O 1
ATOM 5792 N N . ARG B 1 393 ? -16.641 -20.766 13.562 1 92.06 393 ARG B N 1
ATOM 5793 C CA . ARG B 1 393 ? -17.344 -19.703 12.859 1 92.06 393 ARG B CA 1
ATOM 5794 C C . ARG B 1 393 ? -16.531 -18.422 12.836 1 92.06 393 ARG B C 1
ATOM 5796 O O . ARG B 1 393 ? -15.906 -18.047 13.828 1 92.06 393 ARG B O 1
ATOM 5803 N N . ALA B 1 394 ? -16.609 -17.75 11.805 1 91.81 394 ALA B N 1
ATOM 5804 C CA . ALA B 1 394 ? -15.805 -16.547 11.641 1 91.81 394 ALA B CA 1
ATOM 5805 C C . ALA B 1 394 ? -16.266 -15.453 12.594 1 91.81 394 ALA B C 1
ATOM 5807 O O . ALA B 1 394 ? -15.453 -14.695 13.125 1 91.81 394 ALA B O 1
ATOM 5808 N N . TYR B 1 395 ? -17.531 -15.32 12.812 1 89.31 395 TYR B N 1
ATOM 5809 C CA . TYR B 1 395 ? -18.141 -14.281 13.625 1 89.31 395 TYR B CA 1
ATOM 5810 C C . TYR B 1 395 ? -19.172 -14.883 14.586 1 89.31 395 TYR B C 1
ATOM 5812 O O . TYR B 1 395 ? -19.781 -15.906 14.281 1 89.31 395 TYR B O 1
ATOM 5820 N N . ALA B 1 396 ? -19.328 -14.266 15.766 1 83.19 396 ALA B N 1
ATOM 5821 C CA . ALA B 1 396 ? -20.328 -14.703 16.734 1 83.19 396 ALA B CA 1
ATOM 5822 C C . ALA B 1 396 ? -21.609 -13.898 16.594 1 83.19 396 ALA B C 1
ATOM 5824 O O . ALA B 1 396 ? -21.594 -12.734 16.188 1 83.19 396 ALA B O 1
#

pLDDT: mean 97.56, std 2.33, range [81.5, 98.94]